Protein AF-0000000066244565 (afdb_homodimer)

Secondary structure (DSSP, 8-state):
--EEEEEEEEEPPEETTSTTTTS-HHHHHHHHHHHHHHHH---GGG--EEEEE-S--TTS-S-HHHHHHHHTT--TTS-EEEEEBTBTHHHHHHHHHHHHHHTTS-SEEEEEEEEEGGGPPEEETTGGG---SS----EEHIIIIIIB-TTT--BHHHHHHHHHHHHT--HHHHHHHHHHHHHHHHHHHHTTTTTTTEEPEEE--SSSSPEEE-S-S---TT--HHHHHTPPBSSSTT-S-BGGGB---EEEEEEEEEEEHHHHHHHTPPPSEEEEEEEEEE--GGGGGGHHHHHHHHHHHHHT--GGG-SEEEE--SBHHHHHHHHHHHT--TTTBSTT--HHHH---HHHHHHHHHHHHHHHHHHHT--EEEEEEEETTTEEEEEEEE--/--EEEEEEEEEPPEETTSTTTTS-HHHHHHHHHHHHHHHH---GGG--EEEEE-S--TTS-S-HHHHHHHHTT--TTS-EEEEEBTBTHHHHHHHHHHHHHHTTS-SEEEEEEEEEGGGPPEEETTGGG---SS----EEHIIIIIIB-TTT-SBHHHHHHHHHHHHT--HHHHHHHHHHHHHHHHHHHHTTTTTTTEEPEEE--SSSSPEEE-S-S---TT--HHHHHTPPBSSSTT-S-BGGGB---EEEEEEEEEEEHHHHHHHTPPPSEEEEEEEEEE--GGGGGGHHHHHHHHHHHHHT--GGG-SEEEE--SBHHHHHHHHHHHT--TTTBSTT--HHHH---HHHHHHHHHHHHHHHHHHHT--EEEEEEEETTTEEEEEEEE--

pLDDT: mean 97.66, std 2.21, range [85.06, 99.0]

Solvent-accessible surface area (backbone atoms only — not comparable to full-atom values): 36591 Å² total; per-residue (Å²): 140,52,41,20,34,53,43,52,28,18,43,29,27,19,34,62,70,40,86,41,31,84,50,55,29,34,59,43,32,12,52,32,52,36,50,49,34,66,74,69,63,57,56,54,83,62,42,48,35,37,30,24,6,40,52,81,54,55,79,61,26,38,37,43,31,41,49,9,43,51,70,38,63,35,51,54,54,43,24,44,37,21,28,24,38,36,32,27,9,2,38,49,22,41,54,52,45,49,23,34,38,68,53,67,76,34,63,28,33,39,21,6,7,15,20,31,54,51,59,45,24,30,28,32,71,57,58,88,77,52,79,67,94,74,86,84,65,76,42,49,34,53,48,46,31,67,39,24,29,65,85,77,71,43,48,53,60,51,24,30,44,44,34,13,63,74,66,68,53,50,45,66,60,23,42,52,51,31,49,49,21,20,52,29,28,42,51,30,56,75,72,50,68,52,59,83,39,40,44,61,44,70,38,82,47,98,70,72,73,55,43,73,44,62,59,59,57,45,52,46,81,78,69,43,73,68,63,48,67,68,55,60,46,67,72,37,94,90,45,60,46,24,72,67,27,21,31,53,58,13,20,26,16,9,31,35,36,34,27,36,50,67,55,28,57,76,69,70,48,67,57,62,26,32,60,48,22,56,30,71,25,26,30,57,48,64,42,11,45,43,13,30,50,63,5,38,55,51,7,29,53,65,49,74,48,55,75,84,64,49,54,35,32,21,54,54,22,65,23,30,35,20,41,51,46,34,30,64,76,63,68,58,59,71,85,33,38,36,72,50,24,34,18,51,14,48,35,35,16,42,6,7,38,29,19,38,35,39,36,53,40,53,54,51,27,63,75,69,66,42,44,32,36,37,26,32,25,40,11,77,63,8,19,10,27,18,40,28,33,32,40,123,141,52,41,21,33,53,44,52,28,18,41,30,26,19,32,62,71,39,86,42,30,85,50,56,29,35,58,43,31,12,52,32,52,36,49,47,34,65,73,68,64,54,55,56,81,62,41,48,34,38,29,24,6,40,53,81,53,54,78,60,26,39,37,42,32,41,48,9,43,50,72,38,64,35,52,53,54,43,25,44,35,22,28,23,37,37,32,26,8,2,38,47,23,42,53,52,45,48,23,33,39,69,53,67,74,35,62,27,32,41,19,6,8,18,20,32,55,49,59,44,26,30,28,32,72,58,56,88,78,54,80,67,94,73,85,84,64,74,43,48,36,52,48,49,31,67,40,23,29,67,85,78,71,41,48,53,58,51,23,30,43,45,34,14,61,76,66,68,56,50,46,68,60,23,42,52,51,29,48,50,21,22,51,28,29,41,50,29,55,75,71,49,69,53,57,82,38,39,43,61,44,72,40,82,47,98,70,73,72,58,45,74,45,63,57,60,58,45,52,48,82,78,69,44,73,71,63,48,69,68,55,59,46,68,72,37,92,89,45,60,46,24,73,67,25,21,31,52,58,13,21,27,16,9,32,33,37,35,27,34,50,67,55,29,56,76,70,69,48,65,58,61,27,32,61,49,21,58,30,70,27,26,28,55,47,63,42,11,46,46,12,28,48,63,3,39,55,51,7,29,52,65,50,72,48,57,74,85,64,49,54,35,33,22,53,55,22,64,24,30,35,21,41,52,47,32,30,64,75,64,66,58,58,70,84,34,36,34,71,50,24,35,18,49,14,47,35,36,16,42,8,7,39,30,19,38,36,39,36,54,39,54,53,49,28,63,76,69,66,40,43,31,35,38,26,32,26,37,11,77,65,7,19,10,26,18,41,29,33,32,39,123

Nearest PDB structures (foldseek):
  4o9a-assembly1_A  TM=9.958E-01  e=4.705E-71  Cupriavidus necator H16
  4o99-assembly1_D  TM=9.962E-01  e=2.403E-70  Cupriavidus necator H16
  8gqj-assembly1_A  TM=9.974E-01  e=5.101E-70  Pseudomonas aeruginosa PAO1
  5f38-assembly1_D  TM=9.901E-01  e=4.794E-63  Escherichia coli K-12
  7cw5-assembly1_B  TM=9.874E-01  e=1.393E-55  Bacillus cereus ATCC 14579

Radius of gyration: 25.14 Å; Cα contacts (8 Å, |Δi|>4): 2279; chains: 2; bounding box: 60×75×67 Å

Sequence (784 aa):
MEVAIVAAQRTAIGSFGGGLAKIPAPELGATVIKALLEKTGVKPEDVSEVILGQVLTAGSGQNPARQALIKAGLPVTTPATTLNVVCGSGLRAVHLAAQAILAGDADIVIAGGQESMSLSPHILPGSRDGFRMGNAQLVDTMVNDGLTDAYNAYHMGITAENVAAKYGIGREEQDAFSLQSQQRAAAAQKAGKFRDEIVPVLVPQRKGDPLAFDADEFIKHDASADGLAKLRPAFKKDGTVTAGNASGINDGAAAVLLMSTQKADQLGLKPLAIIKGYALTGCEPEIMGIGPVSATRKALSKAGWTVEDLDLVEANEAFAAQALGVAKELGWGSDKVNVNGGAIALGHPIGASGCRVLVTLLHEMQRRGAKKGLATLCIGGGMGVALAVERPMEVAIVAAQRTAIGSFGGGLAKIPAPELGATVIKALLEKTGVKPEDVSEVILGQVLTAGSGQNPARQALIKAGLPVTTPATTLNVVCGSGLRAVHLAAQAILAGDADIVIAGGQESMSLSPHILPGSRDGFRMGNAQLVDTMVNDGLTDAYNAYHMGITAENVAAKYGIGREEQDAFSLQSQQRAAAAQKAGKFRDEIVPVLVPQRKGDPLAFDADEFIKHDASADGLAKLRPAFKKDGTVTAGNASGINDGAAAVLLMSTQKADQLGLKPLAIIKGYALTGCEPEIMGIGPVSATRKALSKAGWTVEDLDLVEANEAFAAQALGVAKELGWGSDKVNVNGGAIALGHPIGASGCRVLVTLLHEMQRRGAKKGLATLCIGGGMGVALAVERP

Structure (mmCIF, N/CA/C/O backbone):
data_AF-0000000066244565-model_v1
#
loop_
_entity.id
_entity.type
_entity.pdbx_description
1 polymer 'Acetyl-CoA acetyltransferase'
#
loop_
_atom_site.group_PDB
_atom_site.id
_atom_site.type_symbol
_atom_site.label_atom_id
_atom_site.label_alt_id
_atom_site.label_comp_id
_atom_site.label_asym_id
_atom_site.label_entity_id
_atom_site.label_seq_id
_atom_site.pdbx_PDB_ins_code
_atom_site.Cartn_x
_atom_site.Cartn_y
_atom_site.Cartn_z
_atom_site.occupancy
_atom_site.B_iso_or_equiv
_atom_site.auth_seq_id
_atom_site.auth_comp_id
_atom_site.auth_asym_id
_atom_site.auth_atom_id
_atom_site.pdbx_PDB_model_num
ATOM 1 N N . MET A 1 1 ? -26.266 1.757 7.031 1 89 1 MET A N 1
ATOM 2 C CA . MET A 1 1 ? -25.203 1.47 7.996 1 89 1 MET A CA 1
ATOM 3 C C . MET A 1 1 ? -24.188 2.604 8.039 1 89 1 MET A C 1
ATOM 5 O O . MET A 1 1 ? -23.844 3.168 7.004 1 89 1 MET A O 1
ATOM 9 N N . GLU A 1 2 ? -23.922 3.086 9.352 1 96.62 2 GLU A N 1
ATOM 10 C CA . GLU A 1 2 ? -22.938 4.148 9.539 1 96.62 2 GLU A CA 1
ATOM 11 C C . GLU A 1 2 ? -21.688 3.623 10.227 1 96.62 2 GLU A C 1
ATOM 13 O O . GLU A 1 2 ? -21.75 2.645 10.969 1 96.62 2 GLU A O 1
ATOM 18 N N . VAL A 1 3 ? -20.594 4.246 9.898 1 98.88 3 VAL A N 1
ATOM 19 C CA . VAL A 1 3 ? -19.312 3.826 10.469 1 98.88 3 VAL A CA 1
ATOM 20 C C . VAL A 1 3 ? -18.891 4.809 11.555 1 98.88 3 VAL A C 1
ATOM 22 O O . VAL A 1 3 ? -18.859 6.02 11.328 1 98.88 3 VAL A O 1
ATOM 25 N N . ALA A 1 4 ? -18.531 4.27 12.711 1 98.88 4 ALA A N 1
ATOM 26 C CA . ALA A 1 4 ? -18.109 5.062 13.867 1 98.88 4 ALA A CA 1
ATOM 27 C C . ALA A 1 4 ? -16.625 4.906 14.133 1 98.88 4 ALA A C 1
ATOM 29 O O . ALA A 1 4 ? -16.062 3.816 13.984 1 98.88 4 ALA A O 1
ATOM 30 N N . ILE A 1 5 ? -16.031 5.977 14.469 1 98.94 5 ILE A N 1
ATOM 31 C CA . ILE A 1 5 ? -14.719 5.949 15.102 1 98.94 5 ILE A CA 1
ATOM 32 C C . ILE A 1 5 ? -14.883 5.984 16.625 1 98.94 5 ILE A C 1
ATOM 34 O O . ILE A 1 5 ? -15.484 6.918 17.172 1 98.94 5 ILE A O 1
ATOM 38 N N . VAL A 1 6 ? -14.289 5.004 17.312 1 98.88 6 VAL A N 1
ATOM 39 C CA . VAL A 1 6 ? -14.617 4.895 18.734 1 98.88 6 VAL A CA 1
ATOM 40 C C . VAL A 1 6 ? -13.391 5.227 19.578 1 98.88 6 VAL A C 1
ATOM 42 O O . VAL A 1 6 ? -13.508 5.488 20.781 1 98.88 6 VAL A O 1
ATOM 45 N N . ALA A 1 7 ? -12.25 5.188 18.938 1 98.94 7 ALA A N 1
ATOM 46 C CA . ALA A 1 7 ? -11 5.574 19.594 1 98.94 7 ALA A CA 1
ATOM 47 C C . ALA A 1 7 ? -9.984 6.098 18.594 1 98.94 7 ALA A C 1
ATOM 49 O O . ALA A 1 7 ? -10.016 5.719 17.422 1 98.94 7 ALA A O 1
ATOM 50 N N . ALA A 1 8 ? -9.125 6.988 19.016 1 98.94 8 ALA A N 1
ATOM 51 C CA . ALA A 1 8 ? -8.094 7.629 18.188 1 98.94 8 ALA A CA 1
ATOM 52 C C . ALA A 1 8 ? -6.855 7.949 19.016 1 98.94 8 ALA A C 1
ATOM 54 O O . ALA A 1 8 ? -6.953 8.555 20.094 1 98.94 8 ALA A O 1
ATOM 55 N N . GLN A 1 9 ? -5.699 7.492 18.516 1 98.94 9 GLN A N 1
ATOM 56 C CA . GLN A 1 9 ? -4.457 7.742 19.234 1 98.94 9 GLN A CA 1
ATOM 57 C C . GLN A 1 9 ? -3.301 7.996 18.281 1 98.94 9 GLN A C 1
ATOM 59 O O . GLN A 1 9 ? -3.344 7.57 17.125 1 98.94 9 GLN A O 1
ATOM 64 N N . ARG A 1 10 ? -2.361 8.688 18.719 1 98.94 10 ARG A N 1
ATOM 65 C CA . ARG A 1 10 ? -1.12 8.914 18 1 98.94 10 ARG A CA 1
ATOM 66 C C . ARG A 1 10 ? 0.081 8.906 18.938 1 98.94 10 ARG A C 1
ATOM 68 O O . ARG A 1 10 ? -0.075 9.047 20.156 1 98.94 10 ARG A O 1
ATOM 75 N N . THR A 1 11 ? 1.253 8.688 18.375 1 98.94 11 THR A N 1
ATOM 76 C CA . THR A 1 11 ? 2.477 8.977 19.125 1 98.94 11 THR A CA 1
ATOM 77 C C . THR A 1 11 ? 2.764 10.477 19.109 1 98.94 11 THR A C 1
ATOM 79 O O . THR A 1 11 ? 2.195 11.219 18.312 1 98.94 11 THR A O 1
ATOM 82 N N . ALA A 1 12 ? 3.682 10.852 20.109 1 98.88 12 ALA A N 1
ATOM 83 C CA . ALA A 1 12 ? 4.324 12.141 19.859 1 98.88 12 ALA A CA 1
ATOM 84 C C . ALA A 1 12 ? 5.129 12.109 18.562 1 98.88 12 ALA A C 1
ATOM 86 O O . ALA A 1 12 ? 5.555 11.039 18.109 1 98.88 12 ALA A O 1
ATOM 87 N N . ILE A 1 13 ? 5.266 13.258 17.953 1 98.88 13 ILE A N 1
ATOM 88 C CA . ILE A 1 13 ? 5.996 13.352 16.688 1 98.88 13 ILE A CA 1
ATOM 89 C C . ILE A 1 13 ? 7.469 13.656 16.969 1 98.88 13 ILE A C 1
ATOM 91 O O . ILE A 1 13 ? 7.789 14.609 17.688 1 98.88 13 ILE A O 1
ATOM 95 N N . GLY A 1 14 ? 8.312 12.797 16.469 1 98.81 14 GLY A N 1
ATOM 96 C CA . GLY A 1 14 ? 9.742 13.016 16.609 1 98.81 14 GLY A CA 1
ATOM 97 C C . GLY A 1 14 ? 10.336 13.828 15.469 1 98.81 14 GLY A C 1
ATOM 98 O O . GLY A 1 14 ? 9.859 13.766 14.336 1 98.81 14 GLY A O 1
ATOM 99 N N . SER A 1 15 ? 11.43 14.594 15.789 1 98.44 15 SER A N 1
ATOM 100 C CA . SER A 1 15 ? 12.195 15.289 14.758 1 98.44 15 SER A CA 1
ATOM 101 C C . SER A 1 15 ? 13.133 14.328 14.023 1 98.44 15 SER A C 1
ATOM 103 O O . SER A 1 15 ? 13.492 13.281 14.555 1 98.44 15 SER A O 1
ATOM 105 N N . PHE A 1 16 ? 13.5 14.812 12.836 1 98.06 16 PHE A N 1
ATOM 106 C CA . PHE A 1 16 ? 14.484 14.047 12.086 1 98.06 16 PHE A CA 1
ATOM 107 C C . PHE A 1 16 ? 15.766 13.875 12.883 1 98.06 16 PHE A C 1
ATOM 109 O O . PHE A 1 16 ? 16.375 14.852 13.32 1 98.06 16 PHE A O 1
ATOM 116 N N . GLY A 1 17 ? 16.109 12.547 13.078 1 97.31 17 GLY A N 1
ATOM 117 C CA . GLY A 1 17 ? 17.312 12.289 13.859 1 97.31 17 GLY A CA 1
ATOM 118 C C . GLY A 1 17 ? 17.109 12.539 15.344 1 97.31 17 GLY A C 1
ATOM 119 O O . GLY A 1 17 ? 18.078 12.5 16.109 1 97.31 17 GLY A O 1
ATOM 120 N N . GLY A 1 18 ? 15.883 12.711 15.781 1 97.38 18 GLY A N 1
ATOM 121 C CA . GLY A 1 18 ? 15.602 13.078 17.156 1 97.38 18 GLY A CA 1
ATOM 122 C C . GLY A 1 18 ? 15.195 11.898 18.016 1 97.38 18 GLY A C 1
ATOM 123 O O . GLY A 1 18 ? 15.797 10.828 17.938 1 97.38 18 GLY A O 1
ATOM 124 N N . GLY A 1 19 ? 14.242 12.117 18.859 1 97.5 19 GLY A N 1
ATOM 125 C CA . GLY A 1 19 ? 13.898 11.203 19.938 1 97.5 19 GLY A CA 1
ATOM 126 C C . GLY A 1 19 ? 13.398 9.859 19.438 1 97.5 19 GLY A C 1
ATOM 127 O O . GLY A 1 19 ? 13.523 8.844 20.125 1 97.5 19 GLY A O 1
ATOM 128 N N . LEU A 1 20 ? 12.836 9.781 18.234 1 98.19 20 LEU A N 1
ATOM 129 C CA . LEU A 1 20 ? 12.273 8.539 17.719 1 98.19 20 LEU A CA 1
ATOM 130 C C . LEU A 1 20 ? 13.133 7.98 16.594 1 98.19 20 LEU A C 1
ATOM 132 O O . LEU A 1 20 ? 12.734 7.031 15.914 1 98.19 20 LEU A O 1
ATOM 136 N N . ALA A 1 21 ? 14.312 8.555 16.391 1 97.12 21 ALA A N 1
ATOM 137 C CA . ALA A 1 21 ? 15.109 8.336 15.188 1 97.12 21 ALA A CA 1
ATOM 138 C C . ALA A 1 21 ? 15.508 6.871 15.047 1 97.12 21 ALA A C 1
ATOM 140 O O . ALA A 1 21 ? 15.805 6.402 13.945 1 97.12 21 ALA A O 1
ATOM 141 N N . LYS A 1 22 ? 15.492 6.117 16.125 1 96.19 22 LYS A N 1
ATOM 142 C CA . LYS A 1 22 ? 15.961 4.738 16.078 1 96.19 22 LYS A CA 1
ATOM 143 C C . LYS A 1 22 ? 14.797 3.756 16.234 1 96.19 22 LYS A C 1
ATOM 145 O O . LYS A 1 22 ? 15.016 2.547 16.344 1 96.19 22 LYS A O 1
ATOM 150 N N . ILE A 1 23 ? 13.602 4.207 16.25 1 98.25 23 ILE A N 1
ATOM 151 C CA . ILE A 1 23 ? 12.43 3.357 16.422 1 98.25 23 ILE A CA 1
ATOM 152 C C . ILE A 1 23 ? 11.82 3.035 15.062 1 98.25 23 ILE A C 1
ATOM 154 O O . ILE A 1 23 ? 11.344 3.932 14.367 1 98.25 23 ILE A O 1
ATOM 158 N N . PRO A 1 24 ? 11.836 1.722 14.641 1 98.44 24 PRO A N 1
ATOM 159 C CA . PRO A 1 24 ? 11.227 1.353 13.359 1 98.44 24 PRO A CA 1
ATOM 160 C C . PRO A 1 24 ? 9.734 1.681 13.297 1 98.44 24 PRO A C 1
ATOM 162 O O . PRO A 1 24 ? 9.039 1.608 14.312 1 98.44 24 PRO A O 1
ATOM 165 N N . ALA A 1 25 ? 9.227 1.984 12.109 1 98.88 25 ALA A N 1
ATOM 166 C CA . ALA A 1 25 ? 7.836 2.375 11.898 1 98.88 25 ALA A CA 1
ATOM 167 C C . ALA A 1 25 ? 6.879 1.33 12.469 1 98.88 25 ALA A C 1
ATOM 169 O O . ALA A 1 25 ? 5.895 1.675 13.125 1 98.88 25 ALA A O 1
ATOM 170 N N . PRO A 1 26 ? 7.129 -0.014 12.289 1 98.88 26 PRO A N 1
ATOM 171 C CA . PRO A 1 26 ? 6.203 -1.008 12.836 1 98.88 26 PRO A CA 1
ATOM 172 C C . PRO A 1 26 ? 6.098 -0.943 14.359 1 98.88 26 PRO A C 1
ATOM 174 O O . PRO A 1 26 ? 5.039 -1.238 14.922 1 98.88 26 PRO A O 1
ATOM 177 N N . GLU A 1 27 ? 7.176 -0.557 15.031 1 98.81 27 GLU A N 1
ATOM 178 C CA . GLU A 1 27 ? 7.125 -0.391 16.484 1 98.81 27 GLU A CA 1
ATOM 179 C C . GLU A 1 27 ? 6.242 0.788 16.875 1 98.81 27 GLU A C 1
ATOM 181 O O . GLU A 1 27 ? 5.496 0.714 17.844 1 98.81 27 GLU A O 1
ATOM 186 N N . LEU A 1 28 ? 6.367 1.854 16.125 1 98.94 28 LEU A N 1
ATOM 187 C CA . LEU A 1 28 ? 5.512 3.012 16.359 1 98.94 28 LEU A CA 1
ATOM 188 C C . LEU A 1 28 ? 4.043 2.656 16.156 1 98.94 28 LEU A C 1
ATOM 190 O O . LEU A 1 28 ? 3.193 3.01 16.969 1 98.94 28 LEU A O 1
ATOM 194 N N . GLY A 1 29 ? 3.764 1.975 15.039 1 98.94 29 GLY A N 1
ATOM 195 C CA . GLY A 1 29 ? 2.406 1.518 14.789 1 98.94 29 GLY A CA 1
ATOM 196 C C . GLY A 1 29 ? 1.873 0.599 15.867 1 98.94 29 GLY A C 1
ATOM 197 O O . GLY A 1 29 ? 0.725 0.736 16.297 1 98.94 29 GLY A O 1
ATOM 198 N N . ALA A 1 30 ? 2.695 -0.322 16.312 1 98.94 30 ALA A N 1
ATOM 199 C CA . ALA A 1 30 ? 2.297 -1.26 17.359 1 98.94 30 ALA A CA 1
ATOM 200 C C . ALA A 1 30 ? 1.9 -0.521 18.641 1 98.94 30 ALA A C 1
ATOM 202 O O . ALA A 1 30 ? 0.958 -0.921 19.328 1 98.94 30 ALA A O 1
ATOM 203 N N . THR A 1 31 ? 2.627 0.515 18.922 1 98.88 31 THR A N 1
ATOM 204 C CA . THR A 1 31 ? 2.377 1.303 20.125 1 98.88 31 THR A CA 1
ATOM 205 C C . THR A 1 31 ? 0.965 1.881 20.109 1 98.88 31 THR A C 1
ATOM 207 O O . THR A 1 31 ? 0.236 1.777 21.109 1 98.88 31 THR A O 1
ATOM 210 N N . VAL A 1 32 ? 0.563 2.434 19 1 98.88 32 VAL A N 1
ATOM 211 C CA . VAL A 1 32 ? -0.74 3.086 18.938 1 98.88 32 VAL A CA 1
ATOM 212 C C . VAL A 1 32 ? -1.843 2.033 18.844 1 98.88 32 VAL A C 1
ATOM 214 O O . VAL A 1 32 ? -2.961 2.256 19.312 1 98.88 32 VAL A O 1
ATOM 217 N N . ILE A 1 33 ? -1.608 0.903 18.156 1 98.94 33 ILE A N 1
ATOM 218 C CA . ILE A 1 33 ? -2.584 -0.178 18.094 1 98.94 33 ILE A CA 1
ATOM 219 C C . ILE A 1 33 ? -2.875 -0.701 19.5 1 98.94 33 ILE A C 1
ATOM 221 O O . ILE A 1 33 ? -4.039 -0.848 19.891 1 98.94 33 ILE A O 1
ATOM 225 N N . LYS A 1 34 ? -1.847 -0.96 20.266 1 98.75 34 LYS A N 1
ATOM 226 C CA . LYS A 1 34 ? -1.997 -1.45 21.641 1 98.75 34 LYS A CA 1
ATOM 227 C C . LYS A 1 34 ? -2.812 -0.477 22.484 1 98.75 34 LYS A C 1
ATOM 229 O O . LYS A 1 34 ? -3.684 -0.892 23.25 1 98.75 34 LYS A O 1
ATOM 234 N N . ALA A 1 35 ? -2.492 0.761 22.328 1 98.81 35 ALA A N 1
ATOM 235 C CA . ALA A 1 35 ? -3.174 1.791 23.109 1 98.81 35 ALA A CA 1
ATOM 236 C C . ALA A 1 35 ? -4.668 1.818 22.781 1 98.81 35 ALA A C 1
ATOM 238 O O . ALA A 1 35 ? -5.496 2.014 23.672 1 98.81 35 ALA A O 1
ATOM 239 N N . LEU A 1 36 ? -5.051 1.68 21.516 1 98.88 36 LEU A N 1
ATOM 240 C CA . LEU A 1 36 ? -6.453 1.669 21.109 1 98.88 36 LEU A CA 1
ATOM 241 C C . LEU A 1 36 ? -7.195 0.51 21.766 1 98.88 36 LEU A C 1
ATOM 243 O O . LEU A 1 36 ? -8.328 0.675 22.234 1 98.88 36 LEU A O 1
ATOM 247 N N . LEU A 1 37 ? -6.578 -0.659 21.734 1 98.75 37 LEU A N 1
ATOM 248 C CA . LEU A 1 37 ? -7.195 -1.841 22.328 1 98.75 37 LEU A CA 1
ATOM 249 C C . LEU A 1 37 ? -7.379 -1.661 23.844 1 98.75 37 LEU A C 1
ATOM 251 O O . LEU A 1 37 ? -8.438 -1.985 24.375 1 98.75 37 LEU A O 1
ATOM 255 N N . GLU A 1 38 ? -6.379 -1.108 24.484 1 98.44 38 GLU A N 1
ATOM 256 C CA . GLU A 1 38 ? -6.457 -0.869 25.922 1 98.44 38 GLU A CA 1
ATOM 257 C C . GLU A 1 38 ? -7.543 0.15 26.25 1 98.44 38 GLU A C 1
ATOM 259 O O . GLU A 1 38 ? -8.305 -0.037 27.203 1 98.44 38 GLU A O 1
ATOM 264 N N . LYS A 1 39 ? -7.625 1.145 25.5 1 98.06 39 LYS A N 1
ATOM 265 C CA . LYS A 1 39 ? -8.562 2.232 25.75 1 98.06 39 LYS A CA 1
ATOM 266 C C . LYS A 1 39 ? -10.008 1.768 25.547 1 98.06 39 LYS A C 1
ATOM 268 O O . LYS A 1 39 ? -10.914 2.223 26.25 1 98.06 39 LYS A O 1
ATOM 273 N N . THR A 1 40 ? -10.258 0.922 24.625 1 98.5 40 THR A N 1
ATOM 274 C CA . THR A 1 40 ? -11.609 0.54 24.266 1 98.5 40 THR A CA 1
ATOM 275 C C . THR A 1 40 ? -12.023 -0.751 24.969 1 98.5 40 THR A C 1
ATOM 277 O O . THR A 1 40 ? -13.211 -1.047 25.094 1 98.5 40 THR A O 1
ATOM 280 N N . GLY A 1 41 ? -11.023 -1.562 25.281 1 98.5 41 GLY A N 1
ATOM 281 C CA . GLY A 1 41 ? -11.312 -2.867 25.859 1 98.5 41 GLY A CA 1
ATOM 282 C C . GLY A 1 41 ? -11.703 -3.9 24.812 1 98.5 41 GLY A C 1
ATOM 283 O O . GLY A 1 41 ? -12.094 -5.02 25.156 1 98.5 41 GLY A O 1
ATOM 284 N N . VAL A 1 42 ? -11.664 -3.547 23.578 1 98.62 42 VAL A N 1
ATOM 285 C CA . VAL A 1 42 ? -11.93 -4.504 22.516 1 98.62 42 VAL A CA 1
ATOM 286 C C . VAL A 1 42 ? -10.922 -5.645 22.578 1 98.62 42 VAL A C 1
ATOM 288 O O . VAL A 1 42 ? -9.719 -5.41 22.703 1 98.62 42 VAL A O 1
ATOM 291 N N . LYS A 1 43 ? -11.406 -6.945 22.469 1 98.25 43 LYS A N 1
ATOM 292 C CA . LYS A 1 43 ? -10.5 -8.094 22.453 1 98.25 43 LYS A CA 1
ATOM 293 C C . LYS A 1 43 ? -9.719 -8.164 21.141 1 98.25 43 LYS A C 1
ATOM 295 O O . LYS A 1 43 ? -10.289 -8.008 20.062 1 98.25 43 LYS A O 1
ATOM 300 N N . PRO A 1 44 ? -8.43 -8.344 21.281 1 98.56 44 PRO A N 1
ATOM 301 C CA . PRO A 1 44 ? -7.621 -8.43 20.062 1 98.56 44 PRO A CA 1
ATOM 302 C C . PRO A 1 44 ? -8.211 -9.391 19.031 1 98.56 44 PRO A C 1
ATOM 304 O O . PRO A 1 44 ? -8.133 -9.141 17.828 1 98.56 44 PRO A O 1
ATOM 307 N N . GLU A 1 45 ? -8.812 -10.484 19.406 1 98 45 GLU A N 1
ATOM 308 C CA . GLU A 1 45 ? -9.359 -11.516 18.531 1 98 45 GLU A CA 1
ATOM 309 C C . GLU A 1 45 ? -10.578 -11 17.781 1 98 45 GLU A C 1
ATOM 311 O O . GLU A 1 45 ? -11 -11.609 16.781 1 98 45 GLU A O 1
ATOM 316 N N . ASP A 1 46 ? -11.164 -9.898 18.281 1 98.38 46 ASP A N 1
ATOM 317 C CA . ASP A 1 46 ? -12.375 -9.367 17.656 1 98.38 46 ASP A CA 1
ATOM 318 C C . ASP A 1 46 ? -12.031 -8.43 16.5 1 98.38 46 ASP A C 1
ATOM 320 O O . ASP A 1 46 ? -12.906 -8.062 15.711 1 98.38 46 ASP A O 1
ATOM 324 N N . VAL A 1 47 ? -10.766 -8.055 16.391 1 98.88 47 VAL A N 1
ATOM 325 C CA . VAL A 1 47 ? -10.344 -7.176 15.305 1 98.88 47 VAL A CA 1
ATOM 326 C C . VAL A 1 47 ? -10.305 -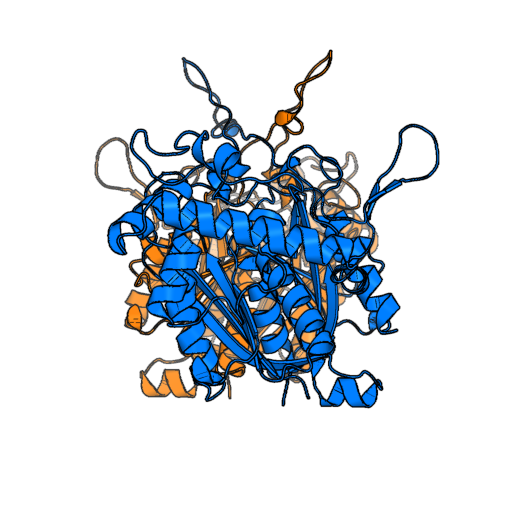7.957 13.992 1 98.88 47 VAL A C 1
ATOM 328 O O . VAL A 1 47 ? -9.602 -8.969 13.891 1 98.88 47 VAL A O 1
ATOM 331 N N . SER A 1 48 ? -11.016 -7.445 13 1 98.81 48 SER A N 1
ATOM 332 C CA . SER A 1 48 ? -11.133 -8.133 11.719 1 98.81 48 SER A CA 1
ATOM 333 C C . SER A 1 48 ? -9.875 -7.957 10.883 1 98.81 48 SER A C 1
ATOM 335 O O . SER A 1 48 ? -9.477 -8.867 10.148 1 98.81 48 SER A O 1
ATOM 337 N N . GLU A 1 49 ? -9.305 -6.785 10.844 1 98.75 49 GLU A N 1
ATOM 338 C CA . GLU A 1 49 ? -8.102 -6.492 10.07 1 98.75 49 GLU A CA 1
ATOM 339 C C . GLU A 1 49 ? -7.477 -5.168 10.5 1 98.75 49 GLU A C 1
ATOM 341 O O . GLU A 1 49 ? -8.117 -4.363 11.18 1 98.75 49 GLU A O 1
ATOM 346 N N . VAL A 1 50 ? -6.207 -5.012 10.227 1 98.94 50 VAL A N 1
ATOM 347 C CA . VAL A 1 50 ? -5.465 -3.773 10.438 1 98.94 50 VAL A CA 1
ATOM 348 C C . VAL A 1 50 ? -4.988 -3.229 9.094 1 98.94 50 VAL A C 1
ATOM 350 O O . VAL A 1 50 ? -4.484 -3.98 8.25 1 98.94 50 VAL A O 1
ATOM 353 N N . ILE A 1 51 ? -5.223 -1.946 8.836 1 99 51 ILE A N 1
ATOM 354 C CA . ILE A 1 51 ? -4.781 -1.266 7.621 1 99 51 ILE A CA 1
ATOM 355 C C . ILE A 1 51 ? -3.938 -0.048 7.988 1 99 51 ILE A C 1
ATOM 357 O O . ILE A 1 51 ? -4.445 0.914 8.57 1 99 51 ILE A O 1
ATOM 361 N N . LEU A 1 52 ? -2.643 -0.045 7.637 1 98.94 52 LEU A N 1
ATOM 362 C CA . LEU A 1 52 ? -1.763 1.066 7.98 1 98.94 52 LEU A CA 1
ATOM 363 C C . LEU A 1 52 ? -1.037 1.587 6.742 1 98.94 52 LEU A C 1
ATOM 365 O O . LEU A 1 52 ? -0.58 0.8 5.91 1 98.94 52 LEU A O 1
ATOM 369 N N . GLY A 1 53 ? -1.012 2.904 6.621 1 98.88 53 GLY A N 1
ATOM 370 C CA . GLY A 1 53 ? -0.192 3.543 5.602 1 98.88 53 GLY A CA 1
ATOM 371 C C . GLY A 1 53 ? 1.268 3.658 5.996 1 98.88 53 GLY A C 1
ATOM 372 O O . GLY A 1 53 ? 1.582 3.941 7.156 1 98.88 53 GLY A O 1
ATOM 373 N N . GLN A 1 54 ? 2.162 3.447 5.109 1 98.94 54 GLN A N 1
ATOM 374 C CA . GLN A 1 54 ? 3.592 3.721 5.207 1 98.94 54 GLN A CA 1
ATOM 375 C C . GLN A 1 54 ? 4.191 4.008 3.834 1 98.94 54 GLN A C 1
ATOM 377 O O . GLN A 1 54 ? 3.971 3.252 2.885 1 98.94 54 GLN A O 1
ATOM 382 N N . VAL A 1 55 ? 4.93 5.098 3.748 1 98.88 55 VAL A N 1
ATOM 383 C CA . VAL A 1 55 ? 5.445 5.531 2.455 1 98.88 55 VAL A CA 1
ATOM 384 C C . VAL A 1 55 ? 6.836 4.945 2.229 1 98.88 55 VAL A C 1
ATOM 386 O O . VAL A 1 55 ? 7.098 4.34 1.188 1 98.88 55 VAL A O 1
ATOM 389 N N . LEU A 1 56 ? 7.727 5.156 3.174 1 98.62 56 LEU A N 1
ATOM 390 C CA . LEU A 1 56 ? 9.109 4.719 3.068 1 98.62 56 LEU A CA 1
ATOM 391 C C . LEU A 1 56 ? 9.289 3.33 3.67 1 98.62 56 LEU A C 1
ATOM 393 O O . LEU A 1 56 ? 9.602 3.195 4.855 1 98.62 56 LEU A O 1
ATOM 397 N N . THR A 1 57 ? 9.188 2.293 2.818 1 98.5 57 THR A N 1
ATOM 398 C CA . THR A 1 57 ? 9.18 0.929 3.338 1 98.5 57 THR A CA 1
ATOM 399 C C . THR A 1 57 ? 10.5 0.229 3.053 1 98.5 57 THR A C 1
ATOM 401 O O . THR A 1 57 ? 10.703 -0.917 3.457 1 98.5 57 THR A O 1
ATOM 404 N N . ALA A 1 58 ? 11.453 0.884 2.311 1 98.25 58 ALA A N 1
ATOM 405 C CA . ALA A 1 58 ? 12.727 0.247 1.989 1 98.25 58 ALA A CA 1
ATOM 406 C C . ALA A 1 58 ? 13.438 -0.232 3.254 1 98.25 58 ALA A C 1
ATOM 408 O O . ALA A 1 58 ? 13.703 0.56 4.16 1 98.25 58 ALA A O 1
ATOM 409 N N . GLY A 1 59 ? 13.695 -1.527 3.316 1 97.56 59 GLY A N 1
ATOM 410 C CA . GLY A 1 59 ? 14.453 -2.084 4.426 1 97.56 59 GLY A CA 1
ATOM 411 C C . GLY A 1 59 ? 13.594 -2.412 5.633 1 97.56 59 GLY A C 1
ATOM 412 O O . GLY A 1 59 ? 14.094 -2.914 6.641 1 97.56 59 GLY A O 1
ATOM 413 N N . SER A 1 60 ? 12.273 -2.221 5.531 1 98 60 SER A N 1
ATOM 414 C CA . SER A 1 60 ? 11.406 -2.406 6.684 1 98 60 SER A CA 1
ATOM 415 C C . SER A 1 60 ? 10.969 -3.861 6.82 1 98 60 SER A C 1
ATOM 417 O O . SER A 1 60 ? 10.336 -4.234 7.809 1 98 60 SER A O 1
ATOM 419 N N . GLY A 1 61 ? 11.32 -4.723 5.84 1 97.69 61 GLY A N 1
ATOM 420 C CA . GLY A 1 61 ? 10.859 -6.102 5.863 1 97.69 61 GLY A CA 1
ATOM 421 C C . GLY A 1 61 ? 9.469 -6.277 5.285 1 97.69 61 GLY A C 1
ATOM 422 O O . GLY A 1 61 ? 8.844 -5.305 4.859 1 97.69 61 GLY A O 1
ATOM 423 N N . GLN A 1 62 ? 9.023 -7.543 5.332 1 98 62 GLN A N 1
ATOM 424 C CA . GLN A 1 62 ? 7.75 -7.891 4.707 1 98 62 GLN A CA 1
ATOM 425 C C . GLN A 1 62 ? 6.582 -7.23 5.434 1 98 62 GLN A C 1
ATOM 427 O O . GLN A 1 62 ? 6.461 -7.344 6.656 1 98 62 GLN A O 1
ATOM 432 N N . ASN A 1 63 ? 5.723 -6.523 4.688 1 98.38 63 ASN A N 1
ATOM 433 C CA . ASN A 1 63 ? 4.438 -6 5.145 1 98.38 63 ASN A CA 1
ATOM 434 C C . ASN A 1 63 ? 4.555 -5.363 6.527 1 98.38 63 ASN A C 1
ATOM 436 O O . ASN A 1 63 ? 4.125 -5.949 7.523 1 98.38 63 ASN A O 1
ATOM 440 N N . PRO A 1 64 ? 4.957 -4.113 6.648 1 98.81 64 PRO A N 1
ATOM 441 C CA . PRO A 1 64 ? 5.176 -3.438 7.93 1 98.81 64 PRO A CA 1
ATOM 442 C C . PRO A 1 64 ? 3.902 -3.332 8.766 1 98.81 64 PRO A C 1
ATOM 444 O O . PRO A 1 64 ? 3.967 -3.357 10 1 98.81 64 PRO A O 1
ATOM 447 N N . ALA A 1 65 ? 2.738 -3.223 8.156 1 98.94 65 ALA A N 1
ATOM 448 C CA . ALA A 1 65 ? 1.486 -3.188 8.914 1 98.94 65 ALA A CA 1
ATOM 449 C C . ALA A 1 65 ? 1.259 -4.5 9.656 1 98.94 65 ALA A C 1
ATOM 451 O O . ALA A 1 65 ? 0.809 -4.496 10.805 1 98.94 65 ALA A O 1
ATOM 452 N N . ARG A 1 66 ? 1.545 -5.625 9 1 98.75 66 ARG A N 1
ATOM 453 C CA . ARG A 1 66 ? 1.416 -6.938 9.625 1 98.75 66 ARG A CA 1
ATOM 454 C C . ARG A 1 66 ? 2.377 -7.082 10.797 1 98.75 66 ARG A C 1
ATOM 456 O O . ARG A 1 66 ? 2.023 -7.656 11.828 1 98.75 66 ARG A O 1
ATOM 463 N N . GLN A 1 67 ? 3.588 -6.562 10.656 1 98.75 67 GLN A N 1
ATOM 464 C CA . GLN A 1 67 ? 4.547 -6.555 11.758 1 98.75 67 GLN A CA 1
ATOM 465 C C . GLN A 1 67 ? 4 -5.789 12.961 1 98.75 67 GLN A C 1
ATOM 467 O O . GLN A 1 67 ? 4.109 -6.246 14.102 1 98.75 67 GLN A O 1
ATOM 472 N N . ALA A 1 68 ? 3.424 -4.605 12.664 1 98.88 68 ALA A N 1
ATOM 473 C CA . ALA A 1 68 ? 2.865 -3.777 13.734 1 98.88 68 ALA A CA 1
ATOM 474 C C . ALA A 1 68 ? 1.768 -4.523 14.484 1 98.88 68 ALA A C 1
ATOM 476 O O . ALA A 1 68 ? 1.717 -4.484 15.719 1 98.88 68 ALA A O 1
ATOM 477 N N . LEU A 1 69 ? 0.879 -5.164 13.711 1 98.5 69 LEU A N 1
ATOM 478 C CA . LEU A 1 69 ? -0.234 -5.914 14.281 1 98.5 69 LEU A CA 1
ATOM 479 C C . LEU A 1 69 ? 0.269 -7.008 15.211 1 98.5 69 LEU A C 1
ATOM 481 O O . LEU A 1 69 ? -0.235 -7.156 16.328 1 98.5 69 LEU A O 1
ATOM 485 N N . ILE A 1 70 ? 1.261 -7.785 14.781 1 98.38 70 ILE A N 1
ATOM 486 C CA . ILE A 1 70 ? 1.8 -8.891 15.562 1 98.38 70 ILE A CA 1
ATOM 487 C C . ILE A 1 70 ? 2.51 -8.344 16.797 1 98.38 70 ILE A C 1
ATOM 489 O O . ILE A 1 70 ? 2.324 -8.859 17.906 1 98.38 70 ILE A O 1
ATOM 493 N N . LYS A 1 71 ? 3.283 -7.262 16.641 1 98.38 71 LYS A N 1
ATOM 494 C CA . LYS A 1 71 ? 3.996 -6.633 17.75 1 98.38 71 LYS A CA 1
ATOM 495 C C . LYS A 1 71 ? 3.023 -6.07 18.781 1 98.38 71 LYS A C 1
ATOM 497 O O . LYS A 1 71 ? 3.338 -6.012 19.969 1 98.38 71 LYS A O 1
ATOM 502 N N . ALA A 1 72 ? 1.836 -5.703 18.328 1 98.69 72 ALA A N 1
ATOM 503 C CA . ALA A 1 72 ? 0.827 -5.121 19.203 1 98.69 72 ALA A CA 1
ATOM 504 C C . ALA A 1 72 ? 0.094 -6.203 19.984 1 98.69 72 ALA A C 1
ATOM 506 O O . ALA A 1 72 ? -0.702 -5.898 20.875 1 98.69 72 ALA A O 1
ATOM 507 N N . GLY A 1 73 ? 0.307 -7.457 19.609 1 97.94 73 GLY A N 1
ATOM 508 C CA . GLY A 1 73 ? -0.256 -8.555 20.375 1 97.94 73 GLY A CA 1
ATOM 509 C C . GLY A 1 73 ? -1.539 -9.102 19.781 1 97.94 73 GLY A C 1
ATOM 510 O O . GLY A 1 73 ? -2.232 -9.906 20.406 1 97.94 73 GLY A O 1
ATOM 511 N N . LEU A 1 74 ? -1.941 -8.703 18.609 1 98.62 74 LEU A N 1
ATOM 512 C CA . LEU A 1 74 ? -3.102 -9.297 17.969 1 98.62 74 LEU A CA 1
ATOM 513 C C . LEU A 1 74 ? -2.791 -10.711 17.484 1 98.62 74 LEU A C 1
ATOM 515 O O . LEU A 1 74 ? -1.629 -11.055 17.25 1 98.62 74 LEU A O 1
ATOM 519 N N . PRO A 1 75 ? -3.812 -11.555 17.328 1 98.44 75 PRO A N 1
ATOM 520 C CA . PRO A 1 75 ? -3.574 -12.93 16.906 1 98.44 75 PRO A CA 1
ATOM 521 C C . PRO A 1 75 ? -3.051 -13.023 15.469 1 98.44 75 PRO A C 1
ATOM 523 O O . PRO A 1 75 ? -3.393 -12.188 14.633 1 98.44 75 PRO A O 1
ATOM 526 N N . VAL A 1 76 ? -2.299 -14.07 15.172 1 97.88 76 VAL A N 1
ATOM 527 C CA . VAL A 1 76 ? -1.694 -14.289 13.859 1 97.88 76 VAL A CA 1
ATOM 528 C C . VAL A 1 76 ? -2.787 -14.508 12.812 1 97.88 76 VAL A C 1
ATOM 530 O O . VAL A 1 76 ? -2.541 -14.383 11.617 1 97.88 76 VAL A O 1
ATOM 533 N N . THR A 1 77 ? -4.023 -14.789 13.227 1 98.44 77 THR A N 1
ATOM 534 C CA . THR A 1 77 ? -5.117 -15.047 12.297 1 98.44 77 THR A CA 1
ATOM 535 C C . THR A 1 77 ? -5.672 -13.734 11.742 1 98.44 77 THR A C 1
ATOM 537 O O . THR A 1 77 ? -6.418 -13.742 10.766 1 98.44 77 THR A O 1
ATOM 540 N N . THR A 1 78 ? -5.332 -12.57 12.422 1 98.69 78 THR A N 1
ATOM 541 C CA . THR A 1 78 ? -5.797 -11.266 11.953 1 98.69 78 THR A CA 1
ATOM 542 C C . THR A 1 78 ? -4.91 -10.75 10.828 1 98.69 78 THR A C 1
ATOM 544 O O . THR A 1 78 ? -3.695 -10.633 10.992 1 98.69 78 THR A O 1
ATOM 547 N N . PRO A 1 79 ? -5.504 -10.484 9.664 1 98.81 79 PRO A N 1
ATOM 548 C CA . PRO A 1 79 ? -4.703 -10 8.539 1 98.81 79 PRO A CA 1
ATOM 549 C C . PRO A 1 79 ? -4.418 -8.5 8.617 1 98.81 79 PRO A C 1
ATOM 551 O O . PRO A 1 79 ? -5.02 -7.797 9.43 1 98.81 79 PRO A O 1
ATOM 554 N N . ALA A 1 80 ? -3.453 -8.039 7.801 1 98.88 80 ALA A N 1
ATOM 555 C CA . ALA A 1 80 ? -3.107 -6.621 7.73 1 98.88 80 ALA A CA 1
ATOM 556 C C . ALA A 1 80 ? -2.727 -6.215 6.309 1 98.88 80 ALA A C 1
ATOM 558 O O . ALA A 1 80 ? -2.24 -7.043 5.531 1 98.88 80 ALA A O 1
ATOM 559 N N . THR A 1 81 ? -2.963 -4.996 5.953 1 98.94 81 THR A N 1
ATOM 560 C CA . THR A 1 81 ? -2.637 -4.402 4.66 1 98.94 81 THR A CA 1
ATOM 561 C C . THR A 1 81 ? -1.807 -3.135 4.844 1 98.94 81 THR A C 1
ATOM 563 O O . THR A 1 81 ? -2.184 -2.246 5.609 1 98.94 81 THR A O 1
ATOM 566 N N . THR A 1 82 ? -0.651 -3.07 4.172 1 98.94 82 THR A N 1
ATOM 567 C CA . THR A 1 82 ? 0.108 -1.828 4.07 1 98.94 82 THR A CA 1
ATOM 568 C C . THR A 1 82 ? -0.249 -1.079 2.791 1 98.94 82 THR A C 1
ATOM 570 O O . THR A 1 82 ? -0.403 -1.689 1.73 1 98.94 82 THR A O 1
ATOM 573 N N . LEU A 1 83 ? -0.458 0.255 2.889 1 98.81 83 LEU A N 1
ATOM 574 C CA . LEU A 1 83 ? -0.725 1.008 1.669 1 98.81 83 LEU A CA 1
ATOM 575 C C . LEU A 1 83 ? 0.126 2.273 1.614 1 98.81 83 LEU A C 1
ATOM 577 O O . LEU A 1 83 ? 0.741 2.656 2.611 1 98.81 83 LEU A O 1
ATOM 581 N N . ASN A 1 84 ? 0.228 2.834 0.378 1 98.81 84 ASN A N 1
ATOM 582 C CA . ASN A 1 84 ? 1.021 4.027 0.106 1 98.81 84 ASN A CA 1
ATOM 583 C C . ASN A 1 84 ? 0.304 4.973 -0.854 1 98.81 84 ASN A C 1
ATOM 585 O O . ASN A 1 84 ? 0.162 4.668 -2.041 1 98.81 84 ASN A O 1
ATOM 589 N N . VAL A 1 85 ? -0.161 6.043 -0.311 1 98.69 85 VAL A N 1
ATOM 590 C CA . VAL A 1 85 ? -0.646 7.199 -1.054 1 98.69 85 VAL A CA 1
ATOM 591 C C . VAL A 1 85 ? 0.071 8.461 -0.573 1 98.69 85 VAL A C 1
ATOM 593 O O . VAL A 1 85 ? -0.567 9.484 -0.303 1 98.69 85 VAL A O 1
ATOM 596 N N . VAL A 1 86 ? 1.308 8.281 -0.344 1 98.44 86 VAL A N 1
ATOM 597 C CA . VAL A 1 86 ? 2.199 9.328 0.145 1 98.44 86 VAL A CA 1
ATOM 598 C C . VAL A 1 86 ? 1.631 9.93 1.428 1 98.44 86 VAL A C 1
ATOM 600 O O . VAL A 1 86 ? 1.337 9.211 2.385 1 98.44 86 VAL A O 1
ATOM 603 N N . CYS A 1 87 ? 1.487 11.273 1.48 1 98.38 87 CYS A N 1
ATOM 604 C CA . CYS A 1 87 ? 1.076 11.922 2.719 1 98.38 87 CYS A CA 1
ATOM 605 C C . CYS A 1 87 ? -0.355 11.555 3.082 1 98.38 87 CYS A C 1
ATOM 607 O O . CYS A 1 87 ? -0.766 11.703 4.234 1 98.38 87 CYS A O 1
ATOM 609 N N . GLY A 1 88 ? -1.098 11.078 2.121 1 98.75 88 GLY A N 1
ATOM 610 C CA . GLY A 1 88 ? -2.492 10.75 2.369 1 98.75 88 GLY A CA 1
ATOM 611 C C . GLY A 1 88 ? -2.697 9.32 2.844 1 98.75 88 GLY A C 1
ATOM 612 O O . GLY A 1 88 ? -3.83 8.898 3.082 1 98.75 88 GLY A O 1
ATOM 613 N N . SER A 1 89 ? -1.654 8.547 3.066 1 98.88 89 SER A N 1
ATOM 614 C CA . SER A 1 89 ? -1.711 7.113 3.32 1 98.88 89 SER A CA 1
ATOM 615 C C . SER A 1 89 ? -2.562 6.801 4.547 1 98.88 89 SER A C 1
ATOM 617 O O . SER A 1 89 ? -3.453 5.953 4.488 1 98.88 89 SER A O 1
ATOM 619 N N . GLY A 1 90 ? -2.281 7.504 5.648 1 98.88 90 GLY A N 1
ATOM 620 C CA . GLY A 1 90 ? -2.988 7.219 6.887 1 98.88 90 GLY A CA 1
ATOM 621 C C . GLY A 1 90 ? -4.48 7.465 6.793 1 98.88 90 GLY A C 1
ATOM 622 O O . GLY A 1 90 ? -5.277 6.691 7.328 1 98.88 90 GLY A O 1
ATOM 623 N N . LEU A 1 91 ? -4.879 8.539 6.137 1 98.94 91 LEU A N 1
ATOM 624 C CA . LEU A 1 91 ? -6.297 8.859 6.016 1 98.94 91 LEU A CA 1
ATOM 625 C C . LEU A 1 91 ? -6.973 7.941 5 1 98.94 91 LEU A C 1
ATOM 627 O O . LEU A 1 91 ? -8.133 7.574 5.168 1 98.94 91 LEU A O 1
ATOM 631 N N . ARG A 1 92 ? -6.258 7.598 3.941 1 98.94 92 ARG A N 1
ATOM 632 C CA . ARG A 1 92 ? -6.777 6.633 2.977 1 98.94 92 ARG A CA 1
ATOM 633 C C . ARG A 1 92 ? -7.051 5.289 3.641 1 98.94 92 ARG A C 1
ATOM 635 O O . ARG A 1 92 ? -8.023 4.609 3.301 1 98.94 92 ARG A O 1
ATOM 642 N N . ALA A 1 93 ? -6.18 4.898 4.551 1 98.94 93 ALA A N 1
ATOM 643 C CA . ALA A 1 93 ? -6.406 3.668 5.305 1 98.94 93 ALA A CA 1
ATOM 644 C C . ALA A 1 93 ? -7.758 3.697 6.008 1 98.94 93 ALA A C 1
ATOM 646 O O . ALA A 1 93 ? -8.461 2.684 6.062 1 98.94 93 ALA A O 1
ATOM 647 N N . VAL A 1 94 ? -8.148 4.82 6.516 1 98.94 94 VAL A N 1
ATOM 648 C CA . VAL A 1 94 ? -9.43 4.973 7.203 1 98.94 94 VAL A CA 1
ATOM 649 C C . VAL A 1 94 ? -10.57 4.832 6.199 1 98.94 94 VAL A C 1
ATOM 651 O O . VAL A 1 94 ? -11.602 4.227 6.504 1 98.94 94 VAL A O 1
ATOM 654 N N . HIS A 1 95 ? -10.391 5.438 4.93 1 98.94 95 HIS A N 1
ATOM 655 C CA . HIS A 1 95 ? -11.367 5.227 3.871 1 98.94 95 HIS A CA 1
ATOM 656 C C . HIS A 1 95 ? -11.617 3.74 3.643 1 98.94 95 HIS A C 1
ATOM 658 O O . HIS A 1 95 ? -12.773 3.301 3.586 1 98.94 95 HIS A O 1
ATOM 664 N N . LEU A 1 96 ? -10.531 3.021 3.521 1 98.94 96 LEU A N 1
ATOM 665 C CA . LEU A 1 96 ? -10.625 1.605 3.184 1 98.94 96 LEU A CA 1
ATOM 666 C C . LEU A 1 96 ? -11.266 0.815 4.316 1 98.94 96 LEU A C 1
ATOM 668 O O . LEU A 1 96 ? -12.023 -0.122 4.074 1 98.94 96 LEU A O 1
ATOM 672 N N . ALA A 1 97 ? -10.93 1.17 5.539 1 98.94 97 ALA A N 1
ATOM 673 C CA . ALA A 1 97 ? -11.562 0.531 6.691 1 98.94 97 ALA A CA 1
ATOM 674 C C . ALA A 1 97 ? -13.07 0.739 6.68 1 98.94 97 ALA A C 1
ATOM 676 O O . ALA A 1 97 ? -13.836 -0.197 6.922 1 98.94 97 ALA A O 1
ATOM 677 N N . ALA A 1 98 ? -13.484 1.963 6.41 1 98.88 98 ALA A N 1
ATOM 678 C CA . ALA A 1 98 ? -14.906 2.264 6.324 1 98.88 98 ALA A CA 1
ATOM 679 C C . ALA A 1 98 ? -15.578 1.437 5.234 1 98.88 98 ALA A C 1
ATOM 681 O O . ALA A 1 98 ? -16.672 0.906 5.434 1 98.88 98 ALA A O 1
ATOM 682 N N . GLN A 1 99 ? -14.961 1.314 4.109 1 98.81 99 GLN A N 1
ATOM 683 C CA . GLN A 1 99 ? -15.508 0.548 2.994 1 98.81 99 GLN A CA 1
ATOM 684 C C . GLN A 1 99 ? -15.648 -0.926 3.359 1 98.81 99 GLN A C 1
ATOM 686 O O . GLN A 1 99 ? -16.625 -1.57 2.98 1 98.81 99 GLN A O 1
ATOM 691 N N . ALA A 1 100 ? -14.617 -1.486 4.059 1 98.75 100 ALA A N 1
ATOM 692 C CA . ALA A 1 100 ? -14.68 -2.883 4.48 1 98.75 100 ALA A CA 1
ATOM 693 C C . ALA A 1 100 ? -15.883 -3.133 5.387 1 98.75 100 ALA A C 1
ATOM 695 O O . ALA A 1 100 ? -16.531 -4.172 5.285 1 98.75 100 ALA A O 1
ATOM 696 N N . ILE A 1 101 ? -16.141 -2.211 6.277 1 98.75 101 ILE A N 1
ATOM 697 C CA . ILE A 1 101 ? -17.25 -2.316 7.211 1 98.75 101 ILE A CA 1
ATOM 698 C C . ILE A 1 101 ? -18.578 -2.184 6.453 1 98.75 101 ILE A C 1
ATOM 700 O O . ILE A 1 101 ? -19.5 -2.982 6.652 1 98.75 101 ILE A O 1
ATOM 704 N N . LEU A 1 102 ? -18.656 -1.202 5.559 1 98.19 102 LEU A N 1
ATOM 705 C CA . LEU A 1 102 ? -19.875 -0.957 4.797 1 98.19 102 LEU A CA 1
ATOM 706 C C . LEU A 1 102 ? -20.203 -2.137 3.887 1 98.19 102 LEU A C 1
ATOM 708 O O . LEU A 1 102 ? -21.375 -2.445 3.652 1 98.19 102 LEU A O 1
ATOM 712 N N . ALA A 1 103 ? -19.156 -2.803 3.387 1 97.06 103 ALA A N 1
ATOM 713 C CA . ALA A 1 103 ? -19.328 -3.932 2.477 1 97.06 103 ALA A CA 1
ATOM 714 C C . ALA A 1 103 ? -19.672 -5.203 3.242 1 97.06 103 ALA A C 1
ATOM 716 O O . ALA A 1 103 ? -19.984 -6.234 2.639 1 97.06 103 ALA A O 1
ATOM 717 N N . GLY A 1 104 ? -19.594 -5.168 4.59 1 96.5 104 GLY A N 1
ATOM 718 C CA . GLY A 1 104 ? -19.906 -6.32 5.418 1 96.5 104 GLY A CA 1
ATOM 719 C C . GLY A 1 104 ? -18.734 -7.281 5.574 1 96.5 104 GLY A C 1
ATOM 720 O O . GLY A 1 104 ? -18.906 -8.406 6.051 1 96.5 104 GLY A O 1
ATOM 721 N N . ASP A 1 105 ? -17.547 -6.848 5.207 1 97.06 105 ASP A N 1
ATOM 722 C CA . ASP A 1 105 ? -16.375 -7.715 5.238 1 97.06 105 ASP A CA 1
ATOM 723 C C . ASP A 1 105 ? -15.688 -7.668 6.602 1 97.06 105 ASP A C 1
ATOM 725 O O . ASP A 1 105 ? -14.891 -8.539 6.934 1 97.06 105 ASP A O 1
ATOM 729 N N . ALA A 1 106 ? -15.938 -6.613 7.375 1 97.94 106 ALA A N 1
ATOM 730 C CA . ALA A 1 106 ? -15.273 -6.434 8.664 1 97.94 106 ALA A CA 1
ATOM 731 C C . ALA A 1 106 ? -16.219 -5.848 9.695 1 97.94 106 ALA A C 1
ATOM 733 O O . ALA A 1 106 ? -17.125 -5.066 9.359 1 97.94 106 ALA A O 1
ATOM 734 N N . ASP A 1 107 ? -15.984 -6.211 10.938 1 97.94 107 ASP A N 1
ATOM 735 C CA . ASP A 1 107 ? -16.766 -5.656 12.039 1 97.94 107 ASP A CA 1
ATOM 736 C C . ASP A 1 107 ? -15.984 -4.555 12.758 1 97.94 107 ASP A C 1
ATOM 738 O O . ASP A 1 107 ? -16.547 -3.498 13.07 1 97.94 107 ASP A O 1
ATOM 742 N N . ILE A 1 108 ? -14.781 -4.867 13.125 1 98.88 108 ILE A N 1
ATOM 743 C CA . ILE A 1 108 ? -13.883 -3.951 13.82 1 98.88 108 ILE A CA 1
ATOM 744 C C . ILE A 1 108 ? -12.57 -3.836 13.062 1 98.88 108 ILE A C 1
ATOM 746 O O . ILE A 1 108 ? -11.914 -4.844 12.789 1 98.88 108 ILE A O 1
ATOM 750 N N . VAL A 1 109 ? -12.188 -2.6 12.664 1 98.94 109 VAL A N 1
ATOM 751 C CA . VAL A 1 109 ? -10.953 -2.379 11.914 1 98.94 109 VAL A CA 1
ATOM 752 C C . VAL A 1 109 ? -10.102 -1.321 12.617 1 98.94 109 VAL A C 1
ATOM 754 O O . VAL A 1 109 ? -10.633 -0.322 13.109 1 98.94 109 VAL A O 1
ATOM 757 N N . ILE A 1 110 ? -8.836 -1.58 12.758 1 99 110 ILE A N 1
ATOM 758 C CA . ILE A 1 110 ? -7.879 -0.549 13.141 1 99 110 ILE A CA 1
ATOM 759 C C . ILE A 1 110 ? -7.184 -0.005 11.891 1 99 110 ILE A C 1
ATOM 761 O O . ILE A 1 110 ? -6.648 -0.771 11.094 1 99 110 ILE A O 1
ATOM 765 N N . ALA A 1 111 ? -7.234 1.317 11.695 1 99 111 ALA A N 1
ATOM 766 C CA . ALA A 1 111 ? -6.695 1.944 10.492 1 99 111 ALA A CA 1
ATOM 767 C C . ALA A 1 111 ? -5.895 3.195 10.844 1 99 111 ALA A C 1
ATOM 769 O O . ALA A 1 111 ? -6.199 3.887 11.812 1 99 111 ALA A O 1
ATOM 770 N N . GLY A 1 112 ? -4.863 3.49 10.078 1 98.94 112 GLY A N 1
ATOM 771 C CA . GLY A 1 112 ? -4.043 4.672 10.281 1 98.94 112 GLY A CA 1
ATOM 772 C C . GLY A 1 112 ? -2.76 4.656 9.477 1 98.94 112 GLY A C 1
ATOM 773 O O . GLY A 1 112 ? -2.775 4.336 8.281 1 98.94 112 GLY A O 1
ATOM 774 N N . GLY A 1 113 ? -1.688 5.156 10.133 1 98.94 113 GLY A N 1
ATOM 775 C CA . GLY A 1 113 ? -0.403 5.211 9.461 1 98.94 113 GLY A CA 1
ATOM 776 C C . GLY A 1 113 ? 0.773 5.254 10.414 1 98.94 113 GLY A C 1
ATOM 777 O O . GLY A 1 113 ? 0.609 5.562 11.594 1 98.94 113 GLY A O 1
ATOM 778 N N . GLN A 1 114 ? 1.909 4.902 9.914 1 99 114 GLN A N 1
ATOM 779 C CA . GLN A 1 114 ? 3.197 4.883 10.602 1 99 114 GLN A CA 1
ATOM 780 C C . GLN A 1 114 ? 4.324 5.324 9.672 1 99 114 GLN A C 1
ATOM 782 O O . GLN A 1 114 ? 4.25 5.121 8.453 1 99 114 GLN A O 1
ATOM 787 N N . GLU A 1 115 ? 5.336 5.977 10.25 1 98.94 115 GLU A N 1
ATOM 788 C CA . GLU A 1 115 ? 6.48 6.383 9.438 1 98.94 115 GLU A CA 1
ATOM 789 C C . GLU A 1 115 ? 7.711 6.625 10.305 1 98.94 115 GLU A C 1
ATOM 791 O O . GLU A 1 115 ? 7.609 7.18 11.398 1 98.94 115 GLU A O 1
ATOM 796 N N . SER A 1 116 ? 8.805 6.176 9.922 1 98.75 116 SER A N 1
ATOM 797 C CA . SER A 1 116 ? 10.117 6.551 10.43 1 98.75 116 SER A CA 1
ATOM 798 C C . SER A 1 116 ? 11.016 7.074 9.312 1 98.75 116 SER A C 1
ATOM 800 O O . SER A 1 116 ? 11.742 6.309 8.68 1 98.75 116 SER A O 1
ATOM 802 N N . MET A 1 117 ? 10.906 8.336 9.109 1 98.56 117 MET A N 1
ATOM 803 C CA . MET A 1 117 ? 11.695 8.938 8.039 1 98.56 117 MET A CA 1
ATOM 804 C C . MET A 1 117 ? 13.18 8.938 8.398 1 98.56 117 MET A C 1
ATOM 806 O O . MET A 1 117 ? 14.031 8.812 7.516 1 98.56 117 MET A O 1
ATOM 810 N N . SER A 1 118 ? 13.523 8.992 9.68 1 98.31 118 SER A N 1
ATOM 811 C CA . SER A 1 118 ? 14.891 8.961 10.172 1 98.31 118 SER A CA 1
ATOM 812 C C . SER A 1 118 ? 15.594 7.668 9.773 1 98.31 118 SER A C 1
ATOM 814 O O . SER A 1 118 ? 16.812 7.656 9.555 1 98.31 118 SER A O 1
ATOM 816 N N . LEU A 1 119 ? 14.844 6.586 9.594 1 97.62 119 LEU A N 1
ATOM 817 C CA . LEU A 1 119 ? 15.461 5.285 9.352 1 97.62 119 LEU A CA 1
ATOM 818 C C . LEU A 1 119 ? 15.445 4.945 7.863 1 97.62 119 LEU A C 1
ATOM 820 O O . LEU A 1 119 ? 15.859 3.852 7.469 1 97.62 119 LEU A O 1
ATOM 824 N N . SER A 1 120 ? 14.945 5.844 7.016 1 97.56 120 SER A N 1
ATOM 825 C CA . SER A 1 120 ? 14.961 5.586 5.578 1 97.56 120 SER A CA 1
ATOM 826 C C . SER A 1 120 ? 16.391 5.438 5.059 1 97.56 120 SER A C 1
ATOM 828 O O . SER A 1 120 ? 17.234 6.309 5.289 1 97.56 120 SER A O 1
ATOM 830 N N . PRO A 1 121 ? 16.641 4.402 4.324 1 97.75 121 PRO A N 1
ATOM 831 C CA . PRO A 1 121 ? 18.016 4.172 3.877 1 97.75 121 PRO A CA 1
ATOM 832 C C . PRO A 1 121 ? 18.312 4.82 2.523 1 97.75 121 PRO A C 1
ATOM 834 O O . PRO A 1 121 ? 17.391 5.316 1.861 1 97.75 121 PRO A O 1
ATOM 837 N N . HIS A 1 122 ? 19.594 4.887 2.199 1 97.81 122 HIS A N 1
ATOM 838 C CA . HIS A 1 122 ? 20 5.125 0.82 1 97.81 122 HIS A CA 1
ATOM 839 C C . HIS A 1 122 ? 20.031 3.822 0.024 1 97.81 122 HIS A C 1
ATOM 841 O O . HIS A 1 122 ? 20.25 2.748 0.589 1 97.81 122 HIS A O 1
ATOM 847 N N . ILE A 1 123 ? 19.75 3.9 -1.253 1 97.56 123 ILE A N 1
ATOM 848 C CA . ILE A 1 123 ? 19.797 2.723 -2.113 1 97.56 123 ILE A CA 1
ATOM 849 C C . ILE A 1 123 ? 20.906 2.887 -3.15 1 97.56 123 ILE A C 1
ATOM 851 O O . ILE A 1 123 ? 21.359 4.004 -3.418 1 97.56 123 ILE A O 1
ATOM 855 N N . LEU A 1 124 ? 21.391 1.804 -3.641 1 96 124 LEU A N 1
ATOM 856 C CA . LEU A 1 124 ? 22.328 1.742 -4.758 1 96 124 LEU A CA 1
ATOM 857 C C . LEU A 1 124 ? 21.672 1.116 -5.984 1 96 124 LEU A C 1
ATOM 859 O O . LEU A 1 124 ? 21.781 -0.09 -6.211 1 96 124 LEU A O 1
ATOM 863 N N . PRO A 1 125 ? 21 1.964 -6.773 1 92.44 125 PRO A N 1
ATOM 864 C CA . PRO A 1 125 ? 20.359 1.426 -7.973 1 92.44 125 PRO A CA 1
ATOM 865 C C . PRO A 1 125 ? 21.359 0.781 -8.938 1 92.44 125 PRO A C 1
ATOM 867 O O . PRO A 1 125 ? 22.469 1.277 -9.102 1 92.44 125 PRO A O 1
ATOM 870 N N . GLY A 1 126 ? 20.922 -0.307 -9.656 1 90.62 126 GLY A N 1
ATOM 871 C CA . GLY A 1 126 ? 21.75 -0.95 -10.656 1 90.62 126 GLY A CA 1
ATOM 872 C C . GLY A 1 126 ? 22.828 -1.836 -10.062 1 90.62 126 GLY A C 1
ATOM 873 O O . GLY A 1 126 ? 23.641 -2.414 -10.789 1 90.62 126 GLY A O 1
ATOM 874 N N . SER A 1 127 ? 22.797 -1.931 -8.781 1 90.31 127 SER A N 1
ATOM 875 C CA . SER A 1 127 ? 23.859 -2.67 -8.094 1 90.31 127 SER A CA 1
ATOM 876 C C . SER A 1 127 ? 23.859 -4.137 -8.516 1 90.31 127 SER A C 1
ATOM 878 O O . SER A 1 127 ? 24.891 -4.805 -8.43 1 90.31 127 SER A O 1
ATOM 880 N N . ARG A 1 128 ? 22.812 -4.637 -9.047 1 90.75 128 ARG A N 1
ATOM 881 C CA . ARG A 1 128 ? 22.703 -6.047 -9.414 1 90.75 128 ARG A CA 1
ATOM 882 C C . ARG A 1 128 ? 23.469 -6.328 -10.711 1 90.75 128 ARG A C 1
ATOM 884 O O . ARG A 1 128 ? 23.938 -7.449 -10.93 1 90.75 128 ARG A O 1
ATOM 891 N N . ASP A 1 129 ? 23.625 -5.34 -11.508 1 89.06 129 ASP A N 1
ATOM 892 C CA . ASP A 1 129 ? 24.203 -5.488 -12.836 1 89.06 129 ASP A CA 1
ATOM 893 C C . ASP A 1 129 ? 25.688 -5.125 -12.836 1 89.06 129 ASP A C 1
ATOM 895 O O . ASP A 1 129 ? 26.375 -5.293 -13.844 1 89.06 129 ASP A O 1
ATOM 899 N N . GLY A 1 130 ? 26.125 -4.715 -11.68 1 87.31 130 GLY A N 1
ATOM 900 C CA . GLY A 1 130 ? 27.484 -4.184 -11.656 1 87.31 130 GLY A CA 1
ATOM 901 C C . GLY A 1 130 ? 27.578 -2.756 -12.156 1 87.31 130 GLY A C 1
ATOM 902 O O . GLY A 1 130 ? 26.625 -2.246 -12.758 1 87.31 130 GLY A O 1
ATOM 903 N N . PHE A 1 131 ? 28.562 -2.107 -11.758 1 87.88 131 PHE A N 1
ATOM 904 C CA . PHE A 1 131 ? 28.719 -0.707 -12.133 1 87.88 131 PHE A CA 1
ATOM 905 C C . PHE A 1 131 ? 29.734 -0.555 -13.258 1 87.88 131 PHE A C 1
ATOM 907 O O . PHE A 1 131 ? 30.75 -1.26 -13.281 1 87.88 131 PHE A O 1
ATOM 914 N N . ARG A 1 132 ? 29.422 0.3 -14.172 1 85.06 132 ARG A N 1
ATOM 915 C CA . ARG A 1 132 ? 30.375 0.639 -15.227 1 85.06 132 ARG A CA 1
ATOM 916 C C . ARG A 1 132 ? 31.422 1.624 -14.727 1 85.06 132 ARG A C 1
ATOM 918 O O . ARG A 1 132 ? 31.438 1.961 -13.539 1 85.06 132 ARG A O 1
ATOM 925 N N . MET A 1 133 ? 32.312 1.9 -15.617 1 90.12 133 MET A N 1
ATOM 926 C CA . MET A 1 133 ? 33.375 2.84 -15.25 1 90.12 133 MET A CA 1
ATOM 927 C C . MET A 1 133 ? 32.781 4.16 -14.773 1 90.12 133 MET A C 1
ATOM 929 O O . MET A 1 133 ? 31.812 4.668 -15.359 1 90.12 133 MET A O 1
ATOM 933 N N . GLY A 1 134 ? 33.312 4.734 -13.703 1 90.44 134 GLY A N 1
ATOM 934 C CA . GLY A 1 134 ? 32.875 5.98 -13.102 1 90.44 134 GLY A CA 1
ATOM 935 C C . GLY A 1 134 ? 32.25 5.793 -11.734 1 90.44 134 GLY A C 1
ATOM 936 O O . GLY A 1 134 ? 32.344 4.719 -11.141 1 90.44 134 GLY A O 1
ATOM 937 N N . ASN A 1 135 ? 31.688 6.82 -11.18 1 90.25 135 ASN A N 1
ATOM 938 C CA . ASN A 1 135 ? 31.125 6.809 -9.836 1 90.25 135 ASN A CA 1
ATOM 939 C C . ASN A 1 135 ? 29.688 6.258 -9.836 1 90.25 135 ASN A C 1
ATOM 941 O O . ASN A 1 135 ? 28.938 6.473 -10.789 1 90.25 135 ASN A O 1
ATOM 945 N N . ALA A 1 136 ? 29.391 5.434 -8.828 1 90.75 136 ALA A N 1
ATOM 946 C CA . ALA A 1 136 ? 28 5.086 -8.516 1 90.75 136 ALA A CA 1
ATOM 947 C C . ALA A 1 136 ? 27.422 6.027 -7.461 1 90.75 136 ALA A C 1
ATOM 949 O O . ALA A 1 136 ? 28.172 6.617 -6.672 1 90.75 136 ALA A O 1
ATOM 950 N N . GLN A 1 137 ? 26.141 6.242 -7.508 1 92.81 137 GLN A N 1
ATOM 951 C CA . GLN A 1 137 ? 25.484 7.184 -6.609 1 92.81 137 GLN A CA 1
ATOM 952 C C . GLN A 1 137 ? 24.531 6.469 -5.656 1 92.81 137 GLN A C 1
ATOM 954 O O . GLN A 1 137 ? 23.734 5.629 -6.086 1 92.81 137 GLN A O 1
ATOM 959 N N . LEU A 1 138 ? 24.719 6.758 -4.363 1 95.06 138 LEU A N 1
ATOM 960 C CA . LEU A 1 138 ? 23.688 6.391 -3.398 1 95.06 138 LEU A CA 1
ATOM 961 C C . LEU A 1 138 ? 22.5 7.348 -3.484 1 95.06 138 LEU A C 1
ATOM 963 O O . LEU A 1 138 ? 22.672 8.562 -3.42 1 95.06 138 LEU A O 1
ATOM 967 N N . VAL A 1 139 ? 21.344 6.723 -3.658 1 97 139 VAL A N 1
ATOM 968 C CA . VAL A 1 139 ? 20.141 7.527 -3.797 1 97 139 VAL A CA 1
ATOM 969 C C . VAL A 1 139 ? 19.344 7.504 -2.49 1 97 139 VAL A C 1
ATOM 971 O O . VAL A 1 139 ? 19.094 6.434 -1.933 1 97 139 VAL A O 1
ATOM 974 N N . ASP A 1 140 ? 19 8.664 -1.986 1 97.44 140 ASP A N 1
ATOM 975 C CA . ASP A 1 140 ? 18.234 8.82 -0.753 1 97.44 140 ASP A CA 1
ATOM 976 C C . ASP A 1 140 ? 16.766 8.445 -0.965 1 97.44 140 ASP A C 1
ATOM 978 O O . ASP A 1 140 ? 16.016 9.188 -1.608 1 97.44 140 ASP A O 1
ATOM 982 N N . THR A 1 141 ? 16.312 7.371 -0.322 1 97.81 141 THR A N 1
ATOM 983 C CA . THR A 1 141 ? 14.938 6.91 -0.527 1 97.81 141 THR A CA 1
ATOM 984 C C . THR A 1 141 ? 13.938 7.93 0.016 1 97.81 141 THR A C 1
ATOM 986 O O . THR A 1 141 ? 12.836 8.078 -0.521 1 97.81 141 THR A O 1
ATOM 989 N N . MET A 1 142 ? 14.266 8.625 1.111 1 97.56 142 MET A N 1
ATOM 990 C CA . MET A 1 142 ? 13.383 9.641 1.666 1 97.56 142 MET A CA 1
ATOM 991 C C . MET A 1 142 ? 13.078 10.719 0.63 1 97.56 142 MET A C 1
ATOM 993 O O . MET A 1 142 ? 11.914 11.086 0.43 1 97.56 142 MET A O 1
ATOM 997 N N . VAL A 1 143 ? 14.109 11.164 -0.034 1 97.44 143 VAL A N 1
ATOM 998 C CA . VAL A 1 143 ? 13.961 12.219 -1.024 1 97.44 143 VAL A CA 1
ATOM 999 C C . VAL A 1 143 ? 13.32 11.664 -2.291 1 97.44 143 VAL A C 1
ATOM 1001 O O . VAL A 1 143 ? 12.32 12.203 -2.779 1 97.44 143 VAL A O 1
ATOM 1004 N N . ASN A 1 144 ? 13.82 10.562 -2.807 1 97.81 144 ASN A N 1
ATOM 1005 C CA . ASN A 1 144 ? 13.414 10 -4.09 1 97.81 144 ASN A CA 1
ATOM 1006 C C . ASN A 1 144 ? 11.977 9.484 -4.047 1 97.81 144 ASN A C 1
ATOM 1008 O O . ASN A 1 144 ? 11.203 9.695 -4.988 1 97.81 144 ASN A O 1
ATOM 1012 N N . ASP A 1 145 ? 11.648 8.727 -2.992 1 98.12 145 ASP A N 1
ATOM 1013 C CA . ASP A 1 145 ? 10.375 8.008 -2.938 1 98.12 145 ASP A CA 1
ATOM 1014 C C . ASP A 1 145 ? 9.32 8.805 -2.178 1 98.12 145 ASP A C 1
ATOM 1016 O O . ASP A 1 145 ? 8.125 8.539 -2.301 1 98.12 145 ASP A O 1
ATOM 1020 N N . GLY A 1 146 ? 9.75 9.836 -1.39 1 97.88 146 GLY A N 1
ATOM 1021 C CA . GLY A 1 146 ? 8.805 10.516 -0.515 1 97.88 146 GLY A CA 1
ATOM 1022 C C . GLY A 1 146 ? 8.664 11.992 -0.823 1 97.88 146 GLY A C 1
ATOM 1023 O O . GLY A 1 146 ? 7.582 12.562 -0.672 1 97.88 146 GLY A O 1
ATOM 1024 N N . LEU A 1 147 ? 9.773 12.656 -1.273 1 97.19 147 LEU A N 1
ATOM 1025 C CA . LEU A 1 147 ? 9.758 14.117 -1.224 1 97.19 147 LEU A CA 1
ATOM 1026 C C . LEU A 1 147 ? 10.023 14.711 -2.602 1 97.19 147 LEU A C 1
ATOM 1028 O O . LEU A 1 147 ? 10.086 15.938 -2.754 1 97.19 147 LEU A O 1
ATOM 1032 N N . THR A 1 148 ? 10.188 13.852 -3.633 1 96.19 148 THR A N 1
ATOM 1033 C CA . THR A 1 148 ? 10.406 14.305 -5.004 1 96.19 148 THR A CA 1
ATOM 1034 C C . THR A 1 148 ? 9.219 13.93 -5.891 1 96.19 148 THR A C 1
ATOM 1036 O O . THR A 1 148 ? 8.758 12.781 -5.871 1 96.19 148 THR A O 1
ATOM 1039 N N . ASP A 1 149 ? 8.781 14.906 -6.613 1 95 149 ASP A N 1
ATOM 1040 C CA . ASP A 1 149 ? 7.723 14.648 -7.586 1 95 149 ASP A CA 1
ATOM 1041 C C . ASP A 1 149 ? 8.18 13.648 -8.641 1 95 149 ASP A C 1
ATOM 1043 O O . ASP A 1 149 ? 9.188 13.867 -9.32 1 95 149 ASP A O 1
ATOM 1047 N N . ALA A 1 150 ? 7.453 12.688 -8.867 1 92 150 ALA A N 1
ATOM 1048 C CA . ALA A 1 150 ? 7.859 11.586 -9.734 1 92 150 ALA A CA 1
ATOM 1049 C C . ALA A 1 150 ? 7.785 11.992 -11.203 1 92 150 ALA A C 1
ATOM 1051 O O . ALA A 1 150 ? 8.375 11.336 -12.062 1 92 150 ALA A O 1
ATOM 1052 N N . TYR A 1 151 ? 7.121 13.023 -11.492 1 93.81 151 TYR A N 1
ATOM 1053 C CA . TYR A 1 151 ? 6.84 13.383 -12.883 1 93.81 151 TYR A CA 1
ATOM 1054 C C . TYR A 1 151 ? 7.75 14.516 -13.344 1 93.81 151 TYR A C 1
ATOM 1056 O O . TYR A 1 151 ? 8.234 14.508 -14.477 1 93.81 151 TYR A O 1
ATOM 1064 N N . ASN A 1 152 ? 7.977 15.453 -12.398 1 92 152 ASN A N 1
ATOM 1065 C CA . ASN A 1 152 ? 8.75 16.641 -12.773 1 92 152 ASN A CA 1
ATOM 1066 C C . ASN A 1 152 ? 10.148 16.609 -12.172 1 92 152 ASN A C 1
ATOM 1068 O O . ASN A 1 152 ? 10.984 17.453 -12.484 1 92 152 ASN A O 1
ATOM 1072 N N . ALA A 1 153 ? 10.391 15.719 -11.312 1 92.5 153 ALA A N 1
ATOM 1073 C CA . ALA A 1 153 ? 11.711 15.445 -10.742 1 92.5 153 ALA A CA 1
ATOM 1074 C C . ALA A 1 153 ? 12.234 16.641 -9.953 1 92.5 153 ALA A C 1
ATOM 1076 O O . ALA A 1 153 ? 13.406 17 -10.062 1 92.5 153 ALA A O 1
ATOM 1077 N N . TYR A 1 154 ? 11.352 17.344 -9.273 1 92.62 154 TYR A N 1
ATOM 1078 C CA . TYR A 1 154 ? 11.789 18.359 -8.32 1 92.62 154 TYR A CA 1
ATOM 1079 C C . TYR A 1 154 ? 11.195 18.109 -6.938 1 92.62 154 TYR A C 1
ATOM 1081 O O . TYR A 1 154 ? 10.219 17.375 -6.801 1 92.62 154 TYR A O 1
ATOM 1089 N N . HIS A 1 155 ? 11.82 18.688 -5.988 1 93.88 155 HIS A N 1
ATOM 1090 C CA . HIS A 1 155 ? 11.414 18.578 -4.59 1 93.88 155 HIS A CA 1
ATOM 1091 C C . HIS A 1 155 ? 10.008 19.141 -4.387 1 93.88 155 HIS A C 1
ATOM 1093 O O . HIS A 1 155 ? 9.617 20.109 -5.055 1 93.88 155 HIS A O 1
ATOM 1099 N N . MET A 1 156 ? 9.289 18.609 -3.434 1 94.12 156 MET A N 1
ATOM 1100 C CA . MET A 1 156 ? 7.934 19.031 -3.117 1 94.12 156 MET A CA 1
ATOM 1101 C C . MET A 1 156 ? 7.887 20.531 -2.818 1 94.12 156 MET A C 1
ATOM 1103 O O . MET A 1 156 ? 6.867 21.172 -3.043 1 94.12 156 MET A O 1
ATOM 1107 N N . GLY A 1 157 ? 8.992 21.031 -2.338 1 95.81 157 GLY A N 1
ATOM 1108 C CA . GLY A 1 157 ? 9.055 22.453 -2.059 1 95.81 157 GLY A CA 1
ATOM 1109 C C . GLY A 1 157 ? 8.836 23.312 -3.289 1 95.81 157 GLY A C 1
ATOM 1110 O O . GLY A 1 157 ? 8.328 24.438 -3.191 1 95.81 157 GLY A O 1
ATOM 1111 N N . ILE A 1 158 ? 9.242 22.797 -4.445 1 96.94 158 ILE A N 1
ATOM 1112 C CA . ILE A 1 158 ? 9.023 23.531 -5.691 1 96.94 158 ILE A CA 1
ATOM 1113 C C . ILE A 1 158 ? 7.531 23.609 -5.996 1 96.94 158 ILE A C 1
ATOM 1115 O O . ILE A 1 158 ? 7.047 24.609 -6.52 1 96.94 158 ILE A O 1
ATOM 1119 N N . THR A 1 159 ? 6.805 22.531 -5.68 1 97.06 159 THR A N 1
ATOM 1120 C CA . THR A 1 159 ? 5.359 22.578 -5.875 1 97.06 159 THR A CA 1
ATOM 1121 C C . THR A 1 159 ? 4.723 23.641 -4.984 1 97.06 159 THR A C 1
ATOM 1123 O O . THR A 1 159 ? 3.732 24.266 -5.363 1 97.06 159 THR A O 1
ATOM 1126 N N . ALA A 1 160 ? 5.266 23.844 -3.803 1 98.06 160 ALA A N 1
ATOM 1127 C CA . ALA A 1 160 ? 4.793 24.906 -2.922 1 98.06 160 ALA A CA 1
ATOM 1128 C C . ALA A 1 160 ? 5.066 26.281 -3.529 1 98.06 160 ALA A C 1
ATOM 1130 O O . ALA A 1 160 ? 4.227 27.188 -3.443 1 98.06 160 ALA A O 1
ATOM 1131 N N . GLU A 1 161 ? 6.281 26.438 -4.102 1 98.31 161 GLU A N 1
ATOM 1132 C CA . GLU A 1 161 ? 6.598 27.672 -4.812 1 98.31 161 GLU A CA 1
ATOM 1133 C C . GLU A 1 161 ? 5.605 27.922 -5.941 1 98.31 161 GLU A C 1
ATOM 1135 O O . GLU A 1 161 ? 5.211 29.078 -6.18 1 98.31 161 GLU A O 1
ATOM 1140 N N . ASN A 1 162 ? 5.199 26.828 -6.648 1 98.25 162 ASN A N 1
ATOM 1141 C CA . ASN A 1 162 ? 4.23 26.953 -7.73 1 98.25 162 ASN A CA 1
ATOM 1142 C C . ASN A 1 162 ? 2.879 27.438 -7.223 1 98.25 162 ASN A C 1
ATOM 1144 O O . ASN A 1 162 ? 2.242 28.281 -7.852 1 98.25 162 ASN A O 1
ATOM 1148 N N . VAL A 1 163 ? 2.453 26.938 -6.133 1 98.44 163 VAL A N 1
ATOM 1149 C CA . VAL A 1 163 ? 1.19 27.359 -5.535 1 98.44 163 VAL A CA 1
ATOM 1150 C C . VAL A 1 163 ? 1.288 28.812 -5.105 1 98.44 163 VAL A C 1
ATOM 1152 O O . VAL A 1 163 ? 0.357 29.594 -5.32 1 98.44 163 VAL A O 1
ATOM 1155 N N . ALA A 1 164 ? 2.396 29.203 -4.461 1 98.38 164 ALA A N 1
ATOM 1156 C CA . ALA A 1 164 ? 2.615 30.578 -4.047 1 98.38 164 ALA A CA 1
ATOM 1157 C C . ALA A 1 164 ? 2.506 31.531 -5.234 1 98.38 164 ALA A C 1
ATOM 1159 O O . ALA A 1 164 ? 1.86 32.594 -5.137 1 98.38 164 ALA A O 1
ATOM 1160 N N . ALA A 1 165 ? 3.133 31.156 -6.301 1 97.94 165 ALA A N 1
ATOM 1161 C CA . ALA A 1 165 ? 3.104 31.969 -7.512 1 97.94 165 ALA A CA 1
ATOM 1162 C C . ALA A 1 165 ? 1.691 32.062 -8.086 1 97.94 165 ALA A C 1
ATOM 1164 O O . ALA A 1 165 ? 1.222 33.125 -8.445 1 97.94 165 ALA A O 1
ATOM 1165 N N . LYS A 1 166 ? 1.028 30.953 -8.172 1 97.88 166 LYS A N 1
ATOM 1166 C CA . LYS A 1 166 ? -0.304 30.875 -8.758 1 97.88 166 LYS A CA 1
ATOM 1167 C C . LYS A 1 166 ? -1.296 31.75 -7.992 1 97.88 166 LYS A C 1
ATOM 1169 O O . LYS A 1 166 ? -2.164 32.375 -8.594 1 97.88 166 LYS A O 1
ATOM 1174 N N . TYR A 1 167 ? -1.138 31.781 -6.676 1 97.81 167 TYR A N 1
ATOM 1175 C CA . TYR A 1 167 ? -2.16 32.438 -5.859 1 97.81 167 TYR A CA 1
ATOM 1176 C C . TYR A 1 167 ? -1.654 33.75 -5.301 1 97.81 167 TYR A C 1
ATOM 1178 O O . TYR A 1 167 ? -2.336 34.406 -4.504 1 97.81 167 TYR A O 1
ATOM 1186 N N . GLY A 1 168 ? -0.457 34.156 -5.668 1 97.94 168 GLY A N 1
ATOM 1187 C CA . GLY A 1 168 ? 0.101 35.406 -5.227 1 97.94 168 GLY A CA 1
ATOM 1188 C C . GLY A 1 168 ? 0.355 35.469 -3.73 1 97.94 168 GLY A C 1
ATOM 1189 O O . GLY A 1 168 ? 0.028 36.469 -3.074 1 97.94 168 GLY A O 1
ATOM 1190 N N . ILE A 1 169 ? 0.898 34.375 -3.197 1 98.31 169 ILE A N 1
ATOM 1191 C CA . ILE A 1 169 ? 1.185 34.312 -1.771 1 98.31 169 ILE A CA 1
ATOM 1192 C C . ILE A 1 169 ? 2.646 34.656 -1.515 1 98.31 169 ILE A C 1
ATOM 1194 O O . ILE A 1 169 ? 3.553 33.938 -1.956 1 98.31 169 ILE A O 1
ATOM 1198 N N . GLY A 1 170 ? 2.873 35.688 -0.784 1 97.69 170 GLY A N 1
ATOM 1199 C CA . GLY A 1 170 ? 4.23 36.156 -0.581 1 97.69 170 GLY A CA 1
ATOM 1200 C C . GLY A 1 170 ? 4.906 35.562 0.634 1 97.69 170 GLY A C 1
ATOM 1201 O O . GLY A 1 170 ? 4.262 34.875 1.426 1 97.69 170 GLY A O 1
ATOM 1202 N N . ARG A 1 171 ? 6.164 35.875 0.752 1 97.75 171 ARG A N 1
ATOM 1203 C CA . ARG A 1 171 ? 7.016 35.375 1.828 1 97.75 171 ARG A CA 1
ATOM 1204 C C . ARG A 1 171 ? 6.48 35.812 3.191 1 97.75 171 ARG A C 1
ATOM 1206 O O . ARG A 1 171 ? 6.41 35 4.117 1 97.75 171 ARG A O 1
ATOM 1213 N N . GLU A 1 172 ? 6.102 37 3.346 1 97.88 172 GLU A N 1
ATOM 1214 C CA . GLU A 1 172 ? 5.648 37.531 4.625 1 97.88 172 GLU A CA 1
ATOM 1215 C C . GLU A 1 172 ? 4.375 36.844 5.094 1 97.88 172 GLU A C 1
ATOM 1217 O O . GLU A 1 172 ? 4.23 36.531 6.277 1 97.88 172 GLU A O 1
ATOM 1222 N N . GLU A 1 173 ? 3.494 36.656 4.172 1 98 173 GLU A N 1
ATOM 1223 C CA . GLU A 1 173 ? 2.254 35.938 4.484 1 98 173 GLU A CA 1
ATOM 1224 C C . GLU A 1 173 ? 2.531 34.531 4.945 1 98 173 GLU A C 1
ATOM 1226 O O . GLU A 1 173 ? 1.905 34.031 5.891 1 98 173 GLU A O 1
ATOM 1231 N N . GLN A 1 174 ? 3.414 33.875 4.254 1 98.69 174 GLN A N 1
ATOM 1232 C CA . GLN A 1 174 ? 3.785 32.5 4.598 1 98.69 174 GLN A CA 1
ATOM 1233 C C . GLN A 1 174 ? 4.414 32.438 5.988 1 98.69 174 GLN A C 1
ATOM 1235 O O . GLN A 1 174 ? 4.062 31.578 6.789 1 98.69 174 GLN A O 1
ATOM 1240 N N . ASP A 1 175 ? 5.289 33.344 6.266 1 98.69 175 ASP A N 1
ATOM 1241 C CA . ASP A 1 175 ? 5.961 33.375 7.562 1 98.69 175 ASP A CA 1
ATOM 1242 C C . ASP A 1 175 ? 4.977 33.688 8.688 1 98.69 175 ASP A C 1
ATOM 1244 O O . ASP A 1 175 ? 5.078 33.125 9.781 1 98.69 175 ASP A O 1
ATOM 1248 N N . ALA A 1 176 ? 4.117 34.594 8.414 1 98.5 176 ALA A N 1
ATOM 1249 C CA . ALA A 1 176 ? 3.102 34.938 9.414 1 98.5 176 ALA A CA 1
ATOM 1250 C C . ALA A 1 176 ? 2.238 33.719 9.742 1 98.5 176 ALA A C 1
ATOM 1252 O O . ALA A 1 176 ? 1.911 33.469 10.906 1 98.5 176 ALA A O 1
ATOM 1253 N N . PHE A 1 177 ? 1.826 33.062 8.734 1 98.44 177 PHE A N 1
ATOM 1254 C CA . PHE A 1 177 ? 1.055 31.844 8.914 1 98.44 177 PHE A CA 1
ATOM 1255 C C . PHE A 1 177 ? 1.831 30.828 9.75 1 98.44 177 PHE A C 1
ATOM 1257 O O . PHE A 1 177 ? 1.279 30.219 10.672 1 98.44 177 PHE A O 1
ATOM 1264 N N . SER A 1 178 ? 3.088 30.609 9.391 1 98.56 178 SER A N 1
ATOM 1265 C CA . SER A 1 178 ? 3.955 29.656 10.086 1 98.56 178 SER A CA 1
ATOM 1266 C C . SER A 1 178 ? 4.125 30.047 11.555 1 98.56 178 SER A C 1
ATOM 1268 O O . SER A 1 178 ? 4.113 29.172 12.43 1 98.56 178 SER A O 1
ATOM 1270 N N . LEU A 1 179 ? 4.352 31.312 11.773 1 98.69 179 LEU A N 1
ATOM 1271 C CA . LEU A 1 179 ? 4.48 31.781 13.148 1 98.69 179 LEU A CA 1
ATOM 1272 C C . LEU A 1 179 ? 3.221 31.469 13.945 1 98.69 179 LEU A C 1
ATOM 1274 O O . LEU A 1 179 ? 3.303 31.047 15.102 1 98.69 179 LEU A O 1
ATOM 1278 N N . GLN A 1 180 ? 2.088 31.75 13.367 1 98.44 180 GLN A N 1
ATOM 1279 C CA . GLN A 1 180 ? 0.823 31.453 14.031 1 98.44 180 GLN A CA 1
ATOM 1280 C C . GLN A 1 180 ? 0.704 29.969 14.359 1 98.44 180 GLN A C 1
ATOM 1282 O O . GLN A 1 180 ? 0.261 29.609 15.445 1 98.44 180 GLN A O 1
ATOM 1287 N N . SER A 1 181 ? 1.042 29.094 13.406 1 98.69 181 SER A N 1
ATOM 1288 C CA . SER A 1 181 ? 1.011 27.656 13.641 1 98.69 181 SER A CA 1
ATOM 1289 C C . SER A 1 181 ? 1.895 27.266 14.82 1 98.69 181 SER A C 1
ATOM 1291 O O . SER A 1 181 ? 1.492 26.469 15.672 1 98.69 181 SER A O 1
ATOM 1293 N N . GLN A 1 182 ? 3.094 27.844 14.906 1 98.69 182 GLN A N 1
ATOM 1294 C CA . GLN A 1 182 ? 4.031 27.578 15.992 1 98.69 182 GLN A CA 1
ATOM 1295 C C . GLN A 1 182 ? 3.471 28.062 17.328 1 98.69 182 GLN A C 1
ATOM 1297 O O . GLN A 1 182 ? 3.533 27.344 18.328 1 98.69 182 GLN A O 1
ATOM 1302 N N . GLN A 1 183 ? 2.951 29.219 17.312 1 98.56 183 GLN A N 1
ATOM 1303 C CA . GLN A 1 183 ? 2.402 29.797 18.531 1 98.56 183 GLN A CA 1
ATOM 1304 C C . GLN A 1 183 ? 1.213 28.984 19.031 1 98.56 183 GLN A C 1
ATOM 1306 O O . GLN A 1 183 ? 1.093 28.734 20.234 1 98.56 183 GLN A O 1
ATOM 1311 N N . ARG A 1 184 ? 0.348 28.609 18.172 1 98.69 184 ARG A N 1
ATOM 1312 C CA . ARG A 1 184 ? -0.809 27.797 18.531 1 98.69 184 ARG A CA 1
ATOM 1313 C C . ARG A 1 184 ? -0.375 26.453 19.094 1 98.69 184 ARG A C 1
ATOM 1315 O O . ARG A 1 184 ? -0.907 25.984 20.109 1 98.69 184 ARG A O 1
ATOM 1322 N N . ALA A 1 185 ? 0.588 25.781 18.438 1 98.81 185 ALA A N 1
ATOM 1323 C CA . ALA A 1 185 ? 1.071 24.484 18.875 1 98.81 185 ALA A CA 1
ATOM 1324 C C . ALA A 1 185 ? 1.733 24.578 20.25 1 98.81 185 ALA A C 1
ATOM 1326 O O . ALA A 1 185 ? 1.52 23.734 21.109 1 98.81 185 ALA A O 1
ATOM 1327 N N . ALA A 1 186 ? 2.553 25.625 20.391 1 98.62 186 ALA A N 1
ATOM 1328 C CA . ALA A 1 186 ? 3.211 25.844 21.672 1 98.62 186 ALA A CA 1
ATOM 1329 C C . ALA A 1 186 ? 2.188 26.062 22.797 1 98.62 186 ALA A C 1
ATOM 1331 O O . ALA A 1 186 ? 2.318 25.5 23.875 1 98.62 186 ALA A O 1
ATOM 1332 N N . ALA A 1 187 ? 1.212 26.875 22.531 1 98.56 187 ALA A N 1
ATOM 1333 C CA . ALA A 1 187 ? 0.16 27.141 23.516 1 98.56 187 ALA A CA 1
ATOM 1334 C C . ALA A 1 187 ? -0.625 25.875 23.844 1 98.56 187 ALA A C 1
ATOM 1336 O O . ALA A 1 187 ? -0.951 25.625 25 1 98.56 187 ALA A O 1
ATOM 1337 N N . ALA A 1 188 ? -0.974 25.141 22.844 1 98.69 188 ALA A N 1
ATOM 1338 C CA . ALA A 1 188 ? -1.729 23.906 23.031 1 98.69 188 ALA A CA 1
ATOM 1339 C C . ALA A 1 188 ? -0.942 22.891 23.859 1 98.69 188 ALA A C 1
ATOM 1341 O O . ALA A 1 188 ? -1.5 22.25 24.75 1 98.69 188 ALA A O 1
ATOM 1342 N N . GLN A 1 189 ? 0.304 22.719 23.5 1 98.5 189 GLN A N 1
ATOM 1343 C CA . GLN A 1 189 ? 1.145 21.781 24.25 1 98.5 189 GLN A CA 1
ATOM 1344 C C . GLN A 1 189 ? 1.258 22.219 25.719 1 98.5 189 GLN A C 1
ATOM 1346 O O . GLN A 1 189 ? 1.147 21.375 26.625 1 98.5 189 GLN A O 1
ATOM 1351 N N . LYS A 1 190 ? 1.508 23.516 25.938 1 97.94 190 LYS A N 1
ATOM 1352 C CA . LYS A 1 190 ? 1.607 24.047 27.297 1 97.94 190 LYS A CA 1
ATOM 1353 C C . LYS A 1 190 ? 0.308 23.844 28.062 1 97.94 190 LYS A C 1
ATOM 1355 O O . LYS A 1 190 ? 0.33 23.547 29.266 1 97.94 190 LYS A O 1
ATOM 1360 N N . ALA A 1 191 ? -0.792 23.969 27.391 1 98.25 191 ALA A N 1
ATOM 1361 C CA . ALA A 1 191 ? -2.104 23.828 28.016 1 98.25 191 ALA A CA 1
ATOM 1362 C C . ALA A 1 191 ? -2.48 22.359 28.172 1 98.25 191 ALA A C 1
ATOM 1364 O O . ALA A 1 191 ? -3.518 22.031 28.75 1 98.25 191 ALA A O 1
ATOM 1365 N N . GLY A 1 192 ? -1.733 21.438 27.625 1 98.06 192 GLY A N 1
ATOM 1366 C CA . GLY A 1 192 ? -1.967 20 27.75 1 98.06 192 GLY A CA 1
ATOM 1367 C C . GLY A 1 192 ? -3.055 19.484 26.828 1 98.06 192 GLY A C 1
ATOM 1368 O O . GLY A 1 192 ? -3.686 18.469 27.109 1 98.06 192 GLY A O 1
ATOM 1369 N N . LYS A 1 193 ? -3.291 20.125 25.734 1 98.38 193 LYS A N 1
ATOM 1370 C CA . LYS A 1 193 ? -4.402 19.781 24.844 1 98.38 193 LYS A CA 1
ATOM 1371 C C . LYS A 1 193 ? -4.141 18.469 24.109 1 98.38 193 LYS A C 1
ATOM 1373 O O . LYS A 1 193 ? -5.074 17.812 23.656 1 98.38 193 LYS A O 1
ATOM 1378 N N . PHE A 1 194 ? -2.846 18.094 24 1 98.56 194 PHE A N 1
ATOM 1379 C CA . PHE A 1 194 ? -2.514 16.906 23.219 1 98.56 194 PHE A CA 1
ATOM 1380 C C . PHE A 1 194 ? -2.398 15.68 24.109 1 98.56 194 PHE A C 1
ATOM 1382 O O . PHE A 1 194 ? -2.158 14.57 23.625 1 98.56 194 PHE A O 1
ATOM 1389 N N . ARG A 1 195 ? -2.586 15.789 25.375 1 97.81 195 ARG A N 1
ATOM 1390 C CA . ARG A 1 195 ? -2.322 14.719 26.328 1 97.81 195 ARG A CA 1
ATOM 1391 C C . ARG A 1 195 ? -3.217 13.516 26.078 1 97.81 195 ARG A C 1
ATOM 1393 O O . ARG A 1 195 ? -2.771 12.367 26.188 1 97.81 195 ARG A O 1
ATOM 1400 N N . ASP A 1 196 ? -4.438 13.789 25.688 1 97.88 196 ASP A N 1
ATOM 1401 C CA . ASP A 1 196 ? -5.395 12.703 25.531 1 97.88 196 ASP A CA 1
ATOM 1402 C C . ASP A 1 196 ? -5.168 11.953 24.219 1 97.88 196 ASP A C 1
ATOM 1404 O O . ASP A 1 196 ? -5.609 10.82 24.062 1 97.88 196 ASP A O 1
ATOM 1408 N N . GLU A 1 197 ? -4.516 12.594 23.25 1 98.62 197 GLU A N 1
ATOM 1409 C CA . GLU A 1 197 ? -4.34 11.945 21.953 1 98.62 197 GLU A CA 1
ATOM 1410 C C . GLU A 1 197 ? -2.967 11.289 21.844 1 98.62 197 GLU A C 1
ATOM 1412 O O . GLU A 1 197 ? -2.75 10.43 20.984 1 98.62 197 GLU A O 1
ATOM 1417 N N . ILE A 1 198 ? -2.006 11.555 22.75 1 98.88 198 ILE A N 1
ATOM 1418 C CA . ILE A 1 198 ? -0.639 11.062 22.625 1 98.88 198 ILE A CA 1
ATOM 1419 C C . ILE A 1 198 ? -0.438 9.844 23.531 1 98.88 198 ILE A C 1
ATOM 1421 O O . ILE A 1 198 ? -0.757 9.891 24.719 1 98.88 198 ILE A O 1
ATOM 1425 N N . VAL A 1 199 ? 0.04 8.781 22.875 1 98.75 199 VAL A N 1
ATOM 1426 C CA . VAL A 1 199 ? 0.522 7.605 23.594 1 98.75 199 VAL A CA 1
ATOM 1427 C C . VAL A 1 199 ? 2.045 7.645 23.688 1 98.75 199 VAL A C 1
ATOM 1429 O O . VAL A 1 199 ? 2.73 7.816 22.672 1 98.75 199 VAL A O 1
ATOM 1432 N N . PRO A 1 200 ? 2.592 7.477 24.875 1 98.5 200 PRO A N 1
ATOM 1433 C CA . PRO A 1 200 ? 4.051 7.508 25 1 98.5 200 PRO A CA 1
ATOM 1434 C C . PRO A 1 200 ? 4.727 6.344 24.281 1 98.5 200 PRO A C 1
ATOM 1436 O O . PRO A 1 200 ? 4.227 5.215 24.312 1 98.5 200 PRO A O 1
ATOM 1439 N N . VAL A 1 201 ? 5.734 6.637 23.578 1 98.62 201 VAL A N 1
ATOM 1440 C CA . VAL A 1 201 ? 6.617 5.617 23.016 1 98.62 201 VAL A CA 1
ATOM 1441 C C . VAL A 1 201 ? 7.77 5.344 23.984 1 98.62 201 VAL A C 1
ATOM 1443 O O . VAL A 1 201 ? 8.469 6.27 24.406 1 98.62 201 VAL A O 1
ATOM 1446 N N . LEU A 1 202 ? 7.973 4.133 24.359 1 97.81 202 LEU A N 1
ATOM 1447 C CA . LEU A 1 202 ? 9.078 3.766 25.234 1 97.81 202 LEU A CA 1
ATOM 1448 C C . LEU A 1 202 ? 10.352 3.523 24.438 1 97.81 202 LEU A C 1
ATOM 1450 O O . LEU A 1 202 ? 10.477 2.512 23.734 1 97.81 202 LEU A O 1
ATOM 1454 N N . VAL A 1 203 ? 11.234 4.438 24.562 1 97.38 203 VAL A N 1
ATOM 1455 C CA . VAL A 1 203 ? 12.484 4.395 23.812 1 97.38 203 VAL A CA 1
ATOM 1456 C C . VAL A 1 203 ? 13.555 3.672 24.625 1 97.38 203 VAL A C 1
ATOM 1458 O O . VAL A 1 203 ? 13.906 4.109 25.719 1 97.38 203 VAL A O 1
ATOM 1461 N N . PRO A 1 204 ? 14.031 2.602 24.094 1 94.56 204 PRO A N 1
ATOM 1462 C CA . PRO A 1 204 ? 15.078 1.886 24.812 1 94.56 204 PRO A CA 1
ATOM 1463 C C . PRO A 1 204 ? 16.297 2.758 25.094 1 94.56 204 PRO A C 1
ATOM 1465 O O . PRO A 1 204 ? 16.703 3.562 24.25 1 94.56 204 PRO A O 1
ATOM 1468 N N . GLN A 1 205 ? 16.844 2.584 26.266 1 91.94 205 GLN A N 1
ATOM 1469 C CA . GLN A 1 205 ? 18.062 3.281 26.672 1 91.94 205 GLN A CA 1
ATOM 1470 C C . GLN A 1 205 ? 19.234 2.312 26.812 1 91.94 205 GLN A C 1
ATOM 1472 O O . GLN A 1 205 ? 19.031 1.115 27.031 1 91.94 205 GLN A O 1
ATOM 1477 N N . ARG A 1 206 ? 20.594 2.805 26.781 1 87.5 206 ARG A N 1
ATOM 1478 C CA . ARG A 1 206 ? 21.766 1.966 26.969 1 87.5 206 ARG A CA 1
ATOM 1479 C C . ARG A 1 206 ? 21.812 1.385 28.375 1 87.5 206 ARG A C 1
ATOM 1481 O O . ARG A 1 206 ? 22.109 0.2 28.547 1 87.5 206 ARG A O 1
ATOM 1488 N N . LYS A 1 207 ? 21.531 2.189 29.281 1 86.75 207 LYS A N 1
ATOM 1489 C CA . LYS A 1 207 ? 21.453 1.775 30.672 1 86.75 207 LYS A CA 1
ATOM 1490 C C . LYS A 1 207 ? 20.172 2.293 31.328 1 86.75 207 LYS A C 1
ATOM 1492 O O . LYS A 1 207 ? 19.75 3.42 31.062 1 86.75 207 LYS A O 1
ATOM 1497 N N . GLY A 1 208 ? 19.531 1.417 31.984 1 92.12 208 GLY A N 1
ATOM 1498 C CA . GLY A 1 208 ? 18.375 1.852 32.719 1 92.12 208 GLY A CA 1
ATOM 1499 C C . GLY A 1 208 ? 17.062 1.532 32.031 1 92.12 208 GLY A C 1
ATOM 1500 O O . GLY A 1 208 ? 17.047 0.801 31.047 1 92.12 208 GLY A O 1
ATOM 1501 N N . ASP A 1 209 ? 15.922 2.068 32.625 1 94.62 209 ASP A N 1
ATOM 1502 C CA . ASP A 1 209 ? 14.57 1.866 32.094 1 94.62 209 ASP A CA 1
ATOM 1503 C C . ASP A 1 209 ? 14.344 2.67 30.828 1 94.62 209 ASP A C 1
ATOM 1505 O O . ASP A 1 209 ? 14.953 3.721 30.641 1 94.62 209 ASP A O 1
ATOM 1509 N N . PRO A 1 210 ? 13.484 2.162 29.922 1 95.75 210 PRO A N 1
ATOM 1510 C CA . PRO A 1 210 ? 13.156 2.941 28.734 1 95.75 210 PRO A CA 1
ATOM 1511 C C . PRO A 1 210 ? 12.625 4.332 29.062 1 95.75 210 PRO A C 1
ATOM 1513 O O . PRO A 1 210 ? 12 4.527 30.109 1 95.75 210 PRO A O 1
ATOM 1516 N N . LEU A 1 211 ? 12.93 5.254 28.188 1 96.38 211 LEU A N 1
ATOM 1517 C CA . LEU A 1 211 ? 12.453 6.629 28.328 1 96.38 211 LEU A CA 1
ATOM 1518 C C . LEU A 1 211 ? 11.117 6.809 27.609 1 96.38 211 LEU A C 1
ATOM 1520 O O . LEU A 1 211 ? 10.977 6.434 26.453 1 96.38 211 LEU A O 1
ATOM 1524 N N . ALA A 1 212 ? 10.219 7.434 28.344 1 97.75 212 ALA A N 1
ATOM 1525 C CA . ALA A 1 212 ? 8.914 7.703 27.734 1 97.75 212 ALA A CA 1
ATOM 1526 C C . ALA A 1 212 ? 8.961 8.961 26.875 1 97.75 212 ALA A C 1
ATOM 1528 O O . ALA A 1 212 ? 9.195 10.062 27.375 1 97.75 212 ALA A O 1
ATOM 1529 N N . PHE A 1 213 ? 8.844 8.805 25.562 1 98.5 213 PHE A N 1
ATOM 1530 C CA . PHE A 1 213 ? 8.703 9.906 24.625 1 98.5 213 PHE A CA 1
ATOM 1531 C C . PHE A 1 213 ? 7.238 10.289 24.438 1 98.5 213 PHE A C 1
ATOM 1533 O O . PHE A 1 213 ? 6.488 9.586 23.75 1 98.5 213 PHE A O 1
ATOM 1540 N N . ASP A 1 214 ? 6.848 11.461 25.047 1 98.38 214 ASP A N 1
ATOM 1541 C CA . ASP A 1 214 ? 5.41 11.68 25.141 1 98.38 214 ASP A CA 1
ATOM 1542 C C . ASP A 1 214 ? 5.055 13.125 24.781 1 98.38 214 ASP A C 1
ATOM 1544 O O . ASP A 1 214 ? 3.951 13.586 25.078 1 98.38 214 ASP A O 1
ATOM 1548 N N . ALA A 1 215 ? 5.938 13.812 24.203 1 98.5 215 ALA A N 1
ATOM 1549 C CA . ALA A 1 215 ? 5.664 15.188 23.781 1 98.5 215 ALA A CA 1
ATOM 1550 C C . ALA A 1 215 ? 6.238 15.453 22.391 1 98.5 215 ALA A C 1
ATOM 1552 O O . ALA A 1 215 ? 7.344 15.008 22.078 1 98.5 215 ALA A O 1
ATOM 1553 N N . ASP A 1 216 ? 5.457 16.156 21.594 1 98.69 216 ASP A N 1
ATOM 1554 C CA . ASP A 1 216 ? 5.934 16.531 20.266 1 98.69 216 ASP A CA 1
ATOM 1555 C C . ASP A 1 216 ? 7.227 17.328 20.359 1 98.69 216 ASP A C 1
ATOM 1557 O O . ASP A 1 216 ? 7.312 18.312 21.109 1 98.69 216 ASP A O 1
ATOM 1561 N N . GLU A 1 217 ? 8.125 16.906 19.562 1 97.5 217 GLU A N 1
ATOM 1562 C CA . GLU A 1 217 ? 9.484 17.406 19.703 1 97.5 217 GLU A CA 1
ATOM 1563 C C . GLU A 1 217 ? 9.773 18.516 18.688 1 97.5 217 GLU A C 1
ATOM 1565 O O . GLU A 1 217 ? 10.734 19.281 18.844 1 97.5 217 GLU A O 1
ATOM 1570 N N . PHE A 1 218 ? 8.93 18.734 17.719 1 97.62 218 PHE A N 1
ATOM 1571 C CA . PHE A 1 218 ? 9.266 19.578 16.594 1 97.62 218 PHE A CA 1
ATOM 1572 C C . PHE A 1 218 ? 8.828 21.016 16.828 1 97.62 218 PHE A C 1
ATOM 1574 O O . PHE A 1 218 ? 9.234 21.938 16.125 1 97.62 218 PHE A O 1
ATOM 1581 N N . ILE A 1 219 ? 8.062 21.328 17.875 1 98.5 219 ILE A N 1
ATOM 1582 C CA . ILE A 1 219 ? 7.508 22.641 18.188 1 98.5 219 ILE A CA 1
ATOM 1583 C C . ILE A 1 219 ? 8.633 23.578 18.609 1 98.5 219 ILE A C 1
ATOM 1585 O O . ILE A 1 219 ? 9.453 23.234 19.469 1 98.5 219 ILE A O 1
ATOM 1589 N N . LYS A 1 220 ? 8.641 24.734 18 1 97.69 220 LYS A N 1
ATOM 1590 C CA . LYS A 1 220 ? 9.602 25.781 18.375 1 97.69 220 LYS A CA 1
ATOM 1591 C C . LYS A 1 220 ? 8.961 26.812 19.297 1 97.69 220 LYS A C 1
ATOM 1593 O O . LYS A 1 220 ? 8.352 27.781 18.828 1 97.69 220 LYS A O 1
ATOM 1598 N N . HIS A 1 221 ? 9.289 26.75 20.5 1 96.31 221 HIS A N 1
ATOM 1599 C CA . HIS A 1 221 ? 8.648 27.594 21.5 1 96.31 221 HIS A CA 1
ATOM 1600 C C . HIS A 1 221 ? 9.156 29.031 21.438 1 96.31 221 HIS A C 1
ATOM 1602 O O . HIS A 1 221 ? 8.516 29.953 21.953 1 96.31 221 HIS A O 1
ATOM 1608 N N . ASP A 1 222 ? 10.25 29.203 20.734 1 95.88 222 ASP A N 1
ATOM 1609 C CA . ASP A 1 222 ? 10.844 30.531 20.641 1 95.88 222 ASP A CA 1
ATOM 1610 C C . ASP A 1 222 ? 10.695 31.094 19.234 1 95.88 222 ASP A C 1
ATOM 1612 O O . ASP A 1 222 ? 11.43 32 18.844 1 95.88 222 ASP A O 1
ATOM 1616 N N . ALA A 1 223 ? 9.797 30.516 18.469 1 96.81 223 ALA A N 1
ATOM 1617 C CA . ALA A 1 223 ? 9.57 31.016 17.109 1 96.81 223 ALA A CA 1
ATOM 1618 C C . ALA A 1 223 ? 9.234 32.5 17.125 1 96.81 223 ALA A C 1
ATOM 1620 O O . ALA A 1 223 ? 8.5 32.969 18 1 96.81 223 ALA A O 1
ATOM 1621 N N . SER A 1 224 ? 9.836 33.25 16.203 1 97.75 224 SER A N 1
ATOM 1622 C CA . SER A 1 224 ? 9.602 34.688 16.109 1 97.75 224 SER A CA 1
ATOM 1623 C C . SER A 1 224 ? 9.586 35.156 14.664 1 97.75 224 SER A C 1
ATOM 1625 O O . SER A 1 224 ? 10.148 34.5 13.789 1 97.75 224 SER A O 1
ATOM 1627 N N . ALA A 1 225 ? 8.891 36.281 14.469 1 97.81 225 ALA A N 1
ATOM 1628 C CA . ALA A 1 225 ? 8.852 36.844 13.133 1 97.81 225 ALA A CA 1
ATOM 1629 C C . ALA A 1 225 ? 10.25 37.156 12.617 1 97.81 225 ALA A C 1
ATOM 1631 O O . ALA A 1 225 ? 10.555 36.906 11.445 1 97.81 225 ALA A O 1
ATOM 1632 N N . ASP A 1 226 ? 11.086 37.719 13.477 1 97.44 226 ASP A N 1
ATOM 1633 C CA . ASP A 1 226 ? 12.453 38.062 13.109 1 97.44 226 ASP A CA 1
ATOM 1634 C C . ASP A 1 226 ? 13.25 36.812 12.734 1 97.44 226 ASP A C 1
ATOM 1636 O O . ASP A 1 226 ? 14.008 36.812 11.758 1 97.44 226 ASP A O 1
ATOM 1640 N N . GLY A 1 227 ? 13.148 35.812 13.539 1 97.19 227 GLY A N 1
ATOM 1641 C CA . GLY A 1 227 ? 13.82 34.531 13.242 1 97.19 227 GLY A CA 1
ATOM 1642 C C . GLY A 1 227 ? 13.43 33.969 11.906 1 97.19 227 GLY A C 1
ATOM 1643 O O . GLY A 1 227 ? 14.281 33.469 11.156 1 97.19 227 GLY A O 1
ATOM 1644 N N . LEU A 1 228 ? 12.133 33.938 11.609 1 97.81 228 LEU A N 1
ATOM 1645 C CA . LEU A 1 228 ? 11.625 33.406 10.359 1 97.81 228 LEU A CA 1
ATOM 1646 C C . LEU A 1 228 ? 12.102 34.219 9.172 1 97.81 228 LEU A C 1
ATOM 1648 O O . LEU A 1 228 ? 12.438 33.688 8.117 1 97.81 228 LEU A O 1
ATOM 1652 N N . ALA A 1 229 ? 12.133 35.531 9.344 1 96.75 229 ALA A N 1
ATOM 1653 C CA . ALA A 1 229 ? 12.492 36.469 8.266 1 96.75 229 ALA A CA 1
ATOM 1654 C C . ALA A 1 229 ? 13.945 36.25 7.844 1 96.75 229 ALA A C 1
ATOM 1656 O O . ALA A 1 229 ? 14.312 36.562 6.703 1 96.75 229 ALA A O 1
ATOM 1657 N N . LYS A 1 230 ? 14.75 35.719 8.695 1 96.81 230 LYS A N 1
ATOM 1658 C CA . LYS A 1 230 ? 16.188 35.562 8.445 1 96.81 230 LYS A CA 1
ATOM 1659 C C . LYS A 1 230 ? 16.469 34.312 7.641 1 96.81 230 LYS A C 1
ATOM 1661 O O . LYS A 1 230 ? 17.562 34.156 7.094 1 96.81 230 LYS A O 1
ATOM 1666 N N . LEU A 1 231 ? 15.508 33.469 7.531 1 97 231 LEU A N 1
ATOM 1667 C CA . LEU A 1 231 ? 15.734 32.219 6.855 1 97 231 LEU A CA 1
ATOM 1668 C C . LEU A 1 231 ? 15.781 32.406 5.344 1 97 231 LEU A C 1
ATOM 1670 O O . LEU A 1 231 ? 15.039 33.219 4.789 1 97 231 LEU A O 1
ATOM 1674 N N . ARG A 1 232 ? 16.656 31.734 4.68 1 96.31 232 ARG A N 1
ATOM 1675 C CA . ARG A 1 232 ? 16.812 31.797 3.232 1 96.31 232 ARG A CA 1
ATOM 1676 C C . ARG A 1 232 ? 15.852 30.844 2.533 1 96.31 232 ARG A C 1
ATOM 1678 O O . ARG A 1 232 ? 15.461 29.828 3.1 1 96.31 232 ARG A O 1
ATOM 1685 N N . PRO A 1 233 ? 15.531 31.125 1.272 1 96.69 233 PRO A N 1
ATOM 1686 C CA . PRO A 1 233 ? 14.742 30.172 0.496 1 96.69 233 PRO A CA 1
ATOM 1687 C C . PRO A 1 233 ? 15.398 28.797 0.417 1 96.69 233 PRO A C 1
ATOM 1689 O O . PRO A 1 233 ? 16.625 28.688 0.267 1 96.69 233 PRO A O 1
ATOM 1692 N N . ALA A 1 234 ? 14.586 27.812 0.438 1 95.06 234 ALA A N 1
ATOM 1693 C CA . ALA A 1 234 ? 15.125 26.469 0.601 1 95.06 234 ALA A CA 1
ATOM 1694 C C . ALA A 1 234 ? 15.18 25.734 -0.735 1 95.06 234 ALA A C 1
ATOM 1696 O O . ALA A 1 234 ? 16 24.828 -0.922 1 95.06 234 ALA A O 1
ATOM 1697 N N . PHE A 1 235 ? 14.422 26.125 -1.737 1 93.56 235 PHE A N 1
ATOM 1698 C CA . PHE A 1 235 ? 14.242 25.234 -2.883 1 93.56 235 PHE A CA 1
ATOM 1699 C C . PHE A 1 235 ? 14.523 25.984 -4.188 1 93.56 235 PHE A C 1
ATOM 1701 O O . PHE A 1 235 ? 14.852 25.359 -5.199 1 93.56 235 PHE A O 1
ATOM 1708 N N . LYS A 1 236 ? 14.266 27.234 -4.145 1 93.38 236 LYS A N 1
ATOM 1709 C CA . LYS A 1 236 ? 14.523 28.125 -5.27 1 93.38 236 LYS A CA 1
ATOM 1710 C C . LYS A 1 236 ? 15.242 29.391 -4.816 1 93.38 236 LYS A C 1
ATOM 1712 O O . LYS A 1 236 ? 14.914 29.953 -3.771 1 93.38 236 LYS A O 1
ATOM 1717 N N . LYS A 1 237 ? 16.312 29.781 -5.566 1 92.44 237 LYS A N 1
ATOM 1718 C CA . LYS A 1 237 ? 17.141 30.922 -5.18 1 92.44 237 LYS A CA 1
ATOM 1719 C C . LYS A 1 237 ? 16.297 32.156 -4.863 1 92.44 237 LYS A C 1
ATOM 1721 O O . LYS A 1 237 ? 16.5 32.812 -3.844 1 92.44 237 LYS A O 1
ATOM 1726 N N . ASP A 1 238 ? 15.359 32.5 -5.629 1 92.94 238 ASP A N 1
ATOM 1727 C CA . ASP A 1 238 ? 14.5 33.656 -5.395 1 92.94 238 ASP A CA 1
ATOM 1728 C C . ASP A 1 238 ? 13.094 33.219 -4.984 1 92.94 238 ASP A C 1
ATOM 1730 O O . ASP A 1 238 ? 12.109 33.875 -5.32 1 92.94 238 ASP A O 1
ATOM 1734 N N . GLY A 1 239 ? 13.094 32.125 -4.215 1 96.69 239 GLY A N 1
ATOM 1735 C CA . GLY A 1 239 ? 11.797 31.578 -3.828 1 96.69 239 GLY A CA 1
ATOM 1736 C C . GLY A 1 239 ? 11.273 32.188 -2.535 1 96.69 239 GLY A C 1
ATOM 1737 O O . GLY A 1 239 ? 11.852 33.125 -1.998 1 96.69 239 GLY A O 1
ATOM 1738 N N . THR A 1 240 ? 10.102 31.75 -2.135 1 98.06 240 THR A N 1
ATOM 1739 C CA . THR A 1 240 ? 9.453 32.25 -0.939 1 98.06 240 THR A CA 1
ATOM 1740 C C . THR A 1 240 ? 9.328 31.188 0.127 1 98.06 240 THR A C 1
ATOM 1742 O O . THR A 1 240 ? 9.039 31.469 1.288 1 98.06 240 THR A O 1
ATOM 1745 N N . VAL A 1 241 ? 9.539 29.938 -0.243 1 98.38 241 VAL A N 1
ATOM 1746 C CA . VAL A 1 241 ? 9.414 28.828 0.682 1 98.38 241 VAL A CA 1
ATOM 1747 C C . VAL A 1 241 ? 10.734 28.609 1.42 1 98.38 241 VAL A C 1
ATOM 1749 O O . VAL A 1 241 ? 11.789 28.531 0.796 1 98.38 241 VAL A O 1
ATOM 1752 N N . THR A 1 242 ? 10.695 28.562 2.701 1 98.12 242 THR A N 1
ATOM 1753 C CA . THR A 1 242 ? 11.859 28.344 3.553 1 98.12 242 THR A CA 1
ATOM 1754 C C . THR A 1 242 ? 11.641 27.156 4.488 1 98.12 242 THR A C 1
ATOM 1756 O O . THR A 1 242 ? 10.539 26.609 4.539 1 98.12 242 THR A O 1
ATOM 1759 N N . ALA A 1 243 ? 12.688 26.828 5.211 1 96.69 243 ALA A N 1
ATOM 1760 C CA . ALA A 1 243 ? 12.555 25.781 6.223 1 96.69 243 ALA A CA 1
ATOM 1761 C C . ALA A 1 243 ? 11.586 26.203 7.32 1 96.69 243 ALA A C 1
ATOM 1763 O O . ALA A 1 243 ? 10.977 25.359 7.973 1 96.69 243 ALA A O 1
ATOM 1764 N N . GLY A 1 244 ? 11.422 27.484 7.48 1 97.88 244 GLY A N 1
ATOM 1765 C CA . GLY A 1 244 ? 10.578 28 8.547 1 97.88 244 GLY A CA 1
ATOM 1766 C C . GLY A 1 244 ? 9.102 28 8.195 1 97.88 244 GLY A C 1
ATOM 1767 O O . GLY A 1 244 ? 8.25 28.078 9.078 1 97.88 244 GLY A O 1
ATOM 1768 N N . ASN A 1 245 ? 8.82 28.016 6.93 1 98.38 245 ASN A N 1
ATOM 1769 C CA . ASN A 1 245 ? 7.418 28 6.531 1 98.38 245 ASN A CA 1
ATOM 1770 C C . ASN A 1 245 ? 7.062 26.719 5.777 1 98.38 245 ASN A C 1
ATOM 1772 O O . ASN A 1 245 ? 6.203 26.719 4.895 1 98.38 245 ASN A O 1
ATOM 1776 N N . ALA A 1 246 ? 7.801 25.656 6.047 1 98.25 246 ALA A N 1
ATOM 1777 C CA . ALA A 1 246 ? 7.586 24.281 5.598 1 98.25 246 ALA A CA 1
ATOM 1778 C C . ALA A 1 246 ? 7.562 23.312 6.781 1 98.25 246 ALA A C 1
ATOM 1780 O O . ALA A 1 246 ? 8.164 23.578 7.82 1 98.25 246 ALA A O 1
ATOM 1781 N N . SER A 1 247 ? 6.758 22.266 6.602 1 97.88 247 SER A N 1
ATOM 1782 C CA . SER A 1 247 ? 6.809 21.234 7.629 1 97.88 247 SER A CA 1
ATOM 1783 C C . SER A 1 247 ? 8.172 20.547 7.656 1 97.88 247 SER A C 1
ATOM 1785 O O . SER A 1 247 ? 8.945 20.656 6.703 1 97.88 247 SER A O 1
ATOM 1787 N N . GLY A 1 248 ? 8.492 19.875 8.68 1 96.88 248 GLY A N 1
ATOM 1788 C CA . GLY A 1 248 ? 9.766 19.188 8.836 1 96.88 248 GLY A CA 1
ATOM 1789 C C . GLY A 1 248 ? 9.711 17.734 8.367 1 96.88 248 GLY A C 1
ATOM 1790 O O . GLY A 1 248 ? 8.742 17.312 7.738 1 96.88 248 GLY A O 1
ATOM 1791 N N . ILE A 1 249 ? 10.797 17.031 8.531 1 97.94 249 ILE A N 1
ATOM 1792 C CA . ILE A 1 249 ? 10.938 15.594 8.383 1 97.94 249 ILE A CA 1
ATOM 1793 C C . ILE A 1 249 ? 10.797 14.922 9.75 1 97.94 249 ILE A C 1
ATOM 1795 O O . ILE A 1 249 ? 11.492 15.289 10.703 1 97.94 249 ILE A O 1
ATOM 1799 N N . ASN A 1 250 ? 9.898 13.961 9.797 1 98.81 250 ASN A N 1
ATOM 1800 C CA . ASN A 1 250 ? 9.508 13.562 11.148 1 98.81 250 ASN A CA 1
ATOM 1801 C C . ASN A 1 250 ? 9.18 12.07 11.219 1 98.81 250 ASN A C 1
ATOM 1803 O O . ASN A 1 250 ? 9.062 11.414 10.188 1 98.81 250 ASN A O 1
ATOM 1807 N N . ASP A 1 251 ? 9.094 11.539 12.406 1 98.88 251 ASP A N 1
ATOM 1808 C CA . ASP A 1 251 ? 8.727 10.164 12.727 1 98.88 251 ASP A CA 1
ATOM 1809 C C . ASP A 1 251 ? 7.488 10.117 13.617 1 98.88 251 ASP A C 1
ATOM 1811 O O . ASP A 1 251 ? 7.309 10.977 14.492 1 98.88 251 ASP A O 1
ATOM 1815 N N . GLY A 1 252 ? 6.617 9.156 13.344 1 98.88 252 GLY A N 1
ATOM 1816 C CA . GLY A 1 252 ? 5.441 9.023 14.188 1 98.88 252 GLY A CA 1
ATOM 1817 C C . GLY A 1 252 ? 4.43 8.031 13.648 1 98.88 252 GLY A C 1
ATOM 1818 O O . GLY A 1 252 ? 4.652 7.414 12.602 1 98.88 252 GLY A O 1
ATOM 1819 N N . ALA A 1 253 ? 3.391 7.812 14.391 1 98.94 253 ALA A N 1
ATOM 1820 C CA . ALA A 1 253 ? 2.279 6.945 14.008 1 98.94 253 ALA A CA 1
ATOM 1821 C C . ALA A 1 253 ? 0.958 7.469 14.562 1 98.94 253 ALA A C 1
ATOM 1823 O O . ALA A 1 253 ? 0.944 8.227 15.531 1 98.94 253 ALA A O 1
ATOM 1824 N N . ALA A 1 254 ? -0.091 7.16 13.93 1 99 254 ALA A N 1
ATOM 1825 C CA . ALA A 1 254 ? -1.456 7.469 14.352 1 99 254 ALA A CA 1
ATOM 1826 C C . ALA A 1 254 ? -2.434 6.406 13.859 1 99 254 ALA A C 1
ATOM 1828 O O . ALA A 1 254 ? -2.256 5.852 12.766 1 99 254 ALA A O 1
ATOM 1829 N N . ALA A 1 255 ? -3.43 6.094 14.648 1 98.94 255 ALA A N 1
ATOM 1830 C CA . ALA A 1 255 ? -4.434 5.109 14.25 1 98.94 255 ALA A CA 1
ATOM 1831 C C . ALA A 1 255 ? -5.77 5.379 14.945 1 98.94 255 ALA A C 1
ATOM 1833 O O . ALA A 1 255 ? -5.816 6.062 15.969 1 98.94 255 ALA A O 1
ATOM 1834 N N . VAL A 1 256 ? -6.809 4.879 14.344 1 99 256 VAL A N 1
ATOM 1835 C CA . VAL A 1 256 ? -8.156 4.934 14.891 1 99 256 VAL A CA 1
ATOM 1836 C C . VAL A 1 256 ? -8.781 3.541 14.859 1 99 256 VAL A C 1
ATOM 1838 O O . VAL A 1 256 ? -8.328 2.662 14.133 1 99 256 VAL A O 1
ATOM 1841 N N . LEU A 1 257 ? -9.695 3.309 15.719 1 98.94 257 LEU A N 1
ATOM 1842 C CA . LEU A 1 257 ? -10.492 2.088 15.75 1 98.94 257 LEU A CA 1
ATOM 1843 C C . LEU A 1 257 ? -11.906 2.346 15.242 1 98.94 257 LEU A C 1
ATOM 1845 O O . LEU A 1 257 ? -12.609 3.215 15.766 1 98.94 257 LEU A O 1
ATOM 1849 N N . LEU A 1 258 ? -12.312 1.596 14.164 1 98.94 258 LEU A N 1
ATOM 1850 C CA . LEU A 1 258 ? -13.586 1.812 13.484 1 98.94 258 LEU A CA 1
ATOM 1851 C C . LEU A 1 258 ? -14.492 0.591 13.625 1 98.94 258 LEU A C 1
ATOM 1853 O O . LEU A 1 258 ? -14.008 -0.545 13.625 1 98.94 258 LEU A O 1
ATOM 1857 N N . MET A 1 259 ? -15.758 0.81 13.641 1 98.88 259 MET A N 1
ATOM 1858 C CA . MET A 1 259 ? -16.797 -0.212 13.578 1 98.88 259 MET A CA 1
ATOM 1859 C C . MET A 1 259 ? -18.141 0.398 13.18 1 98.88 259 MET A C 1
ATOM 1861 O O . MET A 1 259 ? -18.25 1.616 13.031 1 98.88 259 MET A O 1
ATOM 1865 N N . SER A 1 260 ? -19.109 -0.446 12.906 1 98.62 260 SER A N 1
ATOM 1866 C CA . SER A 1 260 ? -20.453 0.09 12.672 1 98.62 260 SER A CA 1
ATOM 1867 C C . SER A 1 260 ? -21.031 0.705 13.945 1 98.62 260 SER A C 1
ATOM 1869 O O . SER A 1 260 ? -20.656 0.326 15.055 1 98.62 260 SER A O 1
ATOM 1871 N N . THR A 1 261 ? -21.953 1.678 13.742 1 98.31 261 THR A N 1
ATOM 1872 C CA . THR A 1 261 ? -22.625 2.246 14.906 1 98.31 261 THR A CA 1
ATOM 1873 C C . THR A 1 261 ? -23.359 1.164 15.688 1 98.31 261 THR A C 1
ATOM 1875 O O . THR A 1 261 ? -23.438 1.215 16.922 1 98.31 261 THR A O 1
ATOM 1878 N N . GLN A 1 262 ? -23.859 0.17 15 1 98.25 262 GLN A N 1
ATOM 1879 C CA . GLN A 1 262 ? -24.547 -0.946 15.641 1 98.25 262 GLN A CA 1
ATOM 1880 C C . GLN A 1 262 ? -23.594 -1.762 16.5 1 98.25 262 GLN A C 1
ATOM 1882 O O . GLN A 1 262 ? -23.922 -2.131 17.641 1 98.25 262 GLN A O 1
ATOM 1887 N N . LYS A 1 263 ? -22.422 -2.074 15.977 1 98.25 263 LYS A N 1
ATOM 1888 C CA . LYS A 1 263 ? -21.422 -2.828 16.734 1 98.25 263 LYS A CA 1
ATOM 1889 C C . LYS A 1 263 ? -20.938 -2.037 17.938 1 98.25 263 LYS A C 1
ATOM 1891 O O . LYS A 1 263 ? -20.719 -2.605 19.016 1 98.25 263 LYS A O 1
ATOM 1896 N N . ALA A 1 264 ? -20.734 -0.749 17.766 1 98.5 264 ALA A N 1
ATOM 1897 C CA . ALA A 1 264 ? -20.344 0.111 18.875 1 98.5 264 ALA A CA 1
ATOM 1898 C C . ALA A 1 264 ? -21.359 0.045 20 1 98.5 264 ALA A C 1
ATOM 1900 O O . ALA A 1 264 ? -21 -0.068 21.172 1 98.5 264 ALA A O 1
ATOM 1901 N N . ASP A 1 265 ? -22.594 0.113 19.641 1 98.19 265 ASP A N 1
ATOM 1902 C CA . ASP A 1 265 ? -23.672 0.023 20.609 1 98.19 265 ASP A CA 1
ATOM 1903 C C . ASP A 1 265 ? -23.656 -1.322 21.328 1 98.19 265 ASP A C 1
ATOM 1905 O O . ASP A 1 265 ? -23.812 -1.381 22.547 1 98.19 265 ASP A O 1
ATOM 1909 N N . GLN A 1 266 ? -23.469 -2.377 20.578 1 98.19 266 GLN A N 1
ATOM 1910 C CA . GLN A 1 266 ? -23.422 -3.723 21.141 1 98.19 266 GLN A CA 1
ATOM 1911 C C . GLN A 1 266 ? -22.312 -3.85 22.172 1 98.19 266 GLN A C 1
ATOM 1913 O O . GLN A 1 266 ? -22.438 -4.578 23.156 1 98.19 266 GLN A O 1
ATOM 1918 N N . LEU A 1 267 ? -21.219 -3.135 21.922 1 98.12 267 LEU A N 1
ATOM 1919 C CA . LEU A 1 267 ? -20.047 -3.256 22.797 1 98.12 267 LEU A CA 1
ATOM 1920 C C . LEU A 1 267 ? -20.062 -2.18 23.875 1 98.12 267 LEU A C 1
ATOM 1922 O O . LEU A 1 267 ? -19.156 -2.127 24.719 1 98.12 267 LEU A O 1
ATOM 1926 N N . GLY A 1 268 ? -21 -1.286 23.828 1 98.19 268 GLY A N 1
ATOM 1927 C CA . GLY A 1 268 ? -21.094 -0.207 24.797 1 98.19 268 GLY A CA 1
ATOM 1928 C C . GLY A 1 268 ? -20.031 0.857 24.625 1 98.19 268 GLY A C 1
ATOM 1929 O O . GLY A 1 268 ? -19.609 1.494 25.578 1 98.19 268 GLY A O 1
ATOM 1930 N N . LEU A 1 269 ? -19.531 0.988 23.391 1 98.56 269 LEU A N 1
ATOM 1931 C CA . LEU A 1 269 ? -18.516 1.984 23.094 1 98.56 269 LEU A CA 1
ATOM 1932 C C . LEU A 1 269 ? -19.141 3.26 22.547 1 98.56 269 LEU A C 1
ATOM 1934 O O . LEU A 1 269 ? -19.969 3.205 21.625 1 98.56 269 LEU A O 1
ATOM 1938 N N . LYS A 1 270 ? -18.781 4.363 23.109 1 98.12 270 LYS A N 1
ATOM 1939 C CA . LYS A 1 270 ? -19.266 5.648 22.641 1 98.12 270 LYS A CA 1
ATOM 1940 C C . LYS A 1 270 ? -18.469 6.141 21.438 1 98.12 270 LYS A C 1
ATOM 1942 O O . LYS A 1 270 ? -17.25 6.309 21.516 1 98.12 270 LYS A O 1
ATOM 1947 N N . PRO A 1 271 ? -19.156 6.43 20.328 1 98.5 271 PRO A N 1
ATOM 1948 C CA . PRO A 1 271 ? -18.438 6.961 19.172 1 98.5 271 PRO A CA 1
ATOM 1949 C C . PRO A 1 271 ? -17.828 8.344 19.438 1 98.5 271 PRO A C 1
ATOM 1951 O O . PRO A 1 271 ? -18.5 9.219 19.984 1 98.5 271 PRO A O 1
ATOM 1954 N N . LEU A 1 272 ? -16.562 8.5 19.047 1 98.69 272 LEU A N 1
ATOM 1955 C CA . LEU A 1 272 ? -15.984 9.844 18.984 1 98.69 272 LEU A CA 1
ATOM 1956 C C . LEU A 1 272 ? -16.625 10.648 17.844 1 98.69 272 LEU A C 1
ATOM 1958 O O . LEU A 1 272 ? -16.859 11.852 18 1 98.69 272 LEU A O 1
ATOM 1962 N N . ALA A 1 273 ? -16.812 9.969 16.734 1 98.81 273 ALA A N 1
ATOM 1963 C CA . ALA A 1 273 ? -17.422 10.594 15.555 1 98.81 273 ALA A CA 1
ATOM 1964 C C . ALA A 1 273 ? -17.969 9.539 14.602 1 98.81 273 ALA A C 1
ATOM 1966 O O . ALA A 1 273 ? -17.625 8.359 14.703 1 98.81 273 ALA A O 1
ATOM 1967 N N . ILE A 1 274 ? -18.906 9.984 13.766 1 98.94 274 ILE A N 1
ATOM 1968 C CA . ILE A 1 274 ? -19.469 9.18 12.68 1 98.94 274 ILE A CA 1
ATOM 1969 C C . ILE A 1 274 ? -18.953 9.703 11.344 1 98.94 274 ILE A C 1
ATOM 1971 O O . ILE A 1 274 ? -18.984 10.914 11.086 1 98.94 274 ILE A O 1
ATOM 1975 N N . ILE A 1 275 ? -18.469 8.82 10.508 1 98.94 275 ILE A N 1
ATOM 1976 C CA . ILE A 1 275 ? -17.984 9.211 9.195 1 98.94 275 ILE A CA 1
ATOM 1977 C C . ILE A 1 275 ? -19.156 9.547 8.289 1 98.94 275 ILE A C 1
ATOM 1979 O O . ILE A 1 275 ? -20.062 8.734 8.109 1 98.94 275 ILE A O 1
ATOM 1983 N N . LYS A 1 276 ? -19.109 10.773 7.672 1 98.81 276 LYS A N 1
ATOM 1984 C CA . LYS A 1 276 ? -20.234 11.234 6.879 1 98.81 276 LYS A CA 1
ATOM 1985 C C . LYS A 1 276 ? -19.875 11.32 5.402 1 98.81 276 LYS A C 1
ATOM 1987 O O . LYS A 1 276 ? -20.766 11.32 4.539 1 98.81 276 LYS A O 1
ATOM 1992 N N . GLY A 1 277 ? -18.625 11.383 5.152 1 98.62 277 GLY A N 1
ATOM 1993 C CA . GLY A 1 277 ? -18.125 11.445 3.785 1 98.62 277 GLY A CA 1
ATOM 1994 C C . GLY A 1 277 ? -16.625 11.383 3.688 1 98.62 277 GLY A C 1
ATOM 1995 O O . GLY A 1 277 ? -15.914 11.836 4.59 1 98.62 277 GLY A O 1
ATOM 1996 N N . TYR A 1 278 ? -16.125 10.836 2.668 1 98.88 278 TYR A N 1
ATOM 1997 C CA . TYR A 1 278 ? -14.703 10.797 2.395 1 98.88 278 TYR A CA 1
ATOM 1998 C C . TYR A 1 278 ? -14.43 10.711 0.896 1 98.88 278 TYR A C 1
ATOM 2000 O O . TYR A 1 278 ? -15.312 10.32 0.123 1 98.88 278 TYR A O 1
ATOM 2008 N N . ALA A 1 279 ? -13.188 11.172 0.52 1 98.81 279 ALA A N 1
ATOM 2009 C CA . ALA A 1 279 ? -12.859 11.188 -0.903 1 98.81 279 ALA A CA 1
ATOM 2010 C C . ALA A 1 279 ? -11.344 11.195 -1.115 1 98.81 279 ALA A C 1
ATOM 2012 O O . ALA A 1 279 ? -10.609 11.828 -0.352 1 98.81 279 ALA A O 1
ATOM 2013 N N . LEU A 1 280 ? -10.898 10.453 -2.053 1 98.88 280 LEU A N 1
ATOM 2014 C CA . LEU A 1 280 ? -9.578 10.523 -2.67 1 98.88 280 LEU A CA 1
ATOM 2015 C C . LEU A 1 280 ? -9.672 11.023 -4.105 1 98.88 280 LEU A C 1
ATOM 2017 O O . LEU A 1 280 ? -10.43 10.477 -4.91 1 98.88 280 LEU A O 1
ATOM 2021 N N . THR A 1 281 ? -8.945 12.117 -4.43 1 98.81 281 THR A N 1
ATOM 2022 C CA . THR A 1 281 ? -9.039 12.711 -5.762 1 98.81 281 THR A CA 1
ATOM 2023 C C . THR A 1 281 ? -7.645 12.977 -6.324 1 98.81 281 THR A C 1
ATOM 2025 O O . THR A 1 281 ? -6.645 12.852 -5.613 1 98.81 281 THR A O 1
ATOM 2028 N N . GLY A 1 282 ? -7.605 13.258 -7.66 1 98.5 282 GLY A N 1
ATOM 2029 C CA . GLY A 1 282 ? -6.363 13.656 -8.305 1 98.5 282 GLY A CA 1
ATOM 2030 C C . GLY A 1 282 ? -6.359 15.109 -8.75 1 98.5 282 GLY A C 1
ATOM 2031 O O . GLY A 1 282 ? -7.418 15.727 -8.867 1 98.5 282 GLY A O 1
ATOM 2032 N N . CYS A 1 283 ? -5.188 15.648 -8.875 1 98.12 283 CYS A N 1
ATOM 2033 C CA . CYS A 1 283 ? -4.953 16.969 -9.453 1 98.12 283 CYS A CA 1
ATOM 2034 C C . CYS A 1 283 ? -3.578 17.047 -10.102 1 98.12 283 CYS A C 1
ATOM 2036 O O . CYS A 1 283 ? -2.846 16.062 -10.133 1 98.12 283 CYS A O 1
ATOM 2038 N N . GLU A 1 284 ? -3.268 18.172 -10.672 1 97.81 284 GLU A N 1
ATOM 2039 C CA . GLU A 1 284 ? -1.978 18.344 -11.328 1 97.81 284 GLU A CA 1
ATOM 2040 C C . GLU A 1 284 ? -0.827 18.234 -10.336 1 97.81 284 GLU A C 1
ATOM 2042 O O . GLU A 1 284 ? -0.83 18.891 -9.297 1 97.81 284 GLU A O 1
ATOM 2047 N N . PRO A 1 285 ? 0.184 17.406 -10.688 1 97.62 285 PRO A N 1
ATOM 2048 C CA . PRO A 1 285 ? 1.308 17.203 -9.773 1 97.62 285 PRO A CA 1
ATOM 2049 C C . PRO A 1 285 ? 2.055 18.5 -9.469 1 97.62 285 PRO A C 1
ATOM 2051 O O . PRO A 1 285 ? 2.533 18.703 -8.344 1 97.62 285 PRO A O 1
ATOM 2054 N N . GLU A 1 286 ? 2.135 19.453 -10.344 1 97.44 286 GLU A N 1
ATOM 2055 C CA . GLU A 1 286 ? 2.914 20.672 -10.188 1 97.44 286 GLU A CA 1
ATOM 2056 C C . GLU A 1 286 ? 2.307 21.594 -9.117 1 97.44 286 GLU A C 1
ATOM 2058 O O . GLU A 1 286 ? 2.994 22.453 -8.562 1 97.44 286 GLU A O 1
ATOM 2063 N N . ILE A 1 287 ? 1.006 21.391 -8.875 1 97.75 287 ILE A N 1
ATOM 2064 C CA . ILE A 1 287 ? 0.315 22.156 -7.844 1 97.75 287 ILE A CA 1
ATOM 2065 C C . ILE A 1 287 ? -0.385 21.219 -6.875 1 97.75 287 ILE A C 1
ATOM 2067 O O . ILE A 1 287 ? -1.511 21.469 -6.441 1 97.75 287 ILE A O 1
ATOM 2071 N N . MET A 1 288 ? 0.273 20.109 -6.664 1 97.31 288 MET A N 1
ATOM 2072 C CA . MET A 1 288 ? -0.302 19.062 -5.82 1 97.31 288 MET A CA 1
ATOM 2073 C C . MET A 1 288 ? -0.812 19.641 -4.508 1 97.31 288 MET A C 1
ATOM 2075 O O . MET A 1 288 ? -1.72 19.078 -3.887 1 97.31 288 MET A O 1
ATOM 2079 N N . GLY A 1 289 ? -0.313 20.828 -4.105 1 97.88 289 GLY A N 1
ATOM 2080 C CA . GLY A 1 289 ? -0.699 21.469 -2.857 1 97.88 289 GLY A CA 1
ATOM 2081 C C . GLY A 1 289 ? -2.176 21.812 -2.795 1 97.88 289 GLY A C 1
ATOM 2082 O O . GLY A 1 289 ? -2.73 21.984 -1.708 1 97.88 289 GLY A O 1
ATOM 2083 N N . ILE A 1 290 ? -2.861 21.844 -3.898 1 98.38 290 ILE A N 1
ATOM 2084 C CA . ILE A 1 290 ? -4.262 22.25 -3.912 1 98.38 290 ILE A CA 1
ATOM 2085 C C . ILE A 1 290 ? -5.16 21.016 -3.867 1 98.38 290 ILE A C 1
ATOM 2087 O O . ILE A 1 290 ? -6.387 21.125 -3.893 1 98.38 290 ILE A O 1
ATOM 2091 N N . GLY A 1 291 ? -4.574 19.844 -3.717 1 98.56 291 GLY A N 1
ATOM 2092 C CA . GLY A 1 291 ? -5.297 18.578 -3.68 1 98.56 291 GLY A CA 1
ATOM 2093 C C . GLY A 1 291 ? -6.469 18.594 -2.717 1 98.56 291 GLY A C 1
ATOM 2094 O O . GLY A 1 291 ? -7.551 18.094 -3.045 1 98.56 291 GLY A O 1
ATOM 2095 N N . PRO A 1 292 ? -6.312 19.188 -1.582 1 98.81 292 PRO A N 1
ATOM 2096 C CA . PRO A 1 292 ? -7.406 19.219 -0.606 1 98.81 292 PRO A CA 1
ATOM 2097 C C . PRO A 1 292 ? -8.672 19.859 -1.166 1 98.81 292 PRO A C 1
ATOM 2099 O O . PRO A 1 292 ? -9.781 19.531 -0.718 1 98.81 292 PRO A O 1
ATOM 2102 N N . VAL A 1 293 ? -8.555 20.734 -2.121 1 98.81 293 VAL A N 1
ATOM 2103 C CA . VAL A 1 293 ? -9.711 21.469 -2.623 1 98.81 293 VAL A CA 1
ATOM 2104 C C . VAL A 1 293 ? -10.711 20.5 -3.244 1 98.81 293 VAL A C 1
ATOM 2106 O O . VAL A 1 293 ? -11.867 20.422 -2.805 1 98.81 293 VAL A O 1
ATOM 2109 N N . SER A 1 294 ? -10.273 19.734 -4.211 1 98.75 294 SER A N 1
ATOM 2110 C CA . SER A 1 294 ? -11.172 18.797 -4.879 1 98.75 294 SER A CA 1
ATOM 2111 C C . SER A 1 294 ? -11.625 17.688 -3.932 1 98.75 294 SER A C 1
ATOM 2113 O O . SER A 1 294 ? -12.781 17.281 -3.955 1 98.75 294 SER A O 1
ATOM 2115 N N . ALA A 1 295 ? -10.742 17.188 -3.08 1 98.88 295 ALA A N 1
ATOM 2116 C CA . ALA A 1 295 ? -11.086 16.125 -2.141 1 98.88 295 ALA A CA 1
ATOM 2117 C C . ALA A 1 295 ? -12.141 16.594 -1.145 1 98.88 295 ALA A C 1
ATOM 2119 O O . ALA A 1 295 ? -13.086 15.859 -0.843 1 98.88 295 ALA A O 1
ATOM 2120 N N . THR A 1 296 ? -11.969 17.812 -0.626 1 98.88 296 THR A N 1
ATOM 2121 C CA . THR A 1 296 ? -12.914 18.375 0.332 1 98.88 296 THR A CA 1
ATOM 2122 C C . THR A 1 296 ? -14.289 18.547 -0.304 1 98.88 296 THR A C 1
ATOM 2124 O O . THR A 1 296 ? -15.297 18.141 0.272 1 98.88 296 THR A O 1
ATOM 2127 N N . ARG A 1 297 ? -14.312 19.141 -1.454 1 98.81 297 ARG A N 1
ATOM 2128 C CA . ARG A 1 297 ? -15.594 19.375 -2.125 1 98.81 297 ARG A CA 1
ATOM 2129 C C . ARG A 1 297 ? -16.328 18.047 -2.361 1 98.81 297 ARG A C 1
ATOM 2131 O O . ARG A 1 297 ? -17.531 17.953 -2.123 1 98.81 297 ARG A O 1
ATOM 2138 N N . LYS A 1 298 ? -15.609 17.062 -2.785 1 98.75 298 LYS A N 1
ATOM 2139 C CA . LYS A 1 298 ? -16.219 15.766 -3.043 1 98.75 298 LYS A CA 1
ATOM 2140 C C . LYS A 1 298 ? -16.688 15.109 -1.748 1 98.75 298 LYS A C 1
ATOM 2142 O O . LYS A 1 298 ? -17.781 14.547 -1.694 1 98.75 298 LYS A O 1
ATOM 2147 N N . ALA A 1 299 ? -15.875 15.133 -0.705 1 98.81 299 ALA A N 1
ATOM 2148 C CA . ALA A 1 299 ? -16.25 14.539 0.58 1 98.81 299 ALA A CA 1
ATOM 2149 C C . ALA A 1 299 ? -17.469 15.227 1.167 1 98.81 299 ALA A C 1
ATOM 2151 O O . ALA A 1 299 ? -18.375 14.562 1.682 1 98.81 299 ALA A O 1
ATOM 2152 N N . LEU A 1 300 ? -17.516 16.531 1.137 1 98.81 300 LEU A N 1
ATOM 2153 C CA . LEU A 1 300 ? -18.641 17.281 1.688 1 98.81 300 LEU A CA 1
ATOM 2154 C C . LEU A 1 300 ? -19.906 17.047 0.878 1 98.81 300 LEU A C 1
ATOM 2156 O O . LEU A 1 300 ? -21 16.969 1.44 1 98.81 300 LEU A O 1
ATOM 2160 N N . SER A 1 301 ? -19.734 16.922 -0.425 1 98.69 301 SER A N 1
ATOM 2161 C CA . SER A 1 301 ? -20.875 16.609 -1.258 1 98.69 301 SER A CA 1
ATOM 2162 C C . SER A 1 301 ? -21.516 15.281 -0.828 1 98.69 301 SER A C 1
ATOM 2164 O O . SER A 1 301 ? -22.734 15.172 -0.759 1 98.69 301 SER A O 1
ATOM 2166 N N . LYS A 1 302 ? -20.734 14.336 -0.516 1 97.94 302 LYS A N 1
ATOM 2167 C CA . LYS A 1 302 ? -21.219 13.039 -0.061 1 97.94 302 LYS A CA 1
ATOM 2168 C C . LYS A 1 302 ? -21.953 13.164 1.271 1 97.94 302 LYS A C 1
ATOM 2170 O O . LYS A 1 302 ? -22.906 12.422 1.533 1 97.94 302 LYS A O 1
ATOM 2175 N N . ALA A 1 303 ? -21.5 14.086 2.055 1 98.06 303 ALA A N 1
ATOM 2176 C CA . ALA A 1 303 ? -22.094 14.305 3.369 1 98.06 303 ALA A CA 1
ATOM 2177 C C . ALA A 1 303 ? -23.328 15.195 3.273 1 98.06 303 ALA A C 1
ATOM 2179 O O . ALA A 1 303 ? -24.078 15.328 4.238 1 98.06 303 ALA A O 1
ATOM 2180 N N . GLY A 1 304 ? -23.5 15.852 2.123 1 98.5 304 GLY A N 1
ATOM 2181 C CA . GLY A 1 304 ? -24.562 16.828 1.973 1 98.5 304 GLY A CA 1
ATOM 2182 C C . GLY A 1 304 ? -24.266 18.141 2.674 1 98.5 304 GLY A C 1
ATOM 2183 O O . GLY A 1 304 ? -25.172 18.812 3.172 1 98.5 304 GLY A O 1
ATOM 2184 N N . TRP A 1 305 ? -22.938 18.469 2.873 1 98.75 305 TRP A N 1
ATOM 2185 C CA . TRP A 1 305 ? -22.5 19.656 3.584 1 98.75 305 TRP A CA 1
ATOM 2186 C C . TRP A 1 305 ? -21.797 20.625 2.635 1 98.75 305 TRP A C 1
ATOM 2188 O O . TRP A 1 305 ? -21.469 20.281 1.502 1 98.75 305 TRP A O 1
ATOM 2198 N N . THR A 1 306 ? -21.656 21.828 3.064 1 98.38 306 THR A N 1
ATOM 2199 C CA . THR A 1 306 ? -20.781 22.844 2.467 1 98.38 306 THR A CA 1
ATOM 2200 C C . THR A 1 306 ? -19.672 23.219 3.432 1 98.38 306 THR A C 1
ATOM 2202 O O . THR A 1 306 ? -19.656 22.797 4.59 1 98.38 306 THR A O 1
ATOM 2205 N N . VAL A 1 307 ? -18.734 23.953 2.938 1 98.38 307 VAL A N 1
ATOM 2206 C CA . VAL A 1 307 ? -17.625 24.391 3.762 1 98.38 307 VAL A CA 1
ATOM 2207 C C . VAL A 1 307 ? -18.141 25.203 4.945 1 98.38 307 VAL A C 1
ATOM 2209 O O . VAL A 1 307 ? -17.578 25.141 6.043 1 98.38 307 VAL A O 1
ATOM 2212 N N . GLU A 1 308 ? -19.219 25.953 4.758 1 97.69 308 GLU A N 1
ATOM 2213 C CA . GLU A 1 308 ? -19.797 26.812 5.785 1 97.69 308 GLU A CA 1
ATOM 2214 C C . GLU A 1 308 ? -20.359 25.984 6.938 1 97.69 308 GLU A C 1
ATOM 2216 O O . GLU A 1 308 ? -20.5 26.484 8.055 1 97.69 308 GLU A O 1
ATOM 2221 N N . ASP A 1 309 ? -20.656 24.75 6.684 1 98.38 309 ASP A N 1
ATOM 2222 C CA . ASP A 1 309 ? -21.25 23.875 7.691 1 98.38 309 ASP A CA 1
ATOM 2223 C C . ASP A 1 309 ? -20.203 23.375 8.672 1 98.38 309 ASP A C 1
ATOM 2225 O O . ASP A 1 309 ? -20.531 22.875 9.742 1 98.38 309 ASP A O 1
ATOM 2229 N N . LEU A 1 310 ? -18.953 23.484 8.336 1 98.75 310 LEU A N 1
ATOM 2230 C CA . LEU A 1 310 ? -17.875 22.906 9.141 1 98.75 310 LEU A CA 1
ATOM 2231 C C . LEU A 1 310 ? -17.609 23.75 10.383 1 98.75 310 LEU A C 1
ATOM 2233 O O . LEU A 1 310 ? -17.531 24.984 10.297 1 98.75 310 LEU A O 1
ATOM 2237 N N . ASP A 1 311 ? -17.469 23.078 11.523 1 98.69 311 ASP A N 1
ATOM 2238 C CA . ASP A 1 311 ? -17.125 23.734 12.773 1 98.69 311 ASP A CA 1
ATOM 2239 C C . ASP A 1 311 ? -15.602 23.766 12.961 1 98.69 311 ASP A C 1
ATOM 2241 O O . ASP A 1 311 ? -15.07 24.703 13.555 1 98.69 311 ASP A O 1
ATOM 2245 N N . LEU A 1 312 ? -14.984 22.719 12.594 1 98.75 312 LEU A N 1
ATOM 2246 C CA . LEU A 1 312 ? -13.555 22.562 12.805 1 98.75 312 LEU A CA 1
ATOM 2247 C C . LEU A 1 312 ? -12.914 21.812 11.648 1 98.75 312 LEU A C 1
ATOM 2249 O O . LEU A 1 312 ? -13.492 20.859 11.125 1 98.75 312 LEU A O 1
ATOM 2253 N N . VAL A 1 313 ? -11.711 22.281 11.273 1 98.88 313 VAL A N 1
ATOM 2254 C CA . VAL A 1 313 ? -10.969 21.656 10.188 1 98.88 313 VAL A CA 1
ATOM 2255 C C . VAL A 1 313 ? -9.523 21.406 10.617 1 98.88 313 VAL A C 1
ATOM 2257 O O . VAL A 1 313 ? -8.898 22.266 11.242 1 98.88 313 VAL A O 1
ATOM 2260 N N . GLU A 1 314 ? -9.055 20.25 10.43 1 98.81 314 GLU A N 1
ATOM 2261 C CA . GLU A 1 314 ? -7.629 19.953 10.461 1 98.81 314 GLU A CA 1
ATOM 2262 C C . GLU A 1 314 ? -7.09 19.656 9.07 1 98.81 314 GLU A C 1
ATOM 2264 O O . GLU A 1 314 ? -7.379 18.594 8.5 1 98.81 314 GLU A O 1
ATOM 2269 N N . ALA A 1 315 ? -6.398 20.594 8.484 1 98.69 315 ALA A N 1
ATOM 2270 C CA . ALA A 1 315 ? -5.789 20.5 7.156 1 98.69 315 ALA A CA 1
ATOM 2271 C C . ALA A 1 315 ? -4.266 20.484 7.254 1 98.69 315 ALA A C 1
ATOM 2273 O O . ALA A 1 315 ? -3.672 21.375 7.863 1 98.69 315 ALA A O 1
ATOM 2274 N N . ASN A 1 316 ? -3.654 19.484 6.645 1 98 316 ASN A N 1
ATOM 2275 C CA . ASN A 1 316 ? -2.207 19.344 6.773 1 98 316 ASN A CA 1
ATOM 2276 C C . ASN A 1 316 ? -1.477 20.547 6.191 1 98 316 ASN A C 1
ATOM 2278 O O . ASN A 1 316 ? -1.791 21 5.086 1 98 316 ASN A O 1
ATOM 2282 N N . GLU A 1 317 ? -0.544 21.047 7 1 96.81 317 GLU A N 1
ATOM 2283 C CA . GLU A 1 317 ? 0.295 22.172 6.617 1 96.81 317 GLU A CA 1
ATOM 2284 C C . GLU A 1 317 ? 1.653 21.703 6.102 1 96.81 317 GLU A C 1
ATOM 2286 O O . GLU A 1 317 ? 2.689 22.031 6.68 1 96.81 317 GLU A O 1
ATOM 2291 N N . ALA A 1 318 ? 1.626 21.047 4.945 1 97.38 318 ALA A N 1
ATOM 2292 C CA . ALA A 1 318 ? 2.928 20.656 4.418 1 97.38 318 ALA A CA 1
ATOM 2293 C C . ALA A 1 318 ? 3.812 21.875 4.164 1 97.38 318 ALA A C 1
ATOM 2295 O O . ALA A 1 318 ? 5.023 21.828 4.391 1 97.38 318 ALA A O 1
ATOM 2296 N N . PHE A 1 319 ? 3.262 22.891 3.609 1 98.5 319 PHE A N 1
ATOM 2297 C CA . PHE A 1 319 ? 3.85 24.203 3.361 1 98.5 319 PHE A CA 1
ATOM 2298 C C . PHE A 1 319 ? 2.844 25.312 3.648 1 98.5 319 PHE A C 1
ATOM 2300 O O . PHE A 1 319 ? 1.643 25.125 3.438 1 98.5 319 PHE A O 1
ATOM 2307 N N . ALA A 1 320 ? 3.373 26.422 4.121 1 98.75 320 ALA A N 1
ATOM 2308 C CA . ALA A 1 320 ? 2.488 27.562 4.344 1 98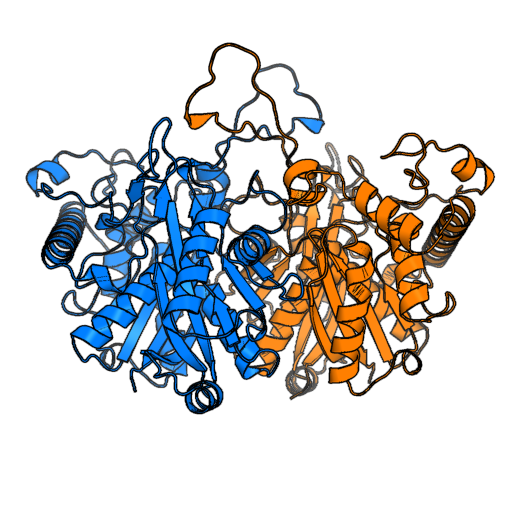.75 320 ALA A CA 1
ATOM 2309 C C . ALA A 1 320 ? 1.791 27.969 3.051 1 98.75 320 ALA A C 1
ATOM 2311 O O . ALA A 1 320 ? 0.596 28.281 3.053 1 98.75 320 ALA A O 1
ATOM 2312 N N . ALA A 1 321 ? 2.531 27.984 1.94 1 98.56 321 ALA A N 1
ATOM 2313 C CA . ALA A 1 321 ? 1.973 28.344 0.642 1 98.56 321 ALA A CA 1
ATOM 2314 C C . ALA A 1 321 ? 0.79 27.453 0.283 1 98.56 321 ALA A C 1
ATOM 2316 O O . ALA A 1 321 ? -0.243 27.938 -0.187 1 98.56 321 ALA A O 1
ATOM 2317 N N . GLN A 1 322 ? 0.987 26.203 0.479 1 98.25 322 GLN A N 1
ATOM 2318 C CA . GLN A 1 322 ? -0.059 25.234 0.19 1 98.25 322 GLN A CA 1
ATOM 2319 C C . GLN A 1 322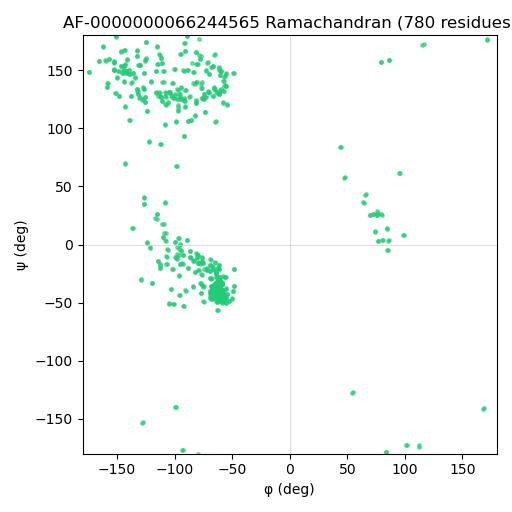 ? -1.271 25.438 1.094 1 98.25 322 GLN A C 1
ATOM 2321 O O . GLN A 1 322 ? -2.414 25.375 0.634 1 98.25 322 GLN A O 1
ATOM 2326 N N . ALA A 1 323 ? -1.101 25.594 2.383 1 98.5 323 ALA A N 1
ATOM 2327 C CA . ALA A 1 323 ? -2.197 25.797 3.328 1 98.5 323 ALA A CA 1
ATOM 2328 C C . ALA A 1 323 ? -2.986 27.062 2.992 1 98.5 323 ALA A C 1
ATOM 2330 O O . ALA A 1 323 ? -4.219 27.047 3.01 1 98.5 323 ALA A O 1
ATOM 2331 N N . LEU A 1 324 ? -2.279 28.125 2.697 1 98.62 324 LEU A N 1
ATOM 2332 C CA . LEU A 1 324 ? -2.9 29.406 2.373 1 98.62 324 LEU A CA 1
ATOM 2333 C C . LEU A 1 324 ? -3.65 29.328 1.047 1 98.62 324 LEU A C 1
ATOM 2335 O O . LEU A 1 324 ? -4.727 29.906 0.902 1 98.62 324 LEU A O 1
ATOM 2339 N N . GLY A 1 325 ? -3.033 28.641 0.044 1 98.56 325 GLY A N 1
ATOM 2340 C CA . GLY A 1 325 ? -3.713 28.453 -1.226 1 98.56 325 GLY A CA 1
ATOM 2341 C C . GLY A 1 325 ? -5.027 27.703 -1.091 1 98.56 325 GLY A C 1
ATOM 2342 O O . GLY A 1 325 ? -6.035 28.094 -1.685 1 98.56 325 GLY A O 1
ATOM 2343 N N . VAL A 1 326 ? -5.031 26.625 -0.32 1 98.75 326 VAL A N 1
ATOM 2344 C CA . VAL A 1 326 ? -6.234 25.844 -0.079 1 98.75 326 VAL A CA 1
ATOM 2345 C C . VAL A 1 326 ? -7.281 26.703 0.631 1 98.75 326 VAL A C 1
ATOM 2347 O O . VAL A 1 326 ? -8.469 26.656 0.294 1 98.75 326 VAL A O 1
ATOM 2350 N N . ALA A 1 327 ? -6.852 27.453 1.633 1 98.19 327 ALA A N 1
ATOM 2351 C CA . ALA A 1 327 ? -7.762 28.328 2.369 1 98.19 327 ALA A CA 1
ATOM 2352 C C . ALA A 1 327 ? -8.422 29.344 1.439 1 98.19 327 ALA A C 1
ATOM 2354 O O . ALA A 1 327 ? -9.617 29.609 1.564 1 98.19 327 ALA A O 1
ATOM 2355 N N . LYS A 1 328 ? -7.629 29.891 0.552 1 97.75 328 LYS A N 1
ATOM 2356 C CA . LYS A 1 328 ? -8.164 30.844 -0.406 1 97.75 328 LYS A CA 1
ATOM 2357 C C . LYS A 1 328 ? -9.211 30.203 -1.312 1 97.75 328 LYS A C 1
ATOM 2359 O O . LYS A 1 328 ? -10.258 30.797 -1.575 1 97.75 328 LYS A O 1
ATOM 2364 N N . GLU A 1 329 ? -8.945 29.016 -1.778 1 97.88 329 GLU A N 1
ATOM 2365 C CA . GLU A 1 329 ? -9.836 28.312 -2.701 1 97.88 329 GLU A CA 1
ATOM 2366 C C . GLU A 1 329 ? -11.125 27.891 -2.006 1 97.88 329 GLU A C 1
ATOM 2368 O O . GLU A 1 329 ? -12.195 27.891 -2.615 1 97.88 329 GLU A O 1
ATOM 2373 N N . LEU A 1 330 ? -10.984 27.438 -0.757 1 98.31 330 LEU A N 1
ATOM 2374 C CA . LEU A 1 330 ? -12.141 26.875 -0.068 1 98.31 330 LEU A CA 1
ATOM 2375 C C . LEU A 1 330 ? -12.859 27.953 0.754 1 98.31 330 LEU A C 1
ATOM 2377 O O . LEU A 1 330 ? -13.977 27.734 1.227 1 98.31 330 LEU A O 1
ATOM 2381 N N . GLY A 1 331 ? -12.227 29.031 0.999 1 96.94 331 GLY A N 1
ATOM 2382 C CA . GLY A 1 331 ? -12.836 30.188 1.663 1 96.94 331 GLY A CA 1
ATOM 2383 C C . GLY A 1 331 ? -12.984 29.984 3.16 1 96.94 331 GLY A C 1
ATOM 2384 O O . GLY A 1 331 ? -13.93 30.5 3.766 1 96.94 331 GLY A O 1
ATOM 2385 N N . TRP A 1 332 ? -12.133 29.172 3.762 1 94.88 332 TRP A N 1
ATOM 2386 C CA . TRP A 1 332 ? -12.297 29 5.199 1 94.88 332 TRP A CA 1
ATOM 2387 C C . TRP A 1 332 ? -11.305 29.859 5.969 1 94.88 332 TRP A C 1
ATOM 2389 O O . TRP A 1 332 ? -10.242 30.219 5.445 1 94.88 332 TRP A O 1
ATOM 2399 N N . GLY A 1 333 ? -11.672 30.297 7.199 1 91.56 333 GLY A N 1
ATOM 2400 C CA . GLY A 1 333 ? -10.867 31.172 8.016 1 91.56 333 GLY A CA 1
ATOM 2401 C C . GLY A 1 333 ? -9.992 30.438 9.016 1 91.56 333 GLY A C 1
ATOM 2402 O O . GLY A 1 333 ? -10.195 29.25 9.273 1 91.56 333 GLY A O 1
ATOM 2403 N N . SER A 1 334 ? -9.062 31.172 9.492 1 92.62 334 SER A N 1
ATOM 2404 C CA . SER A 1 334 ? -8.078 30.625 10.414 1 92.62 334 SER A CA 1
ATOM 2405 C C . SER A 1 334 ? -8.719 30.281 11.758 1 92.62 334 SER A C 1
ATOM 2407 O O . SER A 1 334 ? -8.141 29.547 12.562 1 92.62 334 SER A O 1
ATOM 2409 N N . ASP A 1 335 ? -9.883 30.719 12.031 1 94.88 335 ASP A N 1
ATOM 2410 C CA . ASP A 1 335 ? -10.531 30.531 13.32 1 94.88 335 ASP A CA 1
ATOM 2411 C C . ASP A 1 335 ? -10.992 29.078 13.5 1 94.88 335 ASP A C 1
ATOM 2413 O O . ASP A 1 335 ? -11.219 28.625 14.625 1 94.88 335 ASP A O 1
ATOM 2417 N N . LYS A 1 336 ? -11.156 28.328 12.414 1 96.94 336 LYS A N 1
ATOM 2418 C CA . LYS A 1 336 ? -11.641 26.953 12.578 1 96.94 336 LYS A CA 1
ATOM 2419 C C . LYS A 1 336 ? -10.648 25.953 12.008 1 96.94 336 LYS A C 1
ATOM 2421 O O . LYS A 1 336 ? -10.867 24.734 12.086 1 96.94 336 LYS A O 1
ATOM 2426 N N . VAL A 1 337 ? -9.562 26.453 11.43 1 98.38 337 VAL A N 1
ATOM 2427 C CA . VAL A 1 337 ? -8.609 25.547 10.789 1 98.38 337 VAL A CA 1
ATOM 2428 C C . VAL A 1 337 ? -7.336 25.469 11.625 1 98.38 337 VAL A C 1
ATOM 2430 O O . VAL A 1 337 ? -6.711 26.484 11.93 1 98.38 337 VAL A O 1
ATOM 2433 N N . ASN A 1 338 ? -6.93 24.266 11.938 1 98.44 338 ASN A N 1
ATOM 2434 C CA . ASN A 1 338 ? -5.688 23.984 12.656 1 98.44 338 ASN A CA 1
ATOM 2435 C C . ASN A 1 338 ? -5.543 24.891 13.883 1 98.44 338 ASN A C 1
ATOM 2437 O O . ASN A 1 338 ? -4.523 25.562 14.047 1 98.44 338 ASN A O 1
ATOM 2441 N N . VAL A 1 339 ? -6.512 24.828 14.758 1 98.56 339 VAL A N 1
ATOM 2442 C CA . VAL A 1 339 ? -6.641 25.797 15.836 1 98.56 339 VAL A CA 1
ATOM 2443 C C . VAL A 1 339 ? -5.609 25.5 16.922 1 98.56 339 VAL A C 1
ATOM 2445 O O . VAL A 1 339 ? -5.363 26.328 17.797 1 98.56 339 VAL A O 1
ATOM 2448 N N . ASN A 1 340 ? -4.945 24.359 16.875 1 98.56 340 ASN A N 1
ATOM 2449 C CA . ASN A 1 340 ? -3.877 24.016 17.797 1 98.56 340 ASN A CA 1
ATOM 2450 C C . ASN A 1 340 ? -2.535 23.875 17.094 1 98.56 340 ASN A C 1
ATOM 2452 O O . ASN A 1 340 ? -1.645 23.172 17.578 1 98.56 340 ASN A O 1
ATOM 2456 N N . GLY A 1 341 ? -2.426 24.5 15.906 1 98.44 341 GLY A N 1
ATOM 2457 C CA . GLY A 1 341 ? -1.23 24.328 15.094 1 98.44 341 GLY A CA 1
ATOM 2458 C C . GLY A 1 341 ? -1.291 23.109 14.188 1 98.44 341 GLY A C 1
ATOM 2459 O O . GLY A 1 341 ? -2.113 22.219 14.391 1 98.44 341 GLY A O 1
ATOM 2460 N N . GLY A 1 342 ? -0.49 23.172 13.18 1 98.19 342 GLY A N 1
ATOM 2461 C CA . GLY A 1 342 ? -0.465 22.078 12.219 1 98.19 342 GLY A CA 1
ATOM 2462 C C . GLY A 1 342 ? 0.928 21.531 11.977 1 98.19 342 GLY A C 1
ATOM 2463 O O . GLY A 1 342 ? 1.773 21.547 12.875 1 98.19 342 GLY A O 1
ATOM 2464 N N . ALA A 1 343 ? 1.137 21 10.828 1 98.62 343 ALA A N 1
ATOM 2465 C CA . ALA A 1 343 ? 2.326 20.203 10.516 1 98.62 343 ALA A CA 1
ATOM 2466 C C . ALA A 1 343 ? 3.574 21.094 10.492 1 98.62 343 ALA A C 1
ATOM 2468 O O . ALA A 1 343 ? 4.684 20.609 10.727 1 98.62 343 ALA A O 1
ATOM 2469 N N . ILE A 1 344 ? 3.436 22.359 10.148 1 98.69 344 ILE A N 1
ATOM 2470 C CA . ILE A 1 344 ? 4.594 23.234 10.172 1 98.69 344 ILE A CA 1
ATOM 2471 C C . ILE A 1 344 ? 5.184 23.281 11.578 1 98.69 344 ILE A C 1
ATOM 2473 O O . ILE A 1 344 ? 6.402 23.359 11.742 1 98.69 344 ILE A O 1
ATOM 2477 N N . ALA A 1 345 ? 4.332 23.203 12.562 1 98.75 345 ALA A N 1
ATOM 2478 C CA . ALA A 1 345 ? 4.781 23.281 13.953 1 98.75 345 ALA A CA 1
ATOM 2479 C C . ALA A 1 345 ? 4.973 21.875 14.539 1 98.75 345 ALA A C 1
ATOM 2481 O O . ALA A 1 345 ? 5.961 21.625 15.234 1 98.75 345 ALA A O 1
ATOM 2482 N N . LEU A 1 346 ? 4.078 20.984 14.289 1 98.69 346 LEU A N 1
ATOM 2483 C CA . LEU A 1 346 ? 4.047 19.672 14.938 1 98.69 346 LEU A CA 1
ATOM 2484 C C . LEU A 1 346 ? 4.965 18.688 14.219 1 98.69 346 LEU A C 1
ATOM 2486 O O . LEU A 1 346 ? 5.531 17.797 14.844 1 98.69 346 LEU A O 1
ATOM 2490 N N . GLY A 1 347 ? 5.023 18.828 12.906 1 98.56 347 GLY A N 1
ATOM 2491 C CA . GLY A 1 347 ? 5.766 17.875 12.094 1 98.56 347 GLY A CA 1
ATOM 2492 C C . GLY A 1 347 ? 4.891 17.078 11.148 1 98.56 347 GLY A C 1
ATOM 2493 O O . GLY A 1 347 ? 3.66 17.172 11.211 1 98.56 347 GLY A O 1
ATOM 2494 N N . HIS A 1 348 ? 5.594 16.344 10.289 1 98.69 348 HIS A N 1
ATOM 2495 C CA . HIS A 1 348 ? 4.895 15.711 9.18 1 98.69 348 HIS A CA 1
ATOM 2496 C C . HIS A 1 348 ? 5.48 14.336 8.867 1 98.69 348 HIS A C 1
ATOM 2498 O O . HIS A 1 348 ? 6.082 14.133 7.812 1 98.69 348 HIS A O 1
ATOM 2504 N N . PRO A 1 349 ? 5.281 13.344 9.766 1 98.88 349 PRO A N 1
ATOM 2505 C CA . PRO A 1 349 ? 5.578 11.977 9.32 1 98.88 349 PRO A CA 1
ATOM 2506 C C . PRO A 1 349 ? 4.664 11.516 8.188 1 98.88 349 PRO A C 1
ATOM 2508 O O . PRO A 1 349 ? 3.508 11.164 8.43 1 98.88 349 PRO A O 1
ATOM 2511 N N . ILE A 1 350 ? 5.137 11.445 7.016 1 98.5 350 ILE A N 1
ATOM 2512 C CA . ILE A 1 350 ? 4.32 11.508 5.809 1 98.5 350 ILE A CA 1
ATOM 2513 C C . ILE A 1 350 ? 3.35 10.328 5.785 1 98.5 350 ILE A C 1
ATOM 2515 O O . ILE A 1 350 ? 2.166 10.5 5.484 1 98.5 350 ILE A O 1
ATOM 2519 N N . GLY A 1 351 ? 3.723 9.141 6.18 1 98.69 351 GLY A N 1
ATOM 2520 C CA . GLY A 1 351 ? 2.82 8 6.156 1 98.69 351 GLY A CA 1
ATOM 2521 C C . GLY A 1 351 ? 1.747 8.07 7.227 1 98.69 351 GLY A C 1
ATOM 2522 O O . GLY A 1 351 ? 0.689 7.449 7.094 1 98.69 351 GLY A O 1
ATOM 2523 N N . ALA A 1 352 ? 1.951 8.836 8.273 1 98.81 352 ALA A N 1
ATOM 2524 C CA . ALA A 1 352 ? 1.07 8.867 9.438 1 98.81 352 ALA A CA 1
ATOM 2525 C C . ALA A 1 352 ? 0.244 10.148 9.469 1 98.81 352 ALA A C 1
ATOM 2527 O O . ALA A 1 352 ? -0.785 10.219 10.141 1 98.81 352 ALA A O 1
ATOM 2528 N N . SER A 1 353 ? 0.665 11.148 8.703 1 98.81 353 SER A N 1
ATOM 2529 C CA . SER A 1 353 ? 0.141 12.5 8.844 1 98.81 353 SER A CA 1
ATOM 2530 C C . SER A 1 353 ? -1.365 12.539 8.602 1 98.81 353 SER A C 1
ATOM 2532 O O . SER A 1 353 ? -2.09 13.266 9.281 1 98.81 353 SER A O 1
ATOM 2534 N N . GLY A 1 354 ? -1.807 11.734 7.598 1 98.69 354 GLY A N 1
ATOM 2535 C CA . GLY A 1 354 ? -3.234 11.734 7.32 1 98.69 354 GLY A CA 1
ATOM 2536 C C . GLY A 1 354 ? -4.074 11.336 8.516 1 98.69 354 GLY A C 1
ATOM 2537 O O . GLY A 1 354 ? -5.074 11.992 8.828 1 98.69 354 GLY A O 1
ATOM 2538 N N . CYS A 1 355 ? -3.678 10.336 9.18 1 98.94 355 CYS A N 1
ATOM 2539 C CA . CYS A 1 355 ? -4.43 9.891 10.344 1 98.94 355 CYS A CA 1
ATOM 2540 C C . CYS A 1 355 ? -4.156 10.789 11.547 1 98.94 355 CYS A C 1
ATOM 2542 O O . CYS A 1 355 ? -5.047 11.023 12.367 1 98.94 355 CYS A O 1
ATOM 2544 N N . ARG A 1 356 ? -2.939 11.312 11.664 1 98.81 356 ARG A N 1
ATOM 2545 C CA . ARG A 1 356 ? -2.58 12.227 12.742 1 98.81 356 ARG A CA 1
ATOM 2546 C C . ARG A 1 356 ? -3.5 13.438 12.766 1 98.81 356 ARG A C 1
ATOM 2548 O O . ARG A 1 356 ? -3.984 13.844 13.828 1 98.81 356 ARG A O 1
ATOM 2555 N N . VAL A 1 357 ? -3.783 14.008 11.609 1 98.75 357 VAL A N 1
ATOM 2556 C CA . VAL A 1 357 ? -4.664 15.172 11.531 1 98.75 357 VAL A CA 1
ATOM 2557 C C . VAL A 1 357 ? -6.07 14.781 11.977 1 98.75 357 VAL A C 1
ATOM 2559 O O . VAL A 1 357 ? -6.801 15.602 12.539 1 98.75 357 VAL A O 1
ATOM 2562 N N . LEU A 1 358 ? -6.492 13.57 11.641 1 98.94 358 LEU A N 1
ATOM 2563 C CA . LEU A 1 358 ? -7.805 13.086 12.062 1 98.94 358 LEU A CA 1
ATOM 2564 C C . LEU A 1 358 ? -7.871 12.93 13.578 1 98.94 358 LEU A C 1
ATOM 2566 O O . LEU A 1 358 ? -8.852 13.328 14.203 1 98.94 358 LEU A O 1
ATOM 2570 N N . VAL A 1 359 ? -6.848 12.367 14.18 1 98.94 359 VAL A N 1
ATOM 2571 C CA . VAL A 1 359 ? -6.801 12.141 15.617 1 98.94 359 VAL A CA 1
ATOM 2572 C C . VAL A 1 359 ? -6.93 13.469 16.359 1 98.94 359 VAL A C 1
ATOM 2574 O O . VAL A 1 359 ? -7.73 13.602 17.281 1 98.94 359 VAL A O 1
ATOM 2577 N N . THR A 1 360 ? -6.168 14.43 15.922 1 98.94 360 THR A N 1
ATOM 2578 C CA . THR A 1 360 ? -6.207 15.75 16.547 1 98.94 360 THR A CA 1
ATOM 2579 C C . THR A 1 360 ? -7.574 16.391 16.359 1 98.94 360 THR A C 1
ATOM 2581 O O . THR A 1 360 ? -8.109 17.016 17.281 1 98.94 360 THR A O 1
ATOM 2584 N N . LEU A 1 361 ? -8.117 16.25 15.156 1 98.94 361 LEU A N 1
ATOM 2585 C CA . LEU A 1 361 ? -9.438 16.781 14.875 1 98.94 361 LEU A CA 1
ATOM 2586 C C . LEU A 1 361 ? -10.469 16.25 15.859 1 98.94 361 LEU A C 1
ATOM 2588 O O . LEU A 1 361 ? -11.234 17.016 16.453 1 98.94 361 LEU A O 1
ATOM 2592 N N . LEU A 1 362 ? -10.5 14.953 16.047 1 98.94 362 LEU A N 1
ATOM 2593 C CA . LEU A 1 362 ? -11.508 14.289 16.859 1 98.94 362 LEU A CA 1
ATOM 2594 C C . LEU A 1 362 ? -11.414 14.742 18.312 1 98.94 362 LEU A C 1
ATOM 2596 O O . LEU A 1 362 ? -12.438 15.016 18.938 1 98.94 362 LEU A O 1
ATOM 2600 N N . HIS A 1 363 ? -10.25 14.836 18.812 1 98.88 363 HIS A N 1
ATOM 2601 C CA . HIS A 1 363 ? -10.078 15.242 20.203 1 98.88 363 HIS A CA 1
ATOM 2602 C C . HIS A 1 363 ? -10.461 16.703 20.406 1 98.88 363 HIS A C 1
ATOM 2604 O O . HIS A 1 363 ? -11.078 17.062 21.406 1 98.88 363 HIS A O 1
ATOM 2610 N N . GLU A 1 364 ? -10.031 17.547 19.469 1 98.75 364 GLU A N 1
ATOM 2611 C CA . GLU A 1 364 ? -10.367 18.953 19.594 1 98.75 364 GLU A CA 1
ATOM 2612 C C . GLU A 1 364 ? -11.875 19.172 19.438 1 98.75 364 GLU A C 1
ATOM 2614 O O . GLU A 1 364 ? -12.438 20.062 20.078 1 98.75 364 GLU A O 1
ATOM 2619 N N . MET A 1 365 ? -12.516 18.422 18.562 1 98.75 365 MET A N 1
ATOM 2620 C CA . MET A 1 365 ? -13.969 18.516 18.422 1 98.75 365 MET A CA 1
ATOM 2621 C C . MET A 1 365 ? -14.656 18.219 19.75 1 98.75 365 MET A C 1
ATOM 2623 O O . MET A 1 365 ? -15.617 18.891 20.125 1 98.75 365 MET A O 1
ATOM 2627 N N . GLN A 1 366 ? -14.195 17.219 20.422 1 98.19 366 GLN A N 1
ATOM 2628 C CA . GLN A 1 366 ? -14.742 16.875 21.734 1 98.19 366 GLN A CA 1
ATOM 2629 C C . GLN A 1 366 ? -14.547 18.031 22.719 1 98.19 366 GLN A C 1
ATOM 2631 O O . GLN A 1 366 ? -15.477 18.406 23.438 1 98.19 366 GLN A O 1
ATOM 2636 N N . ARG A 1 367 ? -13.375 18.578 22.75 1 97.62 367 ARG A N 1
ATOM 2637 C CA . ARG A 1 367 ? -13.039 19.625 23.703 1 97.62 367 ARG A CA 1
ATOM 2638 C C . ARG A 1 367 ? -13.891 20.875 23.469 1 97.62 367 ARG A C 1
ATOM 2640 O O . ARG A 1 367 ? -14.273 21.562 24.422 1 97.62 367 ARG A O 1
ATOM 2647 N N . ARG A 1 368 ? -14.203 21.172 22.203 1 97.19 368 ARG A N 1
ATOM 2648 C CA . ARG A 1 368 ? -14.883 22.422 21.844 1 97.19 368 ARG A CA 1
ATOM 2649 C C . ARG A 1 368 ? -16.391 22.188 21.688 1 97.19 368 ARG A C 1
ATOM 2651 O O . ARG A 1 368 ? -17.141 23.156 21.547 1 97.19 368 ARG A O 1
ATOM 2658 N N . GLY A 1 369 ? -16.766 21 21.719 1 97.69 369 GLY A N 1
ATOM 2659 C CA . GLY A 1 369 ? -18.156 20.688 21.438 1 97.69 369 GLY A CA 1
ATOM 2660 C C . GLY A 1 369 ? -18.547 20.906 20 1 97.69 369 GLY A C 1
ATOM 2661 O O . GLY A 1 369 ? -19.703 21.219 19.703 1 97.69 369 GLY A O 1
ATOM 2662 N N . ALA A 1 370 ? -17.547 20.828 19.109 1 98.31 370 ALA A N 1
ATOM 2663 C CA . ALA A 1 370 ? -17.797 20.969 17.672 1 98.31 370 ALA A CA 1
ATOM 2664 C C . ALA A 1 370 ? -18.547 19.75 17.125 1 98.31 370 ALA A C 1
ATOM 2666 O O . ALA A 1 370 ? -18.344 18.625 17.594 1 98.31 370 ALA A O 1
ATOM 2667 N N . LYS A 1 371 ? -19.375 19.953 16.156 1 98.62 371 LYS A N 1
ATOM 2668 C CA . LYS A 1 371 ? -20.219 18.875 15.648 1 98.62 371 LYS A CA 1
ATOM 2669 C C . LYS A 1 371 ? -19.719 18.359 14.312 1 98.62 371 LYS A C 1
ATOM 2671 O O . LYS A 1 371 ? -19.531 17.141 14.141 1 98.62 371 LYS A O 1
ATOM 2676 N N . LYS A 1 372 ? -19.469 19.234 13.375 1 98.88 372 LYS A N 1
ATOM 2677 C CA . LYS A 1 372 ? -19.062 18.844 12.023 1 98.88 372 LYS A CA 1
ATOM 2678 C C . LYS A 1 372 ? -17.594 19.156 11.789 1 98.88 372 LYS A C 1
ATOM 2680 O O . LYS A 1 372 ? -17.172 20.312 11.898 1 98.88 372 LYS A O 1
ATOM 2685 N N . GLY A 1 373 ? -16.797 18.141 11.492 1 98.88 373 GLY A N 1
ATOM 2686 C CA . GLY A 1 373 ? -15.367 18.281 11.305 1 98.88 373 GLY A CA 1
ATOM 2687 C C . GLY A 1 373 ? -14.883 17.734 9.977 1 98.88 373 GLY A C 1
ATOM 2688 O O . GLY A 1 373 ? -15.562 16.938 9.336 1 98.88 373 GLY A O 1
ATOM 2689 N N . LEU A 1 374 ? -13.695 18.234 9.539 1 98.94 374 LEU A N 1
ATOM 2690 C CA . LEU A 1 374 ? -13.062 17.781 8.305 1 98.94 374 LEU A CA 1
ATOM 2691 C C . LEU A 1 374 ? -11.562 17.594 8.5 1 98.94 374 LEU A C 1
ATOM 2693 O O . LEU A 1 374 ? -10.891 18.469 9.031 1 98.94 374 LEU A O 1
ATOM 2697 N N . ALA A 1 375 ? -11.055 16.438 8.141 1 98.94 375 ALA A N 1
ATOM 2698 C CA . ALA A 1 375 ? -9.625 16.188 7.977 1 98.94 375 ALA A CA 1
ATOM 2699 C C . ALA A 1 375 ? -9.242 16.125 6.5 1 98.94 375 ALA A C 1
ATOM 2701 O O . ALA A 1 375 ? -9.914 15.453 5.711 1 98.94 375 ALA A O 1
ATOM 2702 N N . THR A 1 376 ? -8.172 16.844 6.066 1 98.94 376 THR A N 1
ATOM 2703 C CA . THR A 1 376 ? -7.82 16.828 4.652 1 98.94 376 THR A CA 1
ATOM 2704 C C . THR A 1 376 ? -6.328 17.094 4.461 1 98.94 376 THR A C 1
ATOM 2706 O O . THR A 1 376 ? -5.676 17.656 5.332 1 98.94 376 THR A O 1
ATOM 2709 N N . LEU A 1 377 ? -5.793 16.516 3.389 1 98.69 377 LEU A N 1
ATOM 2710 C CA . LEU A 1 377 ? -4.375 16.656 3.07 1 98.69 377 LEU A CA 1
ATOM 2711 C C . LEU A 1 377 ? -4.16 16.719 1.562 1 98.69 377 LEU A C 1
ATOM 2713 O O . LEU A 1 377 ? -4.895 16.094 0.797 1 98.69 377 LEU A O 1
ATOM 2717 N N . CYS A 1 378 ? -3.094 17.516 1.218 1 98.69 378 CYS A N 1
ATOM 2718 C CA . CYS A 1 378 ? -2.541 17.359 -0.124 1 98.69 378 CYS A CA 1
ATOM 2719 C C . CYS A 1 378 ? -1.625 16.156 -0.201 1 98.69 378 CYS A C 1
ATOM 2721 O O . CYS A 1 378 ? -1.143 15.664 0.824 1 98.69 378 CYS A O 1
ATOM 2723 N N . ILE A 1 379 ? -1.463 15.625 -1.363 1 98.75 379 ILE A N 1
ATOM 2724 C CA . ILE A 1 379 ? -0.69 14.398 -1.556 1 98.75 379 ILE A CA 1
ATOM 2725 C C . ILE A 1 379 ? 0.31 14.594 -2.693 1 98.75 379 ILE A C 1
ATOM 2727 O O . ILE A 1 379 ? -0.064 15.008 -3.793 1 98.75 379 ILE A O 1
ATOM 2731 N N . GLY A 1 380 ? 1.637 14.312 -2.418 1 97.56 380 GLY A N 1
ATOM 2732 C CA . GLY A 1 380 ? 2.637 14.328 -3.473 1 97.56 380 GLY A CA 1
ATOM 2733 C C . GLY A 1 380 ? 2.223 13.547 -4.703 1 97.56 380 GLY A C 1
ATOM 2734 O O . GLY A 1 380 ? 1.609 12.477 -4.586 1 97.56 380 GLY A O 1
ATOM 2735 N N . GLY A 1 381 ? 2.656 13.984 -5.848 1 96.75 381 GLY A N 1
ATOM 2736 C CA . GLY A 1 381 ? 2.266 13.359 -7.098 1 96.75 381 GLY A CA 1
ATOM 2737 C C . GLY A 1 381 ? 0.941 13.867 -7.637 1 96.75 381 GLY A C 1
ATOM 2738 O O . GLY A 1 381 ? 0.538 13.516 -8.742 1 96.75 381 GLY A O 1
ATOM 2739 N N . GLY A 1 382 ? 0.266 14.703 -6.93 1 97.94 382 GLY A N 1
ATOM 2740 C CA . GLY A 1 382 ? -0.922 15.383 -7.426 1 97.94 382 GLY A CA 1
ATOM 2741 C C . GLY A 1 382 ? -2.211 14.68 -7.039 1 97.94 382 GLY A C 1
ATOM 2742 O O . GLY A 1 382 ? -3.004 14.305 -7.91 1 97.94 382 GLY A O 1
ATOM 2743 N N . MET A 1 383 ? -2.484 14.555 -5.73 1 98.69 383 MET A N 1
ATOM 2744 C CA . MET A 1 383 ? -3.74 14.008 -5.23 1 98.69 383 MET A CA 1
ATOM 2745 C C . MET A 1 383 ? -4.184 14.734 -3.963 1 98.69 383 MET A C 1
ATOM 2747 O O . MET A 1 383 ? -3.445 15.562 -3.428 1 98.69 383 MET A O 1
ATOM 2751 N N . GLY A 1 384 ? -5.367 14.547 -3.545 1 98.81 384 GLY A N 1
ATOM 2752 C CA . GLY A 1 384 ? -5.93 15.039 -2.297 1 98.81 384 GLY A CA 1
ATOM 2753 C C . GLY A 1 384 ? -6.824 14.023 -1.604 1 98.81 384 GLY A C 1
ATOM 2754 O O . GLY A 1 384 ? -7.414 13.164 -2.256 1 98.81 384 GLY A O 1
ATOM 2755 N N . VAL A 1 385 ? -6.867 14.102 -0.341 1 98.94 385 VAL A N 1
ATOM 2756 C CA . VAL A 1 385 ? -7.691 13.195 0.454 1 98.94 385 VAL A CA 1
ATOM 2757 C C . VAL A 1 385 ? -8.453 13.984 1.513 1 98.94 385 VAL A C 1
ATOM 2759 O O . VAL A 1 385 ? -7.957 14.992 2.021 1 98.94 385 VAL A O 1
ATOM 2762 N N . ALA A 1 386 ? -9.68 13.609 1.804 1 98.94 386 ALA A N 1
ATOM 2763 C CA . ALA A 1 386 ? -10.508 14.289 2.797 1 98.94 386 ALA A CA 1
ATOM 2764 C C . ALA A 1 386 ? -11.461 13.305 3.477 1 98.94 386 ALA A C 1
ATOM 2766 O O . ALA A 1 386 ? -11.852 12.297 2.885 1 98.94 386 ALA A O 1
ATOM 2767 N N . LEU A 1 387 ? -11.789 13.547 4.688 1 98.94 387 LEU A N 1
ATOM 2768 C CA . LEU A 1 387 ? -12.734 12.773 5.488 1 98.94 387 LEU A CA 1
ATOM 2769 C C . LEU A 1 387 ? -13.562 13.68 6.387 1 98.94 387 LEU A C 1
ATOM 2771 O O . LEU A 1 387 ? -13.016 14.422 7.207 1 98.94 387 LEU A O 1
ATOM 2775 N N . ALA A 1 388 ? -14.875 13.672 6.199 1 98.94 388 ALA A N 1
ATOM 2776 C CA . ALA A 1 388 ? -15.828 14.453 6.988 1 98.94 388 ALA A CA 1
ATOM 2777 C C . ALA A 1 388 ? -16.438 13.609 8.102 1 98.94 388 ALA A C 1
ATOM 2779 O O . ALA A 1 388 ? -16.875 12.477 7.859 1 98.94 388 ALA A O 1
ATOM 2780 N N . VAL A 1 389 ? -16.469 14.172 9.305 1 98.94 389 VAL A N 1
ATOM 2781 C CA . VAL A 1 389 ? -17 13.438 10.453 1 98.94 389 VAL A CA 1
ATOM 2782 C C . VAL A 1 389 ? -18 14.305 11.211 1 98.94 389 VAL A C 1
ATOM 2784 O O . VAL A 1 389 ? -17.906 15.531 11.195 1 98.94 389 VAL A O 1
ATOM 2787 N N . GLU A 1 390 ? -18.891 13.609 11.891 1 98.88 390 GLU A N 1
ATOM 2788 C CA . GLU A 1 390 ? -19.891 14.266 12.734 1 98.88 390 GLU A CA 1
ATOM 2789 C C . GLU A 1 390 ? -19.891 13.688 14.148 1 98.88 390 GLU A C 1
ATOM 2791 O O . GLU A 1 390 ? -19.969 12.469 14.32 1 98.88 390 GLU A O 1
ATOM 2796 N N . ARG A 1 391 ? -19.734 14.508 15.086 1 98.31 391 ARG A N 1
ATOM 2797 C CA . ARG A 1 391 ? -19.859 14.07 16.469 1 98.31 391 ARG A CA 1
ATOM 2798 C C . ARG A 1 391 ? -21.312 13.844 16.844 1 98.31 391 ARG A C 1
ATOM 2800 O O . ARG A 1 391 ? -22.172 14.695 16.594 1 98.31 391 ARG A O 1
ATOM 2807 N N . PRO A 1 392 ? -21.625 12.703 17.422 1 94.5 392 PRO A N 1
ATOM 2808 C CA . PRO A 1 392 ? -23.031 12.422 17.75 1 94.5 392 PRO A CA 1
ATOM 2809 C C . PRO A 1 392 ? -23.594 13.367 18.812 1 94.5 392 PRO A C 1
ATOM 2811 O O . PRO A 1 392 ? -22.828 13.891 19.641 1 94.5 392 PRO A O 1
ATOM 2814 N N . MET B 1 1 ? -26.297 -5.543 -4.715 1 89 1 MET B N 1
ATOM 2815 C CA . MET B 1 1 ? -25.375 -5.125 -5.762 1 89 1 MET B CA 1
ATOM 2816 C C . MET B 1 1 ? -24.219 -6.117 -5.898 1 89 1 MET B C 1
ATOM 2818 O O . MET B 1 1 ? -23.719 -6.629 -4.898 1 89 1 MET B O 1
ATOM 2822 N N . GLU B 1 2 ? -24.016 -6.562 -7.234 1 96.62 2 GLU B N 1
ATOM 2823 C CA . GLU B 1 2 ? -22.922 -7.488 -7.516 1 96.62 2 GLU B CA 1
ATOM 2824 C C . GLU B 1 2 ? -21.797 -6.805 -8.297 1 96.62 2 GLU B C 1
ATOM 2826 O O . GLU B 1 2 ? -22.047 -5.848 -9.031 1 96.62 2 GLU B O 1
ATOM 2831 N N . VAL B 1 3 ? -20.609 -7.281 -8.07 1 98.88 3 VAL B N 1
ATOM 2832 C CA . VAL B 1 3 ? -19.453 -6.699 -8.742 1 98.88 3 VAL B CA 1
ATOM 2833 C C . VAL B 1 3 ? -19 -7.625 -9.867 1 98.88 3 VAL B C 1
ATOM 2835 O O . VAL B 1 3 ? -18.781 -8.82 -9.648 1 98.88 3 VAL B O 1
ATOM 2838 N N . ALA B 1 4 ? -18.797 -7.055 -11.047 1 98.88 4 ALA B N 1
ATOM 2839 C CA . ALA B 1 4 ? -18.391 -7.793 -12.242 1 98.88 4 ALA B CA 1
ATOM 2840 C C . ALA B 1 4 ? -16.953 -7.441 -12.633 1 98.88 4 ALA B C 1
ATOM 2842 O O . ALA B 1 4 ? -16.547 -6.289 -12.523 1 98.88 4 ALA B O 1
ATOM 2843 N N . ILE B 1 5 ? -16.266 -8.43 -13.016 1 98.94 5 ILE B N 1
ATOM 2844 C CA . ILE B 1 5 ? -15.023 -8.234 -13.766 1 98.94 5 ILE B CA 1
ATOM 2845 C C . ILE B 1 5 ? -15.312 -8.305 -15.266 1 98.94 5 ILE B C 1
ATOM 2847 O O . ILE B 1 5 ? -15.828 -9.305 -15.758 1 98.94 5 ILE B O 1
ATOM 2851 N N . VAL B 1 6 ? -14.906 -7.246 -16 1 98.88 6 VAL B N 1
ATOM 2852 C CA . VAL B 1 6 ? -15.367 -7.191 -17.391 1 98.88 6 VAL B CA 1
ATOM 2853 C C . VAL B 1 6 ? -14.18 -7.363 -18.328 1 98.88 6 VAL B C 1
ATOM 2855 O O . VAL B 1 6 ? -14.367 -7.645 -19.516 1 98.88 6 VAL B O 1
ATOM 2858 N N . ALA B 1 7 ? -13 -7.18 -17.781 1 98.94 7 ALA B N 1
ATOM 2859 C CA . ALA B 1 7 ? -11.781 -7.406 -18.547 1 98.94 7 ALA B CA 1
ATOM 2860 C C . ALA B 1 7 ? -10.625 -7.785 -17.641 1 98.94 7 ALA B C 1
ATOM 2862 O O . ALA B 1 7 ? -10.602 -7.41 -16.469 1 98.94 7 ALA B O 1
ATOM 2863 N N . ALA B 1 8 ? -9.695 -8.555 -18.141 1 98.94 8 ALA B N 1
ATOM 2864 C CA . ALA B 1 8 ? -8.523 -9.055 -17.422 1 98.94 8 ALA B CA 1
ATOM 2865 C C . ALA B 1 8 ? -7.332 -9.211 -18.359 1 98.94 8 ALA B C 1
ATOM 2867 O O . ALA B 1 8 ? -7.441 -9.828 -19.406 1 98.94 8 ALA B O 1
ATOM 2868 N N . GLN B 1 9 ? -6.203 -8.602 -17.938 1 98.94 9 GLN B N 1
ATOM 2869 C CA . GLN B 1 9 ? -5 -8.688 -18.766 1 98.94 9 GLN B CA 1
ATOM 2870 C C . GLN B 1 9 ? -3.746 -8.789 -17.906 1 98.94 9 GLN B C 1
ATOM 2872 O O . GLN B 1 9 ? -3.746 -8.359 -16.75 1 98.94 9 GLN B O 1
ATOM 2877 N N . ARG B 1 10 ? -2.76 -9.359 -18.438 1 98.94 10 ARG B N 1
ATOM 2878 C CA . ARG B 1 10 ? -1.442 -9.422 -17.812 1 98.94 10 ARG B CA 1
ATOM 2879 C C . ARG B 1 10 ? -0.338 -9.258 -18.844 1 98.94 10 ARG B C 1
ATOM 2881 O O . ARG B 1 10 ? -0.577 -9.422 -20.047 1 98.94 10 ARG B O 1
ATOM 2888 N N . THR B 1 11 ? 0.838 -8.875 -18.391 1 98.94 11 THR B N 1
ATOM 2889 C CA . THR B 1 11 ? 2.021 -9.008 -19.234 1 98.94 11 THR B CA 1
ATOM 2890 C C . THR B 1 11 ? 2.504 -10.453 -19.266 1 98.94 11 THR B C 1
ATOM 2892 O O . THR B 1 11 ? 2.109 -11.266 -18.422 1 98.94 11 THR B O 1
ATOM 2895 N N . ALA B 1 12 ? 3.371 -10.703 -20.344 1 98.88 12 ALA B N 1
ATOM 2896 C CA . ALA B 1 12 ? 4.199 -11.898 -20.172 1 98.88 12 ALA B CA 1
ATOM 2897 C C . ALA B 1 12 ? 5.102 -11.75 -18.938 1 98.88 12 ALA B C 1
ATOM 2899 O O . ALA B 1 12 ? 5.418 -10.641 -18.531 1 98.88 12 ALA B O 1
ATOM 2900 N N . ILE B 1 13 ? 5.434 -12.875 -18.359 1 98.88 13 ILE B N 1
ATOM 2901 C CA . ILE B 1 13 ? 6.273 -12.867 -17.156 1 98.88 13 ILE B CA 1
ATOM 2902 C C . ILE B 1 13 ? 7.742 -12.977 -17.562 1 98.88 13 ILE B C 1
ATOM 2904 O O . ILE B 1 13 ? 8.125 -13.883 -18.312 1 98.88 13 ILE B O 1
ATOM 2908 N N . GLY B 1 14 ? 8.508 -12.008 -17.125 1 98.81 14 GLY B N 1
ATOM 2909 C CA . GLY B 1 14 ? 9.938 -12.031 -17.375 1 98.81 14 GLY B CA 1
ATOM 2910 C C . GLY B 1 14 ? 10.727 -12.758 -16.312 1 98.81 14 GLY B C 1
ATOM 2911 O O . GLY B 1 14 ? 10.352 -12.742 -15.133 1 98.81 14 GLY B O 1
ATOM 2912 N N . SER B 1 15 ? 11.883 -13.375 -16.719 1 98.44 15 SER B N 1
ATOM 2913 C CA . SER B 1 15 ? 12.82 -13.961 -15.766 1 98.44 15 SER B CA 1
ATOM 2914 C C . SER B 1 15 ? 13.672 -12.891 -15.102 1 98.44 15 SER B C 1
ATOM 2916 O O . SER B 1 15 ? 13.852 -11.797 -15.656 1 98.44 15 SER B O 1
ATOM 2918 N N . PHE B 1 16 ? 14.203 -13.312 -13.953 1 98.06 16 PHE B N 1
ATOM 2919 C CA . PHE B 1 16 ? 15.141 -12.422 -13.281 1 98.06 16 PHE B CA 1
ATOM 2920 C C . PHE B 1 16 ? 16.312 -12.086 -14.18 1 98.06 16 PHE B C 1
ATOM 2922 O O . PHE B 1 16 ? 17 -12.977 -14.672 1 98.06 16 PHE B O 1
ATOM 2929 N N . GLY B 1 17 ? 16.453 -10.719 -14.398 1 97.31 17 GLY B N 1
ATOM 2930 C CA . GLY B 1 17 ? 17.547 -10.305 -15.281 1 97.31 17 GLY B CA 1
ATOM 2931 C C . GLY B 1 17 ? 17.266 -10.586 -16.75 1 97.31 17 GLY B C 1
ATOM 2932 O O . GLY B 1 17 ? 18.141 -10.422 -17.594 1 97.31 17 GLY B O 1
ATOM 2933 N N . GLY B 1 18 ? 16.031 -10.938 -17.062 1 97.38 18 GLY B N 1
ATOM 2934 C CA . GLY B 1 18 ? 15.688 -11.344 -18.422 1 97.38 18 GLY B CA 1
ATOM 2935 C C . GLY B 1 18 ? 15.055 -10.234 -19.234 1 97.38 18 GLY B C 1
ATOM 2936 O O . GLY B 1 18 ? 15.516 -9.094 -19.203 1 97.38 18 GLY B O 1
ATOM 2937 N N . GLY B 1 19 ? 14.07 -10.57 -20 1 97.5 19 GLY B N 1
ATOM 2938 C CA . GLY B 1 19 ? 13.523 -9.711 -21.031 1 97.5 19 GLY B CA 1
ATOM 2939 C C . GLY B 1 19 ? 12.906 -8.438 -20.484 1 97.5 19 GLY B C 1
ATOM 2940 O O . GLY B 1 19 ? 12.836 -7.426 -21.188 1 97.5 19 GLY B O 1
ATOM 2941 N N . LEU B 1 20 ? 12.43 -8.445 -19.25 1 98.19 20 LEU B N 1
ATOM 2942 C CA . LEU B 1 20 ? 11.758 -7.281 -18.672 1 98.19 20 LEU B CA 1
ATOM 2943 C C . LEU B 1 20 ? 12.633 -6.609 -17.625 1 98.19 20 LEU B C 1
ATOM 2945 O O . LEU B 1 20 ? 12.172 -5.715 -16.906 1 98.19 20 LEU B O 1
ATOM 2949 N N . ALA B 1 21 ? 13.891 -7.016 -17.531 1 97.12 21 ALA B N 1
ATOM 2950 C CA . ALA B 1 21 ? 14.75 -6.691 -16.391 1 97.12 21 ALA B CA 1
ATOM 2951 C C . ALA B 1 21 ? 14.961 -5.184 -16.281 1 97.12 21 ALA B C 1
ATOM 2953 O O . ALA B 1 21 ? 15.273 -4.676 -15.203 1 97.12 21 ALA B O 1
ATOM 2954 N N . LYS B 1 22 ? 14.75 -4.449 -17.344 1 96.19 22 LYS B N 1
ATOM 2955 C CA . LYS B 1 22 ? 15.039 -3.018 -17.328 1 96.19 22 LYS B CA 1
ATOM 2956 C C . LYS B 1 22 ? 13.75 -2.197 -17.375 1 96.19 22 LYS B C 1
ATOM 2958 O O . LYS B 1 22 ? 13.797 -0.971 -17.484 1 96.19 22 LYS B O 1
ATOM 2963 N N . ILE B 1 23 ? 12.633 -2.803 -17.297 1 98.19 23 ILE B N 1
ATOM 2964 C CA . ILE B 1 23 ? 11.344 -2.111 -17.375 1 98.19 23 ILE B CA 1
ATOM 2965 C C . ILE B 1 23 ? 10.82 -1.864 -15.961 1 98.19 23 ILE B C 1
ATOM 2967 O O . ILE B 1 23 ? 10.523 -2.811 -15.227 1 98.19 23 ILE B O 1
ATOM 2971 N N . PRO B 1 24 ? 10.688 -0.562 -15.531 1 98.44 24 PRO B N 1
ATOM 2972 C CA . PRO B 1 24 ? 10.141 -0.27 -14.203 1 98.44 24 PRO B CA 1
ATOM 2973 C C . PRO B 1 24 ? 8.719 -0.792 -14.016 1 98.44 24 PRO B C 1
ATOM 2975 O O . PRO B 1 24 ? 7.938 -0.817 -14.969 1 98.44 24 PRO B O 1
ATOM 2978 N N . ALA B 1 25 ? 8.367 -1.151 -12.789 1 98.81 25 ALA B N 1
ATOM 2979 C CA . ALA B 1 25 ? 7.066 -1.718 -12.461 1 98.81 25 ALA B CA 1
ATOM 2980 C C . ALA B 1 25 ? 5.938 -0.81 -12.938 1 98.81 25 ALA B C 1
ATOM 2982 O O . ALA B 1 25 ? 4.953 -1.283 -13.516 1 98.81 25 ALA B O 1
ATOM 2983 N N . PRO B 1 26 ? 6.016 0.558 -12.773 1 98.88 26 PRO B N 1
ATOM 2984 C CA . PRO B 1 26 ? 4.922 1.42 -13.234 1 98.88 26 PRO B CA 1
ATOM 2985 C C . PRO B 1 26 ? 4.699 1.334 -14.742 1 98.88 26 PRO B C 1
ATOM 2987 O O . PRO B 1 26 ? 3.568 1.486 -15.211 1 98.88 26 PRO B O 1
ATOM 2990 N N . GLU B 1 27 ? 5.754 1.08 -15.508 1 98.81 27 GLU B N 1
ATOM 2991 C CA . GLU B 1 27 ? 5.605 0.901 -16.953 1 98.81 27 GLU B CA 1
ATOM 2992 C C . GLU B 1 27 ? 4.852 -0.387 -17.266 1 98.81 27 GLU B C 1
ATOM 2994 O O . GLU B 1 27 ? 4.023 -0.417 -18.188 1 98.81 27 GLU B O 1
ATOM 2999 N N . LEU B 1 28 ? 5.184 -1.423 -16.547 1 98.94 28 LEU B N 1
ATOM 3000 C CA . LEU B 1 28 ? 4.469 -2.684 -16.719 1 98.94 28 LEU B CA 1
ATOM 3001 C C . LEU B 1 28 ? 2.99 -2.523 -16.375 1 98.94 28 LEU B C 1
ATOM 3003 O O . LEU B 1 28 ? 2.127 -2.992 -17.125 1 98.94 28 LEU B O 1
ATOM 3007 N N . GLY B 1 29 ? 2.717 -1.876 -15.25 1 98.94 29 GLY B N 1
ATOM 3008 C CA . GLY B 1 29 ? 1.339 -1.601 -14.875 1 98.94 29 GLY B CA 1
ATOM 3009 C C . GLY B 1 29 ? 0.597 -0.767 -15.898 1 98.94 29 GLY B C 1
ATOM 3010 O O . GLY B 1 29 ? -0.556 -1.058 -16.234 1 98.94 29 GLY B O 1
ATOM 3011 N N . ALA B 1 30 ? 1.254 0.25 -16.406 1 98.94 30 ALA B N 1
ATOM 3012 C CA . ALA B 1 30 ? 0.647 1.121 -17.422 1 98.94 30 ALA B CA 1
ATOM 3013 C C . ALA B 1 30 ? 0.244 0.33 -18.656 1 98.94 30 ALA B C 1
ATOM 3015 O O . ALA B 1 30 ? -0.798 0.598 -19.266 1 98.94 30 ALA B O 1
ATOM 3016 N N . THR B 1 31 ? 1.073 -0.601 -19.016 1 98.88 31 THR B N 1
ATOM 3017 C CA . THR B 1 31 ? 0.83 -1.424 -20.188 1 98.88 31 THR B CA 1
ATOM 3018 C C . THR B 1 31 ? -0.488 -2.182 -20.062 1 98.88 31 THR B C 1
ATOM 3020 O O . THR B 1 31 ? -1.306 -2.182 -20.984 1 98.88 31 THR B O 1
ATOM 3023 N N . VAL B 1 32 ? -0.722 -2.777 -18.922 1 98.88 32 VAL B N 1
ATOM 3024 C CA . VAL B 1 32 ? -1.919 -3.594 -18.75 1 98.88 32 VAL B CA 1
ATOM 3025 C C . VAL B 1 32 ? -3.139 -2.693 -18.562 1 98.88 32 VAL B C 1
ATOM 3027 O O . VAL B 1 32 ? -4.254 -3.062 -18.938 1 98.88 32 VAL B O 1
ATOM 3030 N N . ILE B 1 33 ? -2.996 -1.536 -17.891 1 98.94 33 ILE B N 1
ATOM 3031 C CA . ILE B 1 33 ? -4.098 -0.591 -17.734 1 98.94 33 ILE B CA 1
ATOM 3032 C C . ILE B 1 33 ? -4.57 -0.122 -19.109 1 98.94 33 ILE B C 1
ATOM 3034 O O . ILE B 1 33 ? -5.77 -0.131 -19.406 1 98.94 33 ILE B O 1
ATOM 3038 N N . LYS B 1 34 ? -3.65 0.27 -19.969 1 98.75 34 LYS B N 1
ATOM 3039 C CA . LYS B 1 34 ? -3.98 0.729 -21.312 1 98.75 34 LYS B CA 1
ATOM 3040 C C . LYS B 1 34 ? -4.73 -0.348 -22.094 1 98.75 34 LYS B C 1
ATOM 3042 O O . LYS B 1 34 ? -5.711 -0.055 -22.781 1 98.75 34 LYS B O 1
ATOM 3047 N N . ALA B 1 35 ? -4.242 -1.534 -21.969 1 98.81 35 ALA B N 1
ATOM 3048 C CA . ALA B 1 35 ? -4.848 -2.648 -22.688 1 98.81 35 ALA B CA 1
ATOM 3049 C C . ALA B 1 35 ? -6.289 -2.869 -22.25 1 98.81 35 ALA B C 1
ATOM 3051 O O . ALA B 1 35 ? -7.16 -3.172 -23.078 1 98.81 35 ALA B O 1
ATOM 3052 N N . LEU B 1 36 ? -6.578 -2.777 -20.953 1 98.88 36 LEU B N 1
ATOM 3053 C CA . LEU B 1 36 ? -7.934 -2.945 -20.438 1 98.88 36 LEU B CA 1
ATOM 3054 C C . LEU B 1 36 ? -8.875 -1.898 -21.016 1 98.88 36 LEU B C 1
ATOM 3056 O O . LEU B 1 36 ? -10 -2.213 -21.391 1 98.88 36 LEU B O 1
ATOM 3060 N N . LEU B 1 37 ? -8.406 -0.66 -21.031 1 98.75 37 LEU B N 1
ATOM 3061 C CA . LEU B 1 37 ? -9.219 0.428 -21.562 1 98.75 37 LEU B CA 1
ATOM 3062 C C . LEU B 1 37 ? -9.508 0.219 -23.047 1 98.75 37 LEU B C 1
ATOM 3064 O O . LEU B 1 37 ? -10.641 0.397 -23.484 1 98.75 37 LEU B O 1
ATOM 3068 N N . GLU B 1 38 ? -8.508 -0.203 -23.781 1 98.44 38 GLU B N 1
ATOM 3069 C CA . GLU B 1 38 ? -8.672 -0.457 -25.219 1 98.44 38 GLU B CA 1
ATOM 3070 C C . GLU B 1 38 ? -9.641 -1.61 -25.453 1 98.44 38 GLU B C 1
ATOM 3072 O O . GLU B 1 38 ? -10.5 -1.528 -26.344 1 98.44 38 GLU B O 1
ATOM 3077 N N . LYS B 1 39 ? -9.531 -2.602 -24.703 1 98.06 39 LYS B N 1
ATOM 3078 C CA . LYS B 1 39 ? -10.344 -3.805 -24.875 1 98.06 39 LYS B CA 1
ATOM 3079 C C . LYS B 1 39 ? -11.805 -3.527 -24.547 1 98.06 39 LYS B C 1
ATOM 3081 O O . LYS B 1 39 ? -12.703 -4.102 -25.172 1 98.06 39 LYS B O 1
ATOM 3086 N N . THR B 1 40 ? -12.078 -2.721 -23.609 1 98.5 40 THR B N 1
ATOM 3087 C CA . THR B 1 40 ? -13.438 -2.516 -23.125 1 98.5 40 THR B CA 1
ATOM 3088 C C . THR B 1 40 ? -14.07 -1.291 -23.781 1 98.5 40 THR B C 1
ATOM 3090 O O . THR B 1 40 ? -15.289 -1.154 -23.812 1 98.5 40 THR B O 1
ATOM 3093 N N . GLY B 1 41 ? -13.219 -0.361 -24.188 1 98.5 41 GLY B N 1
ATOM 3094 C CA . GLY B 1 41 ? -13.727 0.894 -24.734 1 98.5 41 GLY B CA 1
ATOM 3095 C C . GLY B 1 41 ? -14.156 1.871 -23.656 1 98.5 41 GLY B C 1
ATOM 3096 O O . GLY B 1 41 ? -14.703 2.932 -23.953 1 98.5 41 GLY B O 1
ATOM 3097 N N . VAL B 1 42 ? -13.961 1.526 -22.422 1 98.62 42 VAL B N 1
ATOM 3098 C CA . VAL B 1 42 ? -14.258 2.445 -21.328 1 98.62 42 VAL B CA 1
ATOM 3099 C C . VAL B 1 42 ? -13.406 3.707 -21.469 1 98.62 42 VAL B C 1
ATOM 3101 O O . VAL B 1 42 ? -12.203 3.629 -21.703 1 98.62 42 VAL B O 1
ATOM 3104 N N . LYS B 1 43 ? -14.047 4.941 -21.328 1 98.25 43 LYS B N 1
ATOM 3105 C CA . LYS B 1 43 ? -13.305 6.199 -21.375 1 98.25 43 LYS B CA 1
ATOM 3106 C C . LYS B 1 43 ? -12.43 6.375 -20.141 1 98.25 43 LYS B C 1
ATOM 3108 O O . LYS B 1 43 ? -12.891 6.148 -19.016 1 98.25 43 LYS B O 1
ATOM 3113 N N . PRO B 1 44 ? -11.188 6.715 -20.375 1 98.56 44 PRO B N 1
ATOM 3114 C CA . PRO B 1 44 ? -10.305 6.914 -19.219 1 98.56 44 PRO B CA 1
ATOM 3115 C C . PRO B 1 44 ? -10.93 7.797 -18.141 1 98.56 44 PRO B C 1
ATOM 3117 O O . PRO B 1 44 ? -10.719 7.562 -16.953 1 98.56 44 PRO B O 1
ATOM 3120 N N . GLU B 1 45 ? -11.695 8.797 -18.469 1 98 45 GLU B N 1
ATOM 3121 C CA . GLU B 1 45 ? -12.297 9.75 -17.547 1 98 45 GLU B CA 1
ATOM 3122 C C . GLU B 1 45 ? -13.375 9.094 -16.703 1 98 45 GLU B C 1
ATOM 3124 O O . GLU B 1 45 ? -13.789 9.641 -15.672 1 98 45 GLU B O 1
ATOM 3129 N N . ASP B 1 46 ? -13.852 7.914 -17.156 1 98.31 46 ASP B N 1
ATOM 3130 C CA . ASP B 1 46 ? -14.93 7.234 -16.438 1 98.31 46 ASP B CA 1
ATOM 3131 C C . ASP B 1 46 ? -14.367 6.355 -15.32 1 98.31 46 ASP B C 1
ATOM 3133 O O . ASP B 1 46 ? -15.117 5.879 -14.461 1 98.31 46 ASP B O 1
ATOM 3137 N N . VAL B 1 47 ? -13.055 6.16 -15.312 1 98.88 47 VAL B N 1
ATOM 3138 C CA . VAL B 1 47 ? -12.438 5.348 -14.273 1 98.88 47 VAL B CA 1
ATOM 3139 C C . VAL B 1 47 ? -12.383 6.137 -12.961 1 98.88 47 VAL B C 1
ATOM 3141 O O . VAL B 1 47 ? -11.812 7.227 -12.914 1 98.88 47 VAL B O 1
ATOM 3144 N N . SER B 1 48 ? -12.945 5.543 -11.906 1 98.81 48 SER B N 1
ATOM 3145 C CA . SER B 1 48 ? -13.039 6.219 -10.617 1 98.81 48 SER B CA 1
ATOM 3146 C C . SER B 1 48 ? -11.703 6.211 -9.891 1 98.81 48 SER B C 1
ATOM 3148 O O . SER B 1 48 ? -11.359 7.172 -9.195 1 98.81 48 SER B O 1
ATOM 3150 N N . GLU B 1 49 ? -10.977 5.121 -9.914 1 98.75 49 GLU B N 1
ATOM 3151 C CA . GLU B 1 49 ? -9.688 4.992 -9.242 1 98.75 49 GLU B CA 1
ATOM 3152 C C . GLU B 1 49 ? -8.93 3.762 -9.734 1 98.75 49 GLU B C 1
ATOM 3154 O O . GLU B 1 49 ? -9.516 2.875 -10.359 1 98.75 49 GLU B O 1
ATOM 3159 N N . VAL B 1 50 ? -7.637 3.773 -9.57 1 98.94 50 VAL B N 1
ATOM 3160 C CA . VAL B 1 50 ? -6.754 2.643 -9.844 1 98.94 50 VAL B CA 1
ATOM 3161 C C . VAL B 1 50 ? -6.098 2.174 -8.547 1 98.94 50 VAL B C 1
ATOM 3163 O O . VAL B 1 50 ? -5.629 2.99 -7.754 1 98.94 50 VAL B O 1
ATOM 3166 N N . ILE B 1 51 ? -6.141 0.869 -8.281 1 99 51 ILE B N 1
ATOM 3167 C CA . ILE B 1 51 ? -5.512 0.26 -7.113 1 99 51 ILE B CA 1
ATOM 3168 C C . ILE B 1 51 ? -4.551 -0.84 -7.555 1 99 51 ILE B C 1
ATOM 3170 O O . ILE B 1 51 ? -4.977 -1.863 -8.094 1 99 51 ILE B O 1
ATOM 3174 N N . LEU B 1 52 ? -3.242 -0.664 -7.309 1 98.94 52 LEU B N 1
ATOM 3175 C CA . LEU B 1 52 ? -2.258 -1.653 -7.734 1 98.94 52 LEU B CA 1
ATOM 3176 C C . LEU B 1 52 ? -1.368 -2.068 -6.566 1 98.94 52 LEU B C 1
ATOM 3178 O O . LEU B 1 52 ? -0.948 -1.226 -5.77 1 98.94 52 LEU B O 1
ATOM 3182 N N . GLY B 1 53 ? -1.149 -3.375 -6.461 1 98.88 53 GLY B N 1
ATOM 3183 C CA . GLY B 1 53 ? -0.17 -3.893 -5.516 1 98.88 53 GLY B CA 1
ATOM 3184 C C . GLY B 1 53 ? 1.254 -3.816 -6.035 1 98.88 53 GLY B C 1
ATOM 3185 O O . GLY B 1 53 ? 1.505 -4.062 -7.215 1 98.88 53 GLY B O 1
ATOM 3186 N N . GLN B 1 54 ? 2.18 -3.479 -5.223 1 98.94 54 GLN B N 1
ATOM 3187 C CA . GLN B 1 54 ? 3.619 -3.566 -5.445 1 98.94 54 GLN B CA 1
ATOM 3188 C C . GLN B 1 54 ? 4.367 -3.764 -4.129 1 98.94 54 GLN B C 1
ATOM 3190 O O . GLN B 1 54 ? 4.129 -3.041 -3.158 1 98.94 54 GLN B O 1
ATOM 3195 N N . VAL B 1 55 ? 5.246 -4.754 -4.117 1 98.88 55 VAL B N 1
ATOM 3196 C CA . VAL B 1 55 ? 5.922 -5.117 -2.875 1 98.88 55 VAL B CA 1
ATOM 3197 C C . VAL B 1 55 ? 7.242 -4.355 -2.764 1 98.88 55 VAL B C 1
ATOM 3199 O O . VAL B 1 55 ? 7.516 -3.719 -1.743 1 98.88 55 VAL B O 1
ATOM 3202 N N . LEU B 1 56 ? 8.062 -4.445 -3.777 1 98.62 56 LEU B N 1
ATOM 3203 C CA . LEU B 1 56 ? 9.383 -3.83 -3.789 1 98.62 56 LEU B CA 1
ATOM 3204 C C . LEU B 1 56 ? 9.328 -2.43 -4.391 1 98.62 56 LEU B C 1
ATOM 3206 O O . LEU B 1 56 ? 9.508 -2.262 -5.602 1 98.62 56 LEU B O 1
ATOM 3210 N N . THR B 1 57 ? 9.164 -1.42 -3.529 1 98.5 57 THR B N 1
ATOM 3211 C CA . THR B 1 57 ? 8.93 -0.072 -4.035 1 98.5 57 THR B CA 1
ATOM 3212 C C . THR B 1 57 ? 10.18 0.794 -3.861 1 98.5 57 THR B C 1
ATOM 3214 O O . THR B 1 57 ? 10.195 1.954 -4.281 1 98.5 57 THR B O 1
ATOM 3217 N N . ALA B 1 58 ? 11.266 0.275 -3.207 1 98.25 58 ALA B N 1
ATOM 3218 C CA . ALA B 1 58 ? 12.469 1.071 -2.99 1 98.25 58 ALA B CA 1
ATOM 3219 C C . ALA B 1 58 ? 13 1.63 -4.309 1 98.25 58 ALA B C 1
ATOM 3221 O O . ALA B 1 58 ? 13.289 0.874 -5.238 1 98.25 58 ALA B O 1
ATOM 3222 N N . GLY B 1 59 ? 13.07 2.943 -4.391 1 97.56 59 GLY B N 1
ATOM 3223 C CA . GLY B 1 59 ? 13.648 3.586 -5.559 1 97.56 59 GLY B CA 1
ATOM 3224 C C . GLY B 1 59 ? 12.656 3.791 -6.688 1 97.56 59 GLY B C 1
ATOM 3225 O O . GLY B 1 59 ? 13 4.34 -7.734 1 97.56 59 GLY B O 1
ATOM 3226 N N . SER B 1 60 ? 11.383 3.438 -6.469 1 98 60 SER B N 1
ATOM 3227 C CA . SER B 1 60 ? 10.398 3.5 -7.543 1 98 60 SER B CA 1
ATOM 3228 C C . SER B 1 60 ? 9.773 4.887 -7.633 1 98 60 SER B C 1
ATOM 3230 O O . SER B 1 60 ? 9.008 5.164 -8.562 1 98 60 SER B O 1
ATOM 3232 N N . GLY B 1 61 ? 10.094 5.793 -6.684 1 97.69 61 GLY B N 1
ATOM 3233 C CA . GLY B 1 61 ? 9.453 7.102 -6.66 1 97.69 61 GLY B CA 1
ATOM 3234 C C . GLY B 1 61 ? 8.109 7.102 -5.961 1 97.69 61 GLY B C 1
ATOM 3235 O O . GLY B 1 61 ? 7.648 6.059 -5.496 1 97.69 61 GLY B O 1
ATOM 3236 N N . GLN B 1 62 ? 7.508 8.289 -5.961 1 98 62 GLN B N 1
ATOM 3237 C CA . GLN B 1 62 ? 6.258 8.477 -5.23 1 98 62 GLN B CA 1
ATOM 3238 C C . GLN B 1 62 ? 5.129 7.668 -5.859 1 98 62 GLN B C 1
ATOM 3240 O O . GLN B 1 62 ? 4.891 7.762 -7.066 1 98 62 GLN B O 1
ATOM 3245 N N . ASN B 1 63 ? 4.426 6.859 -5.047 1 98.38 63 ASN B N 1
ATOM 3246 C CA . ASN B 1 63 ? 3.189 6.172 -5.398 1 98.38 63 ASN B CA 1
ATOM 3247 C C . ASN B 1 63 ? 3.27 5.551 -6.793 1 98.38 63 ASN B C 1
ATOM 3249 O O . ASN B 1 63 ? 2.686 6.074 -7.742 1 98.38 63 ASN B O 1
ATOM 3253 N N . PRO B 1 64 ? 3.82 4.371 -6.957 1 98.81 64 PRO B N 1
ATOM 3254 C CA . PRO B 1 64 ? 4.016 3.725 -8.258 1 98.81 64 PRO B CA 1
ATOM 3255 C C . PRO B 1 64 ? 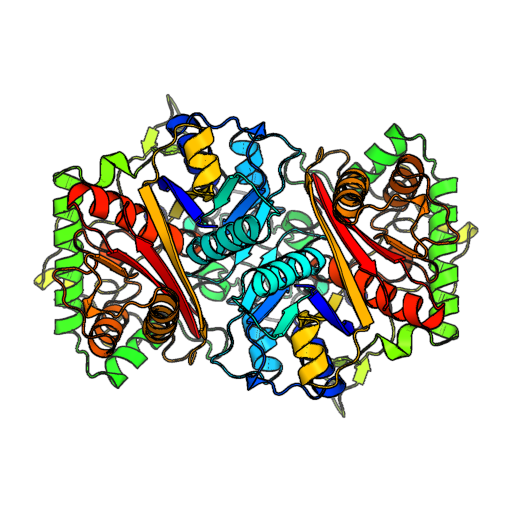2.703 3.445 -8.984 1 98.81 64 PRO B C 1
ATOM 3257 O O . PRO B 1 64 ? 2.656 3.473 -10.211 1 98.81 64 PRO B O 1
ATOM 3260 N N . ALA B 1 65 ? 1.614 3.184 -8.273 1 98.94 65 ALA B N 1
ATOM 3261 C CA . ALA B 1 65 ? 0.32 2.98 -8.922 1 98.94 65 ALA B CA 1
ATOM 3262 C C . ALA B 1 65 ? -0.14 4.246 -9.633 1 98.94 65 ALA B C 1
ATOM 3264 O O . ALA B 1 65 ? -0.682 4.18 -10.742 1 98.94 65 ALA B O 1
ATOM 3265 N N . ARG B 1 66 ? 0.05 5.41 -8.992 1 98.75 66 ARG B N 1
ATOM 3266 C CA . ARG B 1 66 ? -0.301 6.691 -9.602 1 98.75 66 ARG B CA 1
ATOM 3267 C C . ARG B 1 66 ? 0.531 6.953 -10.852 1 98.75 66 ARG B C 1
ATOM 3269 O O . ARG B 1 66 ? 0.018 7.469 -11.844 1 98.75 66 ARG B O 1
ATOM 3276 N N . GLN B 1 67 ? 1.809 6.594 -10.82 1 98.75 67 GLN B N 1
ATOM 3277 C CA . GLN B 1 67 ? 2.662 6.703 -12 1 98.75 67 GLN B CA 1
ATOM 3278 C C . GLN B 1 67 ? 2.119 5.867 -13.156 1 98.75 67 GLN B C 1
ATOM 3280 O O . GLN B 1 67 ? 2.072 6.332 -14.297 1 98.75 67 GLN B O 1
ATOM 3285 N N . ALA B 1 68 ? 1.729 4.621 -12.82 1 98.88 68 ALA B N 1
ATOM 3286 C CA . ALA B 1 68 ? 1.196 3.723 -13.844 1 98.88 68 ALA B CA 1
ATOM 3287 C C . ALA B 1 68 ? -0.051 4.312 -14.492 1 98.88 68 ALA B C 1
ATOM 3289 O O . ALA B 1 68 ? -0.203 4.258 -15.719 1 98.88 68 ALA B O 1
ATOM 3290 N N . LEU B 1 69 ? -0.945 4.832 -13.648 1 98.5 69 LEU B N 1
ATOM 3291 C CA . LEU B 1 69 ? -2.193 5.426 -14.109 1 98.5 69 LEU B CA 1
ATOM 3292 C C . LEU B 1 69 ? -1.921 6.57 -15.086 1 98.5 69 LEU B C 1
ATOM 3294 O O . LEU B 1 69 ? -2.537 6.645 -16.141 1 98.5 69 LEU B O 1
ATOM 3298 N N . ILE B 1 70 ? -1.008 7.473 -14.727 1 98.38 70 ILE B N 1
ATOM 3299 C CA . ILE B 1 70 ? -0.688 8.633 -15.547 1 98.38 70 ILE B CA 1
ATOM 3300 C C . ILE B 1 70 ? -0.021 8.18 -16.844 1 98.38 70 ILE B C 1
ATOM 3302 O O . ILE B 1 70 ? -0.367 8.656 -17.922 1 98.38 70 ILE B O 1
ATOM 3306 N N . LYS B 1 71 ? 0.902 7.211 -16.766 1 98.38 71 LYS B N 1
ATOM 3307 C CA . LYS B 1 71 ? 1.596 6.672 -17.922 1 98.38 71 LYS B CA 1
ATOM 3308 C C . LYS B 1 71 ? 0.621 5.984 -18.875 1 98.38 71 LYS B C 1
ATOM 3310 O O . LYS B 1 71 ? 0.836 5.965 -20.094 1 98.38 71 LYS B O 1
ATOM 3315 N N . ALA B 1 72 ? -0.463 5.465 -18.312 1 98.69 72 ALA B N 1
ATOM 3316 C CA . ALA B 1 72 ? -1.458 4.75 -19.109 1 98.69 72 ALA B CA 1
ATOM 3317 C C . ALA B 1 72 ? -2.391 5.723 -19.828 1 98.69 72 ALA B C 1
ATOM 3319 O O . ALA B 1 72 ? -3.211 5.312 -20.656 1 98.69 72 ALA B O 1
ATOM 3320 N N . GLY B 1 73 ? -2.32 6.992 -19.453 1 97.94 73 GLY B N 1
ATOM 3321 C CA . GLY B 1 73 ? -3.086 8.008 -20.172 1 97.94 73 GLY B CA 1
ATOM 3322 C C . GLY B 1 73 ? -4.375 8.383 -19.453 1 97.94 73 GLY B C 1
ATOM 3323 O O . GLY B 1 73 ? -5.219 9.078 -20.031 1 97.94 73 GLY B O 1
ATOM 3324 N N . LEU B 1 74 ? -4.617 7.941 -18.266 1 98.62 74 LEU B N 1
ATOM 3325 C CA . LEU B 1 74 ? -5.785 8.383 -17.516 1 98.62 74 LEU B CA 1
ATOM 3326 C C . LEU B 1 74 ? -5.621 9.828 -17.062 1 98.62 74 LEU B C 1
ATOM 3328 O O . LEU B 1 74 ? -4.5 10.32 -16.922 1 98.62 74 LEU B O 1
ATOM 3332 N N . PRO B 1 75 ? -6.723 10.523 -16.797 1 98.44 75 PRO B N 1
ATOM 3333 C CA . PRO B 1 75 ? -6.629 11.93 -16.391 1 98.44 75 PRO B CA 1
ATOM 3334 C C . PRO B 1 75 ? -6.004 12.102 -15.008 1 98.44 75 PRO B C 1
ATOM 3336 O O . PRO B 1 75 ? -6.156 11.227 -14.141 1 98.44 75 PRO B O 1
ATOM 3339 N N . VAL B 1 76 ? -5.371 13.234 -14.773 1 97.81 76 VAL B N 1
ATOM 3340 C CA . VAL B 1 76 ? -4.691 13.539 -13.516 1 97.81 76 VAL B CA 1
ATOM 3341 C C . VAL B 1 76 ? -5.711 13.625 -12.383 1 97.81 76 VAL B C 1
ATOM 3343 O O . VAL B 1 76 ? -5.348 13.531 -11.203 1 97.81 76 VAL B O 1
ATOM 3346 N N . THR B 1 77 ? -7 13.734 -12.688 1 98.44 77 THR B N 1
ATOM 3347 C CA . THR B 1 77 ? -8.031 13.852 -11.664 1 98.44 77 THR B CA 1
ATOM 3348 C C . THR B 1 77 ? -8.359 12.484 -11.07 1 98.44 77 THR B C 1
ATOM 3350 O O . THR B 1 77 ? -9.016 12.398 -10.023 1 98.44 77 THR B O 1
ATOM 3353 N N . THR B 1 78 ? -7.938 11.375 -11.781 1 98.69 78 THR B N 1
ATOM 3354 C CA . THR B 1 78 ? -8.188 10.023 -11.289 1 98.69 78 THR B CA 1
ATOM 3355 C C . THR B 1 78 ? -7.152 9.633 -10.242 1 98.69 78 THR B C 1
ATOM 3357 O O . THR B 1 78 ? -5.949 9.672 -10.508 1 98.69 78 THR B O 1
ATOM 3360 N N . PRO B 1 79 ? -7.605 9.297 -9.039 1 98.81 79 PRO B N 1
ATOM 3361 C CA . PRO B 1 79 ? -6.656 8.93 -7.984 1 98.81 79 PRO B CA 1
ATOM 3362 C C . PRO B 1 79 ? -6.184 7.48 -8.094 1 98.81 79 PRO B C 1
ATOM 3364 O O . PRO B 1 79 ? -6.758 6.695 -8.859 1 98.81 79 PRO B O 1
ATOM 3367 N N . ALA B 1 80 ? -5.098 7.148 -7.371 1 98.88 80 ALA B N 1
ATOM 3368 C CA . ALA B 1 80 ? -4.566 5.789 -7.34 1 98.88 80 ALA B CA 1
ATOM 3369 C C . ALA B 1 80 ? -4.016 5.449 -5.957 1 98.88 80 ALA B C 1
ATOM 3371 O O . ALA B 1 80 ? -3.572 6.336 -5.223 1 98.88 80 ALA B O 1
ATOM 3372 N N . THR B 1 81 ? -4.059 4.211 -5.586 1 98.94 81 THR B N 1
ATOM 3373 C CA . THR B 1 81 ? -3.547 3.672 -4.332 1 98.94 81 THR B CA 1
ATOM 3374 C C . THR B 1 81 ? -2.576 2.521 -4.594 1 98.94 81 THR B C 1
ATOM 3376 O O . THR B 1 81 ? -2.896 1.589 -5.332 1 98.94 81 THR B O 1
ATOM 3379 N N . THR B 1 82 ? -1.372 2.615 -4.016 1 98.94 82 THR B N 1
ATOM 3380 C CA . THR B 1 82 ? -0.452 1.484 -3.99 1 98.94 82 THR B CA 1
ATOM 3381 C C . THR B 1 82 ? -0.596 0.702 -2.688 1 98.94 82 THR B C 1
ATOM 3383 O O . THR B 1 82 ? -0.731 1.292 -1.614 1 98.94 82 THR B O 1
ATOM 3386 N N . LEU B 1 83 ? -0.644 -0.651 -2.773 1 98.81 83 LEU B N 1
ATOM 3387 C CA . LEU B 1 83 ? -0.704 -1.428 -1.539 1 98.81 83 LEU B CA 1
ATOM 3388 C C . LEU B 1 83 ? 0.307 -2.57 -1.566 1 98.81 83 LEU B C 1
ATOM 3390 O O . LEU B 1 83 ? 0.88 -2.871 -2.615 1 98.81 83 LEU B O 1
ATOM 3394 N N . ASN B 1 84 ? 0.595 -3.1 -0.347 1 98.81 84 ASN B N 1
ATOM 3395 C CA . ASN B 1 84 ? 1.559 -4.18 -0.151 1 98.81 84 ASN B CA 1
ATOM 3396 C C . ASN B 1 84 ? 1.056 -5.203 0.862 1 98.81 84 ASN B C 1
ATOM 3398 O O . ASN B 1 84 ? 0.983 -4.914 2.059 1 98.81 84 ASN B O 1
ATOM 3402 N N . VAL B 1 85 ? 0.693 -6.332 0.351 1 98.69 85 VAL B N 1
ATOM 3403 C CA . VAL B 1 85 ? 0.427 -7.539 1.125 1 98.69 85 VAL B CA 1
ATOM 3404 C C . VAL B 1 85 ? 1.257 -8.695 0.577 1 98.69 85 VAL B C 1
ATOM 3406 O O . VAL B 1 85 ? 0.732 -9.789 0.343 1 98.69 85 VAL B O 1
ATOM 3409 N N . VAL B 1 86 ? 2.438 -8.367 0.256 1 98.44 86 VAL B N 1
ATOM 3410 C CA . VAL B 1 86 ? 3.41 -9.297 -0.314 1 98.44 86 VAL B CA 1
ATOM 3411 C C . VAL B 1 86 ? 2.818 -9.969 -1.549 1 98.44 86 VAL B C 1
ATOM 3413 O O . VAL B 1 86 ? 2.352 -9.297 -2.471 1 98.44 86 VAL B O 1
ATOM 3416 N N . CYS B 1 87 ? 2.846 -11.312 -1.604 1 98.38 87 CYS B N 1
ATOM 3417 C CA . CYS B 1 87 ? 2.416 -12.016 -2.809 1 98.38 87 CYS B CA 1
ATOM 3418 C C . CYS B 1 87 ? 0.921 -11.828 -3.043 1 98.38 87 CYS B C 1
ATOM 3420 O O . CYS B 1 87 ? 0.434 -12.031 -4.156 1 98.38 87 CYS B O 1
ATOM 3422 N N . GLY B 1 88 ? 0.212 -11.461 -2.021 1 98.75 88 GLY B N 1
ATOM 3423 C CA . GLY B 1 88 ? -1.229 -11.32 -2.148 1 98.75 88 GLY B CA 1
ATOM 3424 C C . GLY B 1 88 ? -1.658 -9.93 -2.594 1 98.75 88 GLY B C 1
ATOM 3425 O O . GLY B 1 88 ? -2.854 -9.664 -2.734 1 98.75 88 GLY B O 1
ATOM 3426 N N . SER B 1 89 ? -0.753 -9.031 -2.893 1 98.88 89 SER B N 1
ATOM 3427 C CA . SER B 1 89 ? -1.019 -7.617 -3.131 1 98.88 89 SER B CA 1
ATOM 3428 C C . SER B 1 89 ? -2.004 -7.426 -4.277 1 98.88 89 SER B C 1
ATOM 3430 O O . SER B 1 89 ? -2.99 -6.699 -4.141 1 98.88 89 SER B O 1
ATOM 3432 N N . GLY B 1 90 ? -1.729 -8.086 -5.402 1 98.88 90 GLY B N 1
ATOM 3433 C CA . GLY B 1 90 ? -2.568 -7.902 -6.574 1 98.88 90 GLY B CA 1
ATOM 3434 C C . GLY B 1 90 ? -4.004 -8.344 -6.359 1 98.88 90 GLY B C 1
ATOM 3435 O O . GLY B 1 90 ? -4.938 -7.68 -6.82 1 98.88 90 GLY B O 1
ATOM 3436 N N . LEU B 1 91 ? -4.195 -9.461 -5.684 1 98.94 91 LEU B N 1
ATOM 3437 C CA . LEU B 1 91 ? -5.547 -9.961 -5.441 1 98.94 91 LEU B CA 1
ATOM 3438 C C . LEU B 1 91 ? -6.25 -9.141 -4.367 1 98.94 91 LEU B C 1
ATOM 3440 O O . LEU B 1 91 ? -7.461 -8.93 -4.434 1 98.94 91 LEU B O 1
ATOM 3444 N N . ARG B 1 92 ? -5.496 -8.695 -3.377 1 98.94 92 ARG B N 1
ATOM 3445 C CA . ARG B 1 92 ? -6.055 -7.805 -2.365 1 98.94 92 ARG B CA 1
ATOM 3446 C C . ARG B 1 92 ? -6.559 -6.508 -2.996 1 98.94 92 ARG B C 1
ATOM 3448 O O . ARG B 1 92 ? -7.578 -5.961 -2.572 1 98.94 92 ARG B O 1
ATOM 3455 N N . ALA B 1 93 ? -5.824 -6.012 -3.969 1 98.94 93 ALA B N 1
ATOM 3456 C CA . ALA B 1 93 ? -6.273 -4.824 -4.691 1 98.94 93 ALA B CA 1
ATOM 3457 C C . ALA B 1 93 ? -7.664 -5.035 -5.281 1 98.94 93 ALA B C 1
ATOM 3459 O O . ALA B 1 93 ? -8.492 -4.121 -5.27 1 98.94 93 ALA B O 1
ATOM 3460 N N . VAL B 1 94 ? -7.945 -6.199 -5.758 1 98.94 94 VAL B N 1
ATOM 3461 C CA . VAL B 1 94 ? -9.242 -6.523 -6.336 1 98.94 94 VAL B CA 1
ATOM 3462 C C . VAL B 1 94 ? -10.312 -6.527 -5.242 1 98.94 94 VAL B C 1
ATOM 3464 O O . VAL B 1 94 ? -11.43 -6.062 -5.457 1 98.94 94 VAL B O 1
ATOM 3467 N N . HIS B 1 95 ? -9.945 -7.102 -3.998 1 98.94 95 HIS B N 1
ATOM 3468 C CA . HIS B 1 95 ? -10.852 -7.016 -2.861 1 98.94 95 HIS B CA 1
ATOM 3469 C C . HIS B 1 95 ? -11.273 -5.574 -2.6 1 98.94 95 HIS B C 1
ATOM 3471 O O . HIS B 1 95 ? -12.461 -5.289 -2.443 1 98.94 95 HIS B O 1
ATOM 3477 N N . LEU B 1 96 ? -10.281 -4.715 -2.568 1 98.94 96 LEU B N 1
ATOM 3478 C CA . LEU B 1 96 ? -10.531 -3.322 -2.215 1 98.94 96 LEU B CA 1
ATOM 3479 C C . LEU B 1 96 ? -11.359 -2.627 -3.287 1 98.94 96 LEU B C 1
ATOM 3481 O O . LEU B 1 96 ? -12.219 -1.795 -2.975 1 98.94 96 LEU B O 1
ATOM 3485 N N . ALA B 1 97 ? -11.094 -2.945 -4.527 1 98.94 97 ALA B N 1
ATOM 3486 C CA . ALA B 1 97 ? -11.898 -2.4 -5.621 1 98.94 97 ALA B CA 1
ATOM 3487 C C . ALA B 1 97 ? -13.359 -2.805 -5.48 1 98.94 97 ALA B C 1
ATOM 3489 O O . ALA B 1 97 ? -14.258 -1.979 -5.656 1 98.94 97 ALA B O 1
ATOM 3490 N N . ALA B 1 98 ? -13.578 -4.074 -5.188 1 98.88 98 ALA B N 1
ATOM 3491 C CA . ALA B 1 98 ? -14.945 -4.555 -4.988 1 98.88 98 ALA B CA 1
ATOM 3492 C C . ALA B 1 98 ? -15.625 -3.818 -3.836 1 98.88 98 ALA B C 1
ATOM 3494 O O . ALA B 1 98 ? -16.797 -3.438 -3.939 1 98.88 98 ALA B O 1
ATOM 3495 N N . GLN B 1 99 ? -14.922 -3.604 -2.773 1 98.81 99 GLN B N 1
ATOM 3496 C CA . GLN B 1 99 ? -15.469 -2.908 -1.611 1 98.81 99 GLN B CA 1
ATOM 3497 C C . GLN B 1 99 ? -15.836 -1.469 -1.954 1 98.81 99 GLN B C 1
ATOM 3499 O O . GLN B 1 99 ? -16.859 -0.956 -1.489 1 98.81 99 GLN B O 1
ATOM 3504 N N . ALA B 1 100 ? -14.953 -0.785 -2.732 1 98.75 100 ALA B N 1
ATOM 3505 C CA . ALA B 1 100 ? -15.234 0.59 -3.139 1 98.75 100 ALA B CA 1
ATOM 3506 C C . ALA B 1 100 ? -16.531 0.673 -3.936 1 98.75 100 ALA B C 1
ATOM 3508 O O . ALA B 1 100 ? -17.312 1.618 -3.773 1 98.75 100 ALA B O 1
ATOM 3509 N N . ILE B 1 101 ? -16.75 -0.278 -4.805 1 98.75 101 ILE B N 1
ATOM 3510 C CA . ILE B 1 101 ? -17.938 -0.325 -5.637 1 98.75 101 ILE B CA 1
ATOM 3511 C C . ILE B 1 101 ? -19.156 -0.627 -4.77 1 98.75 101 ILE B C 1
ATOM 3513 O O . ILE B 1 101 ? -20.188 0.04 -4.883 1 98.75 101 ILE B O 1
ATOM 3517 N N . LEU B 1 102 ? -19.047 -1.607 -3.881 1 98.19 102 LEU B N 1
ATOM 3518 C CA . LEU B 1 102 ? -20.141 -2.008 -3.018 1 98.19 102 LEU B CA 1
ATOM 3519 C C . LEU B 1 102 ? -20.547 -0.875 -2.076 1 98.19 102 LEU B C 1
ATOM 3521 O O . LEU B 1 102 ? -21.719 -0.723 -1.738 1 98.19 102 LEU B O 1
ATOM 3525 N N . ALA B 1 103 ? -19.547 -0.074 -1.67 1 97.06 103 ALA B N 1
ATOM 3526 C CA . ALA B 1 103 ? -19.781 1.027 -0.743 1 97.06 103 ALA B CA 1
ATOM 3527 C C . ALA B 1 103 ? -20.375 2.238 -1.469 1 97.06 103 ALA B C 1
ATOM 3529 O O . ALA B 1 103 ? -20.766 3.221 -0.835 1 97.06 103 ALA B O 1
ATOM 3530 N N . GLY B 1 104 ? -20.391 2.203 -2.816 1 96.5 104 GLY B N 1
ATOM 3531 C CA . GLY B 1 104 ? -20.922 3.301 -3.607 1 96.5 104 GLY B CA 1
ATOM 3532 C C . GLY B 1 104 ? -19.922 4.402 -3.854 1 96.5 104 GLY B C 1
ATOM 3533 O O . GLY B 1 104 ? -20.266 5.492 -4.312 1 96.5 104 GLY B O 1
ATOM 3534 N N . ASP B 1 105 ? -18.641 4.133 -3.592 1 97.06 105 ASP B N 1
ATOM 3535 C CA . ASP B 1 105 ? -17.609 5.148 -3.717 1 97.06 105 ASP B CA 1
ATOM 3536 C C . ASP B 1 105 ? -17.047 5.184 -5.137 1 97.06 105 ASP B C 1
ATOM 3538 O O . ASP B 1 105 ? -16.391 6.156 -5.527 1 97.06 105 ASP B O 1
ATOM 3542 N N . ALA B 1 106 ? -17.219 4.109 -5.891 1 97.94 106 ALA B N 1
ATOM 3543 C CA . ALA B 1 106 ? -16.641 4.012 -7.23 1 97.94 106 ALA B CA 1
ATOM 3544 C C . ALA B 1 106 ? -17.594 3.297 -8.188 1 97.94 106 ALA B C 1
ATOM 3546 O O . ALA B 1 106 ? -18.344 2.404 -7.777 1 97.94 106 ALA B O 1
ATOM 3547 N N . ASP B 1 107 ? -17.516 3.684 -9.445 1 97.88 107 ASP B N 1
ATOM 3548 C CA . ASP B 1 107 ? -18.297 3.023 -10.484 1 97.88 107 ASP B CA 1
ATOM 3549 C C . ASP B 1 107 ? -17.453 2.027 -11.266 1 97.88 107 ASP B C 1
ATOM 3551 O O . ASP B 1 107 ? -17.891 0.905 -11.531 1 97.88 107 ASP B O 1
ATOM 3555 N N . ILE B 1 108 ? -16.328 2.488 -11.727 1 98.88 108 ILE B N 1
ATOM 3556 C CA . ILE B 1 108 ? -15.383 1.692 -12.508 1 98.88 108 ILE B CA 1
ATOM 3557 C C . ILE B 1 108 ? -14.008 1.756 -11.859 1 98.88 108 ILE B C 1
ATOM 3559 O O . ILE B 1 108 ? -13.461 2.842 -11.633 1 98.88 108 ILE B O 1
ATOM 3563 N N . VAL B 1 109 ? -13.438 0.583 -11.5 1 98.94 109 VAL B N 1
ATOM 3564 C CA . VAL B 1 109 ? -12.125 0.531 -10.859 1 98.94 109 VAL B CA 1
ATOM 3565 C C . VAL B 1 109 ? -11.211 -0.412 -11.633 1 98.94 109 VAL B C 1
ATOM 3567 O O . VAL B 1 109 ? -11.641 -1.474 -12.086 1 98.94 109 VAL B O 1
ATOM 3570 N N . ILE B 1 110 ? -10 0.011 -11.883 1 99 110 ILE B N 1
ATOM 3571 C CA . ILE B 1 110 ? -8.945 -0.888 -12.352 1 99 110 ILE B CA 1
ATOM 3572 C C . ILE B 1 110 ? -8.086 -1.328 -11.172 1 99 110 ILE B C 1
ATOM 3574 O O . ILE B 1 110 ? -7.59 -0.493 -10.406 1 99 110 ILE B O 1
ATOM 3578 N N . ALA B 1 111 ? -7.949 -2.646 -10.984 1 99 111 ALA B N 1
ATOM 3579 C CA . ALA B 1 111 ? -7.23 -3.189 -9.836 1 99 111 ALA B CA 1
ATOM 3580 C C . ALA B 1 111 ? -6.305 -4.328 -10.258 1 99 111 ALA B C 1
ATOM 3582 O O . ALA B 1 111 ? -6.602 -5.062 -11.203 1 99 111 ALA B O 1
ATOM 3583 N N . GLY B 1 112 ? -5.184 -4.473 -9.586 1 98.94 112 GLY B N 1
ATOM 3584 C CA . GLY B 1 112 ? -4.238 -5.543 -9.859 1 98.94 112 GLY B CA 1
ATOM 3585 C C . GLY B 1 112 ? -2.902 -5.352 -9.164 1 98.94 112 GLY B C 1
ATOM 3586 O O . GLY B 1 112 ? -2.855 -5.035 -7.973 1 98.94 112 GLY B O 1
ATOM 3587 N N . GLY B 1 113 ? -1.828 -5.711 -9.922 1 98.94 113 GLY B N 1
ATOM 3588 C CA . GLY B 1 113 ? -0.493 -5.594 -9.352 1 98.94 113 GLY B CA 1
ATOM 3589 C C . GLY B 1 113 ? 0.593 -5.484 -10.406 1 98.94 113 GLY B C 1
ATOM 3590 O O . GLY B 1 113 ? 0.372 -5.824 -11.57 1 98.94 113 GLY B O 1
ATOM 3591 N N . GLN B 1 114 ? 1.705 -4.973 -10 1 99 114 GLN B N 1
ATOM 3592 C CA . GLN B 1 114 ? 2.916 -4.789 -10.797 1 99 114 GLN B CA 1
ATOM 3593 C C . GLN B 1 114 ? 4.164 -5.078 -9.969 1 99 114 GLN B C 1
ATOM 3595 O O . GLN B 1 114 ? 4.172 -4.871 -8.75 1 99 114 GLN B O 1
ATOM 3600 N N . GLU B 1 115 ? 5.203 -5.605 -10.633 1 98.94 115 GLU B N 1
ATOM 3601 C CA . GLU B 1 115 ? 6.453 -5.859 -9.922 1 98.94 115 GLU B CA 1
ATOM 3602 C C . GLU B 1 115 ? 7.633 -5.945 -10.891 1 98.94 115 GLU B C 1
ATOM 3604 O O . GLU B 1 115 ? 7.508 -6.52 -11.977 1 98.94 115 GLU B O 1
ATOM 3609 N N . SER B 1 116 ? 8.688 -5.344 -10.594 1 98.75 116 SER B N 1
ATOM 3610 C CA . SER B 1 116 ? 9.992 -5.547 -11.219 1 98.75 116 SER B CA 1
ATOM 3611 C C . SER B 1 116 ? 11.039 -5.945 -10.18 1 98.75 116 SER B C 1
ATOM 3613 O O . SER B 1 116 ? 11.703 -5.09 -9.602 1 98.75 116 SER B O 1
ATOM 3615 N N . MET B 1 117 ? 11.117 -7.219 -9.984 1 98.56 117 MET B N 1
ATOM 3616 C CA . MET B 1 117 ? 12.062 -7.711 -8.992 1 98.56 117 MET B CA 1
ATOM 3617 C C . MET B 1 117 ? 13.5 -7.516 -9.469 1 98.56 117 MET B C 1
ATOM 3619 O O . MET B 1 117 ? 14.398 -7.277 -8.664 1 98.56 117 MET B O 1
ATOM 3623 N N . SER B 1 118 ? 13.734 -7.523 -10.766 1 98.31 118 SER B N 1
ATOM 3624 C CA . SER B 1 118 ? 15.039 -7.32 -11.375 1 98.31 118 SER B CA 1
ATOM 3625 C C . SER B 1 118 ? 15.602 -5.945 -11.031 1 98.31 118 SER B C 1
ATOM 3627 O O . SER B 1 118 ? 16.812 -5.777 -10.906 1 98.31 118 SER B O 1
ATOM 3629 N N . LEU B 1 119 ? 14.734 -4.965 -10.781 1 97.62 119 LEU B N 1
ATOM 3630 C CA . LEU B 1 119 ? 15.195 -3.598 -10.586 1 97.62 119 LEU B CA 1
ATOM 3631 C C . LEU B 1 119 ? 15.266 -3.256 -9.102 1 97.62 119 LEU B C 1
ATOM 3633 O O . LEU B 1 119 ? 15.578 -2.119 -8.734 1 97.62 119 LEU B O 1
ATOM 3637 N N . SER B 1 120 ? 14.961 -4.211 -8.227 1 97.5 120 SER B N 1
ATOM 3638 C CA . SER B 1 120 ? 15.062 -3.947 -6.793 1 97.5 120 SER B CA 1
ATOM 3639 C C . SER B 1 120 ? 16.5 -3.613 -6.395 1 97.5 120 SER B C 1
ATOM 3641 O O . SER B 1 120 ? 17.422 -4.363 -6.707 1 97.5 120 SER B O 1
ATOM 3643 N N . PRO B 1 121 ? 16.672 -2.541 -5.668 1 97.69 121 PRO B N 1
ATOM 3644 C CA . PRO B 1 121 ? 18.031 -2.133 -5.336 1 97.69 121 PRO B CA 1
ATOM 3645 C C . PRO B 1 121 ? 18.531 -2.727 -4.02 1 97.69 121 PRO B C 1
ATOM 3647 O O . PRO B 1 121 ? 17.75 -3.332 -3.281 1 97.69 121 PRO B O 1
ATOM 3650 N N . HIS B 1 122 ? 19.828 -2.633 -3.805 1 97.81 122 HIS B N 1
ATOM 3651 C CA . HIS B 1 122 ? 20.391 -2.803 -2.467 1 97.81 122 HIS B CA 1
ATOM 3652 C C . HIS B 1 122 ? 20.312 -1.504 -1.67 1 97.81 122 HIS B C 1
ATOM 3654 O O . HIS B 1 122 ? 20.344 -0.414 -2.246 1 97.81 122 HIS B O 1
ATOM 3660 N N . ILE B 1 123 ? 20.156 -1.609 -0.376 1 97.56 123 ILE B N 1
ATOM 3661 C CA . ILE B 1 123 ? 20.109 -0.431 0.484 1 97.56 123 ILE B CA 1
ATOM 3662 C C . ILE B 1 123 ? 21.312 -0.441 1.422 1 97.56 123 ILE B C 1
ATOM 3664 O O . ILE B 1 123 ? 21.938 -1.486 1.64 1 97.56 123 ILE B O 1
ATOM 3668 N N . LEU B 1 124 ? 21.688 0.697 1.884 1 96 124 LEU B N 1
ATOM 3669 C CA . LEU B 1 124 ? 22.703 0.888 2.914 1 96 124 LEU B CA 1
ATOM 3670 C C . LEU B 1 124 ? 22.078 1.429 4.195 1 96 124 LEU B C 1
ATOM 3672 O O . LEU B 1 124 ? 22.062 2.641 4.422 1 96 124 LEU B O 1
ATOM 3676 N N . PRO B 1 125 ? 21.594 0.501 5.039 1 92.5 125 PRO B N 1
ATOM 3677 C CA . PRO B 1 125 ? 21 0.957 6.297 1 92.5 125 PRO B CA 1
ATOM 3678 C C . PRO B 1 125 ? 21.984 1.729 7.172 1 92.5 125 PRO B C 1
ATOM 3680 O O . PRO B 1 125 ? 23.172 1.384 7.23 1 92.5 125 PRO B O 1
ATOM 3683 N N . GLY B 1 126 ? 21.484 2.754 7.934 1 90.69 126 GLY B N 1
ATOM 3684 C CA . GLY B 1 126 ? 22.312 3.506 8.859 1 90.69 126 GLY B CA 1
ATOM 3685 C C . GLY B 1 126 ? 23.203 4.523 8.172 1 90.69 126 GLY B C 1
ATOM 3686 O O . GLY B 1 126 ? 23.984 5.211 8.828 1 90.69 126 GLY B O 1
ATOM 3687 N N . SER B 1 127 ? 23.047 4.605 6.906 1 90.38 127 SER B N 1
ATOM 3688 C CA . SER B 1 127 ? 23.922 5.48 6.133 1 90.38 127 SER B CA 1
ATOM 3689 C C . SER B 1 127 ? 23.781 6.938 6.562 1 90.38 127 SER B C 1
ATOM 3691 O O . SER B 1 127 ? 24.688 7.738 6.391 1 90.38 127 SER B O 1
ATOM 3693 N N . ARG B 1 128 ? 22.719 7.297 7.176 1 90.75 128 ARG B N 1
ATOM 3694 C CA . ARG B 1 128 ? 22.453 8.68 7.562 1 90.75 128 ARG B CA 1
ATOM 3695 C C . ARG B 1 128 ? 23.281 9.07 8.789 1 90.75 128 ARG B C 1
ATOM 3697 O O . ARG B 1 128 ? 23.625 10.242 8.969 1 90.75 128 ARG B O 1
ATOM 3704 N N . ASP B 1 129 ? 23.625 8.125 9.57 1 89.06 129 ASP B N 1
ATOM 3705 C CA . ASP B 1 129 ? 24.312 8.352 10.836 1 89.06 129 ASP B CA 1
ATOM 3706 C C . ASP B 1 129 ? 25.828 8.203 10.68 1 89.06 129 ASP B C 1
ATOM 3708 O O . ASP B 1 129 ? 26.578 8.492 11.617 1 89.06 129 ASP B O 1
ATOM 3712 N N . GLY B 1 130 ? 26.203 7.84 9.492 1 87.38 130 GLY B N 1
ATOM 3713 C CA . GLY B 1 130 ? 27.609 7.5 9.328 1 87.38 130 GLY B CA 1
ATOM 3714 C C . GLY B 1 130 ? 27.953 6.105 9.812 1 87.38 130 GLY B C 1
ATOM 3715 O O . GLY B 1 130 ? 27.141 5.473 10.5 1 87.38 130 GLY B O 1
ATOM 3716 N N . PHE B 1 131 ? 28.984 5.605 9.312 1 87.94 131 PHE B N 1
ATOM 3717 C CA . PHE B 1 131 ? 29.391 4.246 9.672 1 87.94 131 PHE B CA 1
ATOM 3718 C C . PHE B 1 131 ? 30.531 4.262 10.68 1 87.94 131 PHE B C 1
ATOM 3720 O O . PHE B 1 131 ? 31.422 5.105 10.594 1 87.94 131 PHE B O 1
ATOM 3727 N N . ARG B 1 132 ? 30.438 3.375 11.625 1 85.31 132 ARG B N 1
ATOM 3728 C CA . ARG B 1 132 ? 31.531 3.189 12.578 1 85.31 132 ARG B CA 1
ATOM 3729 C C . ARG B 1 132 ? 32.656 2.332 11.977 1 85.31 132 ARG B C 1
ATOM 3731 O O . ARG B 1 132 ? 32.594 1.998 10.789 1 85.31 132 ARG B O 1
ATOM 3738 N N . MET B 1 133 ? 33.625 2.156 12.805 1 90.06 133 MET B N 1
ATOM 3739 C CA . MET B 1 133 ? 34.75 1.347 12.336 1 90.06 133 MET B CA 1
ATOM 3740 C C . MET B 1 133 ? 34.281 -0.039 11.906 1 90.06 133 MET B C 1
ATOM 3742 O O . MET B 1 133 ? 33.438 -0.652 12.586 1 90.06 133 MET B O 1
ATOM 3746 N N . GLY B 1 134 ? 34.781 -0.554 10.766 1 90.25 134 GLY B N 1
ATOM 3747 C CA . GLY B 1 134 ? 34.438 -1.852 10.203 1 90.25 134 GLY B CA 1
ATOM 3748 C C . GLY B 1 134 ? 33.656 -1.756 8.898 1 90.25 134 GLY B C 1
ATOM 3749 O O . GLY B 1 134 ? 33.562 -0.682 8.305 1 90.25 134 GLY B O 1
ATOM 3750 N N . ASN B 1 135 ? 33.219 -2.852 8.398 1 90.19 135 ASN B N 1
ATOM 3751 C CA . ASN B 1 135 ? 32.531 -2.924 7.109 1 90.19 135 ASN B CA 1
ATOM 3752 C C . ASN B 1 135 ? 31.047 -2.566 7.246 1 90.19 135 ASN B C 1
ATOM 3754 O O . ASN B 1 135 ? 30.406 -2.881 8.258 1 90.19 135 ASN B O 1
ATOM 3758 N N . ALA B 1 136 ? 30.531 -1.783 6.273 1 90.69 136 ALA B N 1
ATOM 3759 C CA . ALA B 1 136 ? 29.094 -1.618 6.098 1 90.69 136 ALA B CA 1
ATOM 3760 C C . ALA B 1 136 ? 28.531 -2.635 5.102 1 90.69 136 ALA B C 1
ATOM 3762 O O . ALA B 1 136 ? 29.266 -3.109 4.227 1 90.69 136 ALA B O 1
ATOM 3763 N N . GLN B 1 137 ? 27.312 -3.027 5.285 1 92.75 137 GLN B N 1
ATOM 3764 C CA . GLN B 1 137 ? 26.703 -4.059 4.449 1 92.75 137 GLN B CA 1
ATOM 3765 C C . GLN B 1 137 ? 25.578 -3.477 3.588 1 92.75 137 GLN B C 1
ATOM 3767 O O . GLN B 1 137 ? 24.719 -2.74 4.086 1 92.75 137 GLN B O 1
ATOM 3772 N N . LEU B 1 138 ? 25.688 -3.758 2.285 1 95 138 LEU B N 1
ATOM 3773 C CA . LEU B 1 138 ? 24.547 -3.537 1.416 1 95 138 LEU B CA 1
ATOM 3774 C C . LEU B 1 138 ? 23.5 -4.641 1.598 1 95 138 LEU B C 1
ATOM 3776 O O . LEU B 1 138 ? 23.828 -5.824 1.508 1 95 138 LEU B O 1
ATOM 3780 N N . VAL B 1 139 ? 22.297 -4.176 1.872 1 97 139 VAL B N 1
ATOM 3781 C CA . VAL B 1 139 ? 21.219 -5.129 2.107 1 97 139 VAL B CA 1
ATOM 3782 C C . VAL B 1 139 ? 20.328 -5.219 0.873 1 97 139 VAL B C 1
ATOM 3784 O O . VAL B 1 139 ? 19.875 -4.195 0.349 1 97 139 VAL B O 1
ATOM 3787 N N . ASP B 1 140 ? 20.094 -6.414 0.392 1 97.44 140 ASP B N 1
ATOM 3788 C CA . ASP B 1 140 ? 19.25 -6.68 -0.771 1 97.44 140 ASP B CA 1
ATOM 3789 C C . ASP B 1 140 ? 17.781 -6.504 -0.432 1 97.44 140 ASP B C 1
ATOM 3791 O O . ASP B 1 140 ? 17.188 -7.332 0.272 1 97.44 140 ASP B O 1
ATOM 3795 N N . THR B 1 141 ? 17.125 -5.504 -1.028 1 97.81 141 THR B N 1
ATOM 3796 C CA . THR B 1 141 ? 15.719 -5.234 -0.706 1 97.81 141 THR B CA 1
ATOM 3797 C C . THR B 1 141 ? 14.828 -6.379 -1.171 1 97.81 141 THR B C 1
ATOM 3799 O O . THR B 1 141 ? 13.805 -6.668 -0.544 1 97.81 141 THR B O 1
ATOM 3802 N N . MET B 1 142 ? 15.141 -7.023 -2.287 1 97.56 142 MET B N 1
ATOM 3803 C CA . MET B 1 142 ? 14.359 -8.156 -2.771 1 97.56 142 MET B CA 1
ATOM 3804 C C . MET B 1 142 ? 14.289 -9.258 -1.721 1 97.56 142 MET B C 1
ATOM 3806 O O . MET B 1 142 ? 13.211 -9.773 -1.424 1 97.56 142 MET B O 1
ATOM 3810 N N . VAL B 1 143 ? 15.43 -9.555 -1.15 1 97.44 143 VAL B N 1
ATOM 3811 C CA . VAL B 1 143 ? 15.508 -10.625 -0.16 1 97.44 143 VAL B CA 1
ATOM 3812 C C . VAL B 1 143 ? 14.906 -10.148 1.162 1 97.44 143 VAL B C 1
ATOM 3814 O O . VAL B 1 143 ? 14.047 -10.82 1.733 1 97.44 143 VAL B O 1
ATOM 3817 N N . ASN B 1 144 ? 15.297 -8.984 1.631 1 97.81 144 ASN B N 1
ATOM 3818 C CA . ASN B 1 144 ? 14.93 -8.477 2.947 1 97.81 144 ASN B CA 1
ATOM 3819 C C . ASN B 1 144 ? 13.438 -8.156 3.029 1 97.81 144 ASN B C 1
ATOM 3821 O O . ASN B 1 144 ? 12.789 -8.461 4.027 1 97.81 144 ASN B O 1
ATOM 3825 N N . ASP B 1 145 ? 12.93 -7.457 2.012 1 98.06 145 ASP B N 1
ATOM 3826 C CA . ASP B 1 145 ? 11.578 -6.91 2.07 1 98.06 145 ASP B CA 1
ATOM 3827 C C . ASP B 1 145 ? 10.57 -7.848 1.397 1 98.06 145 ASP B C 1
ATOM 3829 O O . ASP B 1 145 ? 9.367 -7.742 1.629 1 98.06 145 ASP B O 1
ATOM 3833 N N . GLY B 1 146 ? 11.062 -8.805 0.571 1 97.88 146 GLY B N 1
ATOM 3834 C CA . GLY B 1 146 ? 10.141 -9.609 -0.225 1 97.88 146 GLY B CA 1
ATOM 3835 C C . GLY B 1 146 ? 10.219 -11.094 0.082 1 97.88 146 GLY B C 1
ATOM 3836 O O . GLY B 1 146 ? 9.219 -11.797 0.006 1 97.88 146 GLY B O 1
ATOM 3837 N N . LEU B 1 147 ? 11.438 -11.594 0.438 1 97.12 147 LEU B N 1
ATOM 3838 C CA . LEU B 1 147 ? 11.617 -13.039 0.378 1 97.12 147 LEU B CA 1
ATOM 3839 C C . LEU B 1 147 ? 12.07 -13.594 1.725 1 97.12 147 LEU B C 1
ATOM 3841 O O . LEU B 1 147 ? 12.312 -14.789 1.861 1 97.12 147 LEU B O 1
ATOM 3845 N N . THR B 1 148 ? 12.211 -12.711 2.74 1 96.12 148 THR B N 1
ATOM 3846 C CA . THR B 1 148 ? 12.594 -13.125 4.086 1 96.12 148 THR B CA 1
ATOM 3847 C C . THR B 1 148 ? 11.453 -12.906 5.07 1 96.12 148 THR B C 1
ATOM 3849 O O . THR B 1 148 ? 10.852 -11.828 5.098 1 96.12 148 THR B O 1
ATOM 3852 N N . ASP B 1 149 ? 11.195 -13.938 5.816 1 94.94 149 ASP B N 1
ATOM 3853 C CA . ASP B 1 149 ? 10.203 -13.812 6.875 1 94.94 149 ASP B CA 1
ATOM 3854 C C . ASP B 1 149 ? 10.609 -12.758 7.898 1 94.94 149 ASP B C 1
ATOM 3856 O O . ASP B 1 149 ? 11.688 -12.836 8.484 1 94.94 149 ASP B O 1
ATOM 3860 N N . ALA B 1 150 ? 9.781 -11.906 8.188 1 91.81 150 ALA B N 1
ATOM 3861 C CA . ALA B 1 150 ? 10.109 -10.75 9.031 1 91.81 150 ALA B CA 1
ATOM 3862 C C . ALA B 1 150 ? 10.211 -11.156 10.492 1 91.81 150 ALA B C 1
ATOM 3864 O O . ALA B 1 150 ? 10.781 -10.422 11.305 1 91.81 150 ALA B O 1
ATOM 3865 N N . TYR B 1 151 ? 9.719 -12.266 10.836 1 93.69 151 TYR B N 1
ATOM 3866 C CA . TYR B 1 151 ? 9.602 -12.648 12.242 1 93.69 151 TYR B CA 1
ATOM 3867 C C . TYR B 1 151 ? 10.688 -13.656 12.617 1 93.69 151 TYR B C 1
ATOM 3869 O O . TYR B 1 151 ? 11.266 -13.578 13.703 1 93.69 151 TYR B O 1
ATOM 3877 N N . ASN B 1 152 ? 10.945 -14.555 11.656 1 91.75 152 ASN B N 1
ATOM 3878 C CA . ASN B 1 152 ? 11.891 -15.625 11.953 1 91.75 152 ASN B CA 1
ATOM 3879 C C . ASN B 1 152 ? 13.219 -15.406 11.242 1 91.75 152 ASN B C 1
ATOM 3881 O O . ASN B 1 152 ? 14.188 -16.141 11.484 1 91.75 152 ASN B O 1
ATOM 3885 N N . ALA B 1 153 ? 13.281 -14.508 10.359 1 92.31 153 ALA B N 1
ATOM 3886 C CA . ALA B 1 153 ? 14.492 -14.055 9.695 1 92.31 153 ALA B CA 1
ATOM 3887 C C . ALA B 1 153 ? 15.102 -15.18 8.852 1 92.31 153 ALA B C 1
ATOM 3889 O O . ALA B 1 153 ? 16.328 -15.367 8.852 1 92.31 153 ALA B O 1
ATOM 3890 N N . TYR B 1 154 ? 14.258 -16 8.25 1 92.25 154 TYR B N 1
ATOM 3891 C CA . TYR B 1 154 ? 14.758 -16.953 7.262 1 92.25 154 TYR B CA 1
ATOM 3892 C C . TYR B 1 154 ? 14.023 -16.797 5.934 1 92.25 154 TYR B C 1
ATOM 3894 O O . TYR B 1 154 ? 12.953 -16.188 5.879 1 92.25 154 TYR B O 1
ATOM 3902 N N . HIS B 1 155 ? 14.641 -17.281 4.93 1 93.81 155 HIS B N 1
ATOM 3903 C CA . HIS B 1 155 ? 14.109 -17.25 3.572 1 93.81 155 HIS B CA 1
ATOM 3904 C C . HIS B 1 155 ? 12.781 -17.984 3.48 1 93.81 155 HIS B C 1
ATOM 3906 O O . HIS B 1 155 ? 12.57 -18.984 4.172 1 93.81 155 HIS B O 1
ATOM 3912 N N . MET B 1 156 ? 11.922 -17.547 2.586 1 94.06 156 MET B N 1
ATOM 3913 C CA . MET B 1 156 ? 10.609 -18.156 2.379 1 94.06 156 MET B CA 1
ATOM 3914 C C . MET B 1 156 ? 10.734 -19.641 2.082 1 94.06 156 MET B C 1
ATOM 3916 O O . MET B 1 156 ? 9.828 -20.422 2.389 1 94.06 156 MET B O 1
ATOM 3920 N N . GLY B 1 157 ? 11.852 -20 1.518 1 95.81 157 GLY B N 1
ATOM 3921 C CA . GLY B 1 157 ? 12.07 -21.406 1.228 1 95.81 157 GLY B CA 1
ATOM 3922 C C . GLY B 1 157 ? 12.078 -22.281 2.469 1 95.81 157 GLY B C 1
ATOM 3923 O O . GLY B 1 157 ? 11.711 -23.453 2.408 1 95.81 157 GLY B O 1
ATOM 3924 N N . ILE B 1 158 ? 12.5 -21.719 3.584 1 96.88 158 ILE B N 1
ATOM 3925 C CA . ILE B 1 158 ? 12.484 -22.453 4.844 1 96.88 158 ILE B CA 1
ATOM 3926 C C . ILE B 1 158 ? 11.047 -22.719 5.27 1 96.88 158 ILE B C 1
ATOM 3928 O O . ILE B 1 158 ? 10.742 -23.766 5.828 1 96.88 158 ILE B O 1
ATOM 3932 N N . THR B 1 159 ? 10.164 -21.766 5.02 1 97 159 THR B N 1
ATOM 3933 C CA . THR B 1 159 ? 8.758 -21.984 5.332 1 97 159 THR B CA 1
ATOM 3934 C C . THR B 1 159 ? 8.188 -23.125 4.492 1 97 159 THR B C 1
ATOM 3936 O O . THR B 1 159 ? 7.324 -23.875 4.953 1 97 159 THR B O 1
ATOM 3939 N N . ALA B 1 160 ? 8.656 -23.266 3.273 1 98.06 160 ALA B N 1
ATOM 3940 C CA . ALA B 1 160 ? 8.258 -24.391 2.43 1 98.06 160 ALA B CA 1
ATOM 3941 C C . ALA B 1 160 ? 8.758 -25.703 3.004 1 98.06 160 ALA B C 1
ATOM 3943 O O . ALA B 1 160 ? 8.039 -26.719 2.982 1 98.06 160 ALA B O 1
ATOM 3944 N N . GLU B 1 161 ? 10.023 -25.703 3.471 1 98.25 161 GLU B N 1
ATOM 3945 C CA . GLU B 1 161 ? 10.562 -26.875 4.145 1 98.25 161 GLU B CA 1
ATOM 3946 C C . GLU B 1 161 ? 9.703 -27.25 5.352 1 98.25 161 GLU B C 1
ATOM 3948 O O . GLU B 1 161 ? 9.484 -28.438 5.617 1 98.25 161 GLU B O 1
ATOM 3953 N N . ASN B 1 162 ? 9.219 -26.219 6.094 1 98.19 162 ASN B N 1
ATOM 3954 C CA . ASN B 1 162 ? 8.375 -26.453 7.254 1 98.19 162 ASN B CA 1
ATOM 3955 C C . ASN B 1 162 ? 7.055 -27.125 6.855 1 98.19 162 ASN B C 1
ATOM 3957 O O . ASN B 1 162 ? 6.59 -28.031 7.535 1 98.19 162 ASN B O 1
ATOM 3961 N N . VAL B 1 163 ? 6.469 -26.688 5.809 1 98.44 163 VAL B N 1
ATOM 3962 C CA . VAL B 1 163 ? 5.227 -27.266 5.32 1 98.44 163 VAL B CA 1
ATOM 3963 C C . VAL B 1 163 ? 5.48 -28.703 4.875 1 98.44 163 VAL B C 1
ATOM 3965 O O . VAL B 1 163 ? 4.68 -29.609 5.16 1 98.44 163 VAL B O 1
ATOM 3968 N N . ALA B 1 164 ? 6.582 -28.953 4.137 1 98.38 164 ALA B N 1
ATOM 3969 C CA . ALA B 1 164 ? 6.945 -30.297 3.693 1 98.38 164 ALA B CA 1
ATOM 3970 C C . ALA B 1 164 ? 7.059 -31.25 4.879 1 98.38 164 ALA B C 1
ATOM 3972 O O . ALA B 1 164 ? 6.547 -32.375 4.832 1 98.38 164 ALA B O 1
ATOM 3973 N N . ALA B 1 165 ? 7.711 -30.766 5.891 1 97.88 165 ALA B N 1
ATOM 3974 C CA . ALA B 1 165 ? 7.891 -31.578 7.094 1 97.88 165 ALA B CA 1
ATOM 3975 C C . ALA B 1 165 ? 6.555 -31.844 7.781 1 97.88 165 ALA B C 1
ATOM 3977 O O . ALA B 1 165 ? 6.262 -32.969 8.172 1 97.88 165 ALA B O 1
ATOM 3978 N N . LYS B 1 166 ? 5.77 -30.844 7.934 1 97.88 166 LYS B N 1
ATOM 3979 C CA . LYS B 1 166 ? 4.496 -30.938 8.641 1 97.88 166 LYS B CA 1
ATOM 3980 C C . LYS B 1 166 ? 3.562 -31.938 7.949 1 97.88 166 LYS B C 1
ATOM 3982 O O . LYS B 1 166 ? 2.84 -32.688 8.617 1 97.88 166 LYS B O 1
ATOM 3987 N N . TYR B 1 167 ? 3.609 -31.953 6.625 1 97.75 167 TYR B N 1
ATOM 3988 C CA . TYR B 1 167 ? 2.615 -32.75 5.891 1 97.75 167 TYR B CA 1
ATOM 3989 C C . TYR B 1 167 ? 3.24 -34 5.285 1 97.75 167 TYR B C 1
ATOM 3991 O O . TYR B 1 167 ? 2.584 -34.719 4.539 1 97.75 167 TYR B O 1
ATOM 3999 N N . GLY B 1 168 ? 4.504 -34.188 5.551 1 97.88 168 GLY B N 1
ATOM 4000 C CA . GLY B 1 168 ? 5.184 -35.375 5.055 1 97.88 168 GLY B CA 1
ATOM 4001 C C . GLY B 1 168 ? 5.312 -35.406 3.545 1 97.88 168 GLY B C 1
ATOM 4002 O O . GLY B 1 168 ? 5.062 -36.438 2.912 1 97.88 168 GLY B O 1
ATOM 4003 N N . ILE B 1 169 ? 5.66 -34.281 2.967 1 98.31 169 ILE B N 1
ATOM 4004 C CA . ILE B 1 169 ? 5.812 -34.188 1.521 1 98.31 169 ILE B CA 1
ATOM 4005 C C . ILE B 1 169 ? 7.281 -34.344 1.14 1 98.31 169 ILE B C 1
ATOM 4007 O O . ILE B 1 169 ? 8.125 -33.5 1.506 1 98.31 169 ILE B O 1
ATOM 4011 N N . GLY B 1 170 ? 7.57 -35.312 0.383 1 97.62 170 GLY B N 1
ATOM 4012 C CA . GLY B 1 170 ? 8.953 -35.625 0.064 1 97.62 170 GLY B CA 1
ATOM 4013 C C . GLY B 1 170 ? 9.445 -34.938 -1.2 1 97.62 170 GLY B C 1
ATOM 4014 O O . GLY B 1 170 ? 8.656 -34.344 -1.929 1 97.62 170 GLY B O 1
ATOM 4015 N N . ARG B 1 171 ? 10.719 -35.094 -1.417 1 97.75 171 ARG B N 1
ATOM 4016 C CA . ARG B 1 171 ? 11.406 -34.5 -2.559 1 97.75 171 ARG B CA 1
ATOM 4017 C C . ARG B 1 171 ? 10.82 -35 -3.873 1 97.75 171 ARG B C 1
ATOM 4019 O O . ARG B 1 171 ? 10.562 -34.219 -4.785 1 97.75 171 ARG B O 1
ATOM 4026 N N . GLU B 1 172 ? 10.594 -36.219 -4.004 1 97.81 172 GLU B N 1
ATOM 4027 C CA . GLU B 1 172 ? 10.109 -36.812 -5.242 1 97.81 172 GLU B CA 1
ATOM 4028 C C . GLU B 1 172 ? 8.719 -36.312 -5.598 1 97.81 172 GLU B C 1
ATOM 4030 O O . GLU B 1 172 ? 8.438 -36 -6.766 1 97.81 172 GLU B O 1
ATOM 4035 N N . GLU B 1 173 ? 7.902 -36.219 -4.605 1 98 173 GLU B N 1
ATOM 4036 C CA . GLU B 1 173 ? 6.559 -35.688 -4.812 1 98 173 GLU B CA 1
ATOM 4037 C C . GLU B 1 173 ? 6.605 -34.25 -5.285 1 98 173 GLU B C 1
ATOM 4039 O O . GLU B 1 173 ? 5.844 -33.844 -6.168 1 98 173 GLU B O 1
ATOM 4044 N N . GLN B 1 174 ? 7.461 -33.5 -4.672 1 98.69 174 GLN B N 1
ATOM 4045 C CA . GLN B 1 174 ? 7.621 -32.094 -5.035 1 98.69 174 GLN B CA 1
ATOM 4046 C C . GLN B 1 174 ? 8.109 -31.938 -6.473 1 98.69 174 GLN B C 1
ATOM 4048 O O . GLN B 1 174 ? 7.586 -31.141 -7.234 1 98.69 174 GLN B O 1
ATOM 4053 N N . ASP B 1 175 ? 9.062 -32.719 -6.828 1 98.62 175 ASP B N 1
ATOM 4054 C CA . ASP B 1 175 ? 9.617 -32.688 -8.18 1 98.62 175 ASP B CA 1
ATOM 4055 C C . ASP B 1 175 ? 8.594 -33.125 -9.211 1 98.62 175 ASP B C 1
ATOM 4057 O O . ASP B 1 175 ? 8.523 -32.562 -10.312 1 98.62 175 ASP B O 1
ATOM 4061 N N . ALA B 1 176 ? 7.887 -34.125 -8.875 1 98.5 176 ALA B N 1
ATOM 4062 C CA . ALA B 1 176 ? 6.844 -34.594 -9.789 1 98.5 176 ALA B CA 1
ATOM 4063 C C . ALA B 1 176 ? 5.805 -33.5 -10.031 1 98.5 176 ALA B C 1
ATOM 4065 O O . ALA B 1 176 ? 5.352 -33.312 -11.156 1 98.5 176 ALA B O 1
ATOM 4066 N N . PHE B 1 177 ? 5.402 -32.906 -8.992 1 98.5 177 PHE B N 1
ATOM 4067 C CA . PHE B 1 177 ? 4.465 -31.797 -9.094 1 98.5 177 PHE B CA 1
ATOM 4068 C C . PHE B 1 177 ? 5.027 -30.703 -9.984 1 98.5 177 PHE B C 1
ATOM 4070 O O . PHE B 1 177 ? 4.324 -30.172 -10.852 1 98.5 177 PHE B O 1
ATOM 4077 N N . SER B 1 178 ? 6.27 -30.312 -9.734 1 98.56 178 SER B N 1
ATOM 4078 C CA . SER B 1 178 ? 6.945 -29.266 -10.492 1 98.56 178 SER B CA 1
ATOM 4079 C C . SER B 1 178 ? 7.039 -29.641 -11.977 1 98.56 178 SER B C 1
ATOM 4081 O O . SER B 1 178 ? 6.844 -28.781 -12.844 1 98.56 178 SER B O 1
ATOM 4083 N N . LEU B 1 179 ? 7.406 -30.859 -12.211 1 98.69 179 LEU B N 1
ATOM 4084 C CA . LEU B 1 179 ? 7.48 -31.312 -13.594 1 98.69 179 LEU B CA 1
ATOM 4085 C C . LEU B 1 179 ? 6.129 -31.188 -14.289 1 98.69 179 LEU B C 1
ATOM 4087 O O . LEU B 1 179 ? 6.055 -30.75 -15.438 1 98.69 179 LEU B O 1
ATOM 4091 N N . GLN B 1 180 ? 5.094 -31.609 -13.617 1 98.44 180 GLN B N 1
ATOM 4092 C CA . GLN B 1 180 ? 3.75 -31.484 -14.172 1 98.44 180 GLN B CA 1
ATOM 4093 C C . GLN B 1 180 ? 3.412 -30.031 -14.477 1 98.44 180 GLN B C 1
ATOM 4095 O O . GLN B 1 180 ? 2.834 -29.719 -15.523 1 98.44 180 GLN B O 1
ATOM 4100 N N . SER B 1 181 ? 3.721 -29.109 -13.555 1 98.69 181 SER B N 1
ATOM 4101 C CA . SER B 1 181 ? 3.482 -27.688 -13.773 1 98.69 181 SER B CA 1
ATOM 4102 C C . SER B 1 181 ? 4.203 -27.203 -15.023 1 98.69 181 SER B C 1
ATOM 4104 O O . SER B 1 181 ? 3.629 -26.469 -15.828 1 98.69 181 SER B O 1
ATOM 4106 N N . GLN B 1 182 ? 5.453 -27.609 -15.211 1 98.69 182 GLN B N 1
ATOM 4107 C CA . GLN B 1 182 ? 6.25 -27.234 -16.375 1 98.69 182 GLN B CA 1
ATOM 4108 C C . GLN B 1 182 ? 5.645 -27.781 -17.656 1 98.69 182 GLN B C 1
ATOM 4110 O O . GLN B 1 182 ? 5.523 -27.062 -18.656 1 98.69 182 GLN B O 1
ATOM 4115 N N . GLN B 1 183 ? 5.277 -29 -17.609 1 98.56 183 GLN B N 1
ATOM 4116 C CA . GLN B 1 183 ? 4.703 -29.656 -18.781 1 98.56 183 GLN B CA 1
ATOM 4117 C C . GLN B 1 183 ? 3.379 -29 -19.172 1 98.56 183 GLN B C 1
ATOM 4119 O O . GLN B 1 183 ? 3.125 -28.781 -20.359 1 98.56 183 GLN B O 1
ATOM 4124 N N . ARG B 1 184 ? 2.557 -28.734 -18.234 1 98.69 184 ARG B N 1
ATOM 4125 C CA . ARG B 1 184 ? 1.276 -28.094 -18.5 1 98.69 184 ARG B CA 1
ATOM 4126 C C . ARG B 1 184 ? 1.481 -26.688 -19.078 1 98.69 184 ARG B C 1
ATOM 4128 O O . ARG B 1 184 ? 0.809 -26.312 -20.031 1 98.69 184 ARG B O 1
ATOM 4135 N N . ALA B 1 185 ? 2.404 -25.906 -18.5 1 98.81 185 ALA B N 1
ATOM 4136 C CA . ALA B 1 185 ? 2.674 -24.547 -18.984 1 98.81 185 ALA B CA 1
ATOM 4137 C C . ALA B 1 185 ? 3.225 -24.578 -20.406 1 98.81 185 ALA B C 1
ATOM 4139 O O . ALA B 1 185 ? 2.828 -23.766 -21.25 1 98.81 185 ALA B O 1
ATOM 4140 N N . ALA B 1 186 ? 4.156 -25.5 -20.625 1 98.62 186 ALA B N 1
ATOM 4141 C CA . ALA B 1 186 ? 4.727 -25.641 -21.953 1 98.62 186 ALA B CA 1
ATOM 4142 C C . ALA B 1 186 ? 3.646 -26 -22.984 1 98.62 186 ALA B C 1
ATOM 4144 O O . ALA B 1 186 ? 3.609 -25.422 -24.078 1 98.62 186 ALA B O 1
ATOM 4145 N N . ALA B 1 187 ? 2.814 -26.922 -22.641 1 98.56 187 ALA B N 1
ATOM 4146 C CA . ALA B 1 187 ? 1.726 -27.328 -23.531 1 98.56 187 ALA B CA 1
ATOM 4147 C C . ALA B 1 187 ? 0.758 -26.188 -23.781 1 98.56 187 ALA B C 1
ATOM 4149 O O . ALA B 1 187 ? 0.302 -25.969 -24.906 1 98.56 187 ALA B O 1
ATOM 4150 N N . ALA B 1 188 ? 0.401 -25.484 -22.75 1 98.69 188 ALA B N 1
ATOM 4151 C CA . ALA B 1 188 ? -0.522 -24.359 -22.859 1 98.69 188 ALA B CA 1
ATOM 4152 C C . ALA B 1 188 ? 0.053 -23.266 -23.766 1 98.69 188 ALA B C 1
ATOM 4154 O O . ALA B 1 188 ? -0.659 -22.703 -24.594 1 98.69 188 ALA B O 1
ATOM 4155 N N . GLN B 1 189 ? 1.285 -22.922 -23.516 1 98.5 189 GLN B N 1
ATOM 4156 C CA . GLN B 1 189 ? 1.931 -21.891 -24.328 1 98.5 189 GLN B CA 1
ATOM 4157 C C . GLN B 1 189 ? 1.969 -22.312 -25.797 1 98.5 189 GLN B C 1
ATOM 4159 O O . GLN B 1 189 ? 1.671 -21.5 -26.688 1 98.5 189 GLN B O 1
ATOM 4164 N N . LYS B 1 190 ? 2.367 -23.578 -26.047 1 97.94 190 LYS B N 1
ATOM 4165 C CA . LYS B 1 190 ? 2.416 -24.094 -27.406 1 97.94 190 LYS B CA 1
ATOM 4166 C C . LYS B 1 190 ? 1.036 -24.062 -28.062 1 97.94 190 LYS B C 1
ATOM 4168 O O . LYS B 1 190 ? 0.916 -23.781 -29.25 1 97.94 190 LYS B O 1
ATOM 4173 N N . ALA B 1 191 ? 0.028 -24.328 -27.281 1 98.25 191 ALA B N 1
ATOM 4174 C CA . ALA B 1 191 ? -1.342 -24.359 -27.797 1 98.25 191 ALA B CA 1
ATOM 4175 C C . ALA B 1 191 ? -1.92 -22.953 -27.906 1 98.25 191 ALA B C 1
ATOM 4177 O O . ALA B 1 191 ? -3.039 -22.781 -28.391 1 98.25 191 ALA B O 1
ATOM 4178 N N . GLY B 1 192 ? -1.248 -21.938 -27.422 1 98.06 192 GLY B N 1
ATOM 4179 C CA . GLY B 1 192 ? -1.678 -20.562 -27.531 1 98.06 192 GLY B CA 1
ATOM 4180 C C . GLY B 1 192 ? -2.738 -20.188 -26.5 1 98.06 192 GLY B C 1
ATOM 4181 O O . GLY B 1 192 ? -3.52 -19.25 -26.719 1 98.06 192 GLY B O 1
ATOM 4182 N N . LYS B 1 193 ? -2.791 -20.844 -25.406 1 98.38 193 LYS B N 1
ATOM 4183 C CA . LYS B 1 193 ? -3.854 -20.641 -24.422 1 98.38 193 LYS B CA 1
ATOM 4184 C C . LYS B 1 193 ? -3.699 -19.312 -23.703 1 98.38 193 LYS B C 1
ATOM 4186 O O . LYS B 1 193 ? -4.668 -18.766 -23.156 1 98.38 193 LYS B O 1
ATOM 4191 N N . PHE B 1 194 ? -2.457 -18.766 -23.703 1 98.56 194 PHE B N 1
ATOM 4192 C CA . PHE B 1 194 ? -2.213 -17.531 -22.938 1 98.56 194 PHE B CA 1
ATOM 4193 C C . PHE B 1 194 ? -2.338 -16.312 -23.844 1 98.56 194 PHE B C 1
ATOM 4195 O O . PHE B 1 194 ? -2.205 -15.18 -23.375 1 98.56 194 PHE B O 1
ATOM 4202 N N . ARG B 1 195 ? -2.625 -16.453 -25.078 1 97.81 195 ARG B N 1
ATOM 4203 C CA . ARG B 1 195 ? -2.586 -15.367 -26.062 1 97.81 195 ARG B CA 1
ATOM 4204 C C . ARG B 1 195 ? -3.604 -14.281 -25.719 1 97.81 195 ARG B C 1
ATOM 4206 O O . ARG B 1 195 ? -3.324 -13.094 -25.859 1 97.81 195 ARG B O 1
ATOM 4213 N N . ASP B 1 196 ? -4.734 -14.711 -25.219 1 97.81 196 ASP B N 1
ATOM 4214 C CA . ASP B 1 196 ? -5.809 -13.75 -24.984 1 97.81 196 ASP B CA 1
ATOM 4215 C C . ASP B 1 196 ? -5.57 -12.977 -23.688 1 97.81 196 ASP B C 1
ATOM 4217 O O . ASP B 1 196 ? -6.148 -11.906 -23.484 1 97.81 196 ASP B O 1
ATOM 4221 N N . GLU B 1 197 ? -4.758 -13.539 -22.781 1 98.62 197 GLU B N 1
ATOM 4222 C CA . GLU B 1 197 ? -4.566 -12.859 -21.5 1 98.62 197 GLU B CA 1
ATOM 4223 C C . GLU B 1 197 ? -3.285 -12.031 -21.5 1 98.62 197 GLU B C 1
ATOM 4225 O O . GLU B 1 197 ? -3.109 -11.148 -20.672 1 98.62 197 GLU B O 1
ATOM 4230 N N . ILE B 1 198 ? -2.381 -12.164 -22.5 1 98.88 198 ILE B N 1
ATOM 4231 C CA . ILE B 1 198 ? -1.084 -11.5 -22.484 1 98.88 198 ILE B CA 1
ATOM 4232 C C . ILE B 1 198 ? -1.123 -10.266 -23.391 1 98.88 198 ILE B C 1
ATOM 4234 O O . ILE B 1 198 ? -1.534 -10.359 -24.547 1 98.88 198 ILE B O 1
ATOM 4238 N N . VAL B 1 199 ? -0.736 -9.148 -22.781 1 98.75 199 VAL B N 1
ATOM 4239 C CA . VAL B 1 199 ? -0.474 -7.918 -23.531 1 98.75 199 VAL B CA 1
ATOM 4240 C C . VAL B 1 199 ? 1.029 -7.758 -23.75 1 98.75 199 VAL B C 1
ATOM 4242 O O . VAL B 1 199 ? 1.812 -7.832 -22.797 1 98.75 199 VAL B O 1
ATOM 4245 N N . PRO B 1 200 ? 1.455 -7.539 -24.969 1 98.5 200 PRO B N 1
ATOM 4246 C CA . PRO B 1 200 ? 2.891 -7.379 -25.203 1 98.5 200 PRO B CA 1
ATOM 4247 C C . PRO B 1 200 ? 3.467 -6.133 -24.547 1 98.5 200 PRO B C 1
ATOM 4249 O O . PRO B 1 200 ? 2.824 -5.082 -24.531 1 98.5 200 PRO B O 1
ATOM 4252 N N . VAL B 1 201 ? 4.559 -6.293 -23.938 1 98.62 201 VAL B N 1
ATOM 4253 C CA . VAL B 1 201 ? 5.344 -5.16 -23.453 1 98.62 201 VAL B CA 1
ATOM 4254 C C . VAL B 1 201 ? 6.359 -4.742 -24.516 1 98.62 201 VAL B C 1
ATOM 4256 O O . VAL B 1 201 ? 7.137 -5.57 -25 1 98.62 201 VAL B O 1
ATOM 4259 N N . LEU B 1 202 ? 6.363 -3.504 -24.891 1 97.81 202 LEU B N 1
ATOM 4260 C CA . LEU B 1 202 ? 7.332 -3.002 -25.859 1 97.81 202 LEU B CA 1
ATOM 4261 C C . LEU B 1 202 ? 8.633 -2.592 -25.172 1 97.81 202 LEU B C 1
ATOM 4263 O O . LEU B 1 202 ? 8.68 -1.563 -24.484 1 97.81 202 LEU B O 1
ATOM 4267 N N . VAL B 1 203 ? 9.617 -3.396 -25.375 1 97.38 203 VAL B N 1
ATOM 4268 C CA . VAL B 1 203 ? 10.906 -3.188 -24.734 1 97.38 203 VAL B CA 1
ATOM 4269 C C . VAL B 1 203 ? 11.805 -2.336 -25.641 1 97.38 203 VAL B C 1
ATOM 4271 O O . VAL B 1 203 ? 12.117 -2.73 -26.766 1 97.38 203 VAL B O 1
ATOM 4274 N N . PRO B 1 204 ? 12.18 -1.195 -25.125 1 94.44 204 PRO B N 1
ATOM 4275 C CA . PRO B 1 204 ? 13.062 -0.353 -25.938 1 94.44 204 PRO B CA 1
ATOM 4276 C C . PRO B 1 204 ? 14.359 -1.06 -26.312 1 94.44 204 PRO B C 1
ATOM 4278 O O . PRO B 1 204 ? 14.922 -1.8 -25.516 1 94.44 204 PRO B O 1
ATOM 4281 N N . GLN B 1 205 ? 14.773 -0.821 -27.531 1 91.81 205 GLN B N 1
ATOM 4282 C CA . GLN B 1 205 ? 16.031 -1.359 -28.031 1 91.81 205 GLN B CA 1
ATOM 4283 C C . GLN B 1 205 ? 17.047 -0.248 -28.266 1 91.81 205 GLN B C 1
ATOM 4285 O O . GLN B 1 205 ? 16.672 0.911 -28.469 1 91.81 205 GLN B O 1
ATOM 4290 N N . ARG B 1 206 ? 18.453 -0.557 -28.344 1 86.88 206 ARG B N 1
ATOM 4291 C CA . ARG B 1 206 ? 19.5 0.424 -28.625 1 86.88 206 ARG B CA 1
ATOM 4292 C C . ARG B 1 206 ? 19.359 0.998 -30.031 1 86.88 206 ARG B C 1
ATOM 4294 O O . ARG B 1 206 ? 19.484 2.209 -30.219 1 86.88 206 ARG B O 1
ATOM 4301 N N . LYS B 1 207 ? 19.109 0.157 -30.906 1 86.12 207 LYS B N 1
ATOM 4302 C CA . LYS B 1 207 ? 18.859 0.546 -32.281 1 86.12 207 LYS B CA 1
ATOM 4303 C C . LYS B 1 207 ? 17.609 -0.136 -32.844 1 86.12 207 LYS B C 1
ATOM 4305 O O . LYS B 1 207 ? 17.359 -1.308 -32.562 1 86.12 207 LYS B O 1
ATOM 4310 N N . GLY B 1 208 ? 16.812 0.646 -33.438 1 92 208 GLY B N 1
ATOM 4311 C CA . GLY B 1 208 ? 15.641 0.063 -34.094 1 92 208 GLY B CA 1
ATOM 4312 C C . GLY B 1 208 ? 14.367 0.217 -33.281 1 92 208 GLY B C 1
ATOM 4313 O O . GLY B 1 208 ? 14.352 0.939 -32.281 1 92 208 GLY B O 1
ATOM 4314 N N . ASP B 1 209 ? 13.266 -0.448 -33.781 1 94.56 209 ASP B N 1
ATOM 4315 C CA . ASP B 1 209 ? 11.945 -0.416 -33.156 1 94.56 209 ASP B CA 1
ATOM 4316 C C . ASP B 1 209 ? 11.922 -1.246 -31.859 1 94.56 209 ASP B C 1
ATOM 4318 O O . ASP B 1 209 ? 12.68 -2.209 -31.734 1 94.56 209 ASP B O 1
ATOM 4322 N N . PRO B 1 210 ? 11.086 -0.861 -30.875 1 95.62 210 PRO B N 1
ATOM 4323 C CA . PRO B 1 210 ? 10.961 -1.676 -29.672 1 95.62 210 PRO B CA 1
ATOM 4324 C C . PRO B 1 210 ? 10.586 -3.127 -29.969 1 95.62 210 PRO B C 1
ATOM 4326 O O . PRO B 1 210 ? 9.914 -3.4 -30.969 1 95.62 210 PRO B O 1
ATOM 4329 N N . LEU B 1 211 ? 11.086 -3.996 -29.141 1 96.31 211 LEU B N 1
ATOM 4330 C CA . LEU B 1 211 ? 10.781 -5.422 -29.234 1 96.31 211 LEU B CA 1
ATOM 4331 C C . LEU B 1 211 ? 9.547 -5.773 -28.406 1 96.31 211 LEU B C 1
ATOM 4333 O O . LEU B 1 211 ? 9.461 -5.418 -27.234 1 96.31 211 LEU B O 1
ATOM 4337 N N . ALA B 1 212 ? 8.68 -6.52 -29.062 1 97.69 212 ALA B N 1
ATOM 4338 C CA . ALA B 1 212 ? 7.48 -6.957 -28.359 1 97.69 212 ALA B CA 1
ATOM 4339 C C . ALA B 1 212 ? 7.766 -8.188 -27.5 1 97.69 212 ALA B C 1
ATOM 4341 O O . ALA B 1 212 ? 8.094 -9.258 -28.031 1 97.69 212 ALA B O 1
ATOM 4342 N N . PHE B 1 213 ? 7.738 -8.039 -26.188 1 98.5 213 PHE B N 1
ATOM 4343 C CA . PHE B 1 213 ? 7.824 -9.148 -25.25 1 98.5 213 PHE B CA 1
ATOM 4344 C C . PHE B 1 213 ? 6.441 -9.711 -24.953 1 98.5 213 PHE B C 1
ATOM 4346 O O . PHE B 1 213 ? 5.672 -9.117 -24.188 1 98.5 213 PHE B O 1
ATOM 4353 N N . ASP B 1 214 ? 6.16 -10.922 -25.531 1 98.38 214 ASP B N 1
ATOM 4354 C CA . ASP B 1 214 ? 4.758 -11.328 -25.5 1 98.38 214 ASP B CA 1
ATOM 4355 C C . ASP B 1 214 ? 4.621 -12.805 -25.125 1 98.38 214 ASP B C 1
ATOM 4357 O O . ASP B 1 214 ? 3.566 -13.406 -25.328 1 98.38 214 ASP B O 1
ATOM 4361 N N . ALA B 1 215 ? 5.633 -13.367 -24.641 1 98.44 215 ALA B N 1
ATOM 4362 C CA . ALA B 1 215 ? 5.57 -14.758 -24.188 1 98.44 215 ALA B CA 1
ATOM 4363 C C . ALA B 1 215 ? 6.293 -14.938 -22.859 1 98.44 215 ALA B C 1
ATOM 4365 O O . ALA B 1 215 ? 7.355 -14.352 -22.641 1 98.44 215 ALA B O 1
ATOM 4366 N N . ASP B 1 216 ? 5.676 -15.742 -22.016 1 98.69 216 ASP B N 1
ATOM 4367 C CA . ASP B 1 216 ? 6.309 -16.047 -20.734 1 98.69 216 ASP B CA 1
ATOM 4368 C C . ASP B 1 216 ? 7.688 -16.672 -20.938 1 98.69 216 ASP B C 1
ATOM 4370 O O . ASP B 1 216 ? 7.832 -17.625 -21.703 1 98.69 216 ASP B O 1
ATOM 4374 N N . GLU B 1 217 ? 8.586 -16.125 -20.203 1 97.56 217 GLU B N 1
ATOM 4375 C CA . GLU B 1 217 ? 9.992 -16.438 -20.453 1 97.56 217 GLU B CA 1
ATOM 4376 C C . GLU B 1 217 ? 10.5 -17.5 -19.484 1 97.56 217 GLU B C 1
ATOM 4378 O O . GLU B 1 217 ? 11.531 -18.141 -19.734 1 97.56 217 GLU B O 1
ATOM 4383 N N . PHE B 1 218 ? 9.773 -17.828 -18.453 1 97.62 218 PHE B N 1
ATOM 4384 C CA . PHE B 1 218 ? 10.312 -18.609 -17.359 1 97.62 218 PHE B CA 1
ATOM 4385 C C . PHE B 1 218 ? 10.047 -20.094 -17.578 1 97.62 218 PHE B C 1
ATOM 4387 O O . PHE B 1 218 ? 10.633 -20.938 -16.891 1 97.62 218 PHE B O 1
ATOM 4394 N N . ILE B 1 219 ? 9.25 -20.516 -18.562 1 98.56 219 ILE B N 1
ATOM 4395 C CA . ILE B 1 219 ? 8.852 -21.891 -18.812 1 98.56 219 ILE B CA 1
ATOM 4396 C C . ILE B 1 219 ? 10.047 -22.672 -19.344 1 98.56 219 ILE B C 1
ATOM 4398 O O . ILE B 1 219 ? 10.742 -22.234 -20.266 1 98.56 219 ILE B O 1
ATOM 4402 N N . LYS B 1 220 ? 10.25 -23.812 -18.734 1 97.69 220 LYS B N 1
ATOM 4403 C CA . LYS B 1 220 ? 11.305 -24.719 -19.188 1 97.69 220 LYS B CA 1
ATOM 4404 C C . LYS B 1 220 ? 10.727 -25.828 -20.062 1 97.69 220 LYS B C 1
ATOM 4406 O O . LYS B 1 220 ? 10.305 -26.875 -19.562 1 97.69 220 LYS B O 1
ATOM 4411 N N . HIS B 1 221 ? 10.945 -25.75 -21.297 1 96.38 221 HIS B N 1
ATOM 4412 C CA . HIS B 1 221 ? 10.336 -26.672 -22.25 1 96.38 221 HIS B CA 1
ATOM 4413 C C . HIS B 1 221 ? 11.031 -28.031 -22.234 1 96.38 221 HIS B C 1
ATOM 4415 O O . HIS B 1 221 ? 10.477 -29.016 -22.703 1 96.38 221 HIS B O 1
ATOM 4421 N N . ASP B 1 222 ? 12.195 -28.031 -21.641 1 95.88 222 ASP B N 1
ATOM 4422 C CA . ASP B 1 222 ? 12.969 -29.266 -21.594 1 95.88 222 ASP B CA 1
ATOM 4423 C C . ASP B 1 222 ? 13.016 -29.844 -20.188 1 95.88 222 ASP B C 1
ATOM 4425 O O . ASP B 1 222 ? 13.898 -30.641 -19.875 1 95.88 222 ASP B O 1
ATOM 4429 N N . ALA B 1 223 ? 12.117 -29.406 -19.344 1 96.88 223 ALA B N 1
ATOM 4430 C CA . ALA B 1 223 ? 12.07 -29.922 -17.984 1 96.88 223 ALA B CA 1
ATOM 4431 C C . ALA B 1 223 ? 11.938 -31.438 -17.984 1 96.88 223 ALA B C 1
ATOM 4433 O O . ALA B 1 223 ? 11.195 -32 -18.797 1 96.88 223 ALA B O 1
ATOM 4434 N N . SER B 1 224 ? 12.703 -32.094 -17.125 1 97.75 224 SER B N 1
ATOM 4435 C CA . SER B 1 224 ? 12.672 -33.562 -17.016 1 97.75 224 SER B CA 1
ATOM 4436 C C . SER B 1 224 ? 12.844 -34.031 -15.57 1 97.75 224 SER B C 1
ATOM 4438 O O . SER B 1 224 ? 13.383 -33.281 -14.742 1 97.75 224 SER B O 1
ATOM 4440 N N . ALA B 1 225 ? 12.305 -35.219 -15.344 1 97.81 225 ALA B N 1
ATOM 4441 C CA . ALA B 1 225 ? 12.453 -35.812 -14.008 1 97.81 225 ALA B CA 1
ATOM 4442 C C . ALA B 1 225 ? 13.922 -35.906 -13.609 1 97.81 225 ALA B C 1
ATOM 4444 O O . ALA B 1 225 ? 14.289 -35.625 -12.469 1 97.81 225 ALA B O 1
ATOM 4445 N N . ASP B 1 226 ? 14.75 -36.375 -14.539 1 97.44 226 ASP B N 1
ATOM 4446 C CA . ASP B 1 226 ? 16.188 -36.5 -14.289 1 97.44 226 ASP B CA 1
ATOM 4447 C C . ASP B 1 226 ? 16.828 -35.156 -13.977 1 97.44 226 ASP B C 1
ATOM 4449 O O . ASP B 1 226 ? 17.672 -35.062 -13.07 1 97.44 226 ASP B O 1
ATOM 4453 N N . GLY B 1 227 ? 16.531 -34.188 -14.75 1 97.12 227 GLY B N 1
ATOM 4454 C CA . GLY B 1 227 ? 17.062 -32.844 -14.508 1 97.12 227 GLY B CA 1
ATOM 4455 C C . GLY B 1 227 ? 16.703 -32.312 -13.141 1 97.12 227 GLY B C 1
ATOM 4456 O O . GLY B 1 227 ? 17.547 -31.703 -12.469 1 97.12 227 GLY B O 1
ATOM 4457 N N . LEU B 1 228 ? 15.445 -32.469 -12.75 1 97.81 228 LEU B N 1
ATOM 4458 C CA . LEU B 1 228 ? 14.984 -31.984 -11.453 1 97.81 228 LEU B CA 1
ATOM 4459 C C . LEU B 1 228 ? 15.664 -32.75 -10.312 1 97.81 228 LEU B C 1
ATOM 4461 O O . LEU B 1 228 ? 16.016 -32.125 -9.297 1 97.81 228 LEU B O 1
ATOM 4465 N N . ALA B 1 229 ? 15.844 -34.031 -10.5 1 96.69 229 ALA B N 1
ATOM 4466 C CA . ALA B 1 229 ? 16.406 -34.875 -9.461 1 96.69 229 ALA B CA 1
ATOM 4467 C C . ALA B 1 229 ? 17.859 -34.5 -9.164 1 96.69 229 ALA B C 1
ATOM 4469 O O . ALA B 1 229 ? 18.359 -34.75 -8.062 1 96.69 229 ALA B O 1
ATOM 4470 N N . LYS B 1 230 ? 18.516 -33.844 -10.07 1 96.81 230 LYS B N 1
ATOM 4471 C CA . LYS B 1 230 ? 19.922 -33.531 -9.938 1 96.81 230 LYS B CA 1
ATOM 4472 C C . LYS B 1 230 ? 20.109 -32.219 -9.164 1 96.81 230 LYS B C 1
ATOM 4474 O O . LYS B 1 230 ? 21.219 -31.922 -8.711 1 96.81 230 LYS B O 1
ATOM 4479 N N . LEU B 1 231 ? 19.047 -31.531 -8.961 1 96.88 231 LEU B N 1
ATOM 4480 C CA . LEU B 1 231 ? 19.172 -30.234 -8.297 1 96.88 231 LEU B CA 1
ATOM 4481 C C . LEU B 1 231 ? 19.375 -30.406 -6.797 1 96.88 231 LEU B C 1
ATOM 4483 O O . LEU B 1 231 ? 18.781 -31.297 -6.184 1 96.88 231 LEU B O 1
ATOM 4487 N N . ARG B 1 232 ? 20.266 -29.625 -6.191 1 95.5 232 ARG B N 1
ATOM 4488 C CA . ARG B 1 232 ? 20.547 -29.656 -4.758 1 95.5 232 ARG B CA 1
ATOM 4489 C C . ARG B 1 232 ? 19.516 -28.844 -3.979 1 95.5 232 ARG B C 1
ATOM 4491 O O . ARG B 1 232 ? 18.953 -27.891 -4.504 1 95.5 232 ARG B O 1
ATOM 4498 N N . PRO B 1 233 ? 19.312 -29.156 -2.715 1 96.62 233 PRO B N 1
ATOM 4499 C CA . PRO B 1 233 ? 18.469 -28.297 -1.866 1 96.62 233 PRO B CA 1
ATOM 4500 C C . PRO B 1 233 ? 18.953 -26.859 -1.834 1 96.62 233 PRO B C 1
ATOM 4502 O O . PRO B 1 233 ? 20.156 -26.594 -1.79 1 96.62 233 PRO B O 1
ATOM 4505 N N . ALA B 1 234 ? 18.016 -25.984 -1.765 1 94.88 234 ALA B N 1
ATOM 4506 C CA . ALA B 1 234 ? 18.359 -24.578 -1.964 1 94.88 234 ALA B CA 1
ATOM 4507 C C . ALA B 1 234 ? 18.422 -23.844 -0.631 1 94.88 234 ALA B C 1
ATOM 4509 O O . ALA B 1 234 ? 19.141 -22.844 -0.508 1 94.88 234 ALA B O 1
ATOM 4510 N N . PHE B 1 235 ? 17.812 -24.328 0.43 1 93.38 235 PHE B N 1
ATOM 4511 C CA . PHE B 1 235 ? 17.625 -23.484 1.595 1 93.38 235 PHE B CA 1
ATOM 4512 C C . PHE B 1 235 ? 18.109 -24.172 2.863 1 93.38 235 PHE B C 1
ATOM 4514 O O . PHE B 1 235 ? 18.438 -23.516 3.85 1 93.38 235 PHE B O 1
ATOM 4521 N N . LYS B 1 236 ? 18 -25.453 2.82 1 93.19 236 LYS B N 1
ATOM 4522 C CA . LYS B 1 236 ? 18.469 -26.297 3.914 1 93.19 236 LYS B CA 1
ATOM 4523 C C . LYS B 1 236 ? 19.312 -27.469 3.389 1 93.19 236 LYS B C 1
ATOM 4525 O O . LYS B 1 236 ? 18.969 -28.062 2.371 1 93.19 236 LYS B O 1
ATOM 4530 N N . LYS B 1 237 ? 20.484 -27.719 4.051 1 92.06 237 LYS B N 1
ATOM 4531 C CA . LYS B 1 237 ? 21.422 -28.734 3.596 1 92.06 237 LYS B CA 1
ATOM 4532 C C . LYS B 1 237 ? 20.703 -30.062 3.348 1 92.06 237 LYS B C 1
ATOM 4534 O O . LYS B 1 237 ? 20.906 -30.703 2.309 1 92.06 237 LYS B O 1
ATOM 4539 N N . ASP B 1 238 ? 19.891 -30.516 4.191 1 92.94 238 ASP B N 1
ATOM 4540 C CA . ASP B 1 238 ? 19.172 -31.781 4.027 1 92.94 238 ASP B CA 1
ATOM 4541 C C . ASP B 1 238 ? 17.688 -31.531 3.74 1 92.94 238 ASP B C 1
ATOM 4543 O O . ASP B 1 238 ? 16.828 -32.312 4.16 1 92.94 238 ASP B O 1
ATOM 4547 N N . GLY B 1 239 ? 17.5 -30.453 2.977 1 96.62 239 GLY B N 1
ATOM 4548 C CA . GLY B 1 239 ? 16.109 -30.078 2.703 1 96.62 239 GLY B CA 1
ATOM 4549 C C . GLY B 1 239 ? 15.562 -30.75 1.456 1 96.62 239 GLY B C 1
ATOM 4550 O O . GLY B 1 239 ? 16.203 -31.609 0.865 1 96.62 239 GLY B O 1
ATOM 4551 N N . THR B 1 240 ? 14.312 -30.469 1.158 1 98 240 THR B N 1
ATOM 4552 C CA . THR B 1 240 ? 13.625 -31.078 0.021 1 98 240 THR B CA 1
ATOM 4553 C C . THR B 1 240 ? 13.281 -30.016 -1.027 1 98 240 THR B C 1
ATOM 4555 O O . THR B 1 240 ? 12.93 -30.359 -2.16 1 98 240 THR B O 1
ATOM 4558 N N . VAL B 1 241 ? 13.367 -28.766 -0.68 1 98.38 241 VAL B N 1
ATOM 4559 C CA . VAL B 1 241 ? 13.016 -27.672 -1.583 1 98.38 241 VAL B CA 1
ATOM 4560 C C . VAL B 1 241 ? 14.234 -27.297 -2.43 1 98.38 241 VAL B C 1
ATOM 4562 O O . VAL B 1 241 ? 15.32 -27.078 -1.9 1 98.38 241 VAL B O 1
ATOM 4565 N N . THR B 1 242 ? 14.094 -27.266 -3.701 1 98.12 242 THR B N 1
ATOM 4566 C CA . THR B 1 242 ? 15.141 -26.891 -4.648 1 98.12 242 THR B CA 1
ATOM 4567 C C . THR B 1 242 ? 14.688 -25.766 -5.555 1 98.12 242 THR B C 1
ATOM 4569 O O . THR B 1 242 ? 13.523 -25.344 -5.512 1 98.12 242 THR B O 1
ATOM 4572 N N . ALA B 1 243 ? 15.617 -25.297 -6.363 1 96.62 243 ALA B N 1
ATOM 4573 C CA . ALA B 1 243 ? 15.258 -24.281 -7.352 1 96.62 243 ALA B CA 1
ATOM 4574 C C . ALA B 1 243 ? 14.258 -24.828 -8.367 1 96.62 243 ALA B C 1
ATOM 4576 O O . ALA B 1 243 ? 13.492 -24.078 -8.969 1 96.62 243 ALA B O 1
ATOM 4577 N N . GLY B 1 244 ? 14.25 -26.125 -8.508 1 97.81 244 GLY B N 1
ATOM 4578 C CA . GLY B 1 244 ? 13.398 -26.75 -9.508 1 97.81 244 GLY B CA 1
ATOM 4579 C C . GLY B 1 244 ? 11.969 -26.938 -9.031 1 97.81 244 GLY B C 1
ATOM 4580 O O . GLY B 1 244 ? 11.062 -27.141 -9.844 1 97.81 244 GLY B O 1
ATOM 4581 N N . ASN B 1 245 ? 11.797 -26.984 -7.754 1 98.38 245 ASN B N 1
ATOM 4582 C CA . ASN B 1 245 ? 10.445 -27.156 -7.242 1 98.38 245 ASN B CA 1
ATOM 4583 C C . ASN B 1 245 ? 9.992 -25.922 -6.449 1 98.38 245 ASN B C 1
ATOM 4585 O O . ASN B 1 245 ? 9.227 -26.047 -5.492 1 98.38 245 ASN B O 1
ATOM 4589 N N . ALA B 1 246 ? 10.555 -24.781 -6.777 1 98.19 246 ALA B N 1
ATOM 4590 C CA . ALA B 1 246 ? 10.203 -23.438 -6.305 1 98.19 246 ALA B CA 1
ATOM 4591 C C . ALA B 1 246 ? 9.953 -22.484 -7.473 1 98.19 246 ALA B C 1
ATOM 4593 O O . ALA B 1 246 ? 10.5 -22.672 -8.562 1 98.19 246 ALA B O 1
ATOM 4594 N N . SER B 1 247 ? 9.039 -21.562 -7.223 1 97.75 247 SER B N 1
ATOM 4595 C CA . SER B 1 247 ? 8.875 -20.531 -8.242 1 97.75 247 SER B CA 1
ATOM 4596 C C . SER B 1 247 ? 10.125 -19.672 -8.375 1 97.75 247 SER B C 1
ATOM 4598 O O . SER B 1 247 ? 10.992 -19.688 -7.496 1 97.75 247 SER B O 1
ATOM 4600 N N . GLY B 1 248 ? 10.266 -18.953 -9.406 1 96.81 248 GLY B N 1
ATOM 4601 C CA . GLY B 1 248 ? 11.414 -18.109 -9.664 1 96.81 248 GLY B CA 1
ATOM 4602 C C . GLY B 1 248 ? 11.219 -16.672 -9.188 1 96.81 248 GLY B C 1
ATOM 4603 O O . GLY B 1 248 ? 10.258 -16.391 -8.477 1 96.81 248 GLY B O 1
ATOM 4604 N N . ILE B 1 249 ? 12.18 -15.844 -9.438 1 97.94 249 ILE B N 1
ATOM 4605 C CA . ILE B 1 249 ? 12.148 -14.398 -9.297 1 97.94 249 ILE B CA 1
ATOM 4606 C C . ILE B 1 249 ? 11.805 -13.758 -10.641 1 97.94 249 ILE B C 1
ATOM 4608 O O . ILE B 1 249 ? 12.453 -14.039 -11.656 1 97.94 249 ILE B O 1
ATOM 4612 N N . ASN B 1 250 ? 10.781 -12.914 -10.617 1 98.81 250 ASN B N 1
ATOM 4613 C CA . ASN B 1 250 ? 10.234 -12.578 -11.922 1 98.81 250 ASN B CA 1
ATOM 4614 C C . ASN B 1 250 ? 9.711 -11.148 -11.961 1 98.81 250 ASN B C 1
ATOM 4616 O O . ASN B 1 250 ? 9.594 -10.5 -10.914 1 98.81 250 ASN B O 1
ATOM 4620 N N . ASP B 1 251 ? 9.453 -10.641 -13.125 1 98.88 251 ASP B N 1
ATOM 4621 C CA . ASP B 1 251 ? 8.891 -9.328 -13.414 1 98.88 251 ASP B CA 1
ATOM 4622 C C . ASP B 1 251 ? 7.582 -9.445 -14.195 1 98.88 251 ASP B C 1
ATOM 4624 O O . ASP B 1 251 ? 7.445 -10.32 -15.055 1 98.88 251 ASP B O 1
ATOM 4628 N N . GLY B 1 252 ? 6.621 -8.609 -13.836 1 98.88 252 GLY B N 1
ATOM 4629 C CA . GLY B 1 252 ? 5.371 -8.633 -14.578 1 98.88 252 GLY B CA 1
ATOM 4630 C C . GLY B 1 252 ? 4.285 -7.781 -13.953 1 98.88 252 GLY B C 1
ATOM 4631 O O . GLY B 1 252 ? 4.516 -7.137 -12.922 1 98.88 252 GLY B O 1
ATOM 4632 N N . ALA B 1 253 ? 3.172 -7.703 -14.602 1 98.94 253 ALA B N 1
ATOM 4633 C CA . ALA B 1 253 ? 1.993 -6.988 -14.125 1 98.94 253 ALA B CA 1
ATOM 4634 C C . ALA B 1 253 ? 0.71 -7.684 -14.57 1 98.94 253 ALA B C 1
ATOM 4636 O O . ALA B 1 253 ? 0.715 -8.445 -15.539 1 98.94 253 ALA B O 1
ATOM 4637 N N . ALA B 1 254 ? -0.316 -7.508 -13.844 1 99 254 ALA B N 1
ATOM 4638 C CA . ALA B 1 254 ? -1.659 -7.996 -14.148 1 99 254 ALA B CA 1
ATOM 4639 C C . ALA B 1 254 ? -2.723 -7.07 -13.562 1 99 254 ALA B C 1
ATOM 4641 O O . ALA B 1 254 ? -2.529 -6.488 -12.492 1 99 254 ALA B O 1
ATOM 4642 N N . ALA B 1 255 ? -3.812 -6.895 -14.273 1 98.94 255 ALA B N 1
ATOM 4643 C CA . ALA B 1 255 ? -4.902 -6.051 -13.789 1 98.94 255 ALA B CA 1
ATOM 4644 C C . ALA B 1 255 ? -6.242 -6.496 -14.359 1 98.94 255 ALA B C 1
ATOM 4646 O O . ALA B 1 255 ? -6.289 -7.184 -15.383 1 98.94 255 ALA B O 1
ATOM 4647 N N . VAL B 1 256 ? -7.277 -6.133 -13.664 1 99 256 VAL B N 1
ATOM 4648 C CA . VAL B 1 256 ? -8.648 -6.367 -14.102 1 99 256 VAL B CA 1
ATOM 4649 C C . VAL B 1 256 ? -9.453 -5.07 -14.008 1 99 256 VAL B C 1
ATOM 4651 O O . VAL B 1 256 ? -9.047 -4.133 -13.32 1 99 256 VAL B O 1
ATOM 4654 N N . LEU B 1 257 ? -10.461 -4.977 -14.789 1 98.94 257 LEU B N 1
ATOM 4655 C CA . LEU B 1 257 ? -11.406 -3.867 -14.742 1 98.94 257 LEU B CA 1
ATOM 4656 C C . LEU B 1 257 ? -12.727 -4.305 -14.117 1 98.94 257 LEU B C 1
ATOM 4658 O O . LEU B 1 257 ? -13.352 -5.262 -14.578 1 98.94 257 LEU B O 1
ATOM 4662 N N . LEU B 1 258 ? -13.133 -3.598 -13 1 98.94 258 LEU B N 1
ATOM 4663 C CA . LEU B 1 258 ? -14.305 -3.973 -12.219 1 98.94 258 LEU B CA 1
ATOM 4664 C C . LEU B 1 258 ? -15.367 -2.883 -12.273 1 98.94 258 LEU B C 1
ATOM 4666 O O . LEU B 1 258 ? -15.047 -1.694 -12.312 1 98.94 258 LEU B O 1
ATOM 4670 N N . MET B 1 259 ? -16.594 -3.266 -12.188 1 98.88 259 MET B N 1
ATOM 4671 C CA . MET B 1 259 ? -17.75 -2.389 -12.039 1 98.88 259 MET B CA 1
ATOM 4672 C C . MET B 1 259 ? -18.969 -3.168 -11.531 1 98.88 259 MET B C 1
ATOM 4674 O O . MET B 1 259 ? -18.906 -4.391 -11.375 1 98.88 259 MET B O 1
ATOM 4678 N N . SER B 1 260 ? -20.016 -2.453 -11.164 1 98.62 260 SER B N 1
ATOM 4679 C CA . SER B 1 260 ? -21.25 -3.16 -10.82 1 98.62 260 SER B CA 1
ATOM 4680 C C . SER B 1 260 ? -21.844 -3.855 -12.047 1 98.62 260 SER B C 1
ATOM 4682 O O . SER B 1 260 ? -21.609 -3.436 -13.18 1 98.62 260 SER B O 1
ATOM 4684 N N . THR B 1 261 ? -22.609 -4.945 -11.773 1 98.31 261 THR B N 1
ATOM 4685 C CA . THR B 1 261 ? -23.297 -5.602 -12.883 1 98.31 261 THR B CA 1
ATOM 4686 C C . THR B 1 261 ? -24.234 -4.629 -13.586 1 98.31 261 THR B C 1
ATOM 4688 O O . THR B 1 261 ? -24.406 -4.695 -14.805 1 98.31 261 THR B O 1
ATOM 4691 N N . GLN B 1 262 ? -24.797 -3.707 -12.852 1 98.25 262 GLN B N 1
ATOM 4692 C CA . GLN B 1 262 ? -25.688 -2.693 -13.43 1 98.25 262 GLN B CA 1
ATOM 4693 C C . GLN B 1 262 ? -24.906 -1.764 -14.359 1 98.25 262 GLN B C 1
ATOM 4695 O O . GLN B 1 262 ? -25.391 -1.447 -15.453 1 98.25 262 GLN B O 1
ATOM 4700 N N . LYS B 1 263 ? -23.75 -1.291 -13.938 1 98.25 263 LYS B N 1
ATOM 4701 C CA . LYS B 1 263 ? -22.922 -0.418 -14.766 1 98.25 263 LYS B CA 1
ATOM 4702 C C . LYS B 1 263 ? -22.453 -1.146 -16.016 1 98.25 263 LYS B C 1
ATOM 4704 O O . LYS B 1 263 ? -22.391 -0.558 -17.109 1 98.25 263 LYS B O 1
ATOM 4709 N N . ALA B 1 264 ? -22.062 -2.396 -15.867 1 98.5 264 ALA B N 1
ATOM 4710 C CA . ALA B 1 264 ? -21.656 -3.203 -17.016 1 98.5 264 ALA B CA 1
ATOM 4711 C C . ALA B 1 264 ? -22.781 -3.279 -18.062 1 98.5 264 ALA B C 1
ATOM 4713 O O . ALA B 1 264 ? -22.531 -3.125 -19.25 1 98.5 264 ALA B O 1
ATOM 4714 N N . ASP B 1 265 ? -23.953 -3.51 -17.578 1 98.19 265 ASP B N 1
ATOM 4715 C CA . ASP B 1 265 ? -25.109 -3.566 -18.453 1 98.19 265 ASP B CA 1
ATOM 4716 C C . ASP B 1 265 ? -25.328 -2.234 -19.172 1 98.19 265 ASP B C 1
ATOM 4718 O O . ASP B 1 265 ? -25.594 -2.205 -20.375 1 98.19 265 ASP B O 1
ATOM 4722 N N . GLN B 1 266 ? -25.219 -1.156 -18.422 1 98.19 266 GLN B N 1
ATOM 4723 C CA . GLN B 1 266 ? -25.406 0.181 -18.984 1 98.19 266 GLN B CA 1
ATOM 4724 C C . GLN B 1 266 ? -24.406 0.447 -20.109 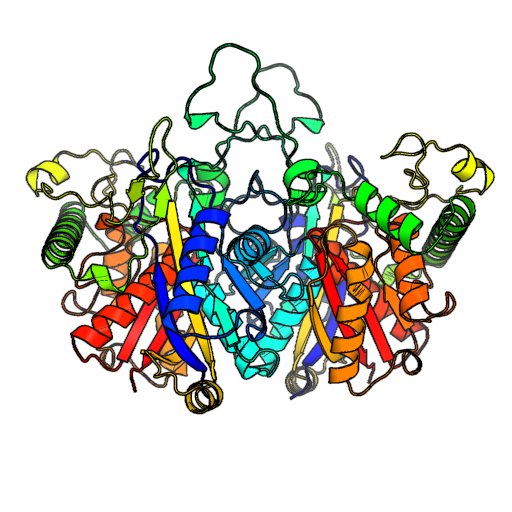1 98.19 266 GLN B C 1
ATOM 4726 O O . GLN B 1 266 ? -24.719 1.147 -21.078 1 98.19 266 GLN B O 1
ATOM 4731 N N . LEU B 1 267 ? -23.203 -0.115 -19.969 1 98.06 267 LEU B N 1
ATOM 4732 C CA . LEU B 1 267 ? -22.141 0.154 -20.922 1 98.06 267 LEU B CA 1
ATOM 4733 C C . LEU B 1 267 ? -22.109 -0.922 -22.016 1 98.06 267 LEU B C 1
ATOM 4735 O O . LEU B 1 267 ? -21.281 -0.86 -22.922 1 98.06 267 LEU B O 1
ATOM 4739 N N . GLY B 1 268 ? -22.906 -1.937 -21.891 1 98.19 268 GLY B N 1
ATOM 4740 C CA . GLY B 1 268 ? -22.938 -3.025 -22.844 1 98.19 268 GLY B CA 1
ATOM 4741 C C . GLY B 1 268 ? -21.734 -3.939 -22.766 1 98.19 268 GLY B C 1
ATOM 4742 O O . GLY B 1 268 ? -21.312 -4.523 -23.766 1 98.19 268 GLY B O 1
ATOM 4743 N N . LEU B 1 269 ? -21.141 -3.994 -21.594 1 98.56 269 LEU B N 1
ATOM 4744 C CA . LEU B 1 269 ? -19.969 -4.848 -21.391 1 98.56 269 LEU B CA 1
ATOM 4745 C C . LEU B 1 269 ? -20.375 -6.188 -20.781 1 98.56 269 LEU B C 1
ATOM 4747 O O . LEU B 1 269 ? -21.109 -6.234 -19.812 1 98.56 269 LEU B O 1
ATOM 4751 N N . LYS B 1 270 ? -19.922 -7.242 -21.391 1 98.06 270 LYS B N 1
ATOM 4752 C CA . LYS B 1 270 ? -20.203 -8.578 -20.891 1 98.06 270 LYS B CA 1
ATOM 4753 C C . LYS B 1 270 ? -19.25 -8.953 -19.75 1 98.06 270 LYS B C 1
ATOM 4755 O O . LYS B 1 270 ? -18.031 -8.961 -19.938 1 98.06 270 LYS B O 1
ATOM 4760 N N . PRO B 1 271 ? -19.797 -9.312 -18.594 1 98.56 271 PRO B N 1
ATOM 4761 C CA . PRO B 1 271 ? -18.906 -9.742 -17.516 1 98.56 271 PRO B CA 1
ATOM 4762 C C . PRO B 1 271 ? -18.156 -11.039 -17.828 1 98.56 271 PRO B C 1
ATOM 4764 O O . PRO B 1 271 ? -18.766 -11.992 -18.328 1 98.56 271 PRO B O 1
ATOM 4767 N N . LEU B 1 272 ? -16.844 -11.031 -17.547 1 98.69 272 LEU B N 1
ATOM 4768 C CA . LEU B 1 272 ? -16.094 -12.281 -17.531 1 98.69 272 LEU B CA 1
ATOM 4769 C C . LEU B 1 272 ? -16.531 -13.164 -16.359 1 98.69 272 LEU B C 1
ATOM 4771 O O . LEU B 1 272 ? -16.625 -14.383 -16.5 1 98.69 272 LEU B O 1
ATOM 4775 N N . ALA B 1 273 ? -16.703 -12.508 -15.227 1 98.81 273 ALA B N 1
ATOM 4776 C CA . ALA B 1 273 ? -17.125 -13.195 -14.008 1 98.81 273 ALA B CA 1
ATOM 4777 C C . ALA B 1 273 ? -17.719 -12.219 -13 1 98.81 273 ALA B C 1
ATOM 4779 O O . ALA B 1 273 ? -17.547 -11.008 -13.125 1 98.81 273 ALA B O 1
ATOM 4780 N N . ILE B 1 274 ? -18.516 -12.773 -12.102 1 98.94 274 ILE B N 1
ATOM 4781 C CA . ILE B 1 274 ? -19.078 -12.047 -10.969 1 98.94 274 ILE B CA 1
ATOM 4782 C C . ILE B 1 274 ? -18.391 -12.484 -9.68 1 98.94 274 ILE B C 1
ATOM 4784 O O . ILE B 1 274 ? -18.25 -13.688 -9.43 1 98.94 274 ILE B O 1
ATOM 4788 N N . ILE B 1 275 ? -17.953 -11.539 -8.891 1 98.94 275 ILE B N 1
ATOM 4789 C CA . ILE B 1 275 ? -17.312 -11.852 -7.621 1 98.94 275 ILE B CA 1
ATOM 4790 C C . ILE B 1 275 ? -18.359 -12.344 -6.617 1 98.94 275 ILE B C 1
ATOM 4792 O O . ILE B 1 275 ? -19.344 -11.648 -6.359 1 98.94 275 ILE B O 1
ATOM 4796 N N . LYS B 1 276 ? -18.094 -13.539 -6.023 1 98.81 276 LYS B N 1
ATOM 4797 C CA . LYS B 1 276 ? -19.094 -14.141 -5.145 1 98.81 276 LYS B CA 1
ATOM 4798 C C . LYS B 1 276 ? -18.609 -14.172 -3.699 1 98.81 276 LYS B C 1
ATOM 4800 O O . LYS B 1 276 ? -19.406 -14.281 -2.768 1 98.81 276 LYS B O 1
ATOM 4805 N N . GLY B 1 277 ? -17.312 -14.07 -3.561 1 98.62 277 GLY B N 1
ATOM 4806 C CA . GLY B 1 277 ? -16.719 -14.062 -2.238 1 98.62 277 GLY B CA 1
ATOM 4807 C C . GLY B 1 277 ? -15.219 -13.797 -2.27 1 98.62 277 GLY B C 1
ATOM 4808 O O . GLY B 1 277 ? -14.539 -14.164 -3.227 1 98.62 277 GLY B O 1
ATOM 4809 N N . TYR B 1 278 ? -14.727 -13.188 -1.285 1 98.88 278 TYR B N 1
ATOM 4810 C CA . TYR B 1 278 ? -13.297 -12.953 -1.134 1 98.88 278 TYR B CA 1
ATOM 4811 C C . TYR B 1 278 ? -12.914 -12.836 0.337 1 98.88 278 TYR B C 1
ATOM 4813 O O . TYR B 1 278 ? -13.766 -12.555 1.185 1 98.88 278 TYR B O 1
ATOM 4821 N N . ALA B 1 279 ? -11.586 -13.117 0.598 1 98.81 279 ALA B N 1
ATOM 4822 C CA . ALA B 1 279 ? -11.141 -13.086 1.987 1 98.81 279 ALA B CA 1
ATOM 4823 C C . ALA B 1 279 ? -9.625 -12.898 2.068 1 98.81 279 ALA B C 1
ATOM 4825 O O . ALA B 1 279 ? -8.883 -13.422 1.239 1 98.81 279 ALA B O 1
ATOM 4826 N N . LEU B 1 280 ? -9.203 -12.102 2.977 1 98.88 280 LEU B N 1
ATOM 4827 C CA . LEU B 1 280 ? -7.84 -11.992 3.477 1 98.88 280 LEU B CA 1
ATOM 4828 C C . LEU B 1 280 ? -7.746 -12.5 4.914 1 98.88 280 LEU B C 1
ATOM 4830 O O . LEU B 1 280 ? -8.492 -12.047 5.785 1 98.88 280 LEU B O 1
ATOM 4834 N N . THR B 1 281 ? -6.863 -13.477 5.168 1 98.81 281 THR B N 1
ATOM 4835 C CA . THR B 1 281 ? -6.762 -14.062 6.5 1 98.81 281 THR B CA 1
ATOM 4836 C C . THR B 1 281 ? -5.305 -14.148 6.941 1 98.81 281 THR B C 1
ATOM 4838 O O . THR B 1 281 ? -4.395 -13.898 6.148 1 98.81 281 THR B O 1
ATOM 4841 N N . GLY B 1 282 ? -5.113 -14.422 8.266 1 98.5 282 GLY B N 1
ATOM 4842 C CA . GLY B 1 282 ? -3.783 -14.648 8.805 1 98.5 282 GLY B CA 1
ATOM 4843 C C . GLY B 1 282 ? -3.549 -16.078 9.242 1 98.5 282 GLY B C 1
ATOM 4844 O O . GLY B 1 282 ? -4.5 -16.828 9.445 1 98.5 282 GLY B O 1
ATOM 4845 N N . CYS B 1 283 ? -2.311 -16.469 9.266 1 98.12 283 CYS B N 1
ATOM 4846 C CA . CYS B 1 283 ? -1.857 -17.734 9.805 1 98.12 283 CYS B CA 1
ATOM 4847 C C . CYS B 1 283 ? -0.432 -17.625 10.336 1 98.12 283 CYS B C 1
ATOM 4849 O O . CYS B 1 283 ? 0.165 -16.547 10.305 1 98.12 283 CYS B O 1
ATOM 4851 N N . GLU B 1 284 ? 0.07 -18.703 10.859 1 97.81 284 GLU B N 1
ATOM 4852 C CA . GLU B 1 284 ? 1.422 -18.703 11.406 1 97.81 284 GLU B CA 1
ATOM 4853 C C . GLU B 1 284 ? 2.461 -18.438 10.32 1 97.81 284 GLU B C 1
ATOM 4855 O O . GLU B 1 284 ? 2.455 -19.109 9.281 1 97.81 284 GLU B O 1
ATOM 4860 N N . PRO B 1 285 ? 3.383 -17.5 10.594 1 97.56 285 PRO B N 1
ATOM 4861 C CA . PRO B 1 285 ? 4.391 -17.172 9.586 1 97.56 285 PRO B CA 1
ATOM 4862 C C . PRO B 1 285 ? 5.273 -18.359 9.211 1 97.56 285 PRO B C 1
ATOM 4864 O O . PRO B 1 285 ? 5.68 -18.5 8.055 1 97.5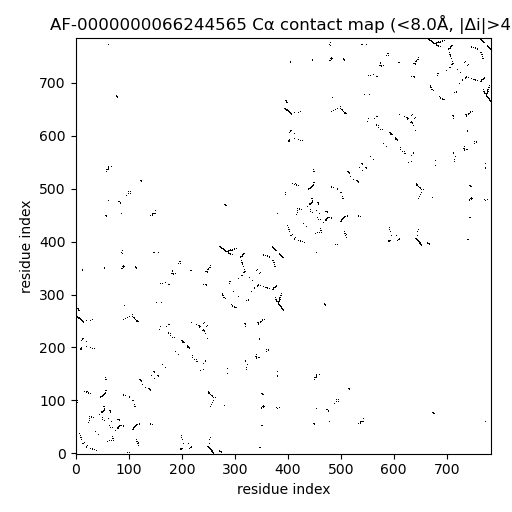6 285 PRO B O 1
ATOM 4867 N N . GLU B 1 286 ? 5.551 -19.281 10.07 1 97.38 286 GLU B N 1
ATOM 4868 C CA . GLU B 1 286 ? 6.465 -20.391 9.844 1 97.38 286 GLU B CA 1
ATOM 4869 C C . GLU B 1 286 ? 5.891 -21.375 8.828 1 97.38 286 GLU B C 1
ATOM 4871 O O . GLU B 1 286 ? 6.637 -22.141 8.211 1 97.38 286 GLU B O 1
ATOM 4876 N N . ILE B 1 287 ? 4.566 -21.359 8.688 1 97.75 287 ILE B N 1
ATOM 4877 C CA . ILE B 1 287 ? 3.893 -22.219 7.715 1 97.75 287 ILE B CA 1
ATOM 4878 C C . ILE B 1 287 ? 2.996 -21.359 6.816 1 97.75 287 ILE B C 1
ATOM 4880 O O . ILE B 1 287 ? 1.881 -21.766 6.48 1 97.75 287 ILE B O 1
ATOM 4884 N N . MET B 1 288 ? 3.482 -20.188 6.559 1 97.25 288 MET B N 1
ATOM 4885 C CA . MET B 1 288 ? 2.707 -19.234 5.773 1 97.25 288 MET B CA 1
ATOM 4886 C C . MET B 1 288 ? 2.164 -19.875 4.508 1 97.25 288 MET B C 1
ATOM 4888 O O . MET B 1 288 ? 1.139 -19.453 3.975 1 97.25 288 MET B O 1
ATOM 4892 N N . GLY B 1 289 ? 2.773 -20.984 4.062 1 97.81 289 GLY B N 1
ATOM 4893 C CA . GLY B 1 289 ? 2.371 -21.688 2.848 1 97.81 289 GLY B CA 1
ATOM 4894 C C . GLY B 1 289 ? 0.953 -22.219 2.908 1 97.81 289 GLY B C 1
ATOM 4895 O O . GLY B 1 289 ? 0.336 -22.469 1.873 1 97.81 289 GLY B O 1
ATOM 4896 N N . ILE B 1 290 ? 0.38 -22.328 4.062 1 98.31 290 ILE B N 1
ATOM 4897 C CA . ILE B 1 290 ? -0.949 -22.922 4.191 1 98.31 290 ILE B CA 1
ATOM 4898 C C . ILE B 1 290 ? -2 -21.812 4.23 1 98.31 290 ILE B C 1
ATOM 4900 O O . ILE B 1 290 ? -3.195 -22.094 4.363 1 98.31 290 ILE B O 1
ATOM 4904 N N . GLY B 1 291 ? -1.59 -20.578 4.035 1 98.56 291 GLY B N 1
ATOM 4905 C CA . GLY B 1 291 ? -2.469 -19.406 4.066 1 98.56 291 GLY B CA 1
ATOM 4906 C C . GLY B 1 291 ? -3.707 -19.578 3.209 1 98.56 291 GLY B C 1
ATOM 4907 O O . GLY B 1 291 ? -4.812 -19.234 3.635 1 98.56 291 GLY B O 1
ATOM 4908 N N . PRO B 1 292 ? -3.58 -20.156 2.062 1 98.81 292 PRO B N 1
ATOM 4909 C CA . PRO B 1 292 ? -4.734 -20.344 1.182 1 98.81 292 PRO B CA 1
ATOM 4910 C C . PRO B 1 292 ? -5.859 -21.125 1.846 1 98.81 292 PRO B C 1
ATOM 4912 O O . PRO B 1 292 ? -7.031 -20.969 1.495 1 98.81 292 PRO B O 1
ATOM 4915 N N . VAL B 1 293 ? -5.547 -21.984 2.781 1 98.81 293 VAL B N 1
ATOM 4916 C CA . VAL B 1 293 ? -6.547 -22.859 3.379 1 98.81 293 VAL B CA 1
ATOM 4917 C C . VAL B 1 293 ? -7.609 -22.031 4.09 1 98.81 293 VAL B C 1
ATOM 4919 O O . VAL B 1 293 ? -8.789 -22.094 3.75 1 98.81 293 VAL B O 1
ATOM 4922 N N . SER B 1 294 ? -7.191 -21.203 5.012 1 98.75 294 SER B N 1
ATOM 4923 C CA . SER B 1 294 ? -8.148 -20.391 5.758 1 98.75 294 SER B CA 1
ATOM 4924 C C . SER B 1 294 ? -8.812 -19.359 4.859 1 98.75 294 SER B C 1
ATOM 4926 O O . SER B 1 294 ? -10.016 -19.094 4.988 1 98.75 294 SER B O 1
ATOM 4928 N N . ALA B 1 295 ? -8.078 -18.75 3.945 1 98.88 295 ALA B N 1
ATOM 4929 C CA . ALA B 1 295 ? -8.633 -17.75 3.045 1 98.88 295 ALA B CA 1
ATOM 4930 C C . ALA B 1 295 ? -9.703 -18.344 2.141 1 98.88 295 ALA B C 1
ATOM 4932 O O . ALA B 1 295 ? -10.758 -17.734 1.927 1 98.88 295 ALA B O 1
ATOM 4933 N N . THR B 1 296 ? -9.422 -19.531 1.602 1 98.88 296 THR B N 1
ATOM 4934 C CA . THR B 1 296 ? -10.359 -20.219 0.724 1 98.88 296 THR B CA 1
ATOM 4935 C C . THR B 1 296 ? -11.641 -20.562 1.475 1 98.88 296 THR B C 1
ATOM 4937 O O . THR B 1 296 ? -12.742 -20.297 0.989 1 98.88 296 THR B O 1
ATOM 4940 N N . ARG B 1 297 ? -11.492 -21.156 2.619 1 98.81 297 ARG B N 1
ATOM 4941 C CA . ARG B 1 297 ? -12.664 -21.547 3.396 1 98.81 297 ARG B CA 1
ATOM 4942 C C . ARG B 1 297 ? -13.539 -20.328 3.699 1 98.81 297 ARG B C 1
ATOM 4944 O O . ARG B 1 297 ? -14.766 -20.391 3.564 1 98.81 297 ARG B O 1
ATOM 4951 N N . LYS B 1 298 ? -12.93 -19.266 4.059 1 98.75 298 LYS B N 1
ATOM 4952 C CA . LYS B 1 298 ? -13.672 -18.047 4.375 1 98.75 298 LYS B CA 1
ATOM 4953 C C . LYS B 1 298 ? -14.336 -17.469 3.129 1 98.75 298 LYS B C 1
ATOM 4955 O O . LYS B 1 298 ? -15.492 -17.047 3.174 1 98.75 298 LYS B O 1
ATOM 4960 N N . ALA B 1 299 ? -13.633 -17.391 2.027 1 98.81 299 ALA B N 1
ATOM 4961 C CA . ALA B 1 299 ? -14.18 -16.859 0.782 1 98.81 299 ALA B CA 1
ATOM 4962 C C . ALA B 1 299 ? -15.352 -17.703 0.297 1 98.81 299 ALA B C 1
ATOM 4964 O O . ALA B 1 299 ? -16.375 -17.156 -0.138 1 98.81 299 ALA B O 1
ATOM 4965 N N . LEU B 1 300 ? -15.211 -19 0.326 1 98.81 300 LEU B N 1
ATOM 4966 C CA . LEU B 1 300 ? -16.266 -19.906 -0.132 1 98.81 300 LEU B CA 1
ATOM 4967 C C . LEU B 1 300 ? -17.484 -19.812 0.784 1 98.81 300 LEU B C 1
ATOM 4969 O O . LEU B 1 300 ? -18.625 -19.891 0.319 1 98.81 300 LEU B O 1
ATOM 4973 N N . SER B 1 301 ? -17.219 -19.672 2.061 1 98.69 301 SER B N 1
ATOM 4974 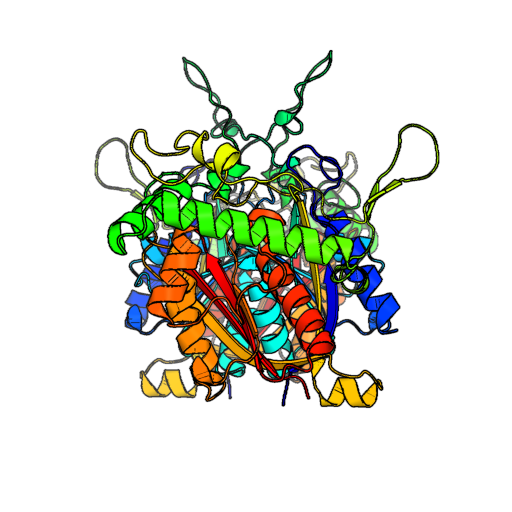C CA . SER B 1 301 ? -18.328 -19.5 2.99 1 98.69 301 SER B CA 1
ATOM 4975 C C . SER B 1 301 ? -19.156 -18.281 2.623 1 98.69 301 SER B C 1
ATOM 4977 O O . SER B 1 301 ? -20.391 -18.328 2.656 1 98.69 301 SER B O 1
ATOM 4979 N N . LYS B 1 302 ? -18.547 -17.234 2.256 1 98 302 LYS B N 1
ATOM 4980 C CA . LYS B 1 302 ? -19.234 -16.016 1.851 1 98 302 LYS B CA 1
ATOM 4981 C C . LYS B 1 302 ? -20.062 -16.234 0.585 1 98 302 LYS B C 1
ATOM 4983 O O . LYS B 1 302 ? -21.125 -15.641 0.41 1 98 302 LYS B O 1
ATOM 4988 N N . ALA B 1 303 ? -19.547 -17.109 -0.245 1 98.12 303 ALA B N 1
ATOM 4989 C CA . ALA B 1 303 ? -20.219 -17.406 -1.505 1 98.12 303 ALA B CA 1
ATOM 4990 C C . ALA B 1 303 ? -21.312 -18.453 -1.308 1 98.12 303 ALA B C 1
ATOM 4992 O O . ALA B 1 303 ? -22.141 -18.688 -2.203 1 98.12 303 ALA B O 1
ATOM 4993 N N . GLY B 1 304 ? -21.297 -19.125 -0.152 1 98.5 304 GLY B N 1
ATOM 4994 C CA . GLY B 1 304 ? -22.203 -20.234 0.084 1 98.5 304 GLY B CA 1
ATOM 4995 C C . GLY B 1 304 ? -21.797 -21.5 -0.649 1 98.5 304 GLY B C 1
ATOM 4996 O O . GLY B 1 304 ? -22.656 -22.281 -1.07 1 98.5 304 GLY B O 1
ATOM 4997 N N . TRP B 1 305 ? -20.469 -21.641 -0.96 1 98.75 305 TRP B N 1
ATOM 4998 C CA . TRP B 1 305 ? -19.938 -22.766 -1.717 1 98.75 305 TRP B CA 1
ATOM 4999 C C . TRP B 1 305 ? -19.031 -23.641 -0.838 1 98.75 305 TRP B C 1
ATOM 5001 O O . TRP B 1 305 ? -18.656 -23.234 0.263 1 98.75 305 TRP B O 1
ATOM 5011 N N . THR B 1 306 ? -18.781 -24.812 -1.285 1 98.38 306 THR B N 1
ATOM 5012 C CA . THR B 1 306 ? -17.734 -25.688 -0.77 1 98.38 306 THR B CA 1
ATOM 5013 C C . THR B 1 306 ? -16.656 -25.938 -1.829 1 98.38 306 THR B C 1
ATOM 5015 O O . THR B 1 306 ? -16.812 -25.516 -2.98 1 98.38 306 THR B O 1
ATOM 5018 N N . VAL B 1 307 ? -15.617 -26.531 -1.415 1 98.38 307 VAL B N 1
ATOM 5019 C CA . VAL B 1 307 ? -14.523 -26.828 -2.334 1 98.38 307 VAL B CA 1
ATOM 5020 C C . VAL B 1 307 ? -15.031 -27.703 -3.473 1 98.38 307 VAL B C 1
ATOM 5022 O O . VAL B 1 307 ? -14.586 -27.578 -4.613 1 98.38 307 VAL B O 1
ATOM 5025 N N . GLU B 1 308 ? -15.977 -28.578 -3.195 1 97.62 308 GLU B N 1
ATOM 5026 C CA . GLU B 1 308 ? -16.516 -29.5 -4.176 1 97.62 308 GLU B CA 1
ATOM 5027 C C . GLU B 1 308 ? -17.297 -28.766 -5.266 1 97.62 308 GLU B C 1
ATOM 5029 O O . GLU B 1 308 ? -17.469 -29.297 -6.371 1 97.62 308 GLU B O 1
ATOM 5034 N N . ASP B 1 309 ? -17.719 -27.594 -4.984 1 98.31 309 ASP B N 1
ATOM 5035 C CA . ASP B 1 309 ? -18.516 -26.812 -5.934 1 98.31 309 ASP B CA 1
ATOM 5036 C C . ASP B 1 309 ? -17.625 -26.172 -6.996 1 98.31 309 ASP B C 1
ATOM 5038 O O . ASP B 1 309 ? -18.109 -25.734 -8.039 1 98.31 309 ASP B O 1
ATOM 5042 N N . LEU B 1 310 ? -16.344 -26.125 -6.77 1 98.75 310 LEU B N 1
ATOM 5043 C CA . LEU B 1 310 ? -15.43 -25.422 -7.656 1 98.75 310 LEU B CA 1
ATOM 5044 C C . LEU B 1 310 ? -15.164 -26.234 -8.922 1 98.75 310 LEU B C 1
ATOM 5046 O O . LEU B 1 310 ? -14.914 -27.438 -8.852 1 98.75 310 LEU B O 1
ATOM 5050 N N . ASP B 1 311 ? -15.211 -25.547 -10.07 1 98.69 311 ASP B N 1
ATOM 5051 C CA . ASP B 1 311 ? -14.875 -26.156 -11.352 1 98.69 311 ASP B CA 1
ATOM 5052 C C . ASP B 1 311 ? -13.391 -26 -11.664 1 98.69 311 ASP B C 1
ATOM 5054 O O . ASP B 1 311 ? -12.781 -26.859 -12.289 1 98.69 311 ASP B O 1
ATOM 5058 N N . LEU B 1 312 ? -12.883 -24.875 -11.352 1 98.75 312 LEU B N 1
ATOM 5059 C CA . LEU B 1 312 ? -11.5 -24.531 -11.68 1 98.75 312 LEU B CA 1
ATOM 5060 C C . LEU B 1 312 ? -10.875 -23.688 -10.57 1 98.75 312 LEU B C 1
ATOM 5062 O O . LEU B 1 312 ? -11.531 -22.828 -9.992 1 98.75 312 LEU B O 1
ATOM 5066 N N . VAL B 1 313 ? -9.594 -24 -10.305 1 98.88 313 VAL B N 1
ATOM 5067 C CA . VAL B 1 313 ? -8.852 -23.281 -9.273 1 98.88 313 VAL B CA 1
ATOM 5068 C C . VAL B 1 313 ? -7.492 -22.844 -9.828 1 98.88 313 VAL B C 1
ATOM 5070 O O . VAL B 1 313 ? -6.812 -23.625 -10.5 1 98.88 313 VAL B O 1
ATOM 5073 N N . GLU B 1 314 ? -7.168 -21.641 -9.68 1 98.81 314 GLU B N 1
ATOM 5074 C CA . GLU B 1 314 ? -5.801 -21.156 -9.836 1 98.81 314 GLU B CA 1
ATOM 5075 C C . GLU B 1 314 ? -5.188 -20.781 -8.492 1 98.81 314 GLU B C 1
ATOM 5077 O O . GLU B 1 314 ? -5.566 -19.766 -7.898 1 98.81 314 GLU B O 1
ATOM 5082 N N . ALA B 1 315 ? -4.336 -21.625 -7.969 1 98.69 315 ALA B N 1
ATOM 5083 C CA . ALA B 1 315 ? -3.635 -21.438 -6.699 1 98.69 315 ALA B CA 1
ATOM 5084 C C . ALA B 1 315 ? -2.139 -21.234 -6.922 1 98.69 315 ALA B C 1
ATOM 5086 O O . ALA B 1 315 ? -1.489 -22.031 -7.598 1 98.69 315 ALA B O 1
ATOM 5087 N N . ASN B 1 316 ? -1.609 -20.156 -6.363 1 98 316 ASN B N 1
ATOM 5088 C CA . ASN B 1 316 ? -0.208 -19.828 -6.605 1 98 316 ASN B CA 1
ATOM 5089 C C . ASN B 1 316 ? 0.719 -20.922 -6.094 1 98 316 ASN B C 1
ATOM 5091 O O . ASN B 1 316 ? 0.564 -21.406 -4.969 1 98 316 ASN B O 1
ATOM 5095 N N . GLU B 1 317 ? 1.637 -21.297 -6.973 1 96.75 317 GLU B N 1
ATOM 5096 C CA . GLU B 1 317 ? 2.645 -22.312 -6.668 1 96.75 317 GLU B CA 1
ATOM 5097 C C . GLU B 1 317 ? 3.969 -21.672 -6.27 1 96.75 317 GLU B C 1
ATOM 5099 O O . GLU B 1 317 ? 4.988 -21.859 -6.934 1 96.75 317 GLU B O 1
ATOM 5104 N N . ALA B 1 318 ? 3.945 -21.016 -5.113 1 97.31 318 ALA B N 1
ATOM 5105 C CA . ALA B 1 318 ? 5.227 -20.453 -4.699 1 97.31 318 ALA B 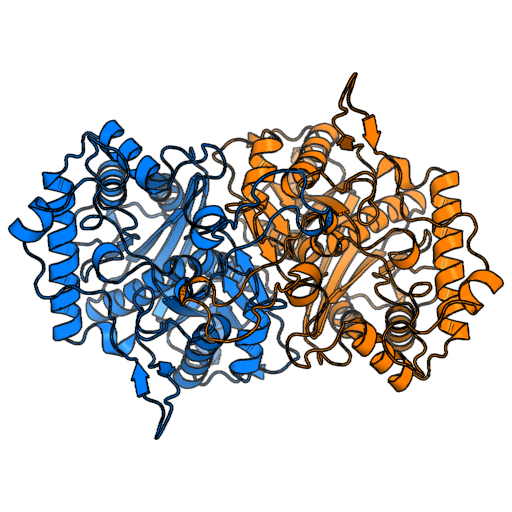CA 1
ATOM 5106 C C . ALA B 1 318 ? 6.281 -21.547 -4.531 1 97.31 318 ALA B C 1
ATOM 5108 O O . ALA B 1 318 ? 7.449 -21.344 -4.863 1 97.31 318 ALA B O 1
ATOM 5109 N N . PHE B 1 319 ? 5.918 -22.609 -3.936 1 98.44 319 PHE B N 1
ATOM 5110 C CA . PHE B 1 319 ? 6.691 -23.828 -3.75 1 98.44 319 PHE B CA 1
ATOM 5111 C C . PHE B 1 319 ? 5.816 -25.062 -3.957 1 98.44 319 PHE B C 1
ATOM 5113 O O . PHE B 1 319 ? 4.625 -25.047 -3.643 1 98.44 319 PHE B O 1
ATOM 5120 N N . ALA B 1 320 ? 6.453 -26.109 -4.48 1 98.69 320 ALA B N 1
ATOM 5121 C CA . ALA B 1 320 ? 5.711 -27.359 -4.633 1 98.69 320 ALA B CA 1
ATOM 5122 C C . ALA B 1 320 ? 5.184 -27.844 -3.287 1 98.69 320 ALA B C 1
ATOM 5124 O O . ALA B 1 320 ? 4.043 -28.297 -3.189 1 98.69 320 ALA B O 1
ATOM 5125 N N . ALA B 1 321 ? 6.012 -27.75 -2.248 1 98.56 321 ALA B N 1
ATOM 5126 C CA . ALA B 1 321 ? 5.617 -28.172 -0.908 1 98.56 321 ALA B CA 1
ATOM 5127 C C . ALA B 1 321 ? 4.363 -27.438 -0.443 1 98.56 321 ALA B C 1
ATOM 5129 O O . ALA B 1 321 ? 3.445 -28.047 0.109 1 98.56 321 ALA B O 1
ATOM 5130 N N . GLN B 1 322 ? 4.379 -26.188 -0.647 1 98.19 322 GLN B N 1
ATOM 5131 C CA . GLN B 1 322 ? 3.242 -25.359 -0.263 1 98.19 322 GLN B CA 1
ATOM 5132 C C . GLN B 1 322 ? 1.994 -25.734 -1.061 1 98.19 322 GLN B C 1
ATOM 5134 O O . GLN B 1 322 ? 0.896 -25.797 -0.505 1 98.19 322 GLN B O 1
ATOM 5139 N N . ALA B 1 323 ? 2.072 -25.859 -2.359 1 98.5 323 ALA B N 1
ATOM 5140 C CA . ALA B 1 323 ? 0.935 -26.219 -3.207 1 98.5 323 ALA B CA 1
ATOM 5141 C C . ALA B 1 323 ? 0.346 -27.562 -2.811 1 98.5 323 ALA B C 1
ATOM 5143 O O . ALA B 1 323 ? -0.875 -27.719 -2.721 1 98.5 323 ALA B O 1
ATOM 5144 N N . LEU B 1 324 ? 1.211 -28.531 -2.58 1 98.56 324 LEU B N 1
ATOM 5145 C CA . LEU B 1 324 ? 0.791 -29.875 -2.213 1 98.56 324 LEU B CA 1
ATOM 5146 C C . LEU B 1 324 ? 0.154 -29.891 -0.827 1 98.56 324 LEU B C 1
ATOM 5148 O O . LEU B 1 324 ? -0.825 -30.594 -0.595 1 98.56 324 LEU B O 1
ATOM 5152 N N . GLY B 1 325 ? 0.759 -29.125 0.124 1 98.56 325 GLY B N 1
ATOM 5153 C CA . GLY B 1 325 ? 0.168 -29.016 1.448 1 98.56 325 GLY B CA 1
ATOM 5154 C C . GLY B 1 325 ? -1.238 -28.438 1.428 1 98.56 325 GLY B C 1
ATOM 5155 O O . GLY B 1 325 ? -2.133 -28.969 2.1 1 98.56 325 GLY B O 1
ATOM 5156 N N . VAL B 1 326 ? -1.448 -27.375 0.665 1 98.75 326 VAL B N 1
ATOM 5157 C CA . VAL B 1 326 ? -2.76 -26.766 0.532 1 98.75 326 VAL B CA 1
ATOM 5158 C C . VAL B 1 326 ? -3.742 -27.75 -0.093 1 98.75 326 VAL B C 1
ATOM 5160 O O . VAL B 1 326 ? -4.891 -27.844 0.342 1 98.75 326 VAL B O 1
ATOM 5163 N N . ALA B 1 327 ? -3.299 -28.438 -1.128 1 98.19 327 ALA B N 1
ATOM 5164 C CA . ALA B 1 327 ? -4.148 -29.422 -1.791 1 98.19 327 ALA B CA 1
ATOM 5165 C C . ALA B 1 327 ? -4.594 -30.5 -0.814 1 98.19 327 ALA B C 1
ATOM 5167 O O . ALA B 1 327 ? -5.75 -30.938 -0.839 1 98.19 327 ALA B O 1
ATOM 5168 N N . LYS B 1 328 ? -3.662 -30.953 -0.003 1 97.75 328 LYS B N 1
ATOM 5169 C CA . LYS B 1 328 ? -3.986 -31.969 0.991 1 97.75 328 LYS B CA 1
ATOM 5170 C C . LYS B 1 328 ? -5.023 -31.469 1.986 1 97.75 328 LYS B C 1
ATOM 5172 O O . LYS B 1 328 ? -5.965 -32.188 2.33 1 97.75 328 LYS B O 1
ATOM 5177 N N . GLU B 1 329 ? -4.875 -30.25 2.432 1 97.88 329 GLU B N 1
ATOM 5178 C CA . GLU B 1 329 ? -5.766 -29.656 3.428 1 97.88 329 GLU B CA 1
ATOM 5179 C C . GLU B 1 329 ? -7.152 -29.406 2.846 1 97.88 329 GLU B C 1
ATOM 5181 O O . GLU B 1 329 ? -8.164 -29.547 3.541 1 97.88 329 GLU B O 1
ATOM 5186 N N . LEU B 1 330 ? -7.188 -28.953 1.599 1 98.31 330 LEU B N 1
ATOM 5187 C CA . LEU B 1 330 ? -8.461 -28.547 1.012 1 98.31 330 LEU B CA 1
ATOM 5188 C C . LEU B 1 330 ? -9.094 -29.703 0.247 1 98.31 330 LEU B C 1
ATOM 5190 O O . LEU B 1 330 ? -10.266 -29.641 -0.128 1 98.31 330 LEU B O 1
ATOM 5194 N N . GLY B 1 331 ? -8.352 -30.703 -0.055 1 96.94 331 GLY B N 1
ATOM 5195 C CA . GLY B 1 331 ? -8.859 -31.922 -0.675 1 96.94 331 GLY B CA 1
ATOM 5196 C C . GLY B 1 331 ? -9.164 -31.75 -2.152 1 96.94 331 GLY B C 1
ATOM 5197 O O . GLY B 1 331 ? -10.078 -32.375 -2.678 1 96.94 331 GLY B O 1
ATOM 5198 N N . TRP B 1 332 ? -8.469 -30.859 -2.82 1 94.94 332 TRP B N 1
ATOM 5199 C CA . TRP B 1 332 ? -8.773 -30.703 -4.238 1 94.94 332 TRP B CA 1
ATOM 5200 C C . TRP B 1 332 ? -7.742 -31.438 -5.094 1 94.94 332 TRP B C 1
ATOM 5202 O O . TRP B 1 332 ? -6.602 -31.641 -4.668 1 94.94 332 TRP B O 1
ATOM 5212 N N . GLY B 1 333 ? -8.156 -31.906 -6.293 1 91.5 333 GLY B N 1
ATOM 5213 C CA . GLY B 1 333 ? -7.312 -32.688 -7.18 1 91.5 333 GLY B CA 1
ATOM 5214 C C . GLY B 1 333 ? -6.629 -31.844 -8.242 1 91.5 333 GLY B C 1
ATOM 5215 O O . GLY B 1 333 ? -7.012 -30.688 -8.477 1 91.5 333 GLY B O 1
ATOM 5216 N N . SER B 1 334 ? -5.664 -32.438 -8.805 1 92.62 334 SER B N 1
ATOM 5217 C CA . SER B 1 334 ? -4.844 -31.781 -9.812 1 92.62 334 SER B CA 1
ATOM 5218 C C . SER B 1 334 ? -5.629 -31.547 -11.094 1 92.62 334 SER B C 1
ATOM 5220 O O . SER B 1 334 ? -5.223 -30.75 -11.945 1 92.62 334 SER B O 1
ATOM 5222 N N . ASP B 1 335 ? -6.746 -32.125 -11.258 1 94.81 335 ASP B N 1
ATOM 5223 C CA . ASP B 1 335 ? -7.523 -32.031 -12.492 1 94.81 335 ASP B CA 1
ATOM 5224 C C . ASP B 1 335 ? -8.18 -30.672 -12.617 1 94.81 335 ASP B C 1
ATOM 5226 O O . ASP B 1 335 ? -8.555 -30.25 -13.719 1 94.81 335 ASP B O 1
ATOM 5230 N N . LYS B 1 336 ? -8.352 -29.938 -11.523 1 96.94 336 LYS B N 1
ATOM 5231 C CA . LYS B 1 336 ? -9.023 -28.641 -11.641 1 96.94 336 LYS B CA 1
ATOM 5232 C C . LYS B 1 336 ? -8.125 -27.516 -11.156 1 96.94 336 LYS B C 1
ATOM 5234 O O . LYS B 1 336 ? -8.5 -26.344 -11.227 1 96.94 336 LYS B O 1
ATOM 5239 N N . VAL B 1 337 ? -6.934 -27.875 -10.656 1 98.38 337 VAL B N 1
ATOM 5240 C CA . VAL B 1 337 ? -6.059 -26.859 -10.086 1 98.38 337 VAL B CA 1
ATOM 5241 C C . VAL B 1 337 ? -4.883 -26.609 -11.031 1 98.38 337 VAL B C 1
ATOM 5243 O O . VAL B 1 337 ? -4.16 -27.531 -11.398 1 98.38 337 VAL B O 1
ATOM 5246 N N . ASN B 1 338 ? -4.672 -25.359 -11.383 1 98.38 338 ASN B N 1
ATOM 5247 C CA . ASN B 1 338 ? -3.541 -24.922 -12.195 1 98.38 338 ASN B CA 1
ATOM 5248 C C . ASN B 1 338 ? -3.387 -25.812 -13.438 1 98.38 338 ASN B C 1
ATOM 5250 O O . ASN B 1 338 ? -2.305 -26.344 -13.695 1 98.38 338 ASN B O 1
ATOM 5254 N N . VAL B 1 339 ? -4.418 -25.875 -14.227 1 98.56 339 VAL B N 1
ATOM 5255 C CA . VAL B 1 339 ? -4.512 -26.859 -15.297 1 98.56 339 VAL B CA 1
ATOM 5256 C C . VAL B 1 339 ? -3.623 -26.438 -16.469 1 98.56 339 VAL B C 1
ATOM 5258 O O . VAL B 1 339 ? -3.346 -27.234 -17.359 1 98.56 339 VAL B O 1
ATOM 5261 N N . ASN B 1 340 ? -3.111 -25.219 -16.453 1 98.5 340 ASN B N 1
ATOM 5262 C CA . ASN B 1 340 ? -2.184 -24.75 -17.484 1 98.5 340 ASN B CA 1
ATOM 5263 C C . ASN B 1 340 ? -0.815 -24.422 -16.891 1 98.5 340 ASN B C 1
ATOM 5265 O O . ASN B 1 340 ? -0.07 -23.609 -17.438 1 98.5 340 ASN B O 1
ATOM 5269 N N . GLY B 1 341 ? -0.521 -25.031 -15.711 1 98.44 341 GLY B N 1
ATOM 5270 C CA . GLY B 1 341 ? 0.707 -24.703 -15.008 1 98.44 341 GLY B CA 1
ATOM 5271 C C . GLY B 1 341 ? 0.565 -23.5 -14.094 1 98.44 341 GLY B C 1
ATOM 5272 O O . GLY B 1 341 ? -0.382 -22.719 -14.219 1 98.44 341 GLY B O 1
ATOM 5273 N N . GLY B 1 342 ? 1.452 -23.438 -13.156 1 98.19 342 GLY B N 1
ATOM 5274 C CA . GLY B 1 342 ? 1.413 -22.344 -12.195 1 98.19 342 GLY B CA 1
ATOM 5275 C C . GLY B 1 342 ? 2.736 -21.625 -12.062 1 98.19 342 GLY B C 1
ATOM 5276 O O . GLY B 1 342 ? 3.5 -21.531 -13.031 1 98.19 342 GLY B O 1
ATOM 5277 N N . ALA B 1 343 ? 2.965 -21.047 -10.938 1 98.56 343 ALA B N 1
ATOM 5278 C CA . ALA B 1 343 ? 4.062 -20.109 -10.719 1 98.56 343 ALA B CA 1
ATOM 5279 C C . ALA B 1 343 ? 5.414 -20.828 -10.805 1 98.56 343 ALA B C 1
ATOM 5281 O O . ALA B 1 343 ? 6.426 -20.203 -11.133 1 98.56 343 ALA B O 1
ATOM 5282 N N . ILE B 1 344 ? 5.465 -22.094 -10.469 1 98.69 344 ILE B N 1
ATOM 5283 C CA . ILE B 1 344 ? 6.727 -22.812 -10.594 1 98.69 344 ILE B CA 1
ATOM 5284 C C . ILE B 1 344 ? 7.195 -22.797 -12.047 1 98.69 344 ILE B C 1
ATOM 5286 O O . ILE B 1 344 ? 8.398 -22.703 -12.312 1 98.69 344 ILE B O 1
ATOM 5290 N N . ALA B 1 345 ? 6.254 -22.828 -12.953 1 98.75 345 ALA B N 1
ATOM 5291 C CA . ALA B 1 345 ? 6.59 -22.859 -14.375 1 98.75 345 ALA B CA 1
ATOM 5292 C C . ALA B 1 345 ? 6.551 -21.453 -14.969 1 98.75 345 ALA B C 1
ATOM 5294 O O . ALA B 1 345 ? 7.43 -21.062 -15.75 1 98.75 345 ALA B O 1
ATOM 5295 N N . LEU B 1 346 ? 5.57 -20.672 -14.641 1 98.69 346 LEU B N 1
ATOM 5296 C CA . LEU B 1 346 ? 5.316 -19.375 -15.273 1 98.69 346 LEU B CA 1
ATOM 5297 C C . LEU B 1 346 ? 6.156 -18.281 -14.633 1 98.69 346 LEU B C 1
ATOM 5299 O O . LEU B 1 346 ? 6.551 -17.312 -15.297 1 98.69 346 LEU B O 1
ATOM 5303 N N . GLY B 1 347 ? 6.34 -18.391 -13.328 1 98.56 347 GLY B N 1
ATOM 5304 C CA . GLY B 1 347 ? 7.023 -17.359 -12.578 1 98.56 347 GLY B CA 1
ATOM 5305 C C . GLY B 1 347 ? 6.133 -16.688 -11.547 1 98.56 347 GLY B C 1
ATOM 5306 O O . GLY B 1 347 ? 4.926 -16.938 -11.508 1 98.56 347 GLY B O 1
ATOM 5307 N N . HIS B 1 348 ? 6.805 -15.859 -10.75 1 98.69 348 HIS B N 1
ATOM 5308 C CA . HIS B 1 348 ? 6.129 -15.312 -9.578 1 98.69 348 HIS B CA 1
ATOM 5309 C C . HIS B 1 348 ? 6.551 -13.875 -9.32 1 98.69 348 HIS B C 1
ATOM 5311 O O . HIS B 1 348 ? 7.207 -13.586 -8.312 1 98.69 348 HIS B O 1
ATOM 5317 N N . PRO B 1 349 ? 6.152 -12.914 -10.18 1 98.88 349 PRO B N 1
ATOM 5318 C CA . PRO B 1 349 ? 6.305 -11.523 -9.758 1 98.88 349 PRO B CA 1
ATOM 5319 C C . PRO B 1 349 ? 5.441 -11.172 -8.555 1 98.88 349 PRO B C 1
ATOM 5321 O O . PRO B 1 349 ? 4.234 -10.945 -8.695 1 98.88 349 PRO B O 1
ATOM 5324 N N . ILE B 1 350 ? 5.992 -11.047 -7.43 1 98.44 350 ILE B N 1
ATOM 5325 C CA . ILE B 1 350 ? 5.297 -11.203 -6.156 1 98.44 350 ILE B CA 1
ATOM 5326 C C . ILE B 1 350 ? 4.188 -10.156 -6.047 1 98.44 350 ILE B C 1
ATOM 5328 O O . ILE B 1 350 ? 3.062 -10.477 -5.648 1 98.44 350 ILE B O 1
ATOM 5332 N N . GLY B 1 351 ? 4.371 -8.938 -6.461 1 98.62 351 GLY B N 1
ATOM 5333 C CA . GLY B 1 351 ? 3.334 -7.922 -6.359 1 98.62 351 GLY B CA 1
ATOM 5334 C C . GLY B 1 351 ? 2.191 -8.133 -7.332 1 98.62 351 GLY B C 1
ATOM 5335 O O . GLY B 1 351 ? 1.079 -7.652 -7.109 1 98.62 351 GLY B O 1
ATOM 5336 N N . ALA B 1 352 ? 2.406 -8.883 -8.391 1 98.81 352 ALA B N 1
ATOM 5337 C CA . ALA B 1 352 ? 1.438 -9.031 -9.477 1 98.81 352 ALA B CA 1
ATOM 5338 C C . ALA B 1 352 ? 0.787 -10.414 -9.438 1 98.81 352 ALA B C 1
ATOM 5340 O O . ALA B 1 352 ? -0.277 -10.625 -10.023 1 98.81 352 ALA B O 1
ATOM 5341 N N . SER B 1 353 ? 1.397 -11.336 -8.719 1 98.75 353 SER B N 1
ATOM 5342 C CA . SER B 1 353 ? 1.044 -12.75 -8.82 1 98.75 353 SER B CA 1
ATOM 5343 C C . SER B 1 353 ? -0.418 -12.984 -8.453 1 98.75 353 SER B C 1
ATOM 5345 O O . SER B 1 353 ? -1.096 -13.805 -9.078 1 98.75 353 SER B O 1
ATOM 5347 N N . GLY B 1 354 ? -0.87 -12.242 -7.418 1 98.62 354 GLY B N 1
ATOM 5348 C CA . GLY B 1 354 ? -2.256 -12.43 -7.02 1 98.62 354 GLY B CA 1
ATOM 5349 C C . GLY B 1 354 ? -3.242 -12.148 -8.141 1 98.62 354 GLY B C 1
ATOM 5350 O O . GLY B 1 354 ? -4.168 -12.93 -8.367 1 98.62 354 GLY B O 1
ATOM 5351 N N . CYS B 1 355 ? -3.039 -11.109 -8.82 1 98.94 355 CYS B N 1
ATOM 5352 C CA . CYS B 1 355 ? -3.938 -10.773 -9.914 1 98.94 355 CYS B CA 1
ATOM 5353 C C . CYS B 1 355 ? -3.652 -11.633 -11.141 1 98.94 355 CYS B C 1
ATOM 5355 O O . CYS B 1 355 ? -4.57 -11.984 -11.883 1 98.94 355 CYS B O 1
ATOM 5357 N N . ARG B 1 356 ? -2.393 -11.992 -11.359 1 98.81 356 ARG B N 1
ATOM 5358 C CA . ARG B 1 356 ? -2.01 -12.844 -12.477 1 98.81 356 ARG B CA 1
ATOM 5359 C C . ARG B 1 356 ? -2.76 -14.172 -12.43 1 98.81 356 ARG B C 1
ATOM 5361 O O . ARG B 1 356 ? -3.275 -14.641 -13.453 1 98.81 356 ARG B O 1
ATOM 5368 N N . VAL B 1 357 ? -2.867 -14.781 -11.258 1 98.75 357 VAL B N 1
ATOM 5369 C CA . VAL B 1 357 ? -3.578 -16.047 -11.125 1 98.75 357 VAL B CA 1
ATOM 5370 C C . VAL B 1 357 ? -5.059 -15.844 -11.445 1 98.75 357 VAL B C 1
ATOM 5372 O O . VAL B 1 357 ? -5.715 -16.75 -11.969 1 98.75 357 VAL B O 1
ATOM 5375 N N . LEU B 1 358 ? -5.605 -14.695 -11.062 1 98.94 358 LEU B N 1
ATOM 5376 C CA . LEU B 1 358 ? -6.996 -14.391 -11.359 1 98.94 358 LEU B CA 1
ATOM 5377 C C . LEU B 1 358 ? -7.211 -14.25 -12.867 1 98.94 358 LEU B C 1
ATOM 5379 O O . LEU B 1 358 ? -8.188 -14.781 -13.406 1 98.94 358 LEU B O 1
ATOM 5383 N N . VAL B 1 359 ? -6.324 -13.562 -13.547 1 98.94 359 VAL B N 1
ATOM 5384 C CA . VAL B 1 359 ? -6.434 -13.336 -14.984 1 98.94 359 VAL B CA 1
ATOM 5385 C C . VAL B 1 359 ? -6.453 -14.68 -15.711 1 98.94 359 VAL B C 1
ATOM 5387 O O . VAL B 1 359 ? -7.305 -14.914 -16.578 1 98.94 359 VAL B O 1
ATOM 5390 N N . THR B 1 360 ? -5.539 -15.523 -15.352 1 98.94 360 THR B N 1
ATOM 5391 C CA . THR B 1 360 ? -5.465 -16.844 -15.992 1 98.94 360 THR B CA 1
ATOM 5392 C C . THR B 1 360 ? -6.715 -17.656 -15.688 1 98.94 360 THR B C 1
ATOM 5394 O O . THR B 1 360 ? -7.242 -18.344 -16.562 1 98.94 360 THR B O 1
ATOM 5397 N N . LEU B 1 361 ? -7.164 -17.578 -14.445 1 98.94 361 LEU B N 1
ATOM 5398 C CA . LEU B 1 361 ? -8.375 -18.281 -14.047 1 98.94 361 LEU B CA 1
ATOM 5399 C C . LEU B 1 361 ? -9.547 -17.891 -14.938 1 98.94 361 LEU B C 1
ATOM 5401 O O . LEU B 1 361 ? -10.25 -18.75 -15.477 1 98.94 361 LEU B O 1
ATOM 5405 N N . LEU B 1 362 ? -9.758 -16.609 -15.109 1 98.94 362 LEU B N 1
ATOM 5406 C CA . LEU B 1 362 ? -10.914 -16.094 -15.836 1 98.94 362 LEU B CA 1
ATOM 5407 C C . LEU B 1 362 ? -10.891 -16.531 -17.297 1 98.94 362 LEU B C 1
ATOM 5409 O O . LEU B 1 362 ? -11.922 -16.938 -17.828 1 98.94 362 LEU B O 1
ATOM 5413 N N . HIS B 1 363 ? -9.766 -16.484 -17.891 1 98.88 363 HIS B N 1
ATOM 5414 C CA . HIS B 1 363 ? -9.664 -16.875 -19.297 1 98.88 363 HIS B CA 1
ATOM 5415 C C . HIS B 1 363 ? -9.867 -18.375 -19.469 1 98.88 363 HIS B C 1
ATOM 5417 O O . HIS B 1 363 ? -10.516 -18.812 -20.422 1 98.88 363 HIS B O 1
ATOM 5423 N N . GLU B 1 364 ? -9.258 -19.125 -18.578 1 98.75 364 GLU B N 1
ATOM 5424 C CA . GLU B 1 364 ? -9.414 -20.578 -18.688 1 98.75 364 GLU B CA 1
ATOM 5425 C C . GLU B 1 364 ? -10.859 -21 -18.406 1 98.75 364 GLU B C 1
ATOM 5427 O O . GLU B 1 364 ? -11.359 -21.953 -19 1 98.75 364 GLU B O 1
ATOM 5432 N N . MET B 1 365 ? -11.516 -20.328 -17.469 1 98.75 365 MET B N 1
ATOM 5433 C CA . MET B 1 365 ? -12.93 -20.609 -17.219 1 98.75 365 MET B CA 1
ATOM 5434 C C . MET B 1 365 ? -13.758 -20.406 -18.484 1 98.75 365 MET B C 1
ATOM 5436 O O . MET B 1 365 ? -14.656 -21.188 -18.781 1 98.75 365 MET B O 1
ATOM 5440 N N . GLN B 1 366 ? -13.492 -19.344 -19.172 1 98.19 366 GLN B N 1
ATOM 5441 C CA . GLN B 1 366 ? -14.188 -19.094 -20.438 1 98.19 366 GLN B CA 1
ATOM 5442 C C . GLN B 1 366 ? -13.93 -20.219 -21.438 1 98.19 366 GLN B C 1
ATOM 5444 O O . GLN B 1 366 ? -14.859 -20.703 -22.078 1 98.19 366 GLN B O 1
ATOM 5449 N N . ARG B 1 367 ? -12.703 -20.609 -21.562 1 97.62 367 ARG B N 1
ATOM 5450 C CA . ARG B 1 367 ? -12.32 -21.609 -22.547 1 97.62 367 ARG B CA 1
ATOM 5451 C C . ARG B 1 367 ? -12.977 -22.953 -22.25 1 97.62 367 ARG B C 1
ATOM 5453 O O . ARG B 1 367 ? -13.352 -23.688 -23.172 1 97.62 367 ARG B O 1
ATOM 5460 N N . ARG B 1 368 ? -13.133 -23.281 -20.969 1 97.19 368 ARG B N 1
ATOM 5461 C CA . ARG B 1 368 ? -13.625 -24.609 -20.562 1 97.19 368 ARG B CA 1
ATOM 5462 C C . ARG B 1 368 ? -15.125 -24.578 -20.297 1 97.19 368 ARG B C 1
ATOM 5464 O O . ARG B 1 368 ? -15.742 -25.625 -20.094 1 97.19 368 ARG B O 1
ATOM 5471 N N . GLY B 1 369 ? -15.648 -23.438 -20.281 1 97.69 369 GLY B N 1
ATOM 5472 C CA . GLY B 1 369 ? -17.047 -23.297 -19.891 1 97.69 369 GLY B CA 1
ATOM 5473 C C . GLY B 1 369 ? -17.281 -23.562 -18.406 1 97.69 369 GLY B C 1
ATOM 5474 O O . GLY B 1 369 ? -18.359 -24.016 -18.016 1 97.69 369 GLY B O 1
ATOM 5475 N N . ALA B 1 370 ? -16.219 -23.359 -17.609 1 98.31 370 ALA B N 1
ATOM 5476 C CA . ALA B 1 370 ? -16.328 -23.516 -16.172 1 98.31 370 ALA B CA 1
ATOM 5477 C C . ALA B 1 370 ? -17.172 -22.406 -15.547 1 98.31 370 ALA B C 1
ATOM 5479 O O . ALA B 1 370 ? -17.156 -21.266 -16.016 1 98.31 370 ALA B O 1
ATOM 5480 N N . LYS B 1 371 ? -17.891 -22.719 -14.5 1 98.62 371 LYS B N 1
ATOM 5481 C CA . LYS B 1 371 ? -18.828 -21.766 -13.922 1 98.62 371 LYS B CA 1
ATOM 5482 C C . LYS B 1 371 ? -18.281 -21.172 -12.625 1 98.62 371 LYS B C 1
ATOM 5484 O O . LYS B 1 371 ? -18.234 -19.953 -12.469 1 98.62 371 LYS B O 1
ATOM 5489 N N . LYS B 1 372 ? -17.844 -22.016 -11.719 1 98.88 372 LYS B N 1
ATOM 5490 C CA . LYS B 1 372 ? -17.375 -21.562 -10.414 1 98.88 372 LYS B CA 1
ATOM 5491 C C . LYS B 1 372 ? -15.852 -21.688 -10.305 1 98.88 372 LYS B C 1
ATOM 5493 O O . LYS B 1 372 ? -15.297 -22.781 -10.461 1 98.88 372 LYS B O 1
ATOM 5498 N N . GLY B 1 373 ? -15.18 -20.562 -10.062 1 98.88 373 GLY B N 1
ATOM 5499 C CA . GLY B 1 373 ? -13.727 -20.516 -10 1 98.88 373 GLY B CA 1
ATOM 5500 C C . GLY B 1 373 ? -13.211 -19.906 -8.711 1 98.88 373 GLY B C 1
ATOM 5501 O O . GLY B 1 373 ? -13.938 -19.203 -8.016 1 98.88 373 GLY B O 1
ATOM 5502 N N . LEU B 1 374 ? -11.938 -20.234 -8.391 1 98.94 374 LEU B N 1
ATOM 5503 C CA . LEU B 1 374 ? -11.266 -19.703 -7.207 1 98.94 374 LEU B CA 1
ATOM 5504 C C . LEU B 1 374 ? -9.82 -19.312 -7.527 1 98.94 374 LEU B C 1
ATOM 5506 O O . LEU B 1 374 ? -9.086 -20.109 -8.117 1 98.94 374 LEU B O 1
ATOM 5510 N N . ALA B 1 375 ? -9.438 -18.109 -7.207 1 98.94 375 ALA B N 1
ATOM 5511 C CA . ALA B 1 375 ? -8.047 -17.672 -7.168 1 98.94 375 ALA B CA 1
ATOM 5512 C C . ALA B 1 375 ? -7.555 -17.547 -5.727 1 98.94 375 ALA B C 1
ATOM 5514 O O . ALA B 1 375 ? -8.234 -16.969 -4.879 1 98.94 375 ALA B O 1
ATOM 5515 N N . THR B 1 376 ? -6.363 -18.125 -5.398 1 98.94 376 THR B N 1
ATOM 5516 C CA . THR B 1 376 ? -5.902 -18.062 -4.016 1 98.94 376 THR B CA 1
ATOM 5517 C C . THR B 1 376 ? -4.379 -18.125 -3.951 1 98.94 376 THR B C 1
ATOM 5519 O O . THR B 1 376 ? -3.732 -18.609 -4.879 1 98.94 376 THR B O 1
ATOM 5522 N N . LEU B 1 377 ? -3.828 -17.484 -2.92 1 98.62 377 LEU B N 1
ATOM 5523 C CA . LEU B 1 377 ? -2.385 -17.438 -2.723 1 98.62 377 LEU B CA 1
ATOM 5524 C C . LEU B 1 377 ? -2.037 -17.453 -1.236 1 98.62 377 LEU B C 1
ATOM 5526 O O . LEU B 1 377 ? -2.781 -16.922 -0.413 1 98.62 377 LEU B O 1
ATOM 5530 N N . CYS B 1 378 ? -0.846 -18.094 -0.984 1 98.69 378 CYS B N 1
ATOM 5531 C CA . CYS B 1 378 ? -0.21 -17.859 0.308 1 98.69 378 CYS B CA 1
ATOM 5532 C C . CYS B 1 378 ? 0.543 -16.547 0.313 1 98.69 378 CYS B C 1
ATOM 5534 O O . CYS B 1 378 ? 0.875 -16 -0.746 1 98.69 378 CYS B O 1
ATOM 5536 N N . ILE B 1 379 ? 0.725 -15.992 1.452 1 98.75 379 ILE B N 1
ATOM 5537 C CA . ILE B 1 379 ? 1.346 -14.68 1.584 1 98.75 379 ILE B CA 1
ATOM 5538 C C . ILE B 1 379 ? 2.457 -14.734 2.629 1 98.75 379 ILE B C 1
ATOM 5540 O O . ILE B 1 379 ? 2.234 -15.188 3.756 1 98.75 379 ILE B O 1
ATOM 5544 N N . GLY B 1 380 ? 3.705 -14.273 2.246 1 97.56 380 GLY B N 1
ATOM 5545 C CA . GLY B 1 380 ? 4.785 -14.156 3.211 1 97.56 380 GLY B CA 1
ATOM 5546 C C . GLY B 1 380 ? 4.383 -13.43 4.477 1 97.56 380 GLY B C 1
ATOM 5547 O O . GLY B 1 380 ? 3.629 -12.453 4.426 1 97.56 380 GLY B O 1
ATOM 5548 N N . GLY B 1 381 ? 4.973 -13.812 5.578 1 96.75 381 GLY B N 1
ATOM 5549 C CA . GLY B 1 381 ? 4.609 -13.234 6.863 1 96.75 381 GLY B CA 1
ATOM 5550 C C . GLY B 1 381 ? 3.416 -13.914 7.508 1 96.75 381 GLY B C 1
ATOM 5551 O O . GLY B 1 381 ? 3.064 -13.609 8.648 1 96.75 381 GLY B O 1
ATOM 5552 N N . GLY B 1 382 ? 2.797 -14.836 6.852 1 97.94 382 GLY B N 1
ATOM 5553 C CA . GLY B 1 382 ? 1.755 -15.656 7.441 1 97.94 382 GLY B CA 1
ATOM 5554 C C . GLY B 1 382 ? 0.356 -15.133 7.176 1 97.94 382 GLY B C 1
ATOM 5555 O O . GLY B 1 382 ? -0.403 -14.875 8.109 1 97.94 382 GLY B O 1
ATOM 5556 N N . MET B 1 383 ? -0.046 -15.055 5.906 1 98.69 383 MET B N 1
ATOM 5557 C CA . MET B 1 383 ? -1.402 -14.68 5.516 1 98.69 383 MET B CA 1
ATOM 5558 C C . MET B 1 383 ? -1.852 -15.461 4.285 1 98.69 383 MET B C 1
ATOM 5560 O O . MET B 1 383 ? -1.06 -16.188 3.686 1 98.69 383 MET B O 1
ATOM 5564 N N . GLY B 1 384 ? -3.08 -15.43 3.967 1 98.81 384 GLY B N 1
ATOM 5565 C CA . GLY B 1 384 ? -3.676 -15.992 2.768 1 98.81 384 GLY B CA 1
ATOM 5566 C C . GLY B 1 384 ? -4.746 -15.109 2.16 1 98.81 384 GLY B C 1
ATOM 5567 O O . GLY B 1 384 ? -5.387 -14.32 2.863 1 98.81 384 GLY B O 1
ATOM 5568 N N . VAL B 1 385 ? -4.891 -15.195 0.908 1 98.94 385 VAL B N 1
ATOM 5569 C CA . VAL B 1 385 ? -5.891 -14.414 0.192 1 98.94 385 VAL B CA 1
ATOM 5570 C C . VAL B 1 385 ? -6.633 -15.305 -0.803 1 98.94 385 VAL B C 1
ATOM 5572 O O . VAL B 1 385 ? -6.051 -16.234 -1.357 1 98.94 385 VAL B O 1
ATOM 5575 N N . ALA B 1 386 ? -7.914 -15.086 -0.995 1 98.94 386 ALA B N 1
ATOM 5576 C CA . ALA B 1 386 ? -8.727 -15.867 -1.918 1 98.94 386 ALA B CA 1
ATOM 5577 C C . ALA B 1 386 ? -9.859 -15.031 -2.508 1 98.94 386 ALA B C 1
ATOM 5579 O O . ALA B 1 386 ? -10.32 -14.078 -1.879 1 98.94 386 ALA B O 1
ATOM 5580 N N . LEU B 1 387 ? -10.258 -15.32 -3.682 1 98.94 387 LEU B N 1
ATOM 5581 C CA . LEU B 1 387 ? -11.352 -14.672 -4.395 1 98.94 387 LEU B CA 1
ATOM 5582 C C . LEU B 1 387 ? -12.133 -15.688 -5.223 1 98.94 387 LEU B C 1
ATOM 5584 O O . LEU B 1 387 ? -11.562 -16.359 -6.094 1 98.94 387 LEU B O 1
ATOM 5588 N N . ALA B 1 388 ? -13.406 -15.852 -4.93 1 98.94 388 ALA B N 1
ATOM 5589 C CA . ALA B 1 388 ? -14.312 -16.766 -5.637 1 98.94 388 ALA B CA 1
ATOM 5590 C C . ALA B 1 388 ? -15.133 -16 -6.684 1 98.94 388 ALA B C 1
ATOM 5592 O O . ALA B 1 388 ? -15.68 -14.938 -6.402 1 98.94 388 ALA B O 1
ATOM 5593 N N . VAL B 1 389 ? -15.195 -16.578 -7.887 1 98.94 389 VAL B N 1
ATOM 5594 C CA . VAL B 1 389 ? -15.906 -15.914 -8.977 1 98.94 389 VAL B CA 1
ATOM 5595 C C . VAL B 1 389 ? -16.844 -16.906 -9.656 1 98.94 389 VAL B C 1
ATOM 5597 O O . VAL B 1 389 ? -16.594 -18.125 -9.648 1 98.94 389 VAL B O 1
ATOM 5600 N N . GLU B 1 390 ? -17.875 -16.359 -10.258 1 98.88 390 GLU B N 1
ATOM 5601 C CA . GLU B 1 390 ? -18.844 -17.141 -11.016 1 98.88 390 GLU B CA 1
ATOM 5602 C C . GLU B 1 390 ? -19.047 -16.562 -12.414 1 98.88 390 GLU B C 1
ATOM 5604 O O . GLU B 1 390 ? -19.297 -15.375 -12.578 1 98.88 390 GLU B O 1
ATOM 5609 N N . ARG B 1 391 ? -18.859 -17.359 -13.375 1 98.31 391 ARG B N 1
ATOM 5610 C CA . ARG B 1 391 ? -19.156 -16.953 -14.742 1 98.31 391 ARG B CA 1
ATOM 5611 C C . ARG B 1 391 ? -20.656 -16.922 -14.992 1 98.31 391 ARG B C 1
ATOM 5613 O O . ARG B 1 391 ? -21.359 -17.875 -14.672 1 98.31 391 ARG B O 1
ATOM 5620 N N . PRO B 1 392 ? -21.172 -15.844 -15.531 1 94.44 392 PRO B N 1
ATOM 5621 C CA . PRO B 1 392 ? -22.625 -15.75 -15.734 1 94.44 392 PRO B CA 1
ATOM 5622 C C . PRO B 1 392 ? -23.141 -16.766 -16.766 1 94.44 392 PRO B C 1
ATOM 5624 O O . PRO B 1 392 ? -22.391 -17.188 -17.641 1 94.44 392 PRO B O 1
#

Foldseek 3Di:
DWKFFQDKAKAFKFAQVGDCLPPQQLLQLLLQVLVQCVVQVDDLAQAQEEEAEEQQCVPVDDASRLSSSVSNPRDNVHYYYYDYQALQQFVVQVVVVRVCQVVVNHFKYKTFYFFNLSPRAWDFPPVVVPDDPDDTDTHGCCQQRHAAFPPPGAGVVQLLLVLCVVVVPALLLLLVLLLQLLCLQLVCVVVVLCVRRHGWDFADDPDDGTDTRTHQDQRDNPDDSVVSVPFAADGDNPTRFGLSQAFHAIGMAMITMMGGPVSCVVSVGAGLWIWQFKDKWFFAQSNLLLQQQVGVVRRQVSNVHAPVLFQAEEEARRGSSSVVSNCVNRVDDPVRYSSNHHRSRRNRRSRRRQSVSVSSFSSVCVVVVTFKYKGKYRTHNGMIIMIIIGGD/DWKFFQDKAKAFKFAQVGDCLPPAQLLQLLLQVLVQCVVQVDDLAQAQEEEAEEQQCVPVDDASRLSSSVSNPRDNVHYYYYDYQALQQFVVQVVVVRVCQVVVNHFKYKTFYFFNLSPRAWDFPPVVVPDDPDDTDTHGCCQQRHAAFPPPGAGVVQLLLVLCVVVVPALLLLLVLLLQLLCLQLVCVVVVLCVRRHRWDFADDPDDGTDTRTHQDQRDNPDDSVVSVPFAADGDNPTRFGLSQAFHAIGMAMITMMGGPVSCVVSVGAGLWIWQFKDKWFFAQSNLLLQQQVGVVRRCVSNVHAPVLFQAEEEARRGSSSVVSNCVNRVDDPVRYSSNHHRSRRNRRSRRRQSVSVSSFSSVCVVVVTFKYKGKYRTHNGMIIMIIIGGD

InterPro domains:
  IPR002155 Thiolase [PIRSF000429] (2-391)
  IPR002155 Thiolase [TIGR01930] (5-390)
  IPR002155 Thiolase [cd00751] (4-391)
  IPR016039 Thiolase-like [G3DSA:3.40.47.10] (3-275)
  IPR016039 Thiolase-like [G3DSA:3.40.47.10] (125-388)
  IPR016039 Thiolase-like [SSF53901] (2-269)
  IPR016039 Thiolase-like [SSF53901] (270-391)
  IPR020610 Thiolase, active site [PS00099] (373-386)
  IPR020613 Thiolase, conserved site [PS00737] (338-354)
  IPR020615 Thiolase, acyl-enzyme intermediate active site [PS00098] (83-101)
  IPR020616 Thiolase, N-terminal [PF00108] (3-261)
  IPR020617 Thiolase, C-terminal [PF02803] (269-391)

Organism: Chromobacterium violaceum (strain ATCC 12472 / DSM 30191 / JCM 1249 / CCUG 213 / NBRC 12614 / NCIMB 9131 / NCTC 9757 / MK) (NCBI:txid243365)